Protein 2PUZ (pdb70)

B-factor: mean 18.98, std 8.05, range [6.88, 79.46]

Foldseek 3Di:
DKEKEFQEWEQFCPVVDPFSNIAHRWMFIDDQLFTADTHHPVPDDPVRVDDPYYHYLVHFYKYFFFEFQAAQLFWFDFQVPVVVCVVVVHDPVRCVVVVDDLLNRLVRLQPDALVVRLVSSVVLVVLQVLQRHAEYEHEFQSHLALVSLLSRLVSQVVNVVVDRHHYAYERESQEAHDPVCVVPLPVSCVHGVLVSVVVCVVVVSHQAYEHEDDPRGHHLVSVLVNLVSCVVSPHAYEYAAQQPHHRCNLLSCLVSLHLAYEQQLHPDLVSLLSCLVSQHAYEHELQLCVQVVPDRGHCPVSNVVSVHQYAYHQNCDRPRGVDRYLLQRLLSCCVVVVDDLSSSSLRGAQSSCSSSVNNQAGRGSDGPHRRWMWTFDDPDSSVSNPDHPDRRTDWTARSNRTDD/DKEKEFLEWEQQCPVVDPFSPIAHRWMFIDDQQFTADTHHPVPDDPVRVDTPYYHYLNHFYKWFQFEFQAAQLFWFDFQVVVVVVVVVVADPVRCVVVVHDLLNRLVRLQPDDLVVSLVSSVVLVVLQVLQRYAEYEHEFQSHLALVSLLSRLVSQVVNVVVARHHYAYERESQEAHDDVQPPPLVVSCVHGVLVSVVVCVVVVSHQAYEHEDDPRGHHLVSVLVNLVSCVVVVHAYEYAPCQPHHRCNLLSNLVSLHLAHEQQLHPDLVSLLSCVVSLHAYEHALQLCVQVVPDRAHPPVSNVVSVHQYAYHQNCDRPRGVDRYLLQRLLSCCVVNVDDLSSSSLRGAQSSCSSSPCNQAGRGSRGNHRRWMWTFPDPDSSVSNPDHPDRRTDWTARSNRTRD

Radius of gyration: 27.27 Å; Cα contacts (8 Å, |Δi|>4): 2063; chains: 2; bounding box: 74×59×80 Å

CATH classification: 2.30.40.10 (+1 more: 3.20.20.140)

Secondary structure (DSSP, 8-state):
-EEEEEEEEEE---TTSSTT-EEEEEEEEEETTEEEEEEETTS--GGGS--SEEEE-TT-EEEEPEEE-------SS--HHHHHHHHTT--HHHHHHTT-SHHHHHHHHHHS-HHHHHHHHHHHHHHHHTTTEEEEEEE--S--SHHHHHHHHHHHHHHTTTSS-EEEEEE--TT---GGGTT-HHHHIIIIIHHHHHHHHHTT--SEE--EESTTSB-HHHHHHHHHHHHHTT--BEEEESSSS--SHHHHHHHTT-SEEEE-TT--HHHHHHHHHHT-EEEE-HHHHHHHT------HHHHHHHT--EEE-----SSS--B--HHHHHHHHHHHH---HHHHHHHTTHHHHHHTT-TTTSSS--TTSB--EEEE--SSTTHHHH-BS---EEEEEETTEE--/-EEEEEEEEEE---TTSSTT-EEEEEEEEEETTEEEEEEEGGG--GGGS--SEEEE-TT-EEEEPEEE-------SS--HHHHHHHHTT--HHHHHHTT-SHHHHHHHHHTS-HHHHHHHHHHHHHHHHTTTEEEEEEE--S--SHHHHHHHHHHHHHHHTTSS-EEEEEE--TT---GGGTT-HHHHIIIIIHHHHHHHHHTT--SEE--EESTTSB-HHHHHHHHHHHHHTT--BEEEESSSS--SHHHHHHHTT-SEEEE-TT--HHHHHHHHHHT-EEEE-HHHHHHTT------HHHHHHHTPPEEE-----SSS--B--HHHHHHHHHHHH---HHHHHHHTTHHHHHHHT-TTTSSS--TTSB--EEEE--SSTTHHHH-BS---EEEEEETTEE--

Organism: Agrobacterium fabrum (strain C58 / ATCC 33970) (NCBI:txid176299)

Nearest PDB structures (foldseek):
  2puz-assembly1_A  TM=1.001E+00  e=5.248E-86  Agrobacterium fabrum str. C58
  2oof-assembly1_A  TM=9.740E-01  e=4.813E-53  unidentified
  2g3f-assembly1_A  TM=9.356E-01  e=1.502E-46  Bacillus subtilis
  6ijm-assembly1_A  TM=7.090E-01  e=6.521E-07  Arabidopsis thaliana
  6j4t-assembly1_A  TM=6.399E-01  e=1.906E-06  Arabidopsis thaliana

Solvent-accessible surface area: 28516 Å² total; per-residue (Å²): 98,36,12,4,12,74,61,2,44,0,0,0,2,28,78,97,75,140,37,26,2,62,20,109,91,0,0,0,3,7,124,85,19,80,2,36,34,22,2,51,50,104,93,18,50,125,122,34,54,104,26,113,119,80,44,102,1,55,30,64,20,0,4,0,2,2,1,0,2,0,0,5,0,0,8,0,28,39,23,0,57,6,37,55,41,122,40,96,61,25,75,178,118,88,4,49,176,51,21,3,13,70,55,22,2,9,142,50,0,92,86,41,56,49,113,60,0,7,56,63,0,34,62,27,0,51,34,0,12,53,13,0,0,1,0,0,0,0,2,0,0,9,0,6,43,41,103,10,0,0,25,0,1,76,1,0,66,101,0,71,106,80,76,54,4,22,6,18,1,0,1,0,0,1,17,12,12,10,88,98,28,127,84,101,33,58,60,0,0,66,61,12,0,42,54,0,0,82,94,0,72,87,82,48,11,8,54,4,0,1,0,20,1,5,62,126,16,1,47,50,169,39,0,54,87,0,0,41,22,0,104,146,75,64,21,53,5,4,1,7,0,2,15,70,37,77,80,19,0,0,74,20,0,8,83,44,115,3,35,2,0,2,4,0,4,69,12,58,107,82,1,0,112,25,0,27,194,38,40,3,1,0,0,0,0,0,0,1,16,1,35,80,66,31,169,74,87,6,30,16,98,28,0,83,113,30,54,11,76,12,0,0,0,0,2,2,6,0,30,51,0,17,0,4,10,0,8,5,0,0,1,4,0,0,7,10,6,103,0,25,4,86,41,0,8,8,0,0,2,36,7,0,0,79,1,16,52,35,51,98,49,4,1,3,3,41,71,51,19,2,0,3,0,0,1,0,74,5,122,104,13,3,3,5,0,10,53,2,21,35,64,10,30,75,6,6,0,18,86,13,129,89,55,85,91,46,16,3,17,69,66,1,47,0,0,4,2,33,79,97,79,141,35,30,1,55,16,125,104,0,0,0,3,7,116,91,19,84,2,38,35,24,4,48,66,108,89,27,52,134,117,40,46,113,33,112,123,75,60,104,6,56,27,76,23,0,3,0,3,1,1,0,2,0,0,3,0,0,8,1,28,20,21,0,65,11,31,65,45,113,24,102,59,20,63,196,108,81,14,65,176,50,26,4,27,67,54,21,1,10,138,52,0,93,83,41,52,33,126,61,0,15,58,59,0,31,63,28,0,47,30,0,13,60,14,0,0,1,0,0,0,2,2,0,0,8,0,7,33,45,124,8,0,16,26,1,2,97,1,0,61,127,0,67,92,62,78,48,4,23,6,20,1,1,1,0,0,1,16,16,43,9,94,94,30,159,58,102,35,58,65,0,0,67,69,13,0,39,47,0,1,92,88,0,61,77,85,43,16,7,52,4,0,1,0,21,0,5,63,126,18,0,48,49,171,38,0,56,84,0,0,39,26,0,105,166,92,64,13,53,5,2,0,5,0,3,13,64,36,80,76,19,0,0,79,18,0,7,85,38,108,3,35,1,0,2,5,0,4,72,9,60,110,82,1,0,116,27,0,28,188,30,34,3,0,0,0,0,0,0,0,1,17,1,33,75,68,31,161,76,88,6,30,14,101,28,0,82,112,32,54,13,62,12,0,0,0,0,2,2,6,0,26,50,0,18,0,4,9,0,8,4,0,0,2,4,0,1,14,13,7,150,0,23,5,82,40,0,5,9,0,0,2,46,13,0,0,66,1,16,52,32,49,94,58,4,1,2,2,41,65,51,20,4,0,3,0,0,8,0,80,6,138,75,11,0,6,5,0,9,53,2,22,36,61,12,36,93,4,11,0,16,109,12,130,139,43,115

Sequence (808 aa):
ATALWRNAQLATLNPAMDGIGAVENAVIAVRNGRIAFAGPESDLPDDLSTADETTDCGGRWITPALIDCHTHLVFGGNRAMEFEMRLNGATYEEIAKAGGGIVSSVRDTRALSDEVLVAQALPRLDTLLSEGVSTIEIKSGYGLDIETELKMLRVARRLETLRPVRIVTSYLAAHATPADYKGRNADYITDVVLPGLEKAHAEGLADAVDGFCEGIAFSVKEIDRVFAAAQQRGLPVKLHAEQLSNLGGAELAASYNALSADHLEYLDETGAKALAKAGTVAVLLPGAFYALREKQLPPVQALRDAGAEIALATDCNPGTSPLTSLLLTMNMGATLFRMTVEECLTATTRNAAKALGLLAETGTLEAGKSADFAIWDIERPAELVYRIGFNPLHARIFKGQKVSATALWRNAQLATLNPAMDGIGAVENAVIAVRNGRIAFAGPESDLPDDLSTADETTDCGGRWITPALIDCHTHLVFGGNRAMEFEMRLNGATYEEIAKAGGGIVSSVRDTRALSDEVLVAQALPRLDTLLSEGVSTIEIKSGYGLDIETELKMLRVARRLETLRPVRIVTSYLAAHATPADYKGRNADYITDVVLPGLEKAHAEGLADAVDGFCEGIAFSVKEIDRVFAAAQQRGLPVKLHAEQLSNLGGAELAASYNALSADHLEYLDETGAKALAKAGTVAVLLPGAFYALREKQLPPVQALRDAGAEIALATDCNPGTSPLTSLLLTMNMGATLFRMTVEECLTATTRNAAKALGLLAETGTLEAGKSADFAIWDIERPAELVYRIGFNPLHARIFKGQKVS

Structure (mmCIF, N/CA/C/O backbone):
data_2PUZ
#
_entry.id   2PUZ
#
_cell.length_a   140.913
_cell.length_b   64.371
_cell.length_c   103.876
_cell.angle_alpha   90.00
_cell.angle_beta   112.27
_cell.angle_gamma   90.00
#
_symmetry.space_group_name_H-M   'C 1 2 1'
#
loop_
_entity.id
_entity.type
_entity.pdbx_description
1 polymer Imidazolonepropionase
2 non-polymer 'FE (III) ION'
3 non-polymer 'MAGNESIUM ION'
4 non-polymer 'CHLORIDE ION'
5 non-polymer 'N-(IMINOMETHYL)-L-GLUTAMIC ACID'
6 water water
#
loop_
_atom_site.group_PDB
_atom_site.id
_atom_site.type_symbol
_atom_site.label_atom_id
_atom_site.label_alt_id
_atom_site.label_comp_id
_atom_site.label_asym_id
_atom_site.label_entity_id
_atom_site.label_seq_id
_atom_site.pdbx_PDB_ins_code
_atom_site.Cartn_x
_atom_site.Cartn_y
_atom_site.Cartn_z
_atom_site.occupancy
_atom_site.B_iso_or_equiv
_atom_site.auth_seq_id
_atom_site.auth_comp_id
_atom_site.auth_asym_id
_atom_site.auth_atom_id
_atom_site.pdbx_PDB_model_num
ATOM 1 N N . ALA A 1 15 ? 41.894 -11.865 46.831 1.00 40.73 17 ALA A N 1
ATOM 2 C CA . ALA A 1 15 ? 41.269 -12.157 45.502 1.00 39.79 17 ALA A CA 1
ATOM 3 C C . ALA A 1 15 ? 42.095 -11.571 44.351 1.00 39.19 17 ALA A C 1
ATOM 4 O O . ALA A 1 15 ? 42.542 -10.418 44.418 1.00 38.55 17 ALA A O 1
ATOM 6 N N . THR A 1 16 ? 42.301 -12.370 43.301 1.00 37.86 18 THR A N 1
ATOM 7 C CA . THR A 1 16 ? 43.070 -11.943 42.132 1.00 36.95 18 THR A CA 1
ATOM 8 C C . THR A 1 16 ? 42.291 -12.079 40.824 1.00 35.97 18 THR A C 1
ATOM 9 O O . THR A 1 16 ? 41.279 -12.782 40.758 1.00 35.20 18 THR A O 1
ATOM 13 N N . ALA A 1 17 ? 42.771 -11.393 39.788 1.00 34.77 19 ALA A N 1
ATOM 14 C CA . ALA A 1 17 ? 42.142 -11.431 38.470 1.00 33.41 19 ALA A CA 1
ATOM 15 C C . ALA A 1 17 ? 43.065 -10.810 37.424 1.00 32.68 19 ALA A C 1
ATOM 16 O O . ALA A 1 17 ? 43.829 -9.893 37.720 1.00 32.86 19 ALA A O 1
ATOM 18 N N . LEU A 1 18 ? 42.992 -11.312 36.194 1.00 32.08 20 LEU A N 1
ATOM 19 C CA . LEU A 1 18 ? 43.824 -10.801 35.111 1.00 30.49 20 LEU A CA 1
ATOM 20 C C . LEU A 1 18 ? 42.999 -10.355 33.916 1.00 29.16 20 LEU A C 1
ATOM 21 O O . LEU A 1 18 ? 41.977 -10.959 33.595 1.00 28.94 20 LEU A O 1
ATOM 26 N N . TRP A 1 19 ? 43.446 -9.283 33.270 1.00 28.19 21 TRP A N 1
ATOM 27 C CA . TRP A 1 19 ? 42.795 -8.764 32.069 1.00 28.14 21 TRP A CA 1
ATOM 28 C C . TRP A 1 19 ? 43.864 -8.798 30.984 1.00 28.45 21 TRP A C 1
ATOM 29 O O . TRP A 1 19 ? 44.789 -7.986 30.979 1.00 28.99 21 TRP A O 1
ATOM 40 N N . ARG A 1 20 ? 43.735 -9.761 30.074 1.00 28.93 22 ARG A N 1
ATOM 41 C CA . ARG A 1 20 ? 44.700 -9.949 29.000 1.00 29.09 22 ARG A CA 1
ATOM 42 C C . ARG A 1 20 ? 44.208 -9.487 27.633 1.00 28.46 22 ARG A C 1
ATOM 43 O O . ARG A 1 20 ? 43.023 -9.191 27.444 1.00 27.95 22 ARG A O 1
ATOM 51 N N . ASN A 1 21 ? 45.140 -9.456 26.683 1.00 28.08 23 ASN A N 1
ATOM 52 C CA . ASN A 1 21 ? 44.878 -9.053 25.307 1.00 27.40 23 ASN A CA 1
ATOM 53 C C . ASN A 1 21 ? 44.171 -7.716 25.211 1.00 27.92 23 ASN A C 1
ATOM 54 O O . ASN A 1 21 ? 43.020 -7.635 24.769 1.00 28.16 23 ASN A O 1
ATOM 59 N N . ALA A 1 22 ? 44.864 -6.663 25.618 1.00 27.50 24 ALA A N 1
ATOM 60 C CA . ALA A 1 22 ? 44.287 -5.333 25.559 1.00 27.36 24 ALA A CA 1
ATOM 61 C C . ALA A 1 22 ? 45.352 -4.290 25.284 1.00 26.69 24 ALA A C 1
ATOM 62 O O . ALA A 1 22 ? 46.552 -4.563 25.360 1.00 26.73 24 ALA A O 1
ATOM 64 N N . GLN A 1 23 ? 44.897 -3.096 24.931 1.00 25.42 25 GLN A N 1
ATOM 65 C CA . GLN A 1 23 ? 45.782 -1.978 24.687 1.00 25.44 25 GLN A CA 1
ATOM 66 C C . GLN A 1 23 ? 45.455 -1.060 25.860 1.00 24.01 25 GLN A C 1
ATOM 67 O O . GLN A 1 23 ? 44.279 -0.873 26.194 1.00 21.36 25 GLN A O 1
ATOM 73 N N . LEU A 1 24 ? 46.479 -0.516 26.502 1.00 21.89 26 LEU A N 1
ATOM 74 C CA . LEU A 1 24 ? 46.252 0.349 27.650 1.00 21.98 26 LEU A CA 1
ATOM 75 C C . LEU A 1 24 ? 46.659 1.783 27.416 1.00 20.50 26 LEU A C 1
ATOM 76 O O . LEU A 1 24 ? 47.637 2.064 26.729 1.00 21.27 26 LEU A O 1
ATOM 81 N N . ALA A 1 25 ? 45.877 2.687 27.992 1.00 20.16 27 ALA A N 1
ATOM 82 C CA . ALA A 1 25 ? 46.166 4.111 27.963 1.00 20.65 27 ALA A CA 1
ATOM 83 C C . ALA A 1 25 ? 46.350 4.308 29.465 1.00 19.91 27 ALA A C 1
ATOM 84 O O . ALA A 1 25 ? 45.390 4.570 30.186 1.00 20.90 27 ALA A O 1
ATOM 86 N N . THR A 1 26 ? 47.578 4.131 29.943 1.00 19.85 28 THR A N 1
ATOM 87 C CA . THR A 1 26 ? 47.851 4.239 31.374 1.00 19.34 28 THR A CA 1
ATOM 88 C C . THR A 1 26 ? 47.816 5.647 31.953 1.00 19.22 28 THR A C 1
ATOM 89 O O . THR A 1 26 ? 47.542 5.822 33.136 1.00 20.00 28 THR A O 1
ATOM 93 N N . LEU A 1 27 ? 48.103 6.641 31.121 1.00 19.38 29 LEU A N 1
ATOM 94 C CA . LEU A 1 27 ? 48.157 8.028 31.563 1.00 21.41 29 LEU A CA 1
ATOM 95 C C . LEU A 1 27 ? 49.164 8.189 32.690 1.00 22.88 29 LEU A C 1
ATOM 96 O O . LEU A 1 27 ? 49.063 9.093 33.513 1.00 21.83 29 LEU A O 1
ATOM 101 N N . ASN A 1 28 ? 50.140 7.289 32.709 1.00 23.61 30 ASN A N 1
ATOM 102 C CA . ASN A 1 28 ? 51.204 7.329 33.693 1.00 24.06 30 ASN A CA 1
ATOM 103 C C . ASN A 1 28 ? 51.942 8.616 33.358 1.00 24.48 30 ASN A C 1
ATOM 104 O O . ASN A 1 28 ? 52.462 8.762 32.252 1.00 25.12 30 ASN A O 1
ATOM 109 N N . PRO A 1 29 ? 51.997 9.573 34.301 1.00 25.10 31 PRO A N 1
ATOM 110 C CA . PRO A 1 29 ? 52.688 10.839 34.036 1.00 25.11 31 PRO A CA 1
ATOM 111 C C . PRO A 1 29 ? 54.162 10.701 33.681 1.00 25.90 31 PRO A C 1
ATOM 112 O O . PRO A 1 29 ? 54.755 11.603 33.090 1.00 24.73 31 PRO A O 1
ATOM 116 N N . ALA A 1 30 ? 54.754 9.567 34.035 1.00 26.37 32 ALA A N 1
ATOM 117 C CA . ALA A 1 30 ? 56.159 9.342 33.729 1.00 28.01 32 ALA A CA 1
ATOM 118 C C . ALA A 1 30 ? 56.342 8.935 32.261 1.00 28.46 32 ALA A C 1
ATOM 119 O O . ALA A 1 30 ? 57.467 8.829 31.779 1.00 29.86 32 ALA A O 1
ATOM 121 N N . MET A 1 31 ? 55.238 8.713 31.553 1.00 28.60 33 MET A N 1
ATOM 122 C CA . MET A 1 31 ? 55.294 8.310 30.144 1.00 29.37 33 MET A CA 1
ATOM 123 C C . MET A 1 31 ? 54.870 9.431 29.209 1.00 28.93 33 MET A C 1
ATOM 124 O O . MET A 1 31 ? 54.184 10.360 29.623 1.00 28.76 33 MET A O 1
ATOM 129 N N . ASP A 1 32 ? 55.268 9.340 27.944 1.00 28.48 34 ASP A N 1
ATOM 130 C CA . ASP A 1 32 ? 54.898 10.360 26.969 1.00 28.66 34 ASP A CA 1
ATOM 131 C C . ASP A 1 32 ? 53.423 10.196 26.610 1.00 27.05 34 ASP A C 1
ATOM 132 O O . ASP A 1 32 ? 52.848 9.119 26.783 1.00 26.86 34 ASP A O 1
ATOM 137 N N . GLY A 1 33 ? 52.821 11.269 26.104 1.00 25.84 35 GLY A N 1
ATOM 138 C CA . GLY A 1 33 ? 51.425 11.225 25.703 1.00 24.28 35 GLY A CA 1
ATOM 139 C C . GLY A 1 33 ? 50.486 10.719 26.777 1.00 23.38 35 GLY A C 1
ATOM 140 O O . GLY A 1 33 ? 50.518 11.193 27.909 1.00 24.28 35 GLY A O 1
ATOM 141 N N . ILE A 1 34 ? 49.646 9.752 26.423 1.00 21.91 36 ILE A N 1
ATOM 142 C CA . ILE A 1 34 ? 48.699 9.185 27.369 1.00 21.56 36 ILE A CA 1
ATOM 143 C C . ILE A 1 34 ? 49.189 7.838 27.902 1.00 20.34 36 ILE A C 1
ATOM 144 O O . ILE A 1 34 ? 48.408 7.040 28.423 1.00 18.97 36 ILE A O 1
ATOM 149 N N . GLY A 1 35 ? 50.492 7.599 27.763 1.00 22.12 37 GLY A N 1
ATOM 150 C CA . GLY A 1 35 ? 51.092 6.366 28.246 1.00 21.41 37 GLY A CA 1
ATOM 151 C C . GLY A 1 35 ? 50.478 5.109 27.668 1.00 22.00 37 GLY A C 1
ATOM 152 O O . GLY A 1 35 ? 50.130 4.182 28.403 1.00 22.07 37 GLY A O 1
ATOM 153 N N . ALA A 1 36 ? 50.361 5.068 26.345 1.00 22.72 38 ALA A N 1
ATOM 154 C CA . ALA A 1 36 ? 49.779 3.920 25.662 1.00 23.03 38 ALA A CA 1
ATOM 155 C C . ALA A 1 36 ? 50.707 2.713 25.667 1.00 24.43 38 ALA A C 1
ATOM 156 O O . ALA A 1 36 ? 51.915 2.856 25.500 1.00 24.76 38 ALA A O 1
ATOM 158 N N . VAL A 1 37 ? 50.125 1.532 25.856 1.00 25.99 39 VAL A N 1
ATOM 159 C CA . VAL A 1 37 ? 50.869 0.272 25.872 1.00 27.83 39 VAL A CA 1
ATOM 160 C C . VAL A 1 37 ? 50.146 -0.814 25.058 1.00 29.09 39 VAL A C 1
ATOM 161 O O . VAL A 1 37 ? 49.015 -1.193 25.376 1.00 28.04 39 VAL A O 1
ATOM 165 N N . GLU A 1 38 ? 50.814 -1.320 24.021 1.00 30.79 40 GLU A N 1
ATOM 166 C CA . GLU A 1 38 ? 50.261 -2.364 23.155 1.00 32.36 40 GLU A CA 1
ATOM 167 C C . GLU A 1 38 ? 50.419 -3.749 23.786 1.00 32.44 40 GLU A C 1
ATOM 168 O O . GLU A 1 38 ? 51.358 -3.984 24.553 1.00 32.42 40 GLU A O 1
ATOM 174 N N . ASN A 1 39 ? 49.513 -4.665 23.438 1.00 32.28 41 ASN A N 1
ATOM 175 C CA . ASN A 1 39 ? 49.520 -6.029 23.975 1.00 32.65 41 ASN A CA 1
ATOM 176 C C . ASN A 1 39 ? 49.869 -5.978 25.449 1.00 31.99 41 ASN A C 1
ATOM 177 O O . ASN A 1 39 ? 50.957 -6.392 25.863 1.00 32.15 41 ASN A O 1
ATOM 182 N N . ALA A 1 40 ? 48.939 -5.461 26.237 1.00 30.22 42 ALA A N 1
ATOM 183 C CA . ALA A 1 40 ? 49.142 -5.318 27.662 1.00 28.76 42 ALA A CA 1
ATOM 184 C C . ALA A 1 40 ? 48.212 -6.202 28.456 1.00 27.40 42 ALA A C 1
ATOM 185 O O . ALA A 1 40 ? 47.343 -6.883 27.903 1.00 26.67 42 ALA A O 1
ATOM 187 N N . VAL A 1 41 ? 48.413 -6.179 29.767 1.00 26.19 43 VAL A N 1
ATOM 188 C CA . VAL A 1 41 ? 47.622 -6.955 30.699 1.00 24.38 43 VAL A CA 1
ATOM 189 C C . VAL A 1 41 ? 47.510 -6.137 31.977 1.00 24.29 43 VAL A C 1
ATOM 190 O O . VAL A 1 41 ? 48.363 -5.298 32.265 1.00 24.08 43 VAL A O 1
ATOM 194 N N . ILE A 1 42 ? 46.451 -6.383 32.734 1.00 24.07 44 ILE A N 1
ATOM 195 C CA . ILE A 1 42 ? 46.249 -5.705 33.999 1.00 24.31 44 ILE A CA 1
ATOM 196 C C . ILE A 1 42 ? 46.098 -6.795 35.043 1.00 24.51 44 ILE A C 1
ATOM 197 O O . ILE A 1 42 ? 45.250 -7.684 34.907 1.00 23.95 44 ILE A O 1
ATOM 202 N N . ALA A 1 43 ? 46.941 -6.735 36.068 1.00 24.69 45 ALA A N 1
ATOM 203 C CA . ALA A 1 43 ? 46.892 -7.698 37.156 1.00 25.83 45 ALA A CA 1
ATOM 204 C C . ALA A 1 43 ? 46.231 -7.023 38.356 1.00 26.03 45 ALA A C 1
ATOM 205 O O . ALA A 1 43 ? 46.701 -5.985 38.819 1.00 25.74 45 ALA A O 1
ATOM 207 N N . VAL A 1 44 ? 45.138 -7.599 38.849 1.00 26.24 46 VAL A N 1
ATOM 208 C CA . VAL A 1 44 ? 44.446 -7.034 40.003 1.00 27.13 46 VAL A CA 1
ATOM 209 C C . VAL A 1 44 ? 44.551 -7.924 41.232 1.00 28.05 46 VAL A C 1
ATOM 210 O O . VAL A 1 44 ? 44.342 -9.136 41.160 1.00 28.00 46 VAL A O 1
ATOM 214 N N . ARG A 1 45 ? 44.857 -7.300 42.364 1.00 28.82 47 ARG A N 1
ATOM 215 C CA . ARG A 1 45 ? 44.972 -8.002 43.637 1.00 29.80 47 ARG A CA 1
ATOM 216 C C . ARG A 1 45 ? 44.266 -7.179 44.714 1.00 28.24 47 ARG A C 1
ATOM 217 O O . ARG A 1 45 ? 44.632 -6.033 44.968 1.00 27.84 47 ARG A O 1
ATOM 225 N N . ASN A 1 46 ? 43.259 -7.766 45.343 1.00 27.64 48 ASN A N 1
ATOM 226 C CA . ASN A 1 46 ? 42.504 -7.090 46.395 1.00 28.34 48 ASN A CA 1
ATOM 227 C C . ASN A 1 46 ? 41.989 -5.715 45.946 1.00 27.42 48 ASN A C 1
ATOM 228 O O . ASN A 1 46 ? 42.181 -4.715 46.643 1.00 24.10 48 ASN A O 1
ATOM 233 N N . GLY A 1 47 ? 41.345 -5.671 44.784 1.00 26.61 49 GLY A N 1
ATOM 234 C CA . GLY A 1 47 ? 40.817 -4.417 44.279 1.00 26.33 49 GLY A CA 1
ATOM 235 C C . GLY A 1 47 ? 41.874 -3.384 43.930 1.00 25.81 49 GLY A C 1
ATOM 236 O O . GLY A 1 47 ? 41.542 -2.226 43.679 1.00 26.06 49 GLY A O 1
ATOM 237 N N . ARG A 1 48 ? 43.137 -3.802 43.894 1.00 24.94 50 ARG A N 1
ATOM 238 C CA . ARG A 1 48 ? 44.255 -2.913 43.581 1.00 24.38 50 ARG A CA 1
ATOM 239 C C . ARG A 1 48 ? 44.972 -3.333 42.305 1.00 24.06 50 ARG A C 1
ATOM 240 O O . ARG A 1 48 ? 44.918 -4.492 41.900 1.00 24.53 50 ARG A O 1
ATOM 248 N N . ILE A 1 49 ? 45.657 -2.388 41.677 1.00 23.18 51 ILE A N 1
ATOM 249 C CA . ILE A 1 49 ? 46.412 -2.692 40.476 1.00 24.19 51 ILE A CA 1
ATOM 250 C C . ILE A 1 49 ? 47.785 -3.214 40.902 1.00 24.78 51 ILE A C 1
ATOM 251 O O . ILE A 1 49 ? 48.577 -2.482 41.496 1.00 24.92 51 ILE A O 1
ATOM 256 N N . ALA A 1 50 ? 48.060 -4.482 40.613 1.00 25.36 52 ALA A N 1
ATOM 257 C CA . ALA A 1 50 ? 49.354 -5.074 40.954 1.00 25.62 52 ALA A CA 1
ATOM 258 C C . ALA A 1 50 ? 50.314 -4.828 39.793 1.00 25.59 52 ALA A C 1
ATOM 259 O O . ALA A 1 50 ? 51.492 -4.519 39.994 1.00 26.03 52 ALA A O 1
ATOM 261 N N . PHE A 1 51 ? 49.804 -4.964 38.574 1.00 25.42 53 PHE A N 1
ATOM 262 C CA . PHE A 1 51 ? 50.617 -4.737 37.387 1.00 25.34 53 PHE A CA 1
ATOM 263 C C . PHE A 1 51 ? 49.772 -4.213 36.225 1.00 24.65 53 PHE A C 1
ATOM 264 O O . PHE A 1 51 ? 48.620 -4.616 36.039 1.00 23.98 53 PHE A O 1
ATOM 272 N N . ALA A 1 52 ? 50.365 -3.310 35.453 1.00 24.11 54 ALA A N 1
ATOM 273 C CA . ALA A 1 52 ? 49.723 -2.724 34.287 1.00 25.83 54 ALA A CA 1
ATOM 274 C C . ALA A 1 52 ? 50.810 -2.410 33.271 1.00 26.24 54 ALA A C 1
ATOM 275 O O . ALA A 1 52 ? 51.618 -1.505 33.483 1.00 27.36 54 ALA A O 1
ATOM 277 N N . GLY A 1 53 ? 50.836 -3.169 32.177 1.00 27.76 55 GLY A N 1
ATOM 278 C CA . GLY A 1 53 ? 51.828 -2.955 31.140 1.00 28.46 55 GLY A CA 1
ATOM 279 C C . GLY A 1 53 ? 51.941 -4.113 30.163 1.00 30.02 55 GLY A C 1
ATOM 280 O O . GLY A 1 53 ? 51.021 -4.938 30.051 1.00 28.65 55 GLY A O 1
ATOM 281 N N . PRO A 1 54 ? 53.066 -4.203 29.434 1.00 31.20 56 PRO A N 1
ATOM 282 C CA . PRO A 1 54 ? 53.296 -5.274 28.459 1.00 32.11 56 PRO A CA 1
ATOM 283 C C . PRO A 1 54 ? 53.039 -6.639 29.082 1.00 33.28 56 PRO A C 1
ATOM 284 O O . PRO A 1 54 ? 53.483 -6.913 30.198 1.00 32.97 56 PRO A O 1
ATOM 288 N N . GLU A 1 55 ? 52.319 -7.496 28.371 1.00 34.42 57 GLU A N 1
ATOM 289 C CA . GLU A 1 55 ? 52.015 -8.825 28.895 1.00 37.15 57 GLU A CA 1
ATOM 290 C C . GLU A 1 55 ? 53.288 -9.648 29.067 1.00 37.82 57 GLU A C 1
ATOM 291 O O . GLU A 1 55 ? 53.307 -10.613 29.822 1.00 38.37 57 GLU A O 1
ATOM 297 N N . SER A 1 56 ? 54.353 -9.256 28.379 1.00 38.93 58 SER A N 1
ATOM 298 C CA . SER A 1 56 ? 55.614 -9.979 28.478 1.00 39.96 58 SER A CA 1
ATOM 299 C C . SER A 1 56 ? 56.367 -9.588 29.747 1.00 40.64 58 SER A C 1
ATOM 300 O O . SER A 1 56 ? 57.174 -10.367 30.265 1.00 40.84 58 SER A O 1
ATOM 303 N N . ASP A 1 57 ? 56.104 -8.381 30.244 1.00 40.66 59 ASP A N 1
ATOM 304 C CA . ASP A 1 57 ? 56.754 -7.886 31.457 1.00 40.47 59 ASP A CA 1
ATOM 305 C C . ASP A 1 57 ? 56.015 -8.336 32.714 1.00 39.84 59 ASP A C 1
ATOM 306 O O . ASP A 1 57 ? 56.441 -8.019 33.831 1.00 39.72 59 ASP A O 1
ATOM 311 N N . LEU A 1 58 ? 54.907 -9.057 32.538 1.00 39.20 60 LEU A N 1
ATOM 312 C CA . LEU A 1 58 ? 54.124 -9.556 33.670 1.00 39.11 60 LEU A CA 1
ATOM 313 C C . LEU A 1 58 ? 54.958 -10.515 34.522 1.00 39.65 60 LEU A C 1
ATOM 314 O O . LEU A 1 58 ? 55.499 -11.500 34.010 1.00 38.91 60 LEU A O 1
ATOM 319 N N . PRO A 1 59 ? 55.075 -10.236 35.833 1.00 40.22 61 PRO A N 1
ATOM 320 C CA . PRO A 1 59 ? 55.838 -11.062 36.779 1.00 40.99 61 PRO A CA 1
ATOM 321 C C . PRO A 1 59 ? 55.217 -12.449 36.961 1.00 41.46 61 PRO A C 1
ATOM 322 O O . PRO A 1 59 ? 54.004 -12.575 37.125 1.00 41.28 61 PRO A O 1
ATOM 326 N N . ASP A 1 60 ? 56.056 -13.484 36.961 1.00 42.07 62 ASP A N 1
ATOM 327 C CA . ASP A 1 60 ? 55.581 -14.862 37.111 1.00 42.31 62 ASP A CA 1
ATOM 328 C C . ASP A 1 60 ? 54.631 -15.039 38.283 1.00 42.02 62 ASP A C 1
ATOM 329 O O . ASP A 1 60 ? 53.642 -15.770 38.184 1.00 41.73 62 ASP A O 1
ATOM 334 N N . ASP A 1 61 ? 54.940 -14.387 39.399 1.00 42.21 63 ASP A N 1
ATOM 335 C CA . ASP A 1 61 ? 54.100 -14.485 40.590 1.00 42.72 63 ASP A CA 1
ATOM 336 C C . ASP A 1 61 ? 52.718 -13.881 40.366 1.00 42.29 63 ASP A C 1
ATOM 337 O O . ASP A 1 61 ? 51.868 -13.890 41.262 1.00 42.11 63 ASP A O 1
ATOM 342 N N . LEU A 1 62 ? 52.496 -13.357 39.167 1.00 41.73 64 LEU A N 1
ATOM 343 C CA . LEU A 1 62 ? 51.213 -12.760 38.817 1.00 41.05 64 LEU A CA 1
ATOM 344 C C . LEU A 1 62 ? 50.702 -13.434 37.546 1.00 40.96 64 LEU A C 1
ATOM 345 O O . LEU A 1 62 ? 49.569 -13.198 37.118 1.00 41.20 64 LEU A O 1
ATOM 350 N N . SER A 1 63 ? 51.548 -14.281 36.958 1.00 40.20 65 SER A N 1
ATOM 351 C CA . SER A 1 63 ? 51.207 -15.013 35.741 1.00 39.39 65 SER A CA 1
ATOM 352 C C . SER A 1 63 ? 49.868 -15.718 35.900 1.00 39.05 65 SER A C 1
ATOM 353 O O . SER A 1 63 ? 49.226 -16.063 34.911 1.00 39.19 65 SER A O 1
ATOM 356 N N . THR A 1 64 ? 49.451 -15.940 37.142 1.00 39.13 66 THR A N 1
ATOM 357 C CA . THR A 1 64 ? 48.179 -16.607 37.400 1.00 39.65 66 THR A CA 1
ATOM 358 C C . THR A 1 64 ? 47.286 -15.843 38.380 1.00 39.82 66 THR A C 1
ATOM 359 O O . THR A 1 64 ? 47.762 -14.984 39.129 1.00 40.35 66 THR A O 1
ATOM 363 N N . ALA A 1 65 ? 45.992 -16.163 38.363 1.00 39.50 67 ALA A N 1
ATOM 364 C CA . ALA A 1 65 ? 45.010 -15.523 39.235 1.00 39.81 67 ALA A CA 1
ATOM 365 C C . ALA A 1 65 ? 43.725 -16.349 39.228 1.00 39.59 67 ALA A C 1
ATOM 366 O O . ALA A 1 65 ? 43.601 -17.291 38.442 1.00 40.05 67 ALA A O 1
ATOM 368 N N . ASP A 1 66 ? 42.764 -16.013 40.083 1.00 39.77 68 ASP A N 1
ATOM 369 C CA . ASP A 1 66 ? 41.525 -16.788 40.112 1.00 41.11 68 ASP A CA 1
ATOM 370 C C . ASP A 1 66 ? 40.747 -16.646 38.810 1.00 41.32 68 ASP A C 1
ATOM 371 O O . ASP A 1 66 ? 40.185 -17.618 38.303 1.00 42.08 68 ASP A O 1
ATOM 376 N N . GLU A 1 67 ? 40.710 -15.432 38.268 1.00 40.61 69 GLU A N 1
ATOM 377 C CA . GLU A 1 67 ? 39.990 -15.185 37.023 1.00 39.35 69 GLU A CA 1
ATOM 378 C C . GLU A 1 67 ? 40.901 -14.585 35.964 1.00 38.12 69 GLU A C 1
ATOM 379 O O . GLU A 1 67 ? 41.943 -13.989 36.271 1.00 37.84 69 GLU A O 1
ATOM 385 N N . THR A 1 68 ? 40.490 -14.740 34.711 1.00 35.84 70 THR A N 1
ATOM 386 C CA . THR A 1 68 ? 41.227 -14.201 33.585 1.00 33.85 70 THR A CA 1
ATOM 387 C C . THR A 1 68 ? 40.214 -13.796 32.522 1.00 31.89 70 THR A C 1
ATOM 388 O O . THR A 1 68 ? 39.301 -14.556 32.199 1.00 30.73 70 THR A O 1
ATOM 392 N N . THR A 1 69 ? 40.368 -12.581 32.002 1.00 30.71 71 THR A N 1
ATOM 393 C CA . THR A 1 69 ? 39.468 -12.053 30.986 1.00 28.46 71 THR A CA 1
ATOM 394 C C . THR A 1 69 ? 40.238 -11.656 29.731 1.00 27.67 71 THR A C 1
ATOM 395 O O . THR A 1 69 ? 41.236 -10.932 29.800 1.00 26.98 71 THR A O 1
ATOM 399 N N . ASP A 1 70 ? 39.781 -12.156 28.587 1.00 27.18 72 ASP A N 1
ATOM 400 C CA . ASP A 1 70 ? 40.383 -11.831 27.300 1.00 28.06 72 ASP A CA 1
ATOM 401 C C . ASP A 1 70 ? 39.590 -10.603 26.875 1.00 26.74 72 ASP A C 1
ATOM 402 O O . ASP A 1 70 ? 38.382 -10.687 26.680 1.00 27.33 72 ASP A O 1
ATOM 407 N N . CYS A 1 71 ? 40.256 -9.465 26.744 1.00 26.22 73 CYS A N 1
ATOM 408 C CA . CYS A 1 71 ? 39.555 -8.244 26.370 1.00 25.28 73 CYS A CA 1
ATOM 409 C C . CYS A 1 71 ? 39.310 -8.087 24.874 1.00 25.42 73 CYS A C 1
ATOM 410 O O . CYS A 1 71 ? 38.807 -7.056 24.425 1.00 24.19 73 CYS A O 1
ATOM 413 N N . GLY A 1 72 ? 39.673 -9.115 24.109 1.00 25.88 74 GLY A N 1
ATOM 414 C CA . GLY A 1 72 ? 39.458 -9.083 22.674 1.00 24.49 74 GLY A CA 1
ATOM 415 C C . GLY A 1 72 ? 40.125 -7.923 21.962 1.00 24.54 74 GLY A C 1
ATOM 416 O O . GLY A 1 72 ? 39.615 -7.433 20.960 1.00 24.97 74 GLY A O 1
ATOM 417 N N . GLY A 1 73 ? 41.258 -7.471 22.485 1.00 24.14 75 GLY A N 1
ATOM 418 C CA . GLY A 1 73 ? 41.981 -6.381 21.860 1.00 24.61 75 GLY A CA 1
ATOM 419 C C . GLY A 1 73 ? 41.429 -4.989 22.100 1.00 24.09 75 GLY A C 1
ATOM 420 O O . GLY A 1 73 ? 41.924 -4.018 21.534 1.00 24.94 75 GLY A O 1
ATOM 421 N N . ARG A 1 74 ? 40.404 -4.883 22.932 1.00 24.49 76 ARG A N 1
ATOM 422 C CA . ARG A 1 74 ? 39.806 -3.588 23.213 1.00 24.59 76 ARG A CA 1
ATOM 423 C C . ARG A 1 74 ? 40.741 -2.669 23.995 1.00 23.72 76 ARG A C 1
ATOM 424 O O . ARG A 1 74 ? 41.740 -3.114 24.570 1.00 23.62 76 ARG A O 1
ATOM 432 N N . TRP A 1 75 ? 40.436 -1.377 23.986 1.00 21.97 77 TRP A N 1
ATOM 433 C CA . TRP A 1 75 ? 41.258 -0.409 24.696 1.00 19.86 77 TRP A CA 1
ATOM 434 C C . TRP A 1 75 ? 40.791 -0.250 26.126 1.00 18.57 77 TRP A C 1
ATOM 435 O O . TRP A 1 75 ? 39.601 -0.374 26.418 1.00 18.06 77 TRP A O 1
ATOM 446 N N . ILE A 1 76 ? 41.739 0.011 27.019 1.00 17.28 78 ILE A N 1
ATOM 447 C CA . ILE A 1 76 ? 41.420 0.222 28.421 1.00 16.62 78 ILE A CA 1
ATOM 448 C C . ILE A 1 76 ? 42.030 1.543 28.850 1.00 16.29 78 ILE A C 1
ATOM 449 O O . ILE A 1 76 ? 43.168 1.854 28.511 1.00 17.68 78 ILE A O 1
ATOM 454 N N . THR A 1 77 ? 41.254 2.325 29.590 1.00 15.83 79 THR A N 1
ATOM 455 C CA . THR A 1 77 ? 41.710 3.609 30.094 1.00 15.39 79 THR A CA 1
ATOM 456 C C . THR A 1 77 ? 41.327 3.641 31.560 1.00 15.04 79 THR A C 1
ATOM 457 O O . THR A 1 77 ? 40.515 2.838 32.018 1.00 15.75 79 THR A O 1
ATOM 461 N N . PRO A 1 78 ? 41.935 4.543 32.332 1.00 15.53 80 PRO A N 1
ATOM 462 C CA . PRO A 1 78 ? 41.506 4.544 33.730 1.00 15.76 80 PRO A CA 1
ATOM 463 C C . PRO A 1 78 ? 40.042 4.996 33.701 1.00 15.92 80 PRO A C 1
ATOM 464 O O . PRO A 1 78 ? 39.619 5.652 32.744 1.00 15.65 80 PRO A O 1
ATOM 468 N N . ALA A 1 79 ? 39.261 4.622 34.706 1.00 15.55 81 ALA A N 1
ATOM 469 C CA . ALA A 1 79 ? 37.860 5.026 34.734 1.00 15.88 81 ALA A CA 1
ATOM 470 C C . ALA A 1 79 ? 37.815 6.548 34.665 1.00 15.40 81 ALA A C 1
ATOM 471 O O . ALA A 1 79 ? 38.752 7.214 35.100 1.00 14.54 81 ALA A O 1
ATOM 473 N N . LEU A 1 80 ? 36.741 7.099 34.104 1.00 13.82 82 LEU A N 1
ATOM 474 C CA . LEU A 1 80 ? 36.632 8.547 33.989 1.00 12.70 82 LEU A CA 1
ATOM 475 C C . LEU A 1 80 ? 36.249 9.166 35.330 1.00 11.46 82 LEU A C 1
ATOM 476 O O . LEU A 1 80 ? 35.657 8.509 36.190 1.00 13.02 82 LEU A O 1
ATOM 481 N N . ILE A 1 81 ? 36.595 10.436 35.500 1.00 11.68 83 ILE A N 1
ATOM 482 C CA . ILE A 1 81 ? 36.314 11.151 36.740 1.00 10.96 83 ILE A CA 1
ATOM 483 C C . ILE A 1 81 ? 35.663 12.492 36.439 1.00 9.29 83 ILE A C 1
ATOM 484 O O . ILE A 1 81 ? 36.172 13.250 35.629 1.00 9.65 83 ILE A O 1
ATOM 489 N N . ASP A 1 82 ? 34.528 12.770 37.081 1.00 10.49 84 ASP A N 1
ATOM 490 C CA . ASP A 1 82 ? 33.819 14.042 36.890 1.00 9.77 84 ASP A CA 1
ATOM 491 C C . ASP A 1 82 ? 34.091 14.793 38.192 1.00 9.24 84 ASP A C 1
ATOM 492 O O . ASP A 1 82 ? 33.447 14.538 39.211 1.00 10.78 84 ASP A O 1
ATOM 497 N N . CYS A 1 83 ? 35.056 15.708 38.149 1.00 9.04 85 CYS A N 1
ATOM 498 C CA . CYS A 1 83 ? 35.479 16.451 39.330 1.00 9.94 85 CYS A CA 1
ATOM 499 C C . CYS A 1 83 ? 34.697 17.704 39.686 1.00 9.89 85 CYS A C 1
ATOM 500 O O . CYS A 1 83 ? 35.094 18.431 40.589 1.00 7.78 85 CYS A O 1
ATOM 503 N N . HIS A 1 84 ? 33.596 17.961 38.994 1.00 8.71 86 HIS A N 1
ATOM 504 C CA . HIS A 1 84 ? 32.819 19.159 39.282 1.00 11.03 86 HIS A CA 1
ATOM 505 C C . HIS A 1 84 ? 31.357 19.002 38.893 1.00 10.59 86 HIS A C 1
ATOM 506 O O . HIS A 1 84 ? 31.014 19.152 37.726 1.00 12.06 86 HIS A O 1
ATOM 513 N N . THR A 1 85 ? 30.499 18.704 39.867 1.00 10.48 87 THR A N 1
ATOM 514 C CA . THR A 1 85 ? 29.069 18.566 39.593 1.00 9.69 87 THR A CA 1
ATOM 515 C C . THR A 1 85 ? 28.182 19.075 40.725 1.00 9.95 87 THR A C 1
ATOM 516 O O . THR A 1 85 ? 28.618 19.200 41.872 1.00 9.98 87 THR A O 1
ATOM 520 N N . HIS A 1 86 ? 26.932 19.365 40.377 1.00 9.15 88 HIS A N 1
ATOM 521 C CA . HIS A 1 86 ? 25.916 19.806 41.329 1.00 10.41 88 HIS A CA 1
ATOM 522 C C . HIS A 1 86 ? 24.805 18.793 41.047 1.00 11.19 88 HIS A C 1
ATOM 523 O O . HIS A 1 86 ? 23.633 19.137 40.958 1.00 11.53 88 HIS A O 1
ATOM 530 N N . LEU A 1 87 ? 25.208 17.537 40.898 1.00 10.99 89 LEU A N 1
ATOM 531 C CA . LEU A 1 87 ? 24.309 16.432 40.581 1.00 12.06 89 LEU A CA 1
ATOM 532 C C . LEU A 1 87 ? 23.082 16.295 41.498 1.00 10.83 89 LEU A C 1
ATOM 533 O O . LEU A 1 87 ? 22.041 15.787 41.079 1.00 9.70 89 LEU A O 1
ATOM 538 N N . VAL A 1 88 ? 23.199 16.752 42.739 1.00 9.95 90 VAL A N 1
ATOM 539 C CA . VAL A 1 88 ? 22.091 16.677 43.679 1.00 10.87 90 VAL A CA 1
ATOM 540 C C . VAL A 1 88 ? 21.280 17.969 43.703 1.00 11.45 90 VAL A C 1
ATOM 541 O O . VAL A 1 88 ? 21.817 19.042 43.949 1.00 12.39 90 VAL A O 1
ATOM 545 N N . PHE A 1 89 ? 19.984 17.849 43.432 1.00 11.71 91 PHE A N 1
ATOM 546 C CA . PHE A 1 89 ? 19.081 18.990 43.428 1.00 11.16 91 PHE A CA 1
ATOM 547 C C . PHE A 1 89 ? 17.651 18.524 43.183 1.00 12.16 91 PHE A C 1
ATOM 548 O O . PHE A 1 89 ? 17.423 17.473 42.584 1.00 12.24 91 PHE A O 1
ATOM 556 N N . GLY A 1 90 ? 16.691 19.298 43.673 1.00 11.41 92 GLY A N 1
ATOM 557 C CA . GLY A 1 90 ? 15.300 18.948 43.462 1.00 10.68 92 GLY A CA 1
ATOM 558 C C . GLY A 1 90 ? 14.779 19.629 42.211 1.00 10.93 92 GLY A C 1
ATOM 559 O O . GLY A 1 90 ? 15.258 20.697 41.834 1.00 10.44 92 GLY A O 1
ATOM 560 N N . GLY A 1 91 ? 13.816 18.994 41.553 1.00 10.13 93 GLY A N 1
ATOM 561 C CA . GLY A 1 91 ? 13.211 19.558 40.358 1.00 11.15 93 GLY A CA 1
ATOM 562 C C . GLY A 1 91 ? 14.112 19.740 39.153 1.00 10.40 93 GLY A C 1
ATOM 563 O O . GLY A 1 91 ? 15.137 19.080 39.025 1.00 10.68 93 GLY A O 1
ATOM 564 N N . ASN A 1 92 ? 13.705 20.634 38.257 1.00 11.92 94 ASN A N 1
ATOM 565 C CA . ASN A 1 92 ? 14.473 20.946 37.055 1.00 12.21 94 ASN A CA 1
ATOM 566 C C . ASN A 1 92 ? 14.165 22.376 36.627 1.00 12.25 94 ASN A C 1
ATOM 567 O O . ASN A 1 92 ? 13.301 23.031 37.203 1.00 10.61 94 ASN A O 1
ATOM 572 N N . ARG A 1 93 ? 14.872 22.861 35.615 1.00 12.50 95 ARG A N 1
ATOM 573 C CA . ARG A 1 93 ? 14.678 24.229 35.155 1.00 12.46 95 ARG A CA 1
ATOM 574 C C . ARG A 1 93 ? 14.275 24.285 33.686 1.00 12.35 95 ARG A C 1
ATOM 575 O O . ARG A 1 93 ? 14.707 25.173 32.950 1.00 14.03 95 ARG A O 1
ATOM 583 N N . ALA A 1 94 ? 13.444 23.338 33.263 1.00 12.84 96 ALA A N 1
ATOM 584 C CA . ALA A 1 94 ? 12.998 23.282 31.882 1.00 12.68 96 ALA A CA 1
ATOM 585 C C . ALA A 1 94 ? 12.066 24.444 31.551 1.00 13.45 96 ALA A C 1
ATOM 586 O O . ALA A 1 94 ? 12.089 24.975 30.440 1.00 13.49 96 ALA A O 1
ATOM 588 N N . MET A 1 95 ? 11.252 24.844 32.521 1.00 13.62 97 MET A N 1
ATOM 589 C CA . MET A 1 95 ? 10.310 25.935 32.310 1.00 14.38 97 MET A CA 1
ATOM 590 C C . MET A 1 95 ? 10.964 27.221 31.824 1.00 14.79 97 MET A C 1
ATOM 591 O O . MET A 1 95 ? 10.595 27.744 30.770 1.00 14.15 97 MET A O 1
ATOM 596 N N . GLU A 1 96 ? 11.924 27.737 32.587 1.00 14.40 98 GLU A N 1
ATOM 597 C CA . GLU A 1 96 ? 12.580 28.984 32.205 1.00 14.66 98 GLU A CA 1
ATOM 598 C C . GLU A 1 96 ? 13.357 28.832 30.908 1.00 15.64 98 GLU A C 1
ATOM 599 O O . GLU A 1 96 ? 13.534 29.794 30.162 1.00 16.29 98 GLU A O 1
ATOM 605 N N . PHE A 1 97 ? 13.814 27.615 30.640 1.00 14.57 99 PHE A N 1
ATOM 606 C CA . PHE A 1 97 ? 14.532 27.328 29.409 1.00 13.57 99 PHE A CA 1
ATOM 607 C C . PHE A 1 97 ? 13.575 27.613 28.247 1.00 13.44 99 PHE A C 1
ATOM 608 O O . PHE A 1 97 ? 13.916 28.340 27.307 1.00 13.04 99 PHE A O 1
ATOM 616 N N . GLU A 1 98 ? 12.371 27.048 28.322 1.00 13.76 100 GLU A N 1
ATOM 617 C CA . GLU A 1 98 ? 11.370 27.255 27.279 1.00 14.40 100 GLU A CA 1
ATOM 618 C C . GLU A 1 98 ? 10.979 28.728 27.203 1.00 14.98 100 GLU A C 1
ATOM 619 O O . GLU A 1 98 ? 10.828 29.285 26.109 1.00 12.78 100 GLU A O 1
ATOM 625 N N . MET A 1 99 ? 10.812 29.352 28.368 1.00 14.78 101 MET A N 1
ATOM 626 C CA . MET A 1 99 ? 10.443 30.758 28.435 1.00 15.59 101 MET A CA 1
ATOM 627 C C . MET A 1 99 ? 11.456 31.686 27.773 1.00 17.46 101 MET A C 1
ATOM 628 O O . MET A 1 99 ? 11.071 32.590 27.033 1.00 16.65 101 MET A O 1
ATOM 633 N N . ARG A 1 100 ? 12.743 31.474 28.036 1.00 18.63 102 ARG A N 1
ATOM 634 C CA . ARG A 1 100 ? 13.774 32.325 27.437 1.00 20.39 102 ARG A CA 1
ATOM 635 C C . ARG A 1 100 ? 13.733 32.283 25.927 1.00 20.64 102 ARG A C 1
ATOM 636 O O . ARG A 1 100 ? 13.771 33.326 25.264 1.00 20.31 102 ARG A O 1
ATOM 644 N N . LEU A 1 101 ? 13.672 31.075 25.379 1.00 19.34 103 LEU A N 1
ATOM 645 C CA . LEU A 1 101 ? 13.623 30.921 23.935 1.00 18.26 103 LEU A CA 1
ATOM 646 C C . LEU A 1 101 ? 12.390 31.607 23.334 1.00 18.53 103 LEU A C 1
ATOM 647 O O . LEU A 1 101 ? 12.399 31.972 22.162 1.00 17.09 103 LEU A O 1
ATOM 652 N N . ASN A 1 102 ? 11.334 31.777 24.129 1.00 18.26 104 ASN A N 1
ATOM 653 C CA . ASN A 1 102 ? 10.123 32.440 23.634 1.00 20.82 104 ASN A CA 1
ATOM 654 C C . ASN A 1 102 ? 10.185 33.959 23.775 1.00 22.27 104 ASN A C 1
ATOM 655 O O . ASN A 1 102 ? 9.220 34.658 23.450 1.00 23.32 104 ASN A O 1
ATOM 660 N N . GLY A 1 103 ? 11.312 34.460 24.265 1.00 22.92 105 GLY A N 1
ATOM 661 C CA . GLY A 1 103 ? 11.470 35.892 24.425 1.00 25.12 105 GLY A CA 1
ATOM 662 C C . GLY A 1 103 ? 11.031 36.425 25.774 1.00 26.27 105 GLY A C 1
ATOM 663 O O . GLY A 1 103 ? 10.781 37.623 25.916 1.00 27.10 105 GLY A O 1
ATOM 664 N N . ALA A 1 104 ? 10.932 35.544 26.767 1.00 24.82 106 ALA A N 1
ATOM 665 C CA . ALA A 1 104 ? 10.530 35.955 28.105 1.00 25.88 106 ALA A CA 1
ATOM 666 C C . ALA A 1 104 ? 11.668 36.715 28.771 1.00 25.87 106 ALA A C 1
ATOM 667 O O . ALA A 1 104 ? 12.831 36.343 28.633 1.00 25.20 106 ALA A O 1
ATOM 669 N N . THR A 1 105 ? 11.336 37.785 29.490 1.00 27.23 107 THR A N 1
ATOM 670 C CA . THR A 1 105 ? 12.359 38.575 30.177 1.00 28.05 107 THR A CA 1
ATOM 671 C C . THR A 1 105 ? 12.685 37.980 31.537 1.00 28.79 107 THR A C 1
ATOM 672 O O . THR A 1 105 ? 11.955 37.131 32.052 1.00 27.92 107 THR A O 1
ATOM 676 N N . TYR A 1 106 ? 13.782 38.447 32.123 1.00 30.12 108 TYR A N 1
ATOM 677 C CA . TYR A 1 106 ? 14.205 37.972 33.429 1.00 31.56 108 TYR A CA 1
ATOM 678 C C . TYR A 1 106 ? 13.093 38.177 34.451 1.00 31.56 108 TYR A C 1
ATOM 679 O O . TYR A 1 106 ? 12.831 37.302 35.282 1.00 30.13 108 TYR A O 1
ATOM 688 N N . GLU A 1 107 ? 12.437 39.337 34.380 1.00 31.33 109 GLU A N 1
ATOM 689 C CA . GLU A 1 107 ? 11.355 39.687 35.305 1.00 30.91 109 GLU A CA 1
ATOM 690 C C . GLU A 1 107 ? 10.165 38.733 35.159 1.00 28.55 109 GLU A C 1
ATOM 691 O O . GLU A 1 107 ? 9.563 38.319 36.159 1.00 26.54 109 GLU A O 1
ATOM 697 N N . GLU A 1 108 ? 9.835 38.380 33.917 1.00 26.62 110 GLU A N 1
ATOM 698 C CA . GLU A 1 108 ? 8.723 37.468 33.639 1.00 25.85 110 GLU A CA 1
ATOM 699 C C . GLU A 1 108 ? 9.045 36.040 34.080 1.00 23.86 110 GLU A C 1
ATOM 700 O O . GLU A 1 108 ? 8.175 35.304 34.548 1.00 22.78 110 GLU A O 1
ATOM 706 N N . ILE A 1 109 ? 10.299 35.646 33.916 1.00 23.42 111 ILE A N 1
ATOM 707 C CA . ILE A 1 109 ? 10.712 34.313 34.308 1.00 23.12 111 ILE A CA 1
ATOM 708 C C . ILE A 1 109 ? 10.627 34.214 35.828 1.00 23.56 111 ILE A C 1
ATOM 709 O O . ILE A 1 109 ? 10.195 33.197 36.372 1.00 22.41 111 ILE A O 1
ATOM 714 N N . ALA A 1 110 ? 11.002 35.292 36.509 1.00 24.04 112 ALA A N 1
ATOM 715 C CA . ALA A 1 110 ? 10.965 35.321 37.968 1.00 23.81 112 ALA A CA 1
ATOM 716 C C . ALA A 1 110 ? 9.537 35.212 38.495 1.00 24.25 112 ALA A C 1
ATOM 717 O O . ALA A 1 110 ? 9.279 34.485 39.455 1.00 23.56 112 ALA A O 1
ATOM 719 N N . LYS A 1 111 ? 8.598 35.927 37.879 1.00 24.78 113 LYS A N 1
ATOM 720 C CA . LYS A 1 111 ? 7.222 35.839 38.346 1.00 24.98 113 LYS A CA 1
ATOM 721 C C . LYS A 1 111 ? 6.679 34.434 38.139 1.00 24.38 113 LYS A C 1
ATOM 722 O O . LYS A 1 111 ? 5.766 34.010 38.844 1.00 22.73 113 LYS A O 1
ATOM 728 N N . ALA A 1 112 ? 7.257 33.704 37.186 1.00 23.24 114 ALA A N 1
ATOM 729 C CA . ALA A 1 112 ? 6.819 32.341 36.909 1.00 23.00 114 ALA A CA 1
ATOM 730 C C . ALA A 1 112 ? 7.522 31.342 37.835 1.00 23.44 114 ALA A C 1
ATOM 731 O O . ALA A 1 112 ? 7.248 30.138 37.789 1.00 23.47 114 ALA A O 1
ATOM 733 N N . GLY A 1 113 ? 8.415 31.856 38.682 1.00 23.46 115 GLY A N 1
ATOM 734 C CA . GLY A 1 113 ? 9.144 31.021 39.623 1.00 22.97 115 GLY A CA 1
ATOM 735 C C . GLY A 1 113 ? 10.533 30.604 39.166 1.00 22.48 115 GLY A C 1
ATOM 736 O O . GLY A 1 113 ? 11.179 29.785 39.817 1.00 22.59 115 GLY A O 1
ATOM 737 N N . GLY A 1 114 ? 10.997 31.176 38.059 1.00 22.16 116 GLY A N 1
ATOM 738 C CA . GLY A 1 114 ? 12.304 30.832 37.519 1.00 20.86 116 GLY A CA 1
ATOM 739 C C . GLY A 1 114 ? 13.494 31.406 38.260 1.00 20.11 116 GLY A C 1
ATOM 740 O O . GLY A 1 114 ? 13.337 32.214 39.173 1.00 19.63 116 GLY A O 1
ATOM 741 N N . GLY A 1 115 ? 14.693 30.991 37.862 1.00 18.51 117 GLY A N 1
ATOM 742 C CA . GLY A 1 115 ? 15.891 31.475 38.517 1.00 17.61 117 GLY A CA 1
ATOM 743 C C . GLY A 1 115 ? 16.425 30.441 39.486 1.00 18.25 117 GLY A C 1
ATOM 744 O O . GLY A 1 115 ? 15.749 29.444 39.769 1.00 16.72 117 GLY A O 1
ATOM 745 N N . ILE A 1 116 ? 17.631 30.670 40.001 1.00 16.87 118 ILE A N 1
ATOM 746 C CA . ILE A 1 116 ? 18.242 29.732 40.930 1.00 17.22 118 ILE A CA 1
ATOM 747 C C . ILE A 1 116 ? 17.316 29.449 42.109 1.00 17.45 118 ILE A C 1
ATOM 748 O O . ILE A 1 116 ? 17.372 28.372 42.703 1.00 16.67 118 ILE A O 1
ATOM 753 N N . VAL A 1 117 ? 16.444 30.403 42.425 1.00 15.67 119 VAL A N 1
ATOM 754 C CA . VAL A 1 117 ? 15.512 30.234 43.531 1.00 16.35 119 VAL A CA 1
ATOM 755 C C . VAL A 1 117 ? 14.627 29.010 43.328 1.00 15.35 119 VAL A C 1
ATOM 756 O O . VAL A 1 117 ? 14.157 28.415 44.296 1.00 15.03 119 VAL A O 1
ATOM 760 N N . SER A 1 118 ? 14.402 28.632 42.073 1.00 13.77 120 SER A N 1
ATOM 761 C CA . SER A 1 118 ? 13.562 27.476 41.778 1.00 13.58 120 SER A CA 1
ATOM 762 C C . SER A 1 118 ? 14.229 26.202 42.277 1.00 12.16 120 SER A C 1
ATOM 763 O O . SER A 1 118 ? 13.569 25.319 42.830 1.00 12.20 120 SER A O 1
ATOM 766 N N . SER A 1 119 ? 15.541 26.107 42.082 1.00 11.41 121 SER A N 1
ATOM 767 C CA . SER A 1 119 ? 16.275 24.925 42.525 1.00 10.78 121 SER A CA 1
ATOM 768 C C . SER A 1 119 ? 16.395 24.906 44.040 1.00 11.73 121 SER A C 1
ATOM 769 O O . SER A 1 119 ? 16.317 23.849 44.657 1.00 12.22 121 SER A O 1
ATOM 772 N N . VAL A 1 120 ? 16.594 26.073 44.639 1.00 11.92 122 VAL A N 1
ATOM 773 C CA . VAL A 1 120 ? 16.711 26.138 46.086 1.00 12.95 122 VAL A CA 1
ATOM 774 C C . VAL A 1 120 ? 15.384 25.737 46.727 1.00 13.62 122 VAL A C 1
ATOM 775 O O . VAL A 1 120 ? 15.359 24.937 47.660 1.00 12.40 122 VAL A O 1
ATOM 779 N N . ARG A 1 121 ? 14.284 26.293 46.219 1.00 14.11 123 ARG A N 1
ATOM 780 C CA . ARG A 1 121 ? 12.957 25.977 46.744 1.00 15.16 123 ARG A CA 1
ATOM 781 C C . ARG A 1 121 ? 12.665 24.493 46.617 1.00 14.18 123 ARG A C 1
ATOM 782 O O . ARG A 1 121 ? 12.165 23.874 47.548 1.00 13.93 123 ARG A O 1
ATOM 790 N N . ASP A 1 122 ? 12.974 23.927 45.453 1.00 13.55 124 ASP A N 1
ATOM 791 C CA . ASP A 1 122 ? 12.704 22.516 45.218 1.00 14.00 124 ASP A CA 1
ATOM 792 C C . ASP A 1 122 ? 13.601 21.593 46.028 1.00 13.85 124 ASP A C 1
ATOM 793 O O . ASP A 1 122 ? 13.165 20.523 46.455 1.00 14.02 124 ASP A O 1
ATOM 798 N N . THR A 1 123 ? 14.847 22.003 46.248 1.00 10.57 125 THR A N 1
ATOM 799 C CA . THR A 1 123 ? 15.772 21.173 47.010 1.00 11.53 125 THR A CA 1
ATOM 800 C C . THR A 1 123 ? 15.417 21.207 48.496 1.00 12.06 125 THR A C 1
ATOM 801 O O . THR A 1 123 ? 15.574 20.218 49.211 1.00 11.44 125 THR A O 1
ATOM 805 N N . ARG A 1 124 ? 14.916 22.346 48.959 1.00 11.69 126 ARG A N 1
ATOM 806 C CA . ARG A 1 124 ? 14.527 22.470 50.359 1.00 12.71 126 ARG A CA 1
ATOM 807 C C . ARG A 1 124 ? 13.280 21.651 50.662 1.00 13.15 126 ARG A C 1
ATOM 808 O O . ARG A 1 124 ? 13.166 21.051 51.727 1.00 13.30 126 ARG A O 1
ATOM 816 N N . ALA A 1 125 ? 12.353 21.625 49.711 1.00 13.11 127 ALA A N 1
ATOM 817 C CA . ALA A 1 125 ? 11.088 20.919 49.891 1.00 14.86 127 ALA A CA 1
ATOM 818 C C . ALA A 1 125 ? 11.150 19.395 49.838 1.00 14.17 127 ALA A C 1
ATOM 819 O O . ALA A 1 125 ? 10.302 18.717 50.420 1.00 15.38 127 ALA A O 1
ATOM 821 N N . LEU A 1 126 ? 12.149 18.851 49.158 1.00 13.01 128 LEU A N 1
ATOM 822 C CA . LEU A 1 126 ? 12.264 17.398 49.026 1.00 14.25 128 LEU A CA 1
ATOM 823 C C . LEU A 1 126 ? 13.037 16.705 50.147 1.00 14.35 128 LEU A C 1
ATOM 824 O O . LEU A 1 126 ? 14.062 17.202 50.603 1.00 14.30 128 LEU A O 1
ATOM 829 N N . SER A 1 127 ? 12.543 15.546 50.574 1.00 13.66 129 SER A N 1
ATOM 830 C CA . SER A 1 127 ? 13.187 14.772 51.638 1.00 14.44 129 SER A CA 1
ATOM 831 C C . SER A 1 127 ? 14.497 14.157 51.141 1.00 14.35 129 SER A C 1
ATOM 832 O O . SER A 1 127 ? 14.755 14.122 49.939 1.00 14.09 129 SER A O 1
ATOM 835 N N . ASP A 1 128 ? 15.317 13.667 52.068 1.00 13.98 130 ASP A N 1
ATOM 836 C CA . ASP A 1 128 ? 16.593 13.038 51.714 1.00 15.18 130 ASP A CA 1
ATOM 837 C C . ASP A 1 128 ? 16.369 11.951 50.666 1.00 14.06 130 ASP A C 1
ATOM 838 O O . ASP A 1 128 ? 17.055 11.916 49.646 1.00 11.84 130 ASP A O 1
ATOM 843 N N . GLU A 1 129 ? 15.413 11.061 50.937 1.00 14.19 131 GLU A N 1
ATOM 844 C CA . GLU A 1 129 ? 15.092 9.949 50.034 1.00 15.21 131 GLU A CA 1
ATOM 845 C C . GLU A 1 129 ? 14.753 10.386 48.625 1.00 13.78 131 GLU A C 1
ATOM 846 O O . GLU A 1 129 ? 15.238 9.821 47.650 1.00 14.48 131 GLU A O 1
ATOM 852 N N . VAL A 1 130 ? 13.864 11.362 48.528 1.00 13.06 132 VAL A N 1
ATOM 853 C CA . VAL A 1 130 ? 13.426 11.845 47.232 1.00 11.67 132 VAL A CA 1
ATOM 854 C C . VAL A 1 130 ? 14.554 12.507 46.462 1.00 11.27 132 VAL A C 1
ATOM 855 O O . VAL A 1 130 ? 14.601 12.433 45.231 1.00 10.45 132 VAL A O 1
ATOM 859 N N . LEU A 1 131 ? 15.465 13.163 47.175 1.00 10.82 133 LEU A N 1
ATOM 860 C CA . LEU A 1 131 ? 16.590 13.793 46.500 1.00 10.79 133 LEU A CA 1
ATOM 861 C C . LEU A 1 131 ? 17.506 12.687 45.985 1.00 11.09 133 LEU A C 1
ATOM 862 O O . LEU A 1 131 ? 18.061 12.786 44.889 1.00 10.21 133 LEU A O 1
ATOM 867 N N . VAL A 1 132 ? 17.660 11.629 46.776 1.00 10.57 134 VAL A N 1
ATOM 868 C CA . VAL A 1 132 ? 18.491 10.509 46.360 1.00 10.75 134 VAL A CA 1
ATOM 869 C C . VAL A 1 132 ? 17.907 9.939 45.073 1.00 11.21 134 VAL A C 1
ATOM 870 O O . VAL A 1 132 ? 18.622 9.739 44.093 1.00 11.44 134 VAL A O 1
ATOM 874 N N . ALA A 1 133 ? 16.596 9.709 45.076 1.00 10.47 135 ALA A N 1
ATOM 875 C CA . ALA A 1 133 ? 15.910 9.150 43.913 1.00 11.03 135 ALA A CA 1
ATOM 876 C C . ALA A 1 133 ? 16.010 10.014 42.652 1.00 11.67 135 ALA A C 1
ATOM 877 O O . ALA A 1 133 ? 16.189 9.485 41.555 1.00 10.35 135 ALA A O 1
ATOM 879 N N . GLN A 1 134 ? 15.880 11.332 42.805 1.00 11.08 136 GLN A N 1
ATOM 880 C CA . GLN A 1 134 ? 15.970 12.245 41.663 1.00 11.31 136 GLN A CA 1
ATOM 881 C C . GLN A 1 134 ? 17.394 12.349 41.114 1.00 11.75 136 GLN A C 1
ATOM 882 O O . GLN A 1 134 ? 17.601 12.737 39.968 1.00 11.30 136 GLN A O 1
ATOM 888 N N . ALA A 1 135 ? 18.374 11.987 41.935 1.00 10.63 137 ALA A N 1
ATOM 889 C CA . ALA A 1 135 ? 19.768 12.044 41.520 1.00 9.23 137 ALA A CA 1
ATOM 890 C C . ALA A 1 135 ? 20.232 10.764 40.829 1.00 10.18 137 ALA A C 1
ATOM 891 O O . ALA A 1 135 ? 21.095 10.799 39.953 1.00 9.17 137 ALA A O 1
ATOM 893 N N . LEU A 1 136 ? 19.655 9.633 41.220 1.00 11.11 138 LEU A N 1
ATOM 894 C CA . LEU A 1 136 ? 20.060 8.354 40.649 1.00 10.65 138 LEU A CA 1
ATOM 895 C C . LEU A 1 136 ? 20.147 8.292 39.121 1.00 10.52 138 LEU A C 1
ATOM 896 O O . LEU A 1 136 ? 21.119 7.760 38.584 1.00 11.87 138 LEU A O 1
ATOM 901 N N . PRO A 1 137 ? 19.146 8.833 38.401 1.00 9.85 139 PRO A N 1
ATOM 902 C CA . PRO A 1 137 ? 19.195 8.795 36.931 1.00 9.60 139 PRO A CA 1
ATOM 903 C C . PRO A 1 137 ? 20.392 9.570 36.370 1.00 10.32 139 PRO A C 1
ATOM 904 O O . PRO A 1 137 ? 20.993 9.170 35.377 1.00 10.92 139 PRO A O 1
ATOM 908 N N . ARG A 1 138 ? 20.731 10.686 37.006 1.00 9.50 140 ARG A N 1
ATOM 909 C CA . ARG A 1 138 ? 21.869 11.478 36.549 1.00 10.21 140 ARG A CA 1
ATOM 910 C C . ARG A 1 138 ? 23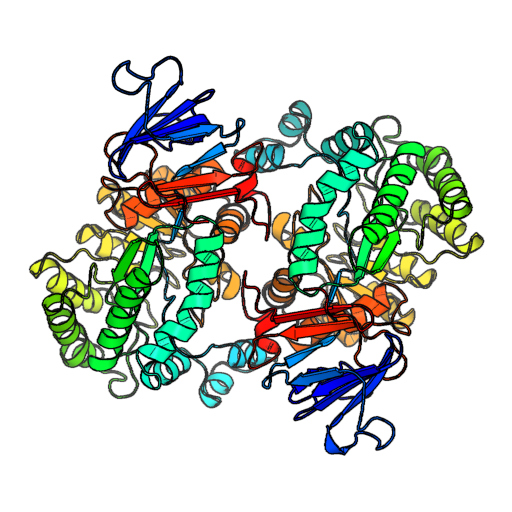.149 10.706 36.850 1.00 10.41 140 ARG A C 1
ATOM 911 O O . ARG A 1 138 ? 24.035 10.592 36.003 1.00 10.31 140 ARG A O 1
ATOM 919 N N . LEU A 1 139 ? 23.239 10.168 38.059 1.00 10.14 141 LEU A N 1
ATOM 920 C CA . LEU A 1 139 ? 24.401 9.375 38.441 1.00 10.54 141 LEU A CA 1
ATOM 921 C C . LEU A 1 139 ? 24.552 8.179 37.491 1.00 10.20 141 LEU A C 1
ATOM 922 O O . LEU A 1 139 ? 25.635 7.923 36.973 1.00 11.98 141 LEU A O 1
ATOM 927 N N . ASP A 1 140 ? 23.462 7.454 37.256 1.00 11.59 142 ASP A N 1
ATOM 928 C CA . ASP A 1 140 ? 23.520 6.285 36.380 1.00 11.50 142 ASP A CA 1
ATOM 929 C C . ASP A 1 140 ? 23.927 6.600 34.947 1.00 12.49 142 ASP A C 1
ATOM 930 O O . ASP A 1 140 ? 24.590 5.788 34.295 1.00 11.21 142 ASP A O 1
ATOM 935 N N . THR A 1 141 ? 23.536 7.769 34.447 1.00 11.60 143 THR A N 1
ATOM 936 C CA . THR A 1 141 ? 23.898 8.135 33.090 1.00 11.42 143 THR A CA 1
ATOM 937 C C . THR A 1 141 ? 25.416 8.282 33.025 1.00 12.40 143 THR A C 1
ATOM 938 O O . THR A 1 141 ? 26.054 7.826 32.078 1.00 13.03 143 THR A O 1
ATOM 942 N N . LEU A 1 142 ? 25.997 8.914 34.040 1.00 11.38 144 LEU A N 1
ATOM 943 C CA . LEU A 1 142 ? 27.443 9.087 34.077 1.00 12.18 144 LEU A CA 1
ATOM 944 C C . LEU A 1 142 ? 28.142 7.739 34.254 1.00 11.50 144 LEU A C 1
ATOM 945 O O . LEU A 1 142 ? 29.126 7.455 33.578 1.00 13.07 144 LEU A O 1
ATOM 950 N N . LEU A 1 143 ? 27.623 6.902 35.144 1.00 11.40 145 LEU A N 1
ATOM 951 C CA . LEU A 1 143 ? 28.229 5.593 35.381 1.00 12.11 145 LEU A CA 1
ATOM 952 C C . LEU A 1 143 ? 28.206 4.743 34.113 1.00 14.03 145 LEU A C 1
ATOM 953 O O . LEU A 1 143 ? 29.113 3.946 33.876 1.00 13.82 145 LEU A O 1
ATOM 958 N N . SER A 1 144 ? 27.170 4.922 33.298 1.00 13.96 146 SER A N 1
ATOM 959 C CA . SER A 1 144 ? 27.047 4.164 32.059 1.00 15.06 146 SER A CA 1
ATOM 960 C C . SER A 1 144 ? 28.150 4.537 31.068 1.00 14.39 146 SER A C 1
ATOM 961 O O . SER A 1 144 ? 28.365 3.835 30.084 1.00 13.76 146 SER A O 1
ATOM 964 N N . GLU A 1 145 ? 28.840 5.645 31.331 1.00 14.85 147 GLU A N 1
ATOM 965 C CA . GLU A 1 145 ? 29.921 6.116 30.467 1.00 14.64 147 GLU A CA 1
ATOM 966 C C . GLU A 1 145 ? 31.310 5.784 30.987 1.00 13.76 147 GLU A C 1
ATOM 967 O O . GLU A 1 145 ? 32.302 6.337 30.508 1.00 15.13 147 GLU A O 1
ATOM 973 N N . GLY A 1 146 ? 31.387 4.909 31.979 1.00 13.13 148 GLY A N 1
ATOM 974 C CA . GLY A 1 146 ? 32.689 4.532 32.503 1.00 14.69 148 GLY A CA 1
ATOM 975 C C . GLY A 1 146 ? 33.181 5.404 33.640 1.00 15.90 148 GLY A C 1
ATOM 976 O O . GLY A 1 146 ? 34.285 5.204 34.149 1.00 15.88 148 GLY A O 1
ATOM 977 N N . VAL A 1 147 ? 32.371 6.381 34.034 1.00 15.50 149 VAL A N 1
ATOM 978 C CA . VAL A 1 147 ? 32.738 7.265 35.134 1.00 15.94 149 VAL A CA 1
ATOM 979 C C . VAL A 1 147 ? 32.640 6.459 36.428 1.00 15.71 149 VAL A C 1
ATOM 980 O O . VAL A 1 147 ? 31.658 5.754 36.639 1.00 17.63 149 VAL A O 1
ATOM 984 N N . SER A 1 148 ? 33.645 6.553 37.292 1.00 15.12 150 SER A N 1
ATOM 985 C CA . SER A 1 148 ? 33.596 5.812 38.548 1.00 15.50 150 SER A CA 1
ATOM 986 C C . SER A 1 148 ? 33.876 6.682 39.781 1.00 14.31 150 SER A C 1
ATOM 987 O O . SER A 1 148 ? 33.729 6.221 40.916 1.00 12.25 150 SER A O 1
ATOM 990 N N . THR A 1 149 ? 34.284 7.930 39.557 1.00 13.07 151 THR A N 1
ATOM 991 C CA . THR A 1 149 ? 34.544 8.867 40.656 1.00 11.93 151 THR A CA 1
ATOM 992 C C . THR A 1 149 ? 33.836 10.168 40.317 1.00 12.57 151 THR A C 1
ATOM 993 O O . THR A 1 149 ? 34.097 10.774 39.280 1.00 11.09 151 THR A O 1
ATOM 997 N N . ILE A 1 150 ? 32.939 10.599 41.192 1.00 11.02 152 ILE A N 1
ATOM 998 C CA . ILE A 1 150 ? 32.196 11.822 40.942 1.00 11.17 152 ILE A CA 1
ATOM 999 C C . ILE A 1 150 ? 32.195 12.727 42.160 1.00 10.61 152 ILE A C 1
ATOM 1000 O O . ILE A 1 150 ? 32.046 12.267 43.289 1.00 10.98 152 ILE A O 1
ATOM 1005 N N . GLU A 1 151 ? 32.383 14.018 41.918 1.00 11.17 153 GLU A N 1
ATOM 1006 C CA . GLU A 1 151 ? 32.376 15.012 42.982 1.00 10.39 153 GLU A CA 1
ATOM 1007 C C . GLU A 1 151 ? 30.977 15.622 42.980 1.00 10.37 153 GLU A C 1
ATOM 1008 O O . GLU A 1 151 ? 30.435 15.914 41.916 1.00 11.22 153 GLU A O 1
ATOM 1014 N N . ILE A 1 152 ? 30.393 15.794 44.164 1.00 9.92 154 ILE A N 1
ATOM 1015 C CA . ILE A 1 152 ? 29.054 16.364 44.295 1.00 10.59 154 ILE A CA 1
ATOM 1016 C C . ILE A 1 152 ? 29.073 17.520 45.298 1.00 11.09 154 ILE A C 1
ATOM 1017 O O . ILE A 1 152 ? 29.557 17.373 46.420 1.00 10.28 154 ILE A O 1
ATOM 1022 N N . LYS A 1 153 ? 28.537 18.664 44.881 1.00 9.86 155 LYS A N 1
ATOM 1023 C CA . LYS A 1 153 ? 28.508 19.860 45.721 1.00 8.88 155 LYS A CA 1
ATOM 1024 C C . LYS A 1 153 ? 27.150 20.081 46.373 1.00 10.14 155 LYS A C 1
ATOM 1025 O O . LYS A 1 153 ? 26.148 19.501 45.958 1.00 10.90 155 LYS A O 1
ATOM 1031 N N . SER A 1 154 ? 27.132 20.894 47.424 1.00 9.84 156 SER A N 1
ATOM 1032 C CA . SER A 1 154 ? 25.871 21.254 48.056 1.00 10.21 156 SER A CA 1
ATOM 1033 C C . SER A 1 154 ? 25.634 22.595 47.360 1.00 10.74 156 SER A C 1
ATOM 1034 O O . SER A 1 154 ? 26.029 22.744 46.195 1.00 12.67 156 SER A O 1
ATOM 1037 N N . GLY A 1 155 ? 25.003 23.563 48.012 1.00 9.46 157 GLY A N 1
ATOM 1038 C CA . GLY A 1 155 ? 24.816 24.833 47.338 1.00 9.95 157 GLY A CA 1
ATOM 1039 C C . GLY A 1 155 ? 23.430 25.186 46.821 1.00 9.64 157 GLY A C 1
ATOM 1040 O O . GLY A 1 155 ? 23.264 26.236 46.194 1.00 9.98 157 GLY A O 1
ATOM 1041 N N . TYR A 1 156 ? 22.445 24.321 47.045 1.00 9.03 158 TYR A N 1
ATOM 1042 C CA . TYR A 1 156 ? 21.075 24.619 46.626 1.00 10.30 158 TYR A CA 1
ATOM 1043 C C . TYR A 1 156 ? 20.158 24.641 47.841 1.00 10.88 158 TYR A C 1
ATOM 1044 O O . TYR A 1 156 ? 18.942 24.495 47.721 1.00 11.99 158 TYR A O 1
ATOM 1053 N N . GLY A 1 157 ? 20.758 24.814 49.015 1.00 9.03 159 GLY A N 1
ATOM 1054 C CA . GLY A 1 157 ? 19.988 24.872 50.243 1.00 9.43 159 GLY A CA 1
ATOM 1055 C C . GLY A 1 157 ? 19.975 26.286 50.799 1.00 10.20 159 GLY A C 1
ATOM 1056 O O . GLY A 1 157 ? 18.922 26.846 51.085 1.00 10.33 159 GLY A O 1
ATOM 1057 N N . LEU A 1 158 ? 21.165 26.857 50.954 1.00 10.99 160 LEU A N 1
ATOM 1058 C CA . LEU A 1 158 ? 21.319 28.215 51.453 1.00 11.79 160 LEU A CA 1
ATOM 1059 C C . LEU A 1 158 ? 20.873 28.429 52.891 1.00 13.16 160 LEU A C 1
ATOM 1060 O O . LEU A 1 158 ? 20.569 29.549 53.306 1.00 11.00 160 LEU A O 1
ATOM 1065 N N . ASP A 1 159 ? 20.809 27.328 53.629 1.00 14.08 161 ASP A N 1
ATOM 1066 C CA . ASP A 1 159 ? 20.514 27.329 55.055 1.00 13.48 161 ASP A CA 1
ATOM 1067 C C . ASP A 1 159 ? 21.216 26.065 55.531 1.00 14.07 161 ASP A C 1
ATOM 1068 O O . ASP A 1 159 ? 21.398 25.125 54.755 1.00 13.73 161 ASP A O 1
ATOM 1073 N N . ILE A 1 160 ? 21.649 26.050 56.784 1.00 13.26 162 ILE A N 1
ATOM 1074 C CA . ILE A 1 160 ? 22.386 24.908 57.304 1.00 12.27 162 ILE A CA 1
ATOM 1075 C C . ILE A 1 160 ? 21.750 23.542 57.073 1.00 13.19 162 ILE A C 1
ATOM 1076 O O . ILE A 1 160 ? 22.388 22.644 56.525 1.00 13.60 162 ILE A O 1
ATOM 1081 N N . GLU A 1 161 ? 20.494 23.386 57.470 1.00 12.79 163 GLU A N 1
ATOM 1082 C CA . GLU A 1 161 ? 19.825 22.098 57.328 1.00 13.82 163 GLU A CA 1
ATOM 1083 C C . GLU A 1 161 ? 19.752 21.531 55.917 1.00 12.97 163 GLU A C 1
ATOM 1084 O O . GLU A 1 161 ? 20.007 20.341 55.715 1.00 12.30 163 GLU A O 1
ATOM 1090 N N . THR A 1 162 ? 19.424 22.362 54.935 1.00 11.60 164 THR A N 1
ATOM 1091 C CA . THR A 1 162 ? 19.337 21.857 53.570 1.00 11.96 164 THR A CA 1
ATOM 1092 C C . THR A 1 162 ? 20.724 21.598 52.978 1.00 11.22 164 THR A C 1
ATOM 1093 O O . THR A 1 162 ? 20.907 20.656 52.205 1.00 13.82 164 THR A O 1
ATOM 1097 N N . GLU A 1 163 ? 21.704 22.419 53.349 1.00 10.94 165 GLU A N 1
ATOM 1098 C CA . GLU A 1 163 ? 23.067 22.232 52.855 1.00 10.43 165 GLU A CA 1
ATOM 1099 C C . GLU A 1 163 ? 23.590 20.883 53.351 1.00 11.43 165 GLU A C 1
ATOM 1100 O O . GLU A 1 163 ? 24.195 20.122 52.591 1.00 11.54 165 GLU A O 1
ATOM 1106 N N . LEU A 1 164 ? 23.353 20.591 54.627 1.00 11.77 166 LEU A N 1
ATOM 1107 C CA . LEU A 1 164 ? 23.792 19.328 55.204 1.00 13.52 166 LEU A CA 1
ATOM 1108 C C . LEU A 1 164 ? 23.015 18.177 54.576 1.00 11.89 166 LEU A C 1
ATOM 1109 O O . LEU A 1 164 ? 23.563 17.104 54.328 1.00 11.62 166 LEU A O 1
ATOM 1114 N N . LYS A 1 165 ? 21.732 18.403 54.318 1.00 13.12 167 LYS A N 1
ATOM 1115 C CA . LYS A 1 165 ? 20.915 17.364 53.710 1.00 13.56 167 LYS A CA 1
ATOM 1116 C C . LYS A 1 165 ? 21.516 16.964 52.367 1.00 12.55 167 LYS A C 1
ATOM 1117 O O . LYS A 1 165 ? 21.566 15.780 52.027 1.00 12.46 167 LYS A O 1
ATOM 1123 N N . MET A 1 166 ? 21.986 17.950 51.609 1.00 10.60 168 MET A N 1
ATOM 1124 C CA . MET A 1 166 ? 22.575 17.667 50.305 1.00 10.37 168 MET A CA 1
ATOM 1125 C C . MET A 1 166 ? 23.812 16.784 50.403 1.00 10.94 168 MET A C 1
ATOM 1126 O O . MET A 1 166 ? 23.997 15.870 49.598 1.00 10.07 168 MET A O 1
ATOM 1131 N N . LEU A 1 167 ? 24.653 17.057 51.393 1.00 10.02 169 LEU A N 1
ATOM 1132 C CA . LEU A 1 167 ? 25.860 16.268 51.586 1.00 11.00 169 LEU A CA 1
ATOM 1133 C C . LEU A 1 167 ? 25.503 14.833 51.992 1.00 12.17 169 LEU A C 1
ATOM 1134 O O . LEU A 1 167 ? 26.135 13.882 51.537 1.00 11.22 169 LEU A O 1
ATOM 1139 N N . ARG A 1 168 ? 24.490 14.677 52.842 1.00 11.91 170 ARG A N 1
ATOM 1140 C CA . ARG A 1 168 ? 24.075 13.342 53.265 1.00 12.91 170 ARG A CA 1
ATOM 1141 C C . ARG A 1 168 ? 23.559 12.569 52.058 1.00 13.25 170 ARG A C 1
ATOM 1142 O O . ARG A 1 168 ? 23.835 11.375 51.901 1.00 12.74 170 ARG A O 1
ATOM 1150 N N . VAL A 1 169 ? 22.804 13.253 51.205 1.00 11.57 171 VAL A N 1
ATOM 1151 C CA . VAL A 1 169 ? 22.279 12.616 50.006 1.00 12.28 171 VAL A CA 1
ATOM 1152 C C . VAL A 1 169 ? 23.441 12.104 49.155 1.00 12.81 171 VAL A C 1
ATOM 1153 O O . VAL A 1 169 ? 23.408 10.978 48.657 1.00 11.45 171 VAL A O 1
ATOM 1157 N N . ALA A 1 170 ? 24.475 12.930 49.009 1.00 12.31 172 ALA A N 1
ATOM 1158 C CA . ALA A 1 170 ? 25.641 12.557 48.218 1.00 12.67 172 ALA A CA 1
ATOM 1159 C C . ALA A 1 170 ? 26.321 11.325 48.805 1.00 14.17 172 ALA A C 1
ATOM 1160 O O . ALA A 1 170 ? 26.709 10.408 48.079 1.00 13.79 172 ALA A O 1
ATOM 1162 N N . ARG A 1 171 ? 26.476 11.308 50.125 1.00 13.04 173 ARG A N 1
ATOM 1163 C CA . ARG A 1 171 ? 27.105 10.170 50.793 1.00 14.63 173 ARG A CA 1
ATOM 1164 C C . ARG A 1 171 ? 26.292 8.902 50.565 1.00 14.91 173 ARG A C 1
ATOM 1165 O O . ARG A 1 171 ? 26.839 7.840 50.285 1.00 15.04 173 ARG A O 1
ATOM 1173 N N . ARG A 1 172 ? 24.977 9.024 50.682 1.00 14.67 174 ARG A N 1
ATOM 1174 C CA . ARG A 1 172 ? 24.095 7.880 50.522 1.00 15.93 174 ARG A CA 1
ATOM 1175 C C . ARG A 1 172 ? 24.152 7.284 49.113 1.00 16.17 174 ARG A C 1
ATOM 1176 O O . ARG A 1 172 ? 24.021 6.076 48.939 1.00 15.39 174 ARG A O 1
ATOM 1184 N N . LEU A 1 173 ? 24.353 8.131 48.109 1.00 15.77 175 LEU A N 1
ATOM 1185 C CA . LEU A 1 173 ? 24.421 7.661 46.731 1.00 15.04 175 LEU A CA 1
ATOM 1186 C C . LEU A 1 173 ? 25.562 6.664 46.560 1.00 16.93 175 LEU A C 1
ATOM 1187 O O . LEU A 1 173 ? 25.468 5.718 45.778 1.00 16.63 175 LEU A O 1
ATOM 1192 N N . GLU A 1 174 ? 26.636 6.872 47.310 1.00 16.28 176 GLU A N 1
ATOM 1193 C CA . GLU A 1 174 ? 27.785 5.995 47.227 1.00 19.84 176 GLU A CA 1
ATOM 1194 C C . GLU A 1 174 ? 27.481 4.608 47.785 1.00 20.02 176 GLU A C 1
ATOM 1195 O O . GLU A 1 174 ? 28.201 3.650 47.504 1.00 22.36 176 GLU A O 1
ATOM 1201 N N . THR A 1 175 ? 26.412 4.494 48.571 1.00 20.70 177 THR A N 1
ATOM 1202 C CA . THR A 1 175 ? 26.044 3.205 49.153 1.00 20.60 177 THR A CA 1
ATOM 1203 C C . THR A 1 175 ? 25.079 2.421 48.266 1.00 20.29 177 THR A C 1
ATOM 1204 O O . THR A 1 175 ? 24.776 1.258 48.548 1.00 20.17 177 THR A O 1
ATOM 1208 N N . LEU A 1 176 ? 24.611 3.051 47.190 1.00 19.26 178 LEU A N 1
ATOM 1209 C CA . LEU A 1 176 ? 23.656 2.413 46.276 1.00 17.75 178 LEU A CA 1
ATOM 1210 C C . LEU A 1 176 ? 24.232 2.018 44.913 1.00 17.11 178 LEU A C 1
ATOM 1211 O O . LEU A 1 176 ? 23.578 1.323 44.133 1.00 17.29 178 LEU A O 1
ATOM 1216 N N . ARG A 1 177 ? 25.450 2.460 44.627 1.00 17.33 179 ARG A N 1
ATOM 1217 C CA . ARG A 1 177 ? 26.095 2.150 43.354 1.00 17.72 179 ARG A CA 1
ATOM 1218 C C . ARG A 1 177 ? 27.599 2.008 43.546 1.00 18.13 179 ARG A C 1
ATOM 1219 O O . ARG A 1 177 ? 28.165 2.554 44.495 1.00 19.41 179 ARG A O 1
ATOM 1227 N N . PRO A 1 178 ? 28.264 1.268 42.643 1.00 18.46 180 PRO A N 1
ATOM 1228 C CA . PRO A 1 178 ? 29.711 1.056 42.697 1.00 18.52 180 PRO A CA 1
ATOM 1229 C C . PRO A 1 178 ? 30.353 2.345 42.188 1.00 17.82 180 PRO A C 1
ATOM 1230 O O . PRO A 1 178 ? 30.649 2.471 40.997 1.00 16.69 180 PRO A O 1
ATOM 1234 N N . VAL A 1 179 ? 30.550 3.307 43.081 1.00 15.04 181 VAL A N 1
ATOM 1235 C CA . VAL A 1 179 ? 31.130 4.583 42.684 1.00 13.88 181 VAL A CA 1
ATOM 1236 C C . VAL A 1 179 ? 31.823 5.253 43.861 1.00 13.15 181 VAL A C 1
ATOM 1237 O O . VAL A 1 179 ? 31.430 5.060 45.013 1.00 13.59 181 VAL A O 1
ATOM 1241 N N . ARG A 1 180 ? 32.866 6.017 43.558 1.00 12.87 182 ARG A N 1
ATOM 1242 C CA . ARG A 1 180 ? 33.614 6.758 44.568 1.00 13.69 182 ARG A CA 1
ATOM 1243 C C . ARG A 1 180 ? 33.101 8.192 44.511 1.00 13.65 182 ARG A C 1
ATOM 1244 O O . ARG A 1 180 ? 33.207 8.853 43.481 1.00 12.92 182 ARG A O 1
ATOM 1252 N N . ILE A 1 181 ? 32.551 8.676 45.616 1.00 13.26 183 ILE A N 1
ATOM 1253 C CA . ILE A 1 181 ? 32.004 10.024 45.644 1.00 12.67 183 ILE A CA 1
ATOM 1254 C C . ILE A 1 181 ? 32.697 10.915 46.660 1.00 13.58 183 ILE A C 1
ATOM 1255 O O . ILE A 1 181 ? 32.925 10.504 47.794 1.00 11.31 183 ILE A O 1
ATOM 1260 N N . VAL A 1 182 ? 33.051 12.125 46.229 1.00 13.00 184 VAL A N 1
ATOM 1261 C CA . VAL A 1 182 ? 33.684 13.106 47.100 1.00 12.68 184 VAL A CA 1
ATOM 1262 C C . VAL A 1 182 ? 32.733 14.297 47.129 1.00 12.14 184 VAL A C 1
ATOM 1263 O O . VAL A 1 182 ? 32.138 14.646 46.111 1.00 11.57 184 VAL A O 1
ATOM 1267 N N . THR A 1 183 ? 32.587 14.902 48.303 1.00 11.24 185 THR A N 1
ATOM 1268 C CA . THR A 1 183 ? 31.672 16.018 48.497 1.00 10.80 185 THR A CA 1
ATOM 1269 C C . THR A 1 183 ? 32.370 17.350 48.707 1.00 9.99 185 THR A C 1
ATOM 1270 O O . THR A 1 183 ? 33.500 17.402 49.186 1.00 9.64 185 THR A O 1
ATOM 1274 N N . SER A 1 184 ? 31.670 18.428 48.364 1.00 9.68 186 SER A N 1
ATOM 1275 C CA . SER A 1 184 ? 32.191 19.775 48.541 1.00 9.89 186 SER A CA 1
ATOM 1276 C C . SER A 1 184 ? 31.103 20.659 49.136 1.00 9.65 186 SER A C 1
ATOM 1277 O O . SER A 1 184 ? 30.007 20.770 48.587 1.00 8.95 186 SER A O 1
ATOM 1280 N N . TYR A 1 185 ? 31.416 21.268 50.274 1.00 8.94 187 TYR A N 1
ATOM 1281 C CA . TYR A 1 185 ? 30.496 22.157 50.973 1.00 9.68 187 TYR A CA 1
ATOM 1282 C C . TYR A 1 185 ? 30.423 23.471 50.202 1.00 10.70 187 TYR A C 1
ATOM 1283 O O . TYR A 1 185 ? 31.390 24.236 50.182 1.00 10.29 187 TYR A O 1
ATOM 1292 N N . LEU A 1 186 ? 29.284 23.738 49.571 1.00 9.21 188 LEU A N 1
ATOM 1293 C CA . LEU A 1 186 ? 29.149 24.959 48.781 1.00 10.11 188 LEU A CA 1
ATOM 1294 C C . LEU A 1 186 ? 28.043 25.888 49.260 1.00 8.88 188 LEU A C 1
ATOM 1295 O O . LEU A 1 186 ? 27.253 26.383 48.460 1.00 10.57 188 LEU A O 1
ATOM 1300 N N . ALA A 1 187 ? 27.983 26.129 50.567 1.00 8.06 189 ALA A N 1
ATOM 1301 C CA . ALA A 1 187 ? 26.960 27.025 51.092 1.00 8.20 189 ALA A CA 1
ATOM 1302 C C . ALA A 1 187 ? 27.217 28.427 50.541 1.00 8.60 189 ALA A C 1
ATOM 1303 O O . ALA A 1 187 ? 26.292 29.226 50.384 1.00 10.18 189 ALA A O 1
ATOM 1305 N N . ALA A 1 188 ? 28.481 28.715 50.242 1.00 9.13 190 ALA A N 1
ATOM 1306 C CA . ALA A 1 188 ? 28.861 30.015 49.698 1.00 8.96 190 ALA A CA 1
ATOM 1307 C C . ALA A 1 188 ? 28.657 30.035 48.177 1.00 9.42 190 ALA A C 1
ATOM 1308 O O . ALA A 1 188 ? 29.573 30.351 47.411 1.00 9.48 190 ALA A O 1
ATOM 1310 N N . HIS A 1 189 ? 27.445 29.689 47.756 1.00 8.12 191 HIS A N 1
ATOM 1311 C CA . HIS A 1 189 ? 27.081 29.646 46.342 1.00 10.29 191 HIS A CA 1
ATOM 1312 C C . HIS A 1 189 ? 26.386 30.950 45.959 1.00 11.50 191 HIS A C 1
ATOM 1313 O O . HIS A 1 189 ? 26.654 31.535 44.911 1.00 12.47 191 HIS A O 1
ATOM 1320 N N . ALA A 1 190 ? 25.471 31.381 46.816 1.00 11.67 192 ALA A N 1
ATOM 1321 C CA . ALA A 1 190 ? 24.739 32.628 46.624 1.00 13.70 192 ALA A CA 1
ATOM 1322 C C . ALA A 1 190 ? 23.953 32.880 47.905 1.00 12.97 192 ALA A C 1
ATOM 1323 O O . ALA A 1 190 ? 23.936 32.038 48.799 1.00 11.51 192 ALA A O 1
ATOM 1325 N N . THR A 1 191 ? 23.322 34.045 48.003 1.00 13.19 193 THR A N 1
ATOM 1326 C CA . THR A 1 191 ? 22.532 34.376 49.183 1.00 13.53 193 THR A CA 1
ATOM 1327 C C . THR A 1 191 ? 21.054 34.143 48.897 1.00 12.69 193 THR A C 1
ATOM 1328 O O . THR A 1 191 ? 20.586 34.396 47.787 1.00 13.71 193 THR A O 1
ATOM 1332 N N . PRO A 1 192 ? 20.304 33.622 49.882 1.00 13.31 194 PRO A N 1
ATOM 1333 C CA . PRO A 1 192 ? 18.871 33.384 49.676 1.00 13.60 194 PRO A CA 1
ATOM 1334 C C . PRO A 1 192 ? 18.126 34.712 49.750 1.00 13.17 194 PRO A C 1
ATOM 1335 O O . PRO A 1 192 ? 18.712 35.740 50.085 1.00 13.73 194 PRO A O 1
ATOM 1339 N N . ALA A 1 193 ? 16.835 34.685 49.450 1.00 13.06 195 ALA A N 1
ATOM 1340 C CA . ALA A 1 193 ? 16.031 35.896 49.460 1.00 14.58 195 ALA A CA 1
ATOM 1341 C C . ALA A 1 193 ? 16.183 36.734 50.724 1.00 14.71 195 ALA A C 1
ATOM 1342 O O . ALA A 1 193 ? 16.330 37.945 50.645 1.00 14.69 195 ALA A O 1
ATOM 1344 N N . ASP A 1 194 ? 16.159 36.107 51.894 1.00 14.27 196 ASP A N 1
ATOM 1345 C CA . ASP A 1 194 ? 16.263 36.895 53.116 1.00 16.53 196 ASP A CA 1
ATOM 1346 C C . ASP A 1 194 ? 17.641 37.429 53.476 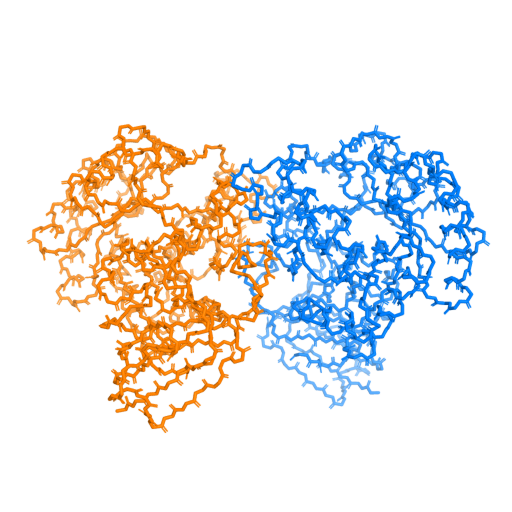1.00 13.71 196 ASP A C 1
ATOM 1347 O O . ASP A 1 194 ? 17.779 38.158 54.457 1.00 13.88 196 ASP A O 1
ATOM 1352 N N . TYR A 1 195 ? 18.653 37.081 52.688 1.00 10.78 197 TYR A N 1
ATOM 1353 C CA . TYR A 1 195 ? 20.006 37.565 52.947 1.00 12.37 197 TYR A CA 1
ATOM 1354 C C . TYR A 1 195 ? 20.562 38.443 51.828 1.00 11.63 197 TYR A C 1
ATOM 1355 O O . TYR A 1 195 ? 21.746 38.767 51.820 1.00 12.49 197 TYR A O 1
ATOM 1364 N N . LYS A 1 196 ? 19.713 38.826 50.880 1.00 13.52 198 LYS A N 1
ATOM 1365 C CA . LYS A 1 196 ? 20.166 39.676 49.782 1.00 14.32 198 LYS A CA 1
ATOM 1366 C C . LYS A 1 196 ? 20.681 41.005 50.339 1.00 14.77 198 LYS A C 1
ATOM 1367 O O . LYS A 1 196 ? 19.993 41.683 51.105 1.00 14.83 198 LYS A O 1
ATOM 1373 N N . GLY A 1 197 ? 21.897 41.367 49.957 1.00 14.30 199 GLY A N 1
ATOM 1374 C CA . GLY A 1 197 ? 22.474 42.602 50.450 1.00 14.75 199 GLY A CA 1
ATOM 1375 C C . GLY A 1 197 ? 23.168 42.369 51.781 1.00 15.07 199 GLY A C 1
ATOM 1376 O O . GLY A 1 197 ? 23.727 43.296 52.367 1.00 14.65 199 GLY A O 1
ATOM 1377 N N . ARG A 1 198 ? 23.129 41.127 52.260 1.00 13.75 200 ARG A N 1
ATOM 1378 C CA . ARG A 1 198 ? 23.765 40.773 53.528 1.00 12.73 200 ARG A CA 1
ATOM 1379 C C . ARG A 1 198 ? 24.734 39.594 53.401 1.00 12.75 200 ARG A C 1
ATOM 1380 O O . ARG A 1 198 ? 24.662 38.646 54.180 1.00 11.37 200 ARG A O 1
ATOM 1388 N N . ASN A 1 199 ? 25.634 39.649 52.425 1.00 12.67 201 ASN A N 1
ATOM 1389 C CA . ASN A 1 199 ? 26.612 38.575 52.241 1.00 12.79 201 ASN A CA 1
ATOM 1390 C C . ASN A 1 199 ? 27.361 38.268 53.541 1.00 12.70 201 ASN A C 1
ATOM 1391 O O . ASN A 1 199 ? 27.614 37.108 53.864 1.00 12.63 201 ASN A O 1
ATOM 1396 N N . ALA A 1 200 ? 27.728 39.312 54.277 1.00 11.87 202 ALA A N 1
ATOM 1397 C CA . ALA A 1 200 ? 28.453 39.130 55.528 1.00 12.82 202 ALA A CA 1
ATOM 1398 C C . ALA A 1 200 ? 27.677 38.266 56.514 1.00 10.89 202 ALA A C 1
ATOM 1399 O O . ALA A 1 200 ? 28.185 37.246 56.981 1.00 10.78 202 ALA A O 1
ATOM 1401 N N . ASP A 1 201 ? 26.454 38.682 56.839 1.00 10.55 203 ASP A N 1
ATOM 1402 C CA . ASP A 1 201 ? 25.627 37.939 57.781 1.00 10.65 203 ASP A CA 1
ATOM 1403 C C . ASP A 1 201 ? 25.343 36.525 57.295 1.00 11.25 203 ASP A C 1
ATOM 1404 O O . ASP A 1 201 ? 25.220 35.605 58.100 1.00 10.81 203 ASP A O 1
ATOM 1409 N N . TYR A 1 202 ? 25.228 36.354 55.982 1.00 9.50 204 TYR A N 1
ATOM 1410 C CA . TYR A 1 202 ? 24.963 35.029 55.430 1.00 10.74 204 TYR A CA 1
ATOM 1411 C C . TYR A 1 202 ? 26.129 34.094 55.765 1.00 9.91 204 TYR A C 1
ATOM 1412 O O . TYR A 1 202 ? 25.933 32.956 56.201 1.00 11.31 204 TYR A O 1
ATOM 1421 N N . ILE A 1 203 ? 27.344 34.586 55.554 1.00 9.76 205 ILE A N 1
ATOM 1422 C CA . ILE A 1 203 ? 28.540 33.810 55.848 1.00 9.60 205 ILE A CA 1
ATOM 1423 C C . ILE A 1 203 ? 28.638 33.575 57.353 1.00 10.31 205 ILE A C 1
ATOM 1424 O O . ILE A 1 203 ? 28.982 32.486 57.802 1.00 10.03 205 ILE A O 1
ATOM 1429 N N . THR A 1 204 ? 28.316 34.609 58.123 1.00 10.27 206 THR A N 1
ATOM 1430 C CA . THR A 1 204 ? 28.351 34.539 59.578 1.00 9.76 206 THR A CA 1
ATOM 1431 C C . THR A 1 204 ? 27.307 33.588 60.163 1.00 9.97 206 THR A C 1
ATOM 1432 O O . THR A 1 204 ? 27.587 32.869 61.120 1.00 10.67 206 THR A O 1
ATOM 1436 N N . ASP A 1 205 ? 26.113 33.582 59.574 1.00 10.74 207 ASP A N 1
ATOM 1437 C CA . ASP A 1 205 ? 25.002 32.774 60.081 1.00 11.36 207 ASP A CA 1
ATOM 1438 C C . ASP A 1 205 ? 24.814 31.384 59.492 1.00 12.13 207 ASP A C 1
ATOM 1439 O O . ASP A 1 205 ? 24.391 30.466 60.196 1.00 11.45 207 ASP A O 1
ATOM 1444 N N . VAL A 1 206 ? 25.118 31.229 58.209 1.00 11.28 208 VAL A N 1
ATOM 1445 C CA . VAL A 1 206 ? 24.905 29.951 57.542 1.00 11.07 208 VAL A CA 1
ATOM 1446 C C . VAL A 1 206 ? 26.167 29.220 57.086 1.00 10.48 208 VAL A C 1
ATOM 1447 O O . VAL A 1 206 ? 26.371 28.060 57.427 1.00 10.99 208 VAL A O 1
ATOM 1451 N N . VAL A 1 207 ? 27.004 29.896 56.311 1.00 10.81 209 VAL A N 1
ATOM 1452 C CA . VAL A 1 207 ? 28.217 29.275 55.794 1.00 9.78 209 VAL A CA 1
ATOM 1453 C C . VAL A 1 207 ? 29.191 28.778 56.857 1.00 9.92 209 VAL A C 1
ATOM 1454 O O . VAL A 1 207 ? 29.537 27.594 56.879 1.00 10.24 209 VAL A O 1
ATOM 1458 N N . LEU A 1 208 ? 29.635 29.671 57.738 1.00 9.58 210 LEU A N 1
ATOM 1459 C CA . LEU A 1 208 ? 30.586 29.282 58.771 1.00 11.02 210 LEU A CA 1
ATOM 1460 C C . LEU A 1 208 ? 30.025 28.283 59.788 1.00 11.87 210 LEU A C 1
ATOM 1461 O O . LEU A 1 208 ? 30.663 27.273 60.083 1.00 12.75 210 LEU A O 1
ATOM 1466 N N . PRO A 1 209 ? 28.831 28.545 60.341 1.00 11.31 211 PRO A N 1
ATOM 1467 C CA . PRO A 1 209 ? 28.319 27.568 61.305 1.00 12.64 211 PRO A CA 1
ATOM 1468 C C . PRO A 1 209 ? 28.036 26.253 60.593 1.00 13.52 211 PRO A C 1
ATOM 1469 O O . PRO A 1 209 ? 28.226 25.174 61.155 1.00 13.37 211 PRO A O 1
ATOM 1473 N N . GLY A 1 210 ? 27.580 26.359 59.349 1.00 12.71 212 GLY A N 1
ATOM 1474 C CA . GLY A 1 210 ? 27.280 25.178 58.563 1.00 12.90 212 GLY A CA 1
ATOM 1475 C C . GLY A 1 210 ? 28.513 24.341 58.287 1.00 12.28 212 GLY A C 1
ATOM 1476 O O . GLY A 1 210 ? 28.451 23.111 58.292 1.00 11.36 212 GLY A O 1
ATOM 1477 N N . LEU A 1 211 ? 29.638 25.007 58.043 1.00 11.72 213 LEU A N 1
ATOM 1478 C CA . LEU A 1 211 ? 30.892 24.313 57.780 1.00 13.35 213 LEU A CA 1
ATOM 1479 C C . LEU A 1 211 ? 31.290 23.522 59.024 1.00 13.94 213 LEU A C 1
ATOM 1480 O O . LEU A 1 211 ? 31.695 22.358 58.945 1.00 14.89 213 LEU A O 1
ATOM 1485 N N . GLU A 1 212 ? 31.165 24.167 60.176 1.00 14.53 214 GLU A N 1
ATOM 1486 C CA . GLU A 1 212 ? 31.499 23.542 61.447 1.00 16.21 214 GLU A CA 1
ATOM 1487 C C . GLU A 1 212 ? 30.700 22.257 61.632 1.00 15.09 214 GLU A C 1
ATOM 1488 O O . GLU A 1 212 ? 31.257 21.207 61.942 1.00 14.86 214 GLU A O 1
ATOM 1494 N N . LYS A 1 213 ? 29.389 22.343 61.435 1.00 14.71 215 LYS A N 1
ATOM 1495 C CA . LYS A 1 213 ? 28.524 21.183 61.604 1.00 16.03 215 LYS A CA 1
ATOM 1496 C C . LYS A 1 213 ? 28.799 20.100 60.556 1.00 14.71 215 LYS A C 1
ATOM 1497 O O . LYS A 1 213 ? 28.783 18.906 60.859 1.00 13.53 215 LYS A O 1
ATOM 1503 N N . ALA A 1 214 ? 29.072 20.522 59.328 1.00 13.61 216 ALA A N 1
ATOM 1504 C CA . ALA A 1 214 ? 29.351 19.585 58.251 1.00 14.62 216 ALA A CA 1
ATOM 1505 C C . ALA A 1 214 ? 30.617 18.789 58.568 1.00 14.93 216 ALA A C 1
ATOM 1506 O O . ALA A 1 214 ? 30.673 17.575 58.373 1.00 15.02 216 ALA A O 1
ATOM 1508 N N . HIS A 1 215 ? 31.632 19.488 59.063 1.00 14.15 217 HIS A N 1
ATOM 1509 C CA . HIS A 1 215 ? 32.903 18.867 59.403 1.00 16.52 217 HIS A CA 1
ATOM 1510 C C . HIS A 1 215 ? 32.733 17.934 60.597 1.00 16.98 217 HIS A C 1
ATOM 1511 O O . HIS A 1 215 ? 33.293 16.837 60.622 1.00 16.35 217 HIS A O 1
ATOM 1518 N N . ALA A 1 216 ? 31.950 18.369 61.580 1.00 16.77 218 ALA A N 1
ATOM 1519 C CA . ALA A 1 216 ? 31.708 17.562 62.769 1.00 18.67 218 ALA A CA 1
ATOM 1520 C C . ALA A 1 216 ? 31.058 16.228 62.407 1.00 18.99 218 ALA A C 1
ATOM 1521 O O . ALA A 1 216 ? 31.279 15.219 63.078 1.00 20.12 218 ALA A O 1
ATOM 1523 N N . GLU A 1 217 ? 30.264 16.224 61.341 1.00 18.34 219 GLU A N 1
ATOM 1524 C CA . GLU A 1 217 ? 29.579 15.015 60.906 1.00 18.12 219 GLU A CA 1
ATOM 1525 C C . GLU A 1 217 ? 30.312 14.294 59.772 1.00 17.29 219 GLU A C 1
ATOM 1526 O O . GLU A 1 217 ? 29.813 13.300 59.232 1.00 17.84 219 GLU A O 1
ATOM 1532 N N . GLY A 1 218 ? 31.493 14.795 59.419 1.00 14.29 220 GLY A N 1
ATOM 1533 C CA . GLY A 1 218 ? 32.280 14.182 58.361 1.00 14.46 220 GLY A CA 1
ATOM 1534 C C . GLY A 1 218 ? 31.590 14.147 57.007 1.00 14.92 220 GLY A C 1
ATOM 1535 O O . GLY A 1 218 ? 31.803 13.226 56.222 1.00 13.24 220 GLY A O 1
ATOM 1536 N N . LEU A 1 219 ? 30.783 15.165 56.725 1.00 13.18 221 LEU A N 1
ATOM 1537 C CA . LEU A 1 219 ? 30.037 15.244 55.472 1.00 13.39 221 LEU A CA 1
ATOM 1538 C C . LEU A 1 219 ? 30.722 15.998 54.334 1.00 13.08 221 LEU A C 1
ATOM 1539 O O . LEU A 1 219 ? 30.288 15.903 53.186 1.00 12.16 221 LEU A O 1
ATOM 1544 N N . ALA A 1 220 ? 31.786 16.734 54.637 1.00 12.56 222 ALA A N 1
ATOM 1545 C CA . ALA A 1 220 ? 32.462 17.526 53.615 1.00 12.51 222 ALA A CA 1
ATOM 1546 C C . ALA A 1 220 ? 33.923 17.169 53.366 1.00 13.45 222 ALA A C 1
ATOM 1547 O O . ALA A 1 220 ? 34.762 17.254 54.266 1.00 15.01 222 ALA A O 1
ATOM 1549 N N . ASP A 1 221 ? 34.234 16.786 52.133 1.00 11.69 223 ASP A N 1
ATOM 1550 C CA . ASP A 1 221 ? 35.607 16.437 51.800 1.00 11.74 223 ASP A CA 1
ATOM 1551 C C . ASP A 1 221 ? 36.396 17.693 51.438 1.00 11.02 223 ASP A C 1
ATOM 1552 O O . ASP A 1 221 ? 37.622 17.710 51.534 1.00 10.55 223 ASP A O 1
ATOM 1557 N N . ALA A 1 222 ? 35.680 18.740 51.030 1.00 10.52 224 ALA A N 1
ATOM 1558 C CA . ALA A 1 222 ? 36.296 20.015 50.656 1.00 10.36 224 ALA A CA 1
ATOM 1559 C C . ALA A 1 222 ? 35.302 21.169 50.795 1.00 10.33 224 ALA A C 1
ATOM 1560 O O . ALA A 1 222 ? 34.116 20.952 51.013 1.00 8.58 224 ALA A O 1
ATOM 1562 N N . VAL A 1 223 ? 35.801 22.395 50.673 1.00 11.29 225 VAL A N 1
ATOM 1563 C CA . VAL A 1 223 ? 34.957 23.580 50.775 1.00 10.95 225 VAL A CA 1
ATOM 1564 C C . VAL A 1 223 ? 35.050 24.365 49.467 1.00 11.69 225 VAL A C 1
ATOM 1565 O O . VAL A 1 223 ? 36.144 24.685 49.001 1.00 12.63 225 VAL A O 1
ATOM 1569 N N . ASP A 1 224 ? 33.886 24.654 48.889 1.00 11.62 226 ASP A N 1
ATOM 1570 C CA . ASP A 1 224 ? 33.760 25.364 47.611 1.00 10.90 226 ASP A CA 1
ATOM 1571 C C . ASP A 1 224 ? 33.284 26.805 47.840 1.00 11.43 226 ASP A C 1
ATOM 1572 O O . ASP A 1 224 ? 33.078 27.237 48.972 1.00 11.85 226 ASP A O 1
ATOM 1577 N N . GLY A 1 225 ? 33.099 27.537 46.750 1.00 11.75 227 GLY A N 1
ATOM 1578 C CA . GLY A 1 225 ? 32.650 28.911 46.845 1.00 9.72 227 GLY A CA 1
ATOM 1579 C C . GLY A 1 225 ? 32.453 29.482 45.457 1.00 11.90 227 GLY A C 1
ATOM 1580 O O . GLY A 1 225 ? 32.948 28.923 44.481 1.00 11.39 227 GLY A O 1
ATOM 1581 N N . PHE A 1 226 ? 31.710 30.580 45.373 1.00 10.61 228 PHE A N 1
ATOM 1582 C CA . PHE A 1 226 ? 31.442 31.241 44.106 1.00 10.26 228 PHE A CA 1
ATOM 1583 C C . PHE A 1 226 ? 31.853 32.698 44.261 1.00 10.72 228 PHE A C 1
ATOM 1584 O O . PHE A 1 226 ? 31.151 33.504 44.877 1.00 12.42 228 PHE A O 1
ATOM 1592 N N . CYS A 1 227 ? 33.020 33.006 43.713 1.00 11.59 229 CYS A N 1
ATOM 1593 C CA . CYS A 1 227 ? 33.588 34.342 43.750 1.00 12.68 229 CYS A CA 1
ATOM 1594 C C . CYS A 1 227 ? 33.185 35.009 42.448 1.00 13.01 229 CYS A C 1
ATOM 1595 O O . CYS A 1 227 ? 33.767 34.748 41.403 1.00 12.10 229 CYS A O 1
ATOM 1598 N N . GLU A 1 228 ? 32.182 35.872 42.511 1.00 13.16 230 GLU A N 1
ATOM 1599 C CA . GLU A 1 228 ? 31.704 36.519 41.307 1.00 14.32 230 GLU A CA 1
ATOM 1600 C C . GLU A 1 228 ? 30.870 37.747 41.657 1.00 16.44 230 GLU A C 1
ATOM 1601 O O . GLU A 1 228 ? 30.428 37.908 42.795 1.00 16.18 230 GLU A O 1
ATOM 1607 N N . GLY A 1 229 ? 30.679 38.617 40.671 1.00 17.17 231 GLY A N 1
ATOM 1608 C CA . GLY A 1 229 ? 29.907 39.824 40.892 1.00 19.12 231 GLY A CA 1
ATOM 1609 C C . GLY A 1 229 ? 28.522 39.539 41.430 1.00 20.14 231 GLY A C 1
ATOM 1610 O O . GLY A 1 229 ? 28.061 40.219 42.345 1.00 22.26 231 GLY A O 1
ATOM 1611 N N . ILE A 1 230 ? 27.859 38.535 40.863 1.00 21.00 232 ILE A N 1
ATOM 1612 C CA . ILE A 1 230 ? 26.514 38.153 41.285 1.00 20.95 232 ILE A CA 1
ATOM 1613 C C . ILE A 1 230 ? 26.535 37.244 42.507 1.00 20.53 232 ILE A C 1
ATOM 1614 O O . ILE A 1 230 ? 25.507 36.686 42.884 1.00 21.69 232 ILE A O 1
ATOM 1619 N N . ALA A 1 231 ? 27.707 37.085 43.116 1.00 18.60 233 ALA A N 1
ATOM 1620 C CA . ALA A 1 231 ? 27.838 36.235 44.290 1.00 17.19 233 ALA A CA 1
ATOM 1621 C C . ALA A 1 231 ? 28.735 36.872 45.345 1.00 15.67 233 ALA A C 1
ATOM 1622 O O . ALA A 1 231 ? 28.491 37.996 45.766 1.00 16.23 233 ALA A O 1
ATOM 1624 N N . PHE A 1 232 ? 29.771 36.153 45.765 1.00 14.27 234 PHE A N 1
ATOM 1625 C CA . PHE A 1 232 ? 30.679 36.641 46.796 1.00 13.28 234 PHE A CA 1
ATOM 1626 C C . PHE A 1 232 ? 31.983 37.239 46.269 1.00 14.01 234 PHE A C 1
ATOM 1627 O O . PHE A 1 232 ? 32.502 36.821 45.240 1.00 13.00 234 PHE A O 1
ATOM 1635 N N . SER A 1 233 ? 32.498 38.226 46.996 1.00 14.24 235 SER A N 1
ATOM 1636 C CA . SER A 1 233 ? 33.735 38.909 46.637 1.00 13.60 235 SER A CA 1
ATOM 1637 C C . SER A 1 233 ? 34.941 38.106 47.110 1.00 14.28 235 SER A C 1
ATOM 1638 O O . SER A 1 233 ? 34.799 37.087 47.781 1.00 13.25 235 SER A O 1
ATOM 1641 N N . VAL A 1 234 ? 36.131 38.588 46.770 1.00 13.94 236 VAL A N 1
ATOM 1642 C CA . VAL A 1 234 ? 37.354 37.921 47.183 1.00 14.80 236 VAL A CA 1
ATOM 1643 C C . VAL A 1 234 ? 37.490 37.963 48.711 1.00 15.19 236 VAL A C 1
ATOM 1644 O O . VAL A 1 234 ? 37.834 36.960 49.346 1.00 14.19 236 VAL A O 1
ATOM 1648 N N . LYS A 1 235 ? 37.202 39.118 49.304 1.00 15.61 237 LYS A N 1
ATOM 1649 C CA . LYS A 1 235 ? 37.306 39.265 50.754 1.00 16.17 237 LYS A CA 1
ATOM 1650 C C . LYS A 1 235 ? 36.338 38.341 51.498 1.00 13.70 237 LYS A C 1
ATOM 1651 O O . LYS A 1 235 ? 36.670 37.786 52.545 1.00 14.42 237 LYS A O 1
ATOM 1657 N N . GLU A 1 236 ? 35.145 38.163 50.949 1.00 12.91 238 GLU A N 1
ATOM 1658 C CA . GLU A 1 236 ? 34.148 37.311 51.589 1.00 12.75 238 GLU A CA 1
ATOM 1659 C C . GLU A 1 236 ? 34.532 35.835 51.487 1.00 12.29 238 GLU A C 1
ATOM 1660 O O . GLU A 1 236 ? 34.452 35.093 52.465 1.00 11.70 238 GLU A O 1
ATOM 1666 N N . ILE A 1 237 ? 34.957 35.408 50.305 1.00 12.33 239 ILE A N 1
ATOM 1667 C CA . ILE A 1 237 ? 35.365 34.021 50.130 1.00 13.30 239 ILE A CA 1
ATOM 1668 C C . ILE A 1 237 ? 36.559 33.732 51.043 1.00 13.54 239 ILE A C 1
ATOM 1669 O O . ILE A 1 237 ? 36.693 32.634 51.578 1.00 12.37 239 ILE A O 1
ATOM 1674 N N . ASP A 1 238 ? 37.421 34.727 51.227 1.00 13.48 240 ASP A N 1
ATOM 1675 C CA . ASP A 1 238 ? 38.588 34.561 52.086 1.00 15.12 240 ASP A CA 1
ATOM 1676 C C . ASP A 1 238 ? 38.171 34.136 53.499 1.00 13.90 240 ASP A C 1
ATOM 1677 O O . ASP A 1 238 ? 38.822 33.290 54.110 1.00 12.71 240 ASP A O 1
ATOM 1682 N N . ARG A 1 239 ? 37.086 34.714 54.013 1.00 12.82 241 ARG A N 1
ATOM 1683 C CA . ARG A 1 239 ? 36.604 34.352 55.352 1.00 14.01 241 ARG A CA 1
ATOM 1684 C C . ARG A 1 239 ? 36.296 32.865 55.390 1.00 12.36 241 ARG A C 1
ATOM 1685 O O . ARG A 1 239 ? 36.618 32.167 56.351 1.00 10.91 241 ARG A O 1
ATOM 1693 N N . VAL A 1 240 ? 35.656 32.390 54.329 1.00 13.20 242 VAL A N 1
ATOM 1694 C CA . VAL A 1 240 ? 35.276 30.991 54.223 1.00 11.56 242 VAL A CA 1
ATOM 1695 C C . VAL A 1 240 ? 36.474 30.065 54.085 1.00 12.44 242 VAL A C 1
ATOM 1696 O O . VAL A 1 240 ? 36.507 29.003 54.696 1.00 13.32 242 VAL A O 1
ATOM 1700 N N . PHE A 1 241 ? 37.449 30.460 53.273 1.00 12.43 243 PHE A N 1
ATOM 1701 C CA . PHE A 1 241 ? 38.644 29.640 53.076 1.00 12.09 243 PHE A CA 1
ATOM 1702 C C . PHE A 1 241 ? 39.485 29.611 54.352 1.00 12.87 243 PHE A C 1
ATOM 1703 O O . PHE A 1 241 ? 40.053 28.580 54.715 1.00 12.23 243 PHE A O 1
ATOM 1711 N N . ALA A 1 242 ? 39.566 30.748 55.034 1.00 12.82 244 ALA A N 1
ATOM 1712 C CA . ALA A 1 242 ? 40.317 30.818 56.284 1.00 12.83 244 ALA A CA 1
ATOM 1713 C C . ALA A 1 242 ? 39.735 29.785 57.253 1.00 13.35 244 ALA A C 1
ATOM 1714 O O . ALA A 1 242 ? 40.468 29.033 57.906 1.00 13.12 244 ALA A O 1
ATOM 1716 N N . ALA A 1 243 ? 38.408 29.747 57.328 1.00 13.10 245 ALA A N 1
ATOM 1717 C CA . ALA A 1 243 ? 37.715 28.810 58.206 1.00 13.93 245 ALA A CA 1
ATOM 1718 C C . ALA A 1 243 ? 37.948 27.366 57.775 1.00 14.68 245 ALA A C 1
ATOM 1719 O O . ALA A 1 243 ? 38.133 26.484 58.616 1.00 14.76 245 ALA A O 1
ATOM 1721 N N . ALA A 1 244 ? 37.940 27.119 56.469 1.00 14.08 246 ALA A N 1
ATOM 1722 C CA . ALA A 1 244 ? 38.161 25.764 55.971 1.00 14.68 246 ALA A CA 1
ATOM 1723 C C . ALA A 1 244 ? 39.554 25.281 56.358 1.00 14.22 246 ALA A C 1
ATOM 1724 O O . ALA A 1 244 ? 39.735 24.133 56.778 1.00 15.56 246 ALA A O 1
ATOM 1726 N N . GLN A 1 245 ? 40.537 26.165 56.219 1.00 14.60 247 GLN A N 1
ATOM 1727 C CA . GLN A 1 245 ? 41.911 25.825 56.550 1.00 16.36 247 GLN A CA 1
ATOM 1728 C C . GLN A 1 245 ? 42.082 25.430 58.017 1.00 16.85 247 GLN A C 1
ATOM 1729 O O . GLN A 1 245 ? 42.791 24.475 58.326 1.00 14.90 247 GLN A O 1
ATOM 1735 N N . GLN A 1 246 ? 41.444 26.166 58.921 1.00 16.78 248 GLN A N 1
ATOM 1736 C CA . GLN A 1 246 ? 41.571 25.850 60.337 1.00 19.28 248 GLN A CA 1
ATOM 1737 C C . GLN A 1 246 ? 40.966 24.502 60.710 1.00 19.81 248 GLN A C 1
ATOM 1738 O O . GLN A 1 246 ? 41.304 23.940 61.748 1.00 19.83 248 GLN A O 1
ATOM 1744 N N . ARG A 1 247 ? 40.072 23.979 59.873 1.00 19.81 249 ARG A N 1
ATOM 1745 C CA . ARG A 1 247 ? 39.465 22.679 60.155 1.00 20.76 249 ARG A CA 1
ATOM 1746 C C . ARG A 1 247 ? 40.145 21.586 59.332 1.00 20.33 249 ARG A C 1
ATOM 1747 O O . ARG A 1 247 ? 39.751 20.418 59.372 1.00 21.74 249 ARG A O 1
ATOM 1755 N N . GLY A 1 248 ? 41.180 21.972 58.595 1.00 19.28 250 GLY A N 1
ATOM 1756 C CA . GLY A 1 248 ? 41.925 21.006 57.806 1.00 18.53 250 GLY A CA 1
ATOM 1757 C C . GLY A 1 248 ? 41.272 20.525 56.524 1.00 17.98 250 GLY A C 1
ATOM 1758 O O . GLY A 1 248 ? 41.647 19.479 55.992 1.00 18.14 250 GLY A O 1
ATOM 1759 N N . LEU A 1 249 ? 40.302 21.276 56.016 1.00 15.40 251 LEU A N 1
ATOM 1760 C CA . LEU A 1 249 ? 39.629 20.884 54.784 1.00 14.15 251 LEU A CA 1
ATOM 1761 C C . LEU A 1 249 ? 40.182 21.637 53.575 1.00 14.18 251 LEU A C 1
ATOM 1762 O O . LEU A 1 249 ? 40.408 22.843 53.637 1.00 12.28 251 LEU A O 1
ATOM 1767 N N . PRO A 1 250 ? 40.413 20.927 52.457 1.00 13.89 252 PRO A N 1
ATOM 1768 C CA . PRO A 1 250 ? 40.937 21.563 51.243 1.00 14.32 252 PRO A CA 1
ATOM 1769 C C . PRO A 1 250 ? 39.851 22.429 50.598 1.00 13.70 252 PRO A C 1
ATOM 1770 O O . PRO A 1 250 ? 38.661 22.202 50.817 1.00 13.33 252 PRO A O 1
ATOM 1774 N N . VAL A 1 251 ? 40.259 23.417 49.809 1.00 12.65 253 VAL A N 1
ATOM 1775 C CA . VAL A 1 251 ? 39.302 24.305 49.162 1.00 11.91 253 VAL A CA 1
ATOM 1776 C C . VAL A 1 251 ? 39.386 24.290 47.641 1.00 11.92 253 VAL A C 1
ATOM 1777 O O . VAL A 1 251 ? 40.357 23.814 47.061 1.00 11.77 253 VAL A O 1
ATOM 1781 N N . LYS A 1 252 ? 38.342 24.818 47.012 1.00 11.68 254 LYS A N 1
ATOM 1782 C CA . LYS A 1 252 ? 38.265 24.922 45.563 1.00 12.13 254 LYS A CA 1
ATOM 1783 C C . LYS A 1 252 ? 37.367 26.122 45.312 1.00 11.66 254 LYS A C 1
ATOM 1784 O O . LYS A 1 252 ? 36.704 26.606 46.237 1.00 12.42 254 LYS A O 1
ATOM 1790 N N . LEU A 1 253 ? 37.324 26.602 44.076 1.00 10.57 255 LEU A N 1
ATOM 1791 C CA . LEU A 1 253 ? 36.529 27.787 43.802 1.00 11.94 255 LEU A CA 1
ATOM 1792 C C . LEU A 1 253 ? 35.986 27.934 42.382 1.00 12.73 255 LEU A C 1
ATOM 1793 O O . LEU A 1 253 ? 36.670 27.612 41.413 1.00 13.89 255 LEU A O 1
ATOM 1798 N N . HIS A 1 254 ? 34.745 28.408 42.280 1.00 12.44 256 HIS A N 1
ATOM 1799 C CA . HIS A 1 254 ? 34.126 28.698 40.986 1.00 12.82 256 HIS A CA 1
ATOM 1800 C C . HIS A 1 254 ? 34.710 30.099 40.790 1.00 13.15 256 HIS A C 1
ATOM 1801 O O . HIS A 1 254 ? 34.275 31.035 41.461 1.00 11.28 256 HIS A O 1
ATOM 1808 N N . ALA A 1 255 ? 35.686 30.247 39.895 1.00 12.36 257 ALA A N 1
ATOM 1809 C CA . ALA A 1 255 ? 36.333 31.546 39.699 1.00 12.23 257 ALA A CA 1
ATOM 1810 C C . ALA A 1 255 ? 36.401 32.069 38.267 1.00 11.29 257 ALA A C 1
ATOM 1811 O O . ALA A 1 255 ? 36.511 31.297 37.316 1.00 9.75 257 ALA A O 1
ATOM 1813 N N . GLU A 1 256 ? 36.345 33.394 38.140 1.00 11.16 258 GLU A N 1
ATOM 1814 C CA . GLU A 1 256 ? 36.426 34.086 36.854 1.00 13.22 258 GLU A CA 1
ATOM 1815 C C . GLU A 1 256 ? 35.440 33.598 35.798 1.00 12.41 258 GLU A C 1
ATOM 1816 O O . GLU A 1 256 ? 35.739 33.625 34.607 1.00 13.18 258 GLU A O 1
ATOM 1822 N N . GLN A 1 257 ? 34.259 33.163 36.211 1.00 13.02 259 GLN A N 1
ATOM 1823 C CA . GLN A 1 257 ? 33.308 32.679 35.224 1.00 12.45 259 GLN A CA 1
ATOM 1824 C C . GLN A 1 257 ? 32.684 33.791 34.383 1.00 12.10 259 GLN A C 1
ATOM 1825 O O . GLN A 1 257 ? 32.569 33.659 33.165 1.00 13.23 259 GLN A O 1
ATOM 1831 N N . LEU A 1 258 ? 32.300 34.888 35.029 1.00 13.70 260 LEU A N 1
ATOM 1832 C CA . LEU A 1 258 ? 31.639 35.987 34.326 1.00 14.52 260 LEU A CA 1
ATOM 1833 C C . LEU A 1 258 ? 32.425 37.290 34.276 1.00 15.34 260 LEU A C 1
ATOM 1834 O O . LEU A 1 258 ? 32.083 38.203 33.523 1.00 14.50 260 LEU A O 1
ATOM 1839 N N . SER A 1 259 ? 33.471 37.373 35.087 1.00 15.38 261 SER A N 1
ATOM 1840 C CA . SER A 1 259 ? 34.294 38.568 35.146 1.00 16.82 261 SER A CA 1
ATOM 1841 C C . SER A 1 259 ? 35.617 38.206 35.796 1.00 17.72 261 SER A C 1
ATOM 1842 O O . SER A 1 259 ? 35.782 37.103 36.314 1.00 16.94 261 SER A O 1
ATOM 1845 N N . ASN A 1 260 ? 36.552 39.143 35.780 1.00 17.81 262 ASN A N 1
ATOM 1846 C CA . ASN A 1 260 ? 37.859 38.916 36.372 1.00 17.04 262 ASN A CA 1
ATOM 1847 C C . ASN A 1 260 ? 37.971 39.650 37.707 1.00 18.99 262 ASN A C 1
ATOM 1848 O O . ASN A 1 260 ? 38.163 40.865 37.742 1.00 17.81 262 ASN A O 1
ATOM 1853 N N . LEU A 1 261 ? 37.838 38.910 38.806 1.00 17.38 263 LEU A N 1
ATOM 1854 C CA . LEU A 1 261 ? 37.925 39.499 40.142 1.00 19.32 263 LEU A CA 1
ATOM 1855 C C . LEU A 1 261 ? 39.162 39.056 40.904 1.00 18.74 263 LEU A C 1
ATOM 1856 O O . LEU A 1 261 ? 39.476 39.614 41.949 1.00 20.32 263 LEU A O 1
ATOM 1861 N N . GLY A 1 262 ? 39.858 38.047 40.398 1.00 18.32 264 GLY A N 1
ATOM 1862 C CA . GLY A 1 262 ? 41.038 37.571 41.094 1.00 17.94 264 GLY A CA 1
ATOM 1863 C C . GLY A 1 262 ? 40.720 36.403 42.006 1.00 16.37 264 GLY A C 1
ATOM 1864 O O . GLY A 1 262 ? 41.455 36.127 42.956 1.00 14.81 264 GLY A O 1
ATOM 1865 N N . GLY A 1 263 ? 39.614 35.720 41.725 1.00 15.79 265 GLY A N 1
ATOM 1866 C CA . GLY A 1 263 ? 39.228 34.574 42.530 1.00 14.06 265 GLY A CA 1
ATOM 1867 C C . GLY A 1 263 ? 40.238 33.452 42.380 1.00 14.28 265 GLY A C 1
ATOM 1868 O O . GLY A 1 263 ? 40.584 32.786 43.356 1.00 14.01 265 GLY A O 1
ATOM 1869 N N . ALA A 1 264 ? 40.719 33.240 41.157 1.00 14.27 266 ALA A N 1
ATOM 1870 C CA . ALA A 1 264 ? 41.701 32.187 40.899 1.00 15.35 266 ALA A CA 1
ATOM 1871 C C . ALA A 1 264 ? 42.965 32.377 41.736 1.00 15.00 266 ALA A C 1
ATOM 1872 O O . ALA A 1 264 ? 43.517 31.412 42.257 1.00 14.76 266 ALA A O 1
ATOM 1874 N N . GLU A 1 265 ? 43.428 33.617 41.858 1.00 15.46 267 GLU A N 1
ATOM 1875 C CA . GLU A 1 265 ? 44.623 33.897 42.653 1.00 16.36 267 GLU A CA 1
ATOM 1876 C C . GLU A 1 265 ? 44.370 33.624 44.131 1.00 15.01 267 GLU A C 1
ATOM 1877 O O . GLU A 1 265 ? 45.240 33.117 44.837 1.00 13.79 267 GLU A O 1
ATOM 1883 N N . LEU A 1 266 ? 43.181 33.979 44.602 1.00 14.91 268 LEU A N 1
ATOM 1884 C CA . LEU A 1 266 ? 42.827 33.743 45.996 1.00 14.76 268 LEU A CA 1
ATOM 1885 C C . LEU A 1 266 ? 42.847 32.238 46.239 1.00 14.16 268 LEU A C 1
ATOM 1886 O O . LEU A 1 266 ? 43.381 31.763 47.242 1.00 13.48 268 LEU A O 1
ATOM 1891 N N . ALA A 1 267 ? 42.269 31.489 45.304 1.00 12.71 269 ALA A N 1
ATOM 1892 C CA . ALA A 1 267 ? 42.218 30.035 45.421 1.00 13.15 269 ALA A CA 1
ATOM 1893 C C . ALA A 1 267 ? 43.630 29.462 45.491 1.00 13.86 269 ALA A C 1
ATOM 1894 O O . ALA A 1 267 ? 43.914 28.587 46.309 1.00 15.18 269 ALA A O 1
ATOM 1896 N N . ALA A 1 268 ? 44.513 29.964 44.635 1.00 13.50 270 ALA A N 1
ATOM 1897 C CA . ALA A 1 268 ? 45.889 29.491 44.598 1.00 14.12 270 ALA A CA 1
ATOM 1898 C C . ALA A 1 268 ? 46.634 29.782 45.900 1.00 13.99 270 ALA A C 1
ATOM 1899 O O . ALA A 1 268 ? 47.455 28.976 46.342 1.00 14.69 270 ALA A O 1
ATOM 1901 N N . SER A 1 269 ? 46.340 30.921 46.521 1.00 14.57 271 SER A N 1
ATOM 1902 C CA . SER A 1 269 ? 47.008 31.301 47.767 1.00 15.44 271 SER A CA 1
ATOM 1903 C C . SER A 1 269 ? 46.688 30.334 48.900 1.00 16.60 271 SER A C 1
ATOM 1904 O O . SER A 1 269 ? 47.405 30.283 49.904 1.00 17.14 271 SER A O 1
ATOM 1907 N N . TYR A 1 270 ? 45.608 29.576 48.733 1.00 15.29 272 TYR A N 1
ATOM 1908 C CA . TYR A 1 270 ? 45.171 28.594 49.720 1.00 14.76 272 TYR A CA 1
ATOM 1909 C C . TYR A 1 270 ? 45.462 27.170 49.256 1.00 14.18 272 TYR A C 1
ATOM 1910 O O . TYR A 1 270 ? 44.929 26.214 49.812 1.00 15.45 272 TYR A O 1
ATOM 1919 N N . ASN A 1 271 ? 46.304 27.036 48.237 1.00 13.55 273 ASN A N 1
ATOM 1920 C CA . ASN A 1 271 ? 46.658 25.726 47.690 1.00 15.47 273 ASN A CA 1
ATOM 1921 C C . ASN A 1 271 ? 45.382 25.002 47.287 1.00 14.24 273 ASN A C 1
ATOM 1922 O O . ASN A 1 271 ? 45.232 23.810 47.541 1.00 13.53 273 ASN A O 1
ATOM 1927 N N . ALA A 1 272 ? 44.458 25.731 46.673 1.00 13.65 274 ALA A N 1
ATOM 1928 C CA . ALA A 1 272 ? 43.196 25.143 46.250 1.00 12.14 274 ALA A CA 1
ATOM 1929 C C . ALA A 1 272 ? 43.414 23.886 45.414 1.00 11.57 274 ALA A C 1
ATOM 1930 O O . ALA A 1 272 ? 44.378 23.784 44.658 1.00 11.39 274 ALA A O 1
ATOM 1932 N N . LEU A 1 273 ? 42.513 22.925 45.568 1.00 11.86 275 LEU A N 1
ATOM 1933 C CA . LEU A 1 273 ? 42.590 21.706 44.785 1.00 12.36 275 LEU A CA 1
ATOM 1934 C C . LEU A 1 273 ? 42.408 22.136 43.336 1.00 11.57 275 LEU A C 1
ATOM 1935 O O . LEU A 1 273 ? 43.122 21.677 42.441 1.00 11.32 275 LEU A O 1
ATOM 1940 N N . SER A 1 274 ? 41.462 23.045 43.119 1.00 11.24 276 SER A N 1
ATOM 1941 C CA . SER A 1 274 ? 41.177 23.541 41.780 1.00 11.49 276 SER A CA 1
ATOM 1942 C C . SER A 1 274 ? 40.462 24.889 41.789 1.00 11.16 276 SER A C 1
ATOM 1943 O O . SER A 1 274 ? 39.930 25.324 42.813 1.00 10.31 276 SER A O 1
ATOM 1946 N N . ALA A 1 275 ? 40.471 25.529 40.622 1.00 10.38 277 ALA A N 1
ATOM 1947 C CA . ALA A 1 275 ? 39.791 26.795 40.368 1.00 10.16 277 ALA A CA 1
ATOM 1948 C C . ALA A 1 275 ? 38.962 26.384 39.145 1.00 10.47 277 ALA A C 1
ATOM 1949 O O . ALA A 1 275 ? 39.511 25.849 38.185 1.00 11.53 277 ALA A O 1
ATOM 1951 N N . ASP A 1 276 ? 37.657 26.635 39.175 1.00 10.80 278 ASP A N 1
ATOM 1952 C CA . ASP A 1 276 ? 36.774 26.183 38.103 1.00 11.93 278 ASP A CA 1
ATOM 1953 C C . ASP A 1 276 ? 36.027 27.269 37.305 1.00 12.33 278 ASP A C 1
ATOM 1954 O O . ASP A 1 276 ? 35.558 28.250 37.876 1.00 13.53 278 ASP A O 1
ATOM 1959 N N . HIS A 1 277 ? 35.916 27.036 35.990 1.00 12.80 279 HIS A N 1
ATOM 1960 C CA . HIS A 1 277 ? 35.282 27.904 34.968 1.00 11.84 279 HIS A CA 1
ATOM 1961 C C . HIS A 1 277 ? 36.384 28.713 34.288 1.00 12.13 279 HIS A C 1
ATOM 1962 O O . HIS A 1 277 ? 36.812 28.387 33.177 1.00 11.10 279 HIS A O 1
ATOM 1969 N N . LEU A 1 278 ? 36.824 29.779 34.946 1.00 11.06 280 LEU A N 1
ATOM 1970 C CA . LEU A 1 278 ? 37.937 30.584 34.453 1.00 12.40 280 LEU A CA 1
ATOM 1971 C C . LEU A 1 278 ? 37.860 31.260 33.083 1.00 12.14 280 LEU A C 1
ATOM 1972 O O . LEU A 1 278 ? 38.899 31.611 32.525 1.00 12.39 280 LEU A O 1
ATOM 1977 N N . GLU A 1 279 ? 36.668 31.461 32.532 1.00 12.66 281 GLU A N 1
ATOM 1978 C CA . GLU A 1 279 ? 36.591 32.113 31.225 1.00 13.12 281 GLU A CA 1
ATOM 1979 C C . GLU A 1 279 ? 37.339 33.450 31.193 1.00 13.63 281 GLU A C 1
ATOM 1980 O O . GLU A 1 279 ? 38.012 33.773 30.209 1.00 12.89 281 GLU A O 1
ATOM 1986 N N . TYR A 1 280 ? 37.218 34.222 32.270 1.00 13.34 282 TYR A N 1
ATOM 1987 C CA . TYR A 1 280 ? 37.851 35.535 32.347 1.00 13.73 282 TYR A CA 1
ATOM 1988 C C . TYR A 1 280 ? 39.209 35.582 33.047 1.00 14.50 282 TYR A C 1
ATOM 1989 O O . TYR A 1 280 ? 39.674 36.649 33.453 1.00 13.84 282 TYR A O 1
ATOM 1998 N N . LEU A 1 281 ? 39.857 34.434 33.171 1.00 13.23 283 LEU A N 1
ATOM 1999 C CA . LEU A 1 281 ? 41.164 34.377 33.815 1.00 14.02 283 LEU A CA 1
ATOM 2000 C C . LEU A 1 281 ? 42.222 35.066 32.951 1.00 15.79 283 LEU A C 1
ATOM 2001 O O . LEU A 1 281 ? 42.247 34.888 31.729 1.00 13.75 283 LEU A O 1
ATOM 2006 N N . ASP A 1 282 ? 43.088 35.856 33.582 1.00 15.78 284 ASP A N 1
ATOM 2007 C CA . ASP A 1 282 ? 44.152 36.525 32.851 1.00 18.56 284 ASP A CA 1
ATOM 2008 C C . ASP A 1 282 ? 45.476 35.794 33.056 1.00 18.82 284 ASP A C 1
ATOM 2009 O O . ASP A 1 282 ? 45.542 34.785 33.769 1.00 16.59 284 ASP A O 1
ATOM 2014 N N . GLU A 1 283 ? 46.527 36.314 32.433 1.00 18.46 285 GLU A N 1
ATOM 2015 C CA . GLU A 1 283 ? 47.846 35.705 32.515 1.00 19.49 285 GLU A CA 1
ATOM 2016 C C . GLU A 1 283 ? 48.340 35.540 33.944 1.00 17.95 285 GLU A C 1
ATOM 2017 O O . GLU A 1 283 ? 48.821 34.468 34.322 1.00 18.26 285 GLU A O 1
ATOM 2023 N N . THR A 1 284 ? 48.221 36.608 34.724 1.00 18.27 286 THR A N 1
ATOM 2024 C CA . THR A 1 284 ? 48.642 36.613 36.118 1.00 17.70 286 THR A CA 1
ATOM 2025 C C . THR A 1 284 ? 47.984 35.442 36.843 1.00 17.78 286 THR A C 1
ATOM 2026 O O . THR A 1 284 ? 48.650 34.676 37.536 1.00 17.16 286 THR A O 1
ATOM 2030 N N . GLY A 1 285 ? 46.673 35.306 36.657 1.00 16.52 287 GLY A N 1
ATOM 2031 C CA . GLY A 1 285 ? 45.930 34.230 37.287 1.00 15.44 287 GLY A CA 1
ATOM 2032 C C . GLY A 1 285 ? 46.365 32.845 36.842 1.00 15.11 287 GLY A C 1
ATOM 2033 O O . GLY A 1 285 ? 46.472 31.933 37.663 1.00 15.67 287 GLY A O 1
ATOM 2034 N N . ALA A 1 286 ? 46.609 32.677 35.545 1.00 14.83 288 ALA A N 1
ATOM 2035 C CA . ALA A 1 286 ? 47.027 31.381 35.016 1.00 15.52 288 ALA A CA 1
ATOM 2036 C C . ALA A 1 286 ? 48.348 30.955 35.653 1.00 16.02 288 ALA A C 1
ATOM 2037 O O . ALA A 1 286 ? 48.506 29.809 36.056 1.00 15.97 288 ALA A O 1
ATOM 2039 N N . LYS A 1 287 ? 49.291 31.888 35.750 1.00 16.33 289 LYS A N 1
ATOM 2040 C CA . LYS A 1 287 ? 50.591 31.608 36.357 1.00 16.81 289 LYS A CA 1
ATOM 2041 C C . LYS A 1 287 ? 50.459 31.311 37.853 1.00 15.39 289 LYS A C 1
ATOM 2042 O O . LYS A 1 287 ? 51.196 30.490 38.395 1.00 15.84 289 LYS A O 1
ATOM 2048 N N . ALA A 1 288 ? 49.516 31.976 38.514 1.00 14.59 290 ALA A N 1
ATOM 2049 C CA . ALA A 1 288 ? 49.286 31.762 39.943 1.00 14.87 290 ALA A CA 1
ATOM 2050 C C . ALA A 1 288 ? 48.783 30.340 40.195 1.00 13.82 290 ALA A C 1
ATOM 2051 O O . ALA A 1 288 ? 49.169 29.702 41.169 1.00 13.77 290 ALA A O 1
ATOM 2053 N N . LEU A 1 289 ? 47.917 29.845 39.315 1.00 14.35 291 LEU A N 1
ATOM 2054 C CA . LEU A 1 289 ? 47.402 28.489 39.466 1.00 13.74 291 LEU A CA 1
ATOM 2055 C C . LEU A 1 289 ? 48.534 27.480 39.281 1.00 14.80 291 LEU A C 1
ATOM 2056 O O . LEU A 1 289 ? 48.678 26.544 40.062 1.00 14.65 291 LEU A O 1
ATOM 2061 N N . ALA A 1 290 ? 49.345 27.690 38.251 1.00 14.19 292 ALA A N 1
ATOM 2062 C CA . ALA A 1 290 ? 50.457 26.796 37.964 1.00 15.90 292 ALA A CA 1
ATOM 2063 C C . ALA A 1 290 ? 51.448 26.748 39.126 1.00 15.65 292 ALA A C 1
ATOM 2064 O O . ALA A 1 290 ? 51.866 25.677 39.556 1.00 16.16 292 ALA A O 1
ATOM 2066 N N . LYS A 1 291 ? 51.819 27.920 39.624 1.00 16.34 293 LYS A N 1
ATOM 2067 C CA . LYS A 1 291 ? 52.762 28.025 40.732 1.00 15.97 293 LYS A CA 1
ATOM 2068 C C . LYS A 1 291 ? 52.250 27.300 41.977 1.00 16.83 293 LYS A C 1
ATOM 2069 O O . LYS A 1 291 ? 53.020 26.651 42.686 1.00 17.18 293 LYS A O 1
ATOM 2075 N N . ALA A 1 292 ? 50.948 27.393 42.232 1.00 15.30 294 ALA A N 1
ATOM 2076 C CA . ALA A 1 292 ? 50.365 26.755 43.411 1.00 15.55 294 ALA A CA 1
ATOM 2077 C C . ALA A 1 292 ? 50.004 25.281 43.215 1.00 15.75 294 ALA A C 1
ATOM 2078 O O . ALA A 1 292 ? 49.734 24.569 44.184 1.00 16.38 294 ALA A O 1
ATOM 2080 N N . GLY A 1 293 ? 49.993 24.817 41.971 1.00 14.02 295 GLY A N 1
ATOM 2081 C CA . GLY A 1 293 ? 49.627 23.433 41.728 1.00 12.73 295 GLY A CA 1
ATOM 2082 C C . GLY A 1 293 ? 48.116 23.238 41.729 1.00 13.67 295 GLY A C 1
ATOM 2083 O O . GLY A 1 293 ? 47.619 22.118 41.869 1.00 13.90 295 GLY A O 1
ATOM 2084 N N . THR A 1 294 ? 47.379 24.332 41.576 1.00 12.67 296 THR A N 1
ATOM 2085 C CA . THR A 1 294 ? 45.925 24.262 41.546 1.00 12.61 296 THR A CA 1
ATOM 2086 C C . THR A 1 294 ? 45.481 23.899 40.129 1.00 11.54 296 THR A C 1
ATOM 2087 O O . THR A 1 294 ? 45.888 24.534 39.156 1.00 12.85 296 THR A O 1
ATOM 2091 N N . VAL A 1 295 ? 44.649 22.872 40.015 1.00 11.41 297 VAL A N 1
ATOM 2092 C CA . VAL A 1 295 ? 44.163 22.429 38.714 1.00 11.25 297 VAL A CA 1
ATOM 2093 C C . VAL A 1 295 ? 43.138 23.404 38.138 1.00 11.90 297 VAL A C 1
ATOM 2094 O O . VAL A 1 295 ? 42.306 23.951 38.866 1.00 10.97 297 VAL A O 1
ATOM 2098 N N . ALA A 1 296 ? 43.214 23.625 36.830 1.00 11.04 298 ALA A N 1
ATOM 2099 C CA . ALA A 1 296 ? 42.282 24.516 36.150 1.00 11.70 298 ALA A CA 1
ATOM 2100 C C . ALA A 1 296 ? 41.172 23.645 35.569 1.00 10.33 298 ALA A C 1
ATOM 2101 O O . ALA A 1 296 ? 41.398 22.892 34.633 1.00 11.39 298 ALA A O 1
ATOM 2103 N N . VAL A 1 297 ? 39.979 23.742 36.142 1.00 12.00 299 VAL A N 1
ATOM 2104 C CA . VAL A 1 297 ? 38.843 22.957 35.678 1.00 11.68 299 VAL A CA 1
ATOM 2105 C C . VAL A 1 297 ? 37.985 23.767 34.710 1.00 11.63 299 VAL A C 1
ATOM 2106 O O . VAL A 1 297 ? 37.341 24.736 35.105 1.00 10.43 299 VAL A O 1
ATOM 2110 N N . LEU A 1 298 ? 37.989 23.377 33.439 1.00 10.54 300 LEU A N 1
ATOM 2111 C CA . LEU A 1 298 ? 37.196 24.079 32.439 1.00 11.34 300 LEU A CA 1
ATOM 2112 C C . LEU A 1 298 ? 35.853 23.367 32.299 1.00 11.46 300 LEU A C 1
ATOM 2113 O O . LEU A 1 298 ? 35.775 22.138 32.341 1.00 9.67 300 LEU A O 1
ATOM 2118 N N . LEU A 1 299 ? 34.791 24.150 32.148 1.00 10.55 301 LEU A N 1
ATOM 2119 C CA . LEU A 1 299 ? 33.452 23.591 32.078 1.00 10.88 301 LEU A CA 1
ATOM 2120 C C . LEU A 1 299 ? 32.705 24.038 30.826 1.00 10.82 301 LEU A C 1
ATOM 2121 O O . LEU A 1 299 ? 31.968 25.018 30.848 1.00 11.39 301 LEU A O 1
ATOM 2126 N N . PRO A 1 300 ? 32.866 23.292 29.723 1.00 11.20 302 PRO A N 1
ATOM 2127 C CA . PRO A 1 300 ? 32.216 23.609 28.447 1.00 10.46 302 PRO A CA 1
ATOM 2128 C C . PRO A 1 300 ? 30.686 23.602 28.442 1.00 10.92 302 PRO A C 1
ATOM 2129 O O . PRO A 1 300 ? 30.070 24.336 27.673 1.00 11.14 302 PRO A O 1
ATOM 2133 N N . GLY A 1 301 ? 30.076 22.783 29.293 1.00 10.82 303 GLY A N 1
ATOM 2134 C CA . GLY A 1 301 ? 28.625 22.724 29.338 1.00 10.05 303 GLY A CA 1
ATOM 2135 C C . GLY A 1 301 ? 27.988 24.071 29.631 1.00 10.26 303 GLY A C 1
ATOM 2136 O O . GLY A 1 301 ? 27.084 24.518 28.919 1.00 8.60 303 GLY A O 1
ATOM 2137 N N . ALA A 1 302 ? 28.465 24.725 30.685 1.00 9.16 304 ALA A N 1
ATOM 2138 C CA . ALA A 1 302 ? 27.940 26.025 31.078 1.00 11.09 304 ALA A CA 1
ATOM 2139 C C . ALA A 1 302 ? 28.281 27.053 30.012 1.00 11.63 304 ALA A C 1
ATOM 2140 O O . ALA A 1 302 ? 27.474 27.921 29.699 1.00 12.39 304 ALA A O 1
ATOM 2142 N N . PHE A 1 303 ? 29.482 26.942 29.458 1.00 11.61 305 PHE A N 1
ATOM 2143 C CA . PHE A 1 303 ? 29.940 27.842 28.402 1.00 11.70 305 PHE A CA 1
ATOM 2144 C C . PHE A 1 303 ? 28.976 27.763 27.214 1.00 11.99 305 PHE A C 1
ATOM 2145 O O . PHE A 1 303 ? 28.504 28.777 26.701 1.00 11.34 305 PHE A O 1
ATOM 2153 N N . TYR A 1 304 ? 28.694 26.536 26.797 1.00 11.51 306 TYR A N 1
ATOM 2154 C CA . TYR A 1 304 ? 27.791 26.247 25.687 1.00 11.37 306 TYR A CA 1
ATOM 2155 C C . TYR A 1 304 ? 26.369 26.738 25.955 1.00 11.96 306 TYR A C 1
ATOM 2156 O O . TYR A 1 304 ? 25.824 27.540 25.196 1.00 10.59 306 TYR A O 1
ATOM 2165 N N . ALA A 1 305 ? 25.779 26.257 27.045 1.00 12.46 307 ALA A N 1
ATOM 2166 C CA . ALA A 1 305 ? 24.413 26.620 27.405 1.00 12.58 307 ALA A CA 1
ATOM 2167 C C . ALA A 1 305 ? 24.182 28.115 27.629 1.00 14.36 307 ALA A C 1
ATOM 2168 O O . ALA A 1 305 ? 23.120 28.635 27.293 1.00 13.34 307 ALA A O 1
ATOM 2170 N N . LEU A 1 306 ? 25.162 28.804 28.204 1.00 13.93 308 LEU A N 1
ATOM 2171 C CA . LEU A 1 306 ? 25.024 30.234 28.457 1.00 15.75 308 LEU A CA 1
ATOM 2172 C C . LEU A 1 306 ? 25.349 31.078 27.222 1.00 16.32 308 LEU A C 1
ATOM 2173 O O . LEU A 1 306 ? 25.121 32.286 27.213 1.00 16.13 308 LEU A O 1
ATOM 2178 N N . ARG A 1 307 ? 25.876 30.447 26.179 1.00 15.03 309 ARG A N 1
ATOM 2179 C CA . ARG A 1 307 ? 26.212 31.177 24.965 1.00 16.90 309 ARG A CA 1
ATOM 2180 C C . ARG A 1 307 ? 27.298 32.187 25.261 1.00 16.49 309 ARG A C 1
ATOM 2181 O O . ARG A 1 307 ? 27.281 33.307 24.753 1.00 15.39 309 ARG A O 1
ATOM 2189 N N . GLU A 1 308 ? 28.243 31.768 26.094 1.00 16.58 310 GLU A N 1
ATOM 2190 C CA . GLU A 1 308 ? 29.360 32.604 26.498 1.00 15.25 310 GLU A CA 1
ATOM 2191 C C . GLU A 1 308 ? 30.245 32.962 25.313 1.00 15.40 310 GLU A C 1
ATOM 2192 O O . GLU A 1 308 ? 30.500 32.135 24.438 1.00 15.79 310 GLU A O 1
ATOM 2198 N N . LYS A 1 309 ? 30.721 34.202 25.293 1.00 16.72 311 LYS A N 1
ATOM 2199 C CA . LYS A 1 309 ? 31.579 34.662 24.212 1.00 18.24 311 LYS A CA 1
ATOM 2200 C C . LYS A 1 309 ? 33.053 34.668 24.622 1.00 18.45 311 LYS A C 1
ATOM 2201 O O . LYS A 1 309 ? 33.943 34.577 23.773 1.00 19.46 311 LYS A O 1
ATOM 2207 N N . GLN A 1 310 ? 33.312 34.767 25.923 1.00 16.64 312 GLN A N 1
ATOM 2208 C CA . GLN A 1 310 ? 34.686 34.790 26.422 1.00 14.79 312 GLN A CA 1
ATOM 2209 C C . GLN A 1 310 ? 35.232 33.387 26.655 1.00 14.45 312 GLN A C 1
ATOM 2210 O O . GLN A 1 310 ? 34.757 32.666 27.528 1.00 14.03 312 GLN A O 1
ATOM 2216 N N . LEU A 1 311 ? 36.225 33.007 25.855 1.00 14.21 313 LEU A N 1
ATOM 2217 C CA . LEU A 1 311 ? 36.862 31.702 25.975 1.00 14.15 313 LEU A CA 1
ATOM 2218 C C . LEU A 1 311 ? 37.906 31.722 27.084 1.00 15.14 313 LEU A C 1
ATOM 2219 O O . LEU A 1 311 ? 38.590 32.722 27.288 1.00 13.37 313 LEU A O 1
ATOM 2224 N N . PRO A 1 312 ? 38.044 30.611 27.821 1.00 14.35 314 PRO A N 1
ATOM 2225 C CA . PRO A 1 312 ? 39.049 30.605 28.880 1.00 14.64 314 PRO A CA 1
ATOM 2226 C C . PRO A 1 312 ? 40.414 30.639 28.182 1.00 14.88 314 PRO A C 1
ATOM 2227 O O . PRO A 1 312 ? 40.540 30.194 27.041 1.00 13.77 314 PRO A O 1
ATOM 2231 N N . PRO A 1 313 ? 41.449 31.172 28.852 1.00 14.74 315 PRO A N 1
ATOM 2232 C CA . PRO A 1 313 ? 42.794 31.260 28.272 1.00 14.39 315 PRO A CA 1
ATOM 2233 C C . PRO A 1 313 ? 43.524 29.924 28.221 1.00 14.06 315 PRO A C 1
ATOM 2234 O O . PRO A 1 313 ? 44.458 29.688 28.993 1.00 14.04 315 PRO A O 1
ATOM 2238 N N . VAL A 1 314 ? 43.104 29.060 27.305 1.00 13.90 316 VAL A N 1
ATOM 2239 C CA . VAL A 1 314 ? 43.707 27.745 27.167 1.00 12.99 316 VAL A CA 1
ATOM 2240 C C . VAL A 1 314 ? 45.208 27.797 26.927 1.00 12.86 316 VAL A C 1
ATOM 2241 O O . VAL A 1 314 ? 45.962 27.065 27.562 1.00 11.63 316 VAL A O 1
ATOM 2245 N N . GLN A 1 315 ? 45.646 28.662 26.019 1.00 13.49 317 GLN A N 1
ATOM 2246 C CA . GLN A 1 315 ? 47.072 28.764 25.728 1.00 15.90 317 GLN A CA 1
ATOM 2247 C C . GLN A 1 315 ? 47.879 29.298 26.915 1.00 16.12 317 GLN A C 1
ATOM 2248 O O . GLN A 1 315 ? 48.966 28.788 27.213 1.00 16.67 317 GLN A O 1
ATOM 2254 N N . ALA A 1 316 ? 47.350 30.316 27.590 1.00 16.36 318 ALA A N 1
ATOM 2255 C CA . ALA A 1 316 ? 48.027 30.893 28.747 1.00 16.07 318 ALA A CA 1
ATOM 2256 C C . ALA A 1 316 ? 48.221 29.807 29.795 1.00 16.01 318 ALA A C 1
ATOM 2257 O O . ALA A 1 316 ? 49.243 29.769 30.478 1.00 14.61 318 ALA A O 1
ATOM 2259 N N . LEU A 1 317 ? 47.231 28.924 29.921 1.00 15.70 319 LEU A N 1
ATOM 2260 C CA . LEU A 1 317 ? 47.317 27.826 30.881 1.00 16.01 319 LEU A CA 1
ATOM 2261 C C . LEU A 1 317 ? 48.418 26.852 30.468 1.00 15.18 319 LEU A C 1
ATOM 2262 O O . LEU A 1 317 ? 49.208 26.406 31.296 1.00 15.22 319 LEU A O 1
ATOM 2267 N N . ARG A 1 318 ? 48.466 26.526 29.180 1.00 16.79 320 ARG A N 1
ATOM 2268 C CA . ARG A 1 318 ? 49.491 25.626 28.670 1.00 17.15 320 ARG A CA 1
ATOM 2269 C C . ARG A 1 318 ? 50.884 26.205 28.907 1.00 17.84 320 ARG A C 1
ATOM 2270 O O . ARG A 1 318 ? 51.778 25.518 29.407 1.00 18.26 320 ARG A O 1
ATOM 2278 N N . ASP A 1 319 ? 51.057 27.472 28.549 1.00 18.74 321 ASP A N 1
ATOM 2279 C CA . ASP A 1 319 ? 52.345 28.149 28.682 1.00 18.90 321 ASP A CA 1
ATOM 2280 C C . ASP A 1 319 ? 52.827 28.298 30.117 1.00 19.74 321 ASP A C 1
ATOM 2281 O O . ASP A 1 319 ? 54.026 28.208 30.388 1.00 19.26 321 ASP A O 1
ATOM 2286 N N . ALA A 1 320 ? 51.889 28.525 31.033 1.00 19.21 322 ALA A N 1
ATOM 2287 C CA . ALA A 1 320 ? 52.215 28.682 32.447 1.00 19.01 322 ALA A CA 1
ATOM 2288 C C . ALA A 1 320 ? 52.466 27.316 33.076 1.00 18.48 322 ALA A C 1
ATOM 2289 O O . ALA A 1 320 ? 53.008 27.212 34.179 1.00 18.18 322 ALA A O 1
ATOM 2291 N N . GLY A 1 321 ? 52.069 26.266 32.367 1.00 17.60 323 GLY A N 1
ATOM 2292 C CA . GLY A 1 321 ? 52.262 24.927 32.880 1.00 18.35 323 GLY A CA 1
ATOM 2293 C C . GLY A 1 321 ? 51.161 24.507 33.834 1.00 18.46 323 GLY A C 1
ATOM 2294 O O . GLY A 1 321 ? 51.382 23.692 34.726 1.00 18.40 323 GLY A O 1
ATOM 2295 N N . ALA A 1 322 ? 49.971 25.070 33.661 1.00 18.64 324 ALA A N 1
ATOM 2296 C CA . ALA A 1 322 ? 48.853 24.715 34.522 1.00 18.78 324 ALA A CA 1
ATOM 2297 C C . ALA A 1 322 ? 48.181 23.470 33.959 1.00 20.11 324 ALA A C 1
ATOM 2298 O O . ALA A 1 322 ? 48.092 23.300 32.743 1.00 22.61 324 ALA A O 1
ATOM 2300 N N . GLU A 1 323 ? 47.715 22.599 34.843 1.00 18.21 325 GLU A N 1
ATOM 2301 C CA . GLU A 1 323 ? 47.058 21.370 34.428 1.00 18.97 325 GLU A CA 1
ATOM 2302 C C . GLU A 1 323 ? 45.574 21.650 34.252 1.00 17.44 325 GLU A C 1
ATOM 2303 O O . GLU A 1 323 ? 44.942 22.281 35.109 1.00 16.23 325 GLU A O 1
ATOM 2309 N N . ILE A 1 324 ? 45.030 21.182 33.136 1.00 15.27 326 ILE A N 1
ATOM 2310 C CA . ILE A 1 324 ? 43.627 21.386 32.808 1.00 13.39 326 ILE A CA 1
ATOM 2311 C C . ILE A 1 324 ? 42.782 20.132 32.982 1.00 13.29 326 ILE A C 1
ATOM 2312 O O . ILE A 1 324 ? 43.180 19.035 32.584 1.00 14.17 326 ILE A O 1
ATOM 2317 N N . ALA A 1 325 ? 41.617 20.309 33.594 1.00 11.51 327 ALA A N 1
ATOM 2318 C CA . ALA A 1 325 ? 40.677 19.222 33.806 1.00 11.42 327 ALA A CA 1
ATOM 2319 C C . ALA A 1 325 ? 39.366 19.634 33.155 1.00 10.72 327 ALA A C 1
ATOM 2320 O O . ALA A 1 325 ? 39.125 20.820 32.935 1.00 11.67 327 ALA A O 1
ATOM 2322 N N . LEU A 1 326 ? 38.533 18.650 32.839 1.00 10.71 328 LEU A N 1
ATOM 2323 C CA . LEU A 1 326 ? 37.232 18.897 32.220 1.00 10.58 328 LEU A CA 1
ATOM 2324 C C . LEU A 1 326 ? 36.149 18.187 33.026 1.00 10.88 328 LEU A C 1
ATOM 2325 O O . LEU A 1 326 ? 36.324 17.039 33.414 1.00 10.54 328 LEU A O 1
ATOM 2330 N N . ALA A 1 327 ? 35.035 18.869 33.279 1.00 8.63 329 ALA A N 1
ATOM 2331 C CA . ALA A 1 327 ? 33.932 18.267 34.028 1.00 8.93 329 ALA A CA 1
ATOM 2332 C C . ALA A 1 327 ? 32.587 18.696 33.431 1.00 9.54 329 ALA A C 1
ATOM 2333 O O . ALA A 1 327 ? 32.514 19.661 32.675 1.00 8.21 329 ALA A O 1
ATOM 2335 N N . THR A 1 328 ? 31.524 17.982 33.785 1.00 9.53 330 THR A N 1
ATOM 2336 C CA . THR A 1 328 ? 30.193 18.291 33.262 1.00 8.82 330 THR A CA 1
ATOM 2337 C C . THR A 1 328 ? 29.517 19.488 33.928 1.00 9.65 330 THR A C 1
ATOM 2338 O O . THR A 1 328 ? 28.672 20.142 33.319 1.00 11.04 330 THR A O 1
ATOM 2342 N N . ASP A 1 329 ? 29.883 19.764 35.176 1.00 8.83 331 ASP A N 1
ATOM 2343 C CA . ASP A 1 329 ? 29.253 20.841 35.934 1.00 9.96 331 ASP A CA 1
ATOM 2344 C C . ASP A 1 329 ? 27.752 20.543 35.956 1.00 11.17 331 ASP A C 1
ATOM 2345 O O . ASP A 1 329 ? 26.921 21.452 35.976 1.00 10.72 331 ASP A O 1
ATOM 2350 N N . CYS A 1 330 ? 27.421 19.254 35.944 1.00 11.15 332 CYS A N 1
ATOM 2351 C CA . CYS A 1 330 ? 26.034 18.804 35.950 1.00 11.22 332 CYS A CA 1
ATOM 2352 C C . CYS A 1 330 ? 25.190 19.558 36.972 1.00 11.69 332 CYS A C 1
ATOM 2353 O O . CYS A 1 330 ? 25.329 19.360 38.173 1.00 10.76 332 CYS A O 1
ATOM 2356 N N . ASN A 1 331 ? 24.319 20.434 36.489 1.00 12.70 333 ASN A N 1
ATOM 2357 C CA . ASN A 1 331 ? 23.456 21.207 37.375 1.00 13.61 333 ASN A CA 1
ATOM 2358 C C . ASN A 1 331 ? 22.156 21.537 36.637 1.00 15.56 333 ASN A C 1
ATOM 2359 O O . ASN A 1 331 ? 22.085 21.431 35.412 1.00 16.62 333 ASN A O 1
ATOM 2364 N N . PRO A 1 332 ? 21.116 21.959 37.370 1.00 14.66 334 PRO A N 1
ATOM 2365 C CA . PRO A 1 332 ? 19.818 22.281 36.764 1.00 15.54 334 PRO A CA 1
ATOM 2366 C C . PRO A 1 332 ? 19.665 23.548 35.935 1.00 15.93 334 PRO A C 1
ATOM 2367 O O . PRO A 1 332 ? 18.842 23.593 35.021 1.00 16.88 334 PRO A O 1
ATOM 2371 N N . GLY A 1 333 ? 20.445 24.575 36.249 1.00 14.86 335 GLY A N 1
ATOM 2372 C CA . GLY A 1 333 ? 20.273 25.833 35.547 1.00 16.84 335 GLY A CA 1
ATOM 2373 C C . GLY A 1 333 ? 21.229 26.306 34.478 1.00 16.29 335 GLY A C 1
ATOM 2374 O O . GLY A 1 333 ? 20.791 26.903 33.499 1.00 20.76 335 GLY A O 1
ATOM 2375 N N . THR A 1 334 ? 22.519 26.053 34.635 1.00 12.66 336 THR A N 1
ATOM 2376 C CA . THR A 1 334 ? 23.468 26.534 33.644 1.00 12.19 336 THR A CA 1
ATOM 2377 C C . THR A 1 334 ? 24.161 25.451 32.837 1.00 10.94 336 THR A C 1
ATOM 2378 O O . THR A 1 334 ? 24.802 25.741 31.831 1.00 11.26 336 THR A O 1
ATOM 2382 N N . SER A 1 335 ? 24.025 24.203 33.261 1.00 10.66 337 SER A N 1
ATOM 2383 C CA . SER A 1 335 ? 24.693 23.116 32.561 1.00 10.01 337 SER A CA 1
ATOM 2384 C C . SER A 1 335 ? 24.058 21.761 32.873 1.00 9.96 337 SER A C 1
ATOM 2385 O O . SER A 1 335 ? 24.656 20.935 33.557 1.00 9.98 337 SER A O 1
ATOM 2388 N N . PRO A 1 336 ? 22.833 21.520 32.377 1.00 8.16 338 PRO A N 1
ATOM 2389 C CA . PRO A 1 336 ? 22.150 20.243 32.626 1.00 8.88 338 PRO A CA 1
ATOM 2390 C C . PRO A 1 336 ? 22.747 19.157 31.731 1.00 9.87 338 PRO A C 1
ATOM 2391 O O . PRO A 1 336 ? 22.057 18.533 30.916 1.00 9.82 338 PRO A O 1
ATOM 2395 N N . LEU A 1 337 ? 24.045 18.940 31.920 1.00 9.56 339 LEU A N 1
ATOM 2396 C CA . LEU A 1 337 ? 24.824 17.987 31.142 1.00 10.70 339 LEU A CA 1
ATOM 2397 C C . LEU A 1 337 ? 25.152 16.728 31.938 1.00 9.92 339 LEU A C 1
ATOM 2398 O O . LEU A 1 337 ? 25.635 16.810 33.060 1.00 9.89 339 LEU A O 1
ATOM 2403 N N . THR A 1 338 ? 24.895 15.566 31.350 1.00 8.99 340 THR A N 1
ATOM 2404 C CA . THR A 1 338 ? 25.155 14.307 32.036 1.00 9.98 340 THR A CA 1
ATOM 2405 C C . THR A 1 338 ? 26.018 13.330 31.242 1.00 10.28 340 THR A C 1
ATOM 2406 O O . THR A 1 338 ? 25.925 12.118 31.419 1.00 12.14 340 THR A O 1
ATOM 2410 N N . SER A 1 339 ? 26.856 13.872 30.367 1.00 10.32 341 SER A N 1
ATOM 2411 C CA . SER A 1 339 ? 27.755 13.054 29.561 1.00 10.72 341 SER A CA 1
ATOM 2412 C C . SER A 1 339 ? 29.162 13.649 29.640 1.00 10.54 341 SER A C 1
ATOM 2413 O O . SER A 1 339 ? 29.389 14.782 29.214 1.00 9.76 341 SER A O 1
ATOM 2416 N N . LEU A 1 340 ? 30.097 12.891 30.210 1.00 9.87 342 LEU A N 1
ATOM 2417 C CA . LEU A 1 340 ? 31.471 13.349 30.330 1.00 11.32 342 LEU A CA 1
ATOM 2418 C C . LEU A 1 340 ? 32.179 13.088 29.003 1.00 9.74 342 LEU A C 1
ATOM 2419 O O . LEU A 1 340 ? 33.167 13.741 28.676 1.00 9.95 342 LEU A O 1
ATOM 2424 N N . LEU A 1 341 ? 31.666 12.123 28.243 1.00 11.36 343 LEU A N 1
ATOM 2425 C CA . LEU A 1 341 ? 32.224 11.808 26.931 1.00 9.99 343 LEU A CA 1
ATOM 2426 C C . LEU A 1 341 ? 31.947 13.009 26.032 1.00 10.00 343 LEU A C 1
ATOM 2427 O O . LEU A 1 341 ? 32.821 13.465 25.295 1.00 10.04 343 LEU A O 1
ATOM 2432 N N . LEU A 1 342 ? 30.718 13.511 26.099 1.00 10.98 344 LEU A N 1
ATOM 2433 C CA . LEU A 1 342 ? 30.327 14.684 25.323 1.00 9.70 344 LEU A CA 1
ATOM 2434 C C . LEU A 1 342 ? 31.161 15.867 25.822 1.00 9.81 344 LEU A C 1
ATOM 2435 O O . LEU A 1 342 ? 31.573 16.734 25.047 1.00 9.37 344 LEU A O 1
ATOM 2440 N N . THR A 1 343 ? 31.411 15.892 27.126 1.00 10.20 345 THR A N 1
ATOM 2441 C CA . THR A 1 343 ? 32.205 16.964 27.722 1.00 10.62 345 THR A CA 1
ATOM 2442 C C . THR A 1 343 ? 33.584 17.023 27.066 1.00 11.02 345 THR A C 1
ATOM 2443 O O . THR A 1 343 ? 34.099 18.109 26.789 1.00 10.39 345 THR A O 1
ATOM 2447 N N . MET A 1 344 ? 34.193 15.865 26.817 1.00 10.15 346 MET A N 1
ATOM 2448 C CA . MET A 1 344 ? 35.502 15.877 26.177 1.00 10.40 346 MET A CA 1
ATOM 2449 C C . MET A 1 344 ? 35.393 16.401 24.746 1.00 10.17 346 MET A C 1
ATOM 2450 O O . MET A 1 344 ? 36.246 17.164 24.291 1.00 10.37 346 MET A O 1
ATOM 2455 N N . ASN A 1 345 ? 34.338 16.006 24.041 1.00 10.49 347 ASN A N 1
ATOM 2456 C CA . ASN A 1 345 ? 34.161 16.467 22.670 1.00 11.31 347 ASN A CA 1
ATOM 2457 C C . ASN A 1 345 ? 33.987 17.982 22.617 1.00 11.24 347 ASN A C 1
ATOM 2458 O O . ASN A 1 345 ? 34.479 18.637 21.695 1.00 11.74 347 ASN A O 1
ATOM 2463 N N . MET A 1 346 ? 33.293 18.534 23.607 1.00 11.20 348 MET A N 1
ATOM 2464 C CA . MET A 1 346 ? 33.092 19.979 23.670 1.00 11.63 348 MET A CA 1
ATOM 2465 C C . MET A 1 346 ? 34.412 20.658 24.033 1.00 11.47 348 MET A C 1
ATOM 2466 O O . MET A 1 346 ? 34.698 21.766 23.581 1.00 11.95 348 MET A O 1
ATOM 2471 N N . GLY A 1 347 ? 35.208 19.990 24.863 1.00 11.03 349 GLY A N 1
ATOM 2472 C CA . GLY A 1 347 ? 36.489 20.548 25.248 1.00 12.19 349 GLY A CA 1
ATOM 2473 C C . GLY A 1 347 ? 37.349 20.737 24.013 1.00 13.14 349 GLY A C 1
ATOM 2474 O O . GLY A 1 347 ? 38.045 21.739 23.868 1.00 13.00 349 GLY A O 1
ATOM 2475 N N . ALA A 1 348 ? 37.291 19.765 23.109 1.00 12.24 350 ALA A N 1
ATOM 2476 C CA . ALA A 1 348 ? 38.061 19.829 21.874 1.00 13.19 350 ALA A CA 1
ATOM 2477 C C . ALA A 1 348 ? 37.415 20.805 20.889 1.00 13.43 350 ALA A C 1
ATOM 2478 O O . ALA A 1 348 ? 38.077 21.690 20.348 1.00 13.41 350 ALA A O 1
ATOM 2480 N N . THR A 1 349 ? 36.111 20.653 20.679 1.00 13.11 351 THR A N 1
ATOM 2481 C CA . THR A 1 349 ? 35.384 21.503 19.741 1.00 14.03 351 THR A CA 1
ATOM 2482 C C . THR A 1 349 ? 35.305 22.982 20.122 1.00 14.27 351 THR A C 1
ATOM 2483 O O . THR A 1 349 ? 35.615 23.860 19.314 1.00 14.05 351 THR A O 1
ATOM 2487 N N . LEU A 1 350 ? 34.889 23.256 21.350 1.00 12.82 352 LEU A N 1
ATOM 2488 C CA . LEU A 1 350 ? 34.731 24.634 21.794 1.00 13.93 352 LEU A CA 1
ATOM 2489 C C . LEU A 1 350 ? 35.996 25.307 22.336 1.00 13.08 352 LEU A C 1
ATOM 2490 O O . LEU A 1 350 ? 36.211 26.501 22.103 1.00 14.06 352 LEU A O 1
ATOM 2495 N N . PHE A 1 351 ? 36.831 24.556 23.050 1.00 12.39 353 PHE A N 1
ATOM 2496 C CA . PHE A 1 351 ? 38.051 25.124 23.624 1.00 12.85 353 PHE A CA 1
ATOM 2497 C C . PHE A 1 351 ? 39.332 24.749 22.880 1.00 13.78 353 PHE A C 1
ATOM 2498 O O . PHE A 1 351 ? 40.422 25.156 23.272 1.00 13.63 353 PHE A O 1
ATOM 2506 N N . ARG A 1 352 ? 39.191 23.985 21.803 1.00 14.57 354 ARG A N 1
ATOM 2507 C CA . ARG A 1 352 ? 40.325 23.542 20.994 1.00 16.15 354 ARG A CA 1
ATOM 2508 C C . ARG A 1 352 ? 41.388 22.795 21.797 1.00 17.40 354 ARG A C 1
ATOM 2509 O O . ARG A 1 352 ? 42.588 22.950 21.550 1.00 16.53 354 ARG A O 1
ATOM 2517 N N . MET A 1 353 ? 40.956 21.990 22.762 1.00 15.17 355 MET A N 1
ATOM 2518 C CA . MET A 1 353 ? 41.901 21.205 23.544 1.00 16.15 355 MET A CA 1
ATOM 2519 C C . MET A 1 353 ? 42.217 19.974 22.702 1.00 15.60 355 MET A C 1
ATOM 2520 O O . MET A 1 353 ? 41.332 19.438 22.037 1.00 15.26 355 MET A O 1
ATOM 2525 N N . THR A 1 354 ? 43.476 19.536 22.721 1.00 15.93 356 THR A N 1
ATOM 2526 C CA . THR A 1 354 ? 43.887 18.372 21.937 1.00 14.58 356 THR A CA 1
ATOM 2527 C C . THR A 1 354 ? 43.300 17.098 22.522 1.00 14.56 356 THR A C 1
ATOM 2528 O O . THR A 1 354 ? 42.834 17.082 23.659 1.00 15.53 356 THR A O 1
ATOM 2532 N N . VAL A 1 355 ? 43.335 16.024 21.744 1.00 13.30 357 VAL A N 1
ATOM 2533 C CA . VAL A 1 355 ? 42.821 14.741 22.202 1.00 13.73 357 VAL A CA 1
ATOM 2534 C C . VAL A 1 355 ? 43.537 14.308 23.483 1.00 13.84 357 VAL A C 1
ATOM 2535 O O . VAL A 1 355 ? 42.903 13.843 24.431 1.00 12.56 357 VAL A O 1
ATOM 2539 N N . GLU A 1 356 ? 44.855 14.473 23.522 1.00 13.72 358 GLU A N 1
ATOM 2540 C CA . GLU A 1 356 ? 45.604 14.078 24.707 1.00 14.94 358 GLU A CA 1
ATOM 2541 C C . GLU A 1 356 ? 45.191 14.907 25.926 1.00 13.30 358 GLU A C 1
ATOM 2542 O O . GLU A 1 356 ? 45.062 14.375 27.025 1.00 14.19 358 GLU A O 1
ATOM 2548 N N . GLU A 1 357 ? 44.971 16.205 25.732 1.00 14.86 359 GLU A N 1
ATOM 2549 C CA . GLU A 1 357 ? 44.564 17.067 26.842 1.00 15.43 359 GLU A CA 1
ATOM 2550 C C . GLU A 1 357 ? 43.180 16.678 27.345 1.00 15.10 359 GLU A C 1
ATOM 2551 O O . GLU A 1 357 ? 42.930 16.683 28.548 1.00 14.99 359 GLU A O 1
ATOM 2557 N N . CYS A 1 358 ? 42.284 16.336 26.421 1.00 14.38 360 CYS A N 1
ATOM 2558 C CA . CYS A 1 358 ? 40.927 15.956 26.794 1.00 14.52 360 CYS A CA 1
ATOM 2559 C C . CYS A 1 358 ? 40.873 14.640 27.556 1.00 13.96 360 CYS A C 1
ATOM 2560 O O . CYS A 1 358 ? 40.124 14.516 28.520 1.00 14.04 360 CYS A O 1
ATOM 2563 N N . LEU A 1 359 ? 41.667 13.659 27.134 1.00 13.11 361 LEU A N 1
ATOM 2564 C CA . LEU A 1 359 ? 41.686 12.365 27.811 1.00 11.18 361 LEU A CA 1
ATOM 2565 C C . LEU A 1 359 ? 42.299 12.502 29.202 1.00 11.79 361 LEU A C 1
ATOM 2566 O O . LEU A 1 359 ? 41.838 11.879 30.164 1.00 11.85 361 LEU A O 1
ATOM 2571 N N . THR A 1 360 ? 43.334 13.328 29.298 1.00 10.66 362 THR A N 1
ATOM 2572 C CA . THR A 1 360 ? 44.030 13.568 30.559 1.00 13.26 362 THR A CA 1
ATOM 2573 C C . THR A 1 360 ? 43.141 14.379 31.500 1.00 12.12 362 THR A C 1
ATOM 2574 O O . THR A 1 360 ? 43.173 14.194 32.718 1.00 12.00 362 THR A O 1
ATOM 2578 N N . ALA A 1 361 ? 42.346 15.268 30.910 1.00 13.18 363 ALA A N 1
ATOM 2579 C CA . ALA A 1 361 ? 41.447 16.148 31.649 1.00 11.12 363 ALA A CA 1
ATOM 2580 C C . ALA A 1 361 ? 40.353 15.440 32.444 1.00 11.81 363 ALA A C 1
ATOM 2581 O O . ALA A 1 361 ? 39.821 16.003 33.398 1.00 11.63 363 ALA A O 1
ATOM 2583 N N . THR A 1 362 ? 40.015 14.216 32.047 1.00 9.97 364 THR A N 1
ATOM 2584 C CA . THR A 1 362 ? 38.974 13.456 32.732 1.00 10.45 364 THR A CA 1
ATOM 2585 C C . THR A 1 362 ? 39.514 12.230 33.462 1.00 11.04 364 THR A C 1
ATOM 2586 O O . THR A 1 362 ? 38.746 11.414 33.965 1.00 11.44 364 THR A O 1
ATOM 2590 N N . THR A 1 363 ? 40.833 12.091 33.509 1.00 11.93 365 THR A N 1
ATOM 2591 C CA . THR A 1 363 ? 41.420 10.960 34.212 1.00 12.60 365 THR A CA 1
ATOM 2592 C C . THR A 1 363 ? 42.437 11.448 35.228 1.00 12.61 365 THR A C 1
ATOM 2593 O O . THR A 1 363 ? 42.085 11.745 36.368 1.00 14.29 365 THR A O 1
ATOM 2597 N N . ARG A 1 364 ? 43.689 11.565 34.810 1.00 13.57 366 ARG A N 1
ATOM 2598 C CA . ARG A 1 364 ? 44.747 11.996 35.716 1.00 13.08 366 ARG A CA 1
ATOM 2599 C C . ARG A 1 364 ? 44.532 13.380 36.325 1.00 13.89 366 ARG A C 1
ATOM 2600 O O . ARG A 1 364 ? 44.594 13.538 37.542 1.00 14.17 366 ARG A O 1
ATOM 2608 N N . ASN A 1 365 ? 44.283 14.387 35.495 1.00 12.37 367 ASN A N 1
ATOM 2609 C CA . ASN A 1 365 ? 44.080 15.727 36.030 1.00 11.85 367 ASN A CA 1
ATOM 2610 C C . ASN A 1 365 ? 42.794 15.880 36.835 1.00 12.64 367 ASN A C 1
ATOM 2611 O O . ASN A 1 365 ? 42.703 16.754 37.692 1.00 12.30 367 ASN A O 1
ATOM 2616 N N . ALA A 1 366 ? 41.805 15.033 36.562 1.00 10.99 368 ALA A N 1
ATOM 2617 C CA . ALA A 1 366 ? 40.543 15.084 37.294 1.00 11.01 368 ALA A CA 1
ATOM 2618 C C . ALA A 1 366 ? 40.776 14.530 38.693 1.00 12.27 368 ALA A C 1
ATOM 2619 O O . ALA A 1 366 ? 40.265 15.062 39.682 1.00 9.78 368 ALA A O 1
ATOM 2621 N N . ALA A 1 367 ? 41.548 13.449 38.767 1.00 9.89 369 ALA A N 1
ATOM 2622 C CA . ALA A 1 367 ? 41.867 12.833 40.051 1.00 12.12 369 ALA A CA 1
ATOM 2623 C C . ALA A 1 367 ? 42.645 13.852 40.879 1.00 12.79 369 ALA A C 1
ATOM 2624 O O . ALA A 1 367 ? 42.402 14.019 42.074 1.00 14.07 369 ALA A O 1
ATOM 2626 N N . LYS A 1 368 ? 43.570 14.547 40.225 1.00 12.97 370 LYS A N 1
ATOM 2627 C CA . LYS A 1 368 ? 44.380 15.548 40.901 1.00 13.70 370 LYS A CA 1
ATOM 2628 C C . LYS A 1 368 ? 43.490 16.681 41.411 1.00 13.45 370 LYS A C 1
ATOM 2629 O O . LYS A 1 368 ? 43.682 17.189 42.520 1.00 12.42 370 LYS A O 1
ATOM 2635 N N . ALA A 1 369 ? 42.509 17.064 40.601 1.00 11.28 371 ALA A N 1
ATOM 2636 C CA . ALA A 1 369 ? 41.589 18.133 40.974 1.00 11.76 371 ALA A CA 1
ATOM 2637 C C . ALA A 1 369 ? 40.841 17.797 42.256 1.00 11.43 371 ALA A C 1
ATOM 2638 O O . ALA A 1 369 ? 40.373 18.689 42.963 1.00 11.86 371 ALA A O 1
ATOM 2640 N N . LEU A 1 370 ? 40.731 16.505 42.548 1.00 10.10 372 LEU A N 1
ATOM 2641 C CA . LEU A 1 370 ? 40.023 16.049 43.736 1.00 11.26 372 LEU A CA 1
ATOM 2642 C C . LEU A 1 370 ? 40.961 15.595 44.855 1.00 12.65 372 LEU A C 1
ATOM 2643 O O . LEU A 1 370 ? 40.496 15.179 45.913 1.00 11.26 372 LEU A O 1
ATOM 2648 N N . GLY A 1 371 ? 42.270 15.682 44.611 1.00 12.23 373 GLY A N 1
ATOM 2649 C CA . GLY A 1 371 ? 43.252 15.263 45.602 1.00 12.98 373 GLY A CA 1
ATOM 2650 C C . GLY A 1 371 ? 43.285 13.749 45.758 1.00 14.83 373 GLY A C 1
ATOM 2651 O O . GLY A 1 371 ? 43.601 13.218 46.824 1.00 13.71 373 GLY A O 1
ATOM 2652 N N . LEU A 1 372 ? 42.978 13.045 44.677 1.00 14.24 374 LEU A N 1
ATOM 2653 C CA . LEU A 1 372 ? 42.931 11.589 44.704 1.00 15.00 374 LEU A CA 1
ATOM 2654 C C . LEU A 1 372 ? 43.901 10.921 43.740 1.00 15.36 374 LEU A C 1
ATOM 2655 O O . LEU A 1 372 ? 43.737 9.747 43.427 1.00 13.98 374 LEU A O 1
ATOM 2660 N N . LEU A 1 373 ? 44.912 11.646 43.275 1.00 15.90 375 LEU A N 1
ATOM 2661 C CA . LEU A 1 373 ? 45.845 11.052 42.325 1.00 16.65 375 LEU A CA 1
ATOM 2662 C C . LEU A 1 373 ? 46.599 9.841 42.870 1.00 17.73 375 LEU A C 1
ATOM 2663 O O . LEU A 1 373 ? 46.884 8.908 42.133 1.00 18.24 375 LEU A O 1
ATOM 2668 N N . ALA A 1 374 ? 46.917 9.847 44.158 1.00 18.45 376 ALA A N 1
ATOM 2669 C CA . ALA A 1 374 ? 47.643 8.722 44.746 1.00 19.27 376 ALA A CA 1
ATOM 2670 C C . ALA A 1 374 ? 46.733 7.510 44.884 1.00 19.12 376 ALA A C 1
ATOM 2671 O O . ALA A 1 374 ? 47.192 6.394 45.109 1.00 18.93 376 ALA A O 1
ATOM 2673 N N . GLU A 1 375 ? 45.437 7.735 44.725 1.00 17.28 377 GLU A N 1
ATOM 2674 C CA . GLU A 1 375 ? 44.456 6.677 44.875 1.00 17.80 377 GLU A CA 1
ATOM 2675 C C . GLU A 1 375 ? 43.884 6.120 43.575 1.00 17.46 377 GLU A C 1
ATOM 2676 O O . GLU A 1 375 ? 43.599 4.928 43.485 1.00 16.51 377 GLU A O 1
ATOM 2682 N N . THR A 1 376 ? 43.717 6.977 42.571 1.00 16.14 378 THR A N 1
ATOM 2683 C CA . THR A 1 376 ? 43.126 6.539 41.314 1.00 16.60 378 THR A CA 1
ATOM 2684 C C . THR A 1 376 ? 43.443 7.530 40.195 1.00 16.23 378 THR A C 1
ATOM 2685 O O . THR A 1 376 ? 44.219 8.469 40.390 1.00 17.84 378 THR A O 1
ATOM 2689 N N . GLY A 1 377 ? 42.862 7.308 39.016 1.00 17.63 379 GLY A N 1
ATOM 2690 C CA . GLY A 1 377 ? 43.091 8.217 37.905 1.00 16.06 379 GLY A CA 1
ATOM 2691 C C . GLY A 1 377 ? 44.081 7.780 36.846 1.00 16.98 379 GLY A C 1
ATOM 2692 O O . GLY A 1 377 ? 44.160 8.397 35.784 1.00 16.62 379 GLY A O 1
ATOM 2693 N N . THR A 1 378 ? 44.861 6.744 37.137 1.00 17.45 380 THR A N 1
ATOM 2694 C CA . THR A 1 378 ? 45.829 6.225 36.172 1.00 17.24 380 THR A CA 1
ATOM 2695 C C . THR A 1 378 ? 45.998 4.736 36.424 1.00 17.52 380 THR A C 1
ATOM 2696 O O . THR A 1 378 ? 45.734 4.251 37.521 1.00 16.87 380 THR A O 1
ATOM 2700 N N . LEU A 1 379 ? 46.423 4.009 35.399 1.00 18.75 381 LEU A N 1
ATOM 2701 C CA . LEU A 1 379 ? 46.630 2.580 35.546 1.00 19.48 381 LEU A CA 1
ATOM 2702 C C . LEU A 1 379 ? 48.077 2.392 35.972 1.00 21.68 381 LEU A C 1
ATOM 2703 O O . LEU A 1 379 ? 48.966 2.164 35.148 1.00 21.82 381 LEU A O 1
ATOM 2708 N N . GLU A 1 380 ? 48.299 2.537 37.274 1.00 22.89 382 GLU A N 1
ATOM 2709 C CA . GLU A 1 380 ? 49.623 2.390 37.865 1.00 22.87 382 GLU A CA 1
ATOM 2710 C C . GLU A 1 380 ? 49.539 1.456 39.062 1.00 22.08 382 GLU A C 1
ATOM 2711 O O . GLU A 1 380 ? 48.526 1.409 39.760 1.00 20.86 382 GLU A O 1
ATOM 2717 N N . ALA A 1 381 ? 50.615 0.710 39.290 1.00 22.62 383 ALA A N 1
ATOM 2718 C CA . ALA A 1 381 ? 50.673 -0.234 40.395 1.00 22.14 383 ALA A CA 1
ATOM 2719 C C . ALA A 1 381 ? 50.449 0.464 41.727 1.00 21.20 383 ALA A C 1
ATOM 2720 O O . ALA A 1 381 ? 50.945 1.564 41.956 1.00 22.35 383 ALA A O 1
ATOM 2722 N N . GLY A 1 382 ? 49.695 -0.185 42.602 1.00 20.03 384 GLY A N 1
ATOM 2723 C CA . GLY A 1 382 ? 49.429 0.391 43.903 1.00 21.24 384 GLY A CA 1
ATOM 2724 C C . GLY A 1 382 ? 48.108 1.131 43.988 1.00 20.66 384 GLY A C 1
ATOM 2725 O O . GLY A 1 382 ? 47.542 1.248 45.070 1.00 21.22 384 GLY A O 1
ATOM 2726 N N . LYS A 1 383 ? 47.606 1.619 42.857 1.00 20.54 385 LYS A N 1
ATOM 2727 C CA . LYS A 1 383 ? 46.349 2.362 42.852 1.00 20.68 385 LYS A CA 1
ATOM 2728 C C . LYS A 1 383 ? 45.113 1.476 42.826 1.00 20.61 385 LYS A C 1
ATOM 2729 O O . LYS A 1 383 ? 45.206 0.254 42.682 1.00 20.48 385 LYS A O 1
ATOM 2735 N N . SER A 1 384 ? 43.951 2.104 42.983 1.00 19.54 386 SER A N 1
ATOM 2736 C CA . SER A 1 384 ? 42.685 1.381 42.954 1.00 18.49 386 SER A CA 1
ATOM 2737 C C . SER A 1 384 ? 42.472 0.877 41.531 1.00 18.56 386 SER A C 1
ATOM 2738 O O . SER A 1 384 ? 42.761 1.584 40.564 1.00 17.16 386 SER A O 1
ATOM 2741 N N . ALA A 1 385 ? 41.965 -0.344 41.407 1.00 17.91 387 ALA A N 1
ATOM 2742 C CA . ALA A 1 385 ? 41.734 -0.943 40.096 1.00 18.84 387 ALA A CA 1
ATOM 2743 C C . ALA A 1 385 ? 40.449 -0.410 39.482 1.00 17.70 387 ALA A C 1
ATOM 2744 O O . ALA A 1 385 ? 39.455 -1.126 39.384 1.00 19.19 387 ALA A O 1
ATOM 2746 N N . ASP A 1 386 ? 40.484 0.853 39.068 1.00 17.83 388 ASP A N 1
ATOM 2747 C CA . ASP A 1 386 ? 39.324 1.504 38.463 1.00 17.73 388 ASP A CA 1
ATOM 2748 C C . ASP A 1 386 ? 39.607 1.761 36.987 1.00 15.19 388 ASP A C 1
ATOM 2749 O O . ASP A 1 386 ? 40.407 2.633 36.647 1.00 16.62 388 ASP A O 1
ATOM 2754 N N . PHE A 1 387 ? 38.961 1.012 36.100 1.00 16.35 389 PHE A N 1
ATOM 2755 C CA . PHE A 1 387 ? 39.209 1.225 34.683 1.00 15.83 389 PHE A CA 1
ATOM 2756 C C . PHE A 1 387 ? 38.017 0.944 33.772 1.00 15.86 389 PHE A C 1
ATOM 2757 O O . PHE A 1 387 ? 37.077 0.238 34.144 1.00 16.03 389 PHE A O 1
ATOM 2765 N N . ALA A 1 388 ? 38.058 1.529 32.582 1.00 14.25 390 ALA A N 1
ATOM 2766 C CA . ALA A 1 388 ? 36.996 1.355 31.606 1.00 15.22 390 ALA A CA 1
ATOM 2767 C C . ALA A 1 388 ? 37.536 0.673 30.355 1.00 14.10 390 ALA A C 1
ATOM 2768 O O . ALA A 1 388 ? 38.602 1.027 29.856 1.00 14.48 390 ALA A O 1
ATOM 2770 N N . ILE A 1 389 ? 36.794 -0.315 29.865 1.00 15.75 391 ILE A N 1
ATOM 2771 C CA . ILE A 1 389 ? 37.167 -1.049 28.666 1.00 15.94 391 ILE A CA 1
ATOM 2772 C C . ILE A 1 389 ? 36.256 -0.510 27.568 1.00 15.39 391 ILE A C 1
ATOM 2773 O O . ILE A 1 389 ? 35.038 -0.470 27.745 1.00 15.49 391 ILE A O 1
ATOM 2778 N N . TRP A 1 390 ? 36.845 -0.088 26.449 1.00 15.44 392 TRP A N 1
ATOM 2779 C CA . TRP A 1 390 ? 36.074 0.495 25.350 1.00 16.83 392 TRP A CA 1
ATOM 2780 C C . TRP A 1 390 ? 36.097 -0.264 24.024 1.00 19.08 392 TRP A C 1
ATOM 2781 O O . TRP A 1 390 ? 37.041 -0.996 23.720 1.00 19.37 392 TRP A O 1
ATOM 2792 N N . ASP A 1 391 ? 35.049 -0.050 23.233 1.00 18.15 393 ASP A N 1
ATOM 2793 C CA . ASP A 1 391 ? 34.929 -0.647 21.907 1.00 18.87 393 ASP A CA 1
ATOM 2794 C C . ASP A 1 391 ? 35.364 0.405 20.904 1.00 18.24 393 ASP A C 1
ATOM 2795 O O . ASP A 1 391 ? 34.544 0.949 20.166 1.00 18.48 393 ASP A O 1
ATOM 2800 N N . ILE A 1 392 ? 36.657 0.709 20.901 1.00 18.11 394 ILE A N 1
ATOM 2801 C CA . ILE A 1 392 ? 37.214 1.698 19.989 1.00 19.16 394 ILE A CA 1
ATOM 2802 C C . ILE A 1 392 ? 38.491 1.133 19.375 1.00 20.31 394 ILE A C 1
ATOM 2803 O O . ILE A 1 392 ? 39.013 0.123 19.841 1.00 19.86 394 ILE A O 1
ATOM 2808 N N . GLU A 1 393 ? 38.986 1.780 18.326 1.00 22.78 395 GLU A N 1
ATOM 2809 C CA . GLU A 1 393 ? 40.209 1.335 17.663 1.00 25.94 395 GLU A CA 1
ATOM 2810 C C . GLU A 1 393 ? 41.338 2.290 18.058 1.00 24.93 395 GLU A C 1
ATOM 2811 O O . GLU A 1 393 ? 42.521 1.964 17.940 1.00 24.68 395 GLU A O 1
ATOM 2817 N N . ARG A 1 394 ? 40.950 3.471 18.536 1.00 24.00 396 ARG A N 1
ATOM 2818 C CA . ARG A 1 394 ? 41.888 4.508 18.962 1.00 22.65 396 ARG A CA 1
ATOM 2819 C C . ARG A 1 394 ? 41.259 5.372 20.056 1.00 21.13 396 ARG A C 1
ATOM 2820 O O . ARG A 1 394 ? 40.063 5.655 20.021 1.00 19.04 396 ARG A O 1
ATOM 2828 N N . PRO A 1 395 ? 42.061 5.792 21.048 1.00 19.98 397 PRO A N 1
ATOM 2829 C CA . PRO A 1 395 ? 41.541 6.630 22.133 1.00 19.03 397 PRO A CA 1
ATOM 2830 C C . PRO A 1 395 ? 40.858 7.898 21.622 1.00 17.96 397 PRO A C 1
ATOM 2831 O O . PRO A 1 395 ? 39.872 8.355 22.197 1.00 18.09 397 PRO A O 1
ATOM 2835 N N . ALA A 1 396 ? 41.388 8.460 20.540 1.00 16.59 398 ALA A N 1
ATOM 2836 C CA . ALA A 1 396 ? 40.834 9.673 19.962 1.00 16.23 398 ALA A CA 1
ATOM 2837 C C . ALA A 1 396 ? 39.321 9.563 19.740 1.00 16.54 398 ALA A C 1
ATOM 2838 O O . ALA A 1 396 ? 38.608 10.567 19.793 1.00 15.59 398 ALA A O 1
ATOM 2840 N N . GLU A 1 397 ? 38.836 8.346 19.501 1.00 16.10 399 GLU A N 1
ATOM 2841 C CA . GLU A 1 397 ? 37.410 8.131 19.267 1.00 15.27 399 GLU A CA 1
ATOM 2842 C C . GLU A 1 397 ? 36.537 8.609 20.422 1.00 14.52 399 GLU A C 1
ATOM 2843 O O . GLU A 1 397 ? 35.410 9.043 20.211 1.00 12.63 399 GLU A O 1
ATOM 2849 N N . LEU A 1 398 ? 37.058 8.529 21.641 1.00 13.03 400 LEU A N 1
ATOM 2850 C CA . LEU A 1 398 ? 36.300 8.958 22.815 1.00 12.57 400 LEU A CA 1
ATOM 2851 C C . LEU A 1 398 ? 36.080 10.468 22.852 1.00 12.96 400 LEU A C 1
ATOM 2852 O O . LEU A 1 398 ? 35.201 10.952 23.557 1.00 13.46 400 LEU A O 1
ATOM 2857 N N . VAL A 1 399 ? 36.882 11.209 22.096 1.00 12.58 401 VAL A N 1
ATOM 2858 C CA . VAL A 1 399 ? 36.767 12.665 22.060 1.00 13.31 401 VAL A CA 1
ATOM 2859 C C . VAL A 1 399 ? 36.094 13.114 20.764 1.00 13.89 401 VAL A C 1
ATOM 2860 O O . VAL A 1 399 ? 35.356 14.101 20.734 1.00 13.54 401 VAL A O 1
ATOM 2864 N N . TYR A 1 400 ? 36.369 12.357 19.708 1.00 12.08 402 TYR A N 1
ATOM 2865 C CA . TYR A 1 400 ? 35.867 12.588 18.356 1.00 13.28 402 TYR A CA 1
ATOM 2866 C C . TYR A 1 400 ? 34.349 12.484 18.152 1.00 13.18 402 TYR A C 1
ATOM 2867 O O . TYR A 1 400 ? 33.754 13.342 17.502 1.00 12.83 402 TYR A O 1
ATOM 2876 N N . ARG A 1 401 ? 33.719 11.449 18.701 1.00 12.75 403 ARG A N 1
ATOM 2877 C CA . ARG A 1 401 ? 32.278 11.284 18.524 1.00 13.13 403 ARG A CA 1
ATOM 2878 C C . ARG A 1 401 ? 31.416 12.222 19.364 1.00 13.33 403 ARG A C 1
ATOM 2879 O O . ARG A 1 401 ? 31.832 12.708 20.423 1.00 12.04 403 ARG A O 1
ATOM 2887 N N . ILE A 1 402 ? 30.204 12.462 18.871 1.00 12.40 404 ILE A N 1
ATOM 2888 C CA . ILE A 1 402 ? 29.251 13.342 19.527 1.00 12.32 404 ILE A CA 1
ATOM 2889 C C . ILE A 1 402 ? 27.986 12.569 19.861 1.00 11.44 404 ILE A C 1
ATOM 2890 O O . ILE A 1 402 ? 27.240 12.166 18.965 1.00 12.71 404 ILE A O 1
ATOM 2895 N N . GLY A 1 403 ? 27.754 12.361 21.150 1.00 11.84 405 GLY A N 1
ATOM 2896 C CA . GLY A 1 403 ? 26.566 11.651 21.580 1.00 13.17 405 GLY A CA 1
ATOM 2897 C C . GLY A 1 403 ? 26.584 10.162 21.302 1.00 14.17 405 GLY A C 1
ATOM 2898 O O . GLY A 1 403 ? 25.601 9.605 20.808 1.00 12.44 405 GLY A O 1
ATOM 2899 N N . PHE A 1 404 ? 27.703 9.516 21.618 1.00 12.96 406 PHE A N 1
ATOM 2900 C CA . PHE A 1 404 ? 27.848 8.076 21.418 1.00 14.59 406 PHE A CA 1
ATOM 2901 C C . PHE A 1 404 ? 28.507 7.487 22.665 1.00 14.23 406 PHE A C 1
ATOM 2902 O O . PHE A 1 404 ? 29.268 8.169 23.346 1.00 13.41 406 PHE A O 1
ATOM 2910 N N . ASN A 1 405 ? 28.218 6.226 22.961 1.00 13.52 407 ASN A N 1
ATOM 2911 C CA . ASN A 1 405 ? 28.797 5.570 24.129 1.00 12.67 407 ASN A CA 1
ATOM 2912 C C . ASN A 1 405 ? 29.370 4.214 23.750 1.00 14.14 407 ASN A C 1
ATOM 2913 O O . ASN A 1 405 ? 28.647 3.219 23.685 1.00 15.01 407 ASN A O 1
ATOM 2918 N N . PRO A 1 406 ? 30.685 4.153 23.520 1.00 13.82 408 PRO A N 1
ATOM 2919 C CA . PRO A 1 406 ? 31.341 2.901 23.143 1.00 14.22 408 PRO A CA 1
ATOM 2920 C C . PRO A 1 406 ? 31.832 2.052 24.316 1.00 13.61 408 PRO A C 1
ATOM 2921 O O . PRO A 1 406 ? 32.674 1.176 24.129 1.00 14.18 408 PRO A O 1
ATOM 2925 N N . LEU A 1 407 ? 31.312 2.299 25.515 1.00 13.62 409 LEU A N 1
ATOM 2926 C CA . LEU A 1 407 ? 31.749 1.533 26.685 1.00 15.17 409 LEU A CA 1
ATOM 2927 C C . LEU A 1 407 ? 31.444 0.046 26.567 1.00 16.16 409 LEU A C 1
ATOM 2928 O O . LEU A 1 407 ? 30.335 -0.349 26.211 1.00 15.30 409 LEU A O 1
ATOM 2933 N N . HIS A 1 408 ? 32.441 -0.777 26.873 1.00 16.26 410 HIS A N 1
ATOM 2934 C CA . HIS A 1 408 ? 32.276 -2.220 26.826 1.00 17.97 410 HIS A CA 1
ATOM 2935 C C . HIS A 1 408 ? 32.039 -2.725 28.242 1.00 17.21 410 HIS A C 1
ATOM 2936 O O . HIS A 1 408 ? 31.125 -3.509 28.491 1.00 16.41 410 HIS A O 1
ATOM 2943 N N . ALA A 1 409 ? 32.867 -2.269 29.174 1.00 16.70 411 ALA A N 1
ATOM 2944 C CA . ALA A 1 409 ? 32.720 -2.688 30.561 1.00 17.66 411 ALA A CA 1
ATOM 2945 C C . ALA A 1 409 ? 33.390 -1.714 31.516 1.00 17.08 411 ALA A C 1
ATOM 2946 O O . ALA A 1 409 ? 34.380 -1.070 31.165 1.00 18.37 411 ALA A O 1
ATOM 2948 N N . ARG A 1 410 ? 32.832 -1.601 32.718 1.00 17.90 412 ARG A N 1
ATOM 2949 C CA . ARG A 1 410 ? 33.392 -0.727 33.746 1.00 17.92 412 ARG A CA 1
ATOM 2950 C C . ARG A 1 410 ? 33.844 -1.565 34.943 1.00 16.92 412 ARG A C 1
ATOM 2951 O O . ARG A 1 410 ? 33.081 -2.380 35.460 1.00 18.18 412 ARG A O 1
ATOM 2959 N N . ILE A 1 411 ? 35.093 -1.378 35.363 1.00 16.40 413 ILE A N 1
ATOM 2960 C CA . ILE A 1 411 ? 35.651 -2.104 36.506 1.00 17.93 413 ILE A CA 1
ATOM 2961 C C . ILE A 1 411 ? 35.879 -1.102 37.631 1.00 16.98 413 ILE A C 1
ATOM 2962 O O . ILE A 1 411 ? 36.575 -0.111 37.443 1.00 16.64 413 ILE A O 1
ATOM 2967 N N . PHE A 1 412 ? 35.290 -1.360 38.793 1.00 17.10 414 PHE A N 1
ATOM 2968 C CA . PHE A 1 412 ? 35.446 -0.466 39.937 1.00 17.47 414 PHE A CA 1
ATOM 2969 C C . PHE A 1 412 ? 36.050 -1.206 41.123 1.00 18.09 414 PHE A C 1
ATOM 2970 O O . PHE A 1 412 ? 35.438 -2.121 41.663 1.00 18.12 414 PHE A O 1
ATOM 2978 N N . LYS A 1 413 ? 37.245 -0.794 41.532 1.00 19.27 415 LYS A N 1
ATOM 2979 C CA . LYS A 1 413 ? 37.934 -1.438 42.641 1.00 22.17 415 LYS A CA 1
ATOM 2980 C C . LYS A 1 413 ? 38.158 -2.917 42.351 1.00 23.06 415 LYS A C 1
ATOM 2981 O O . LYS A 1 413 ? 37.961 -3.768 43.220 1.00 23.74 415 LYS A O 1
ATOM 2987 N N . GLY A 1 414 ? 38.563 -3.206 41.117 1.00 24.32 416 GLY A N 1
ATOM 2988 C CA . GLY A 1 414 ? 38.833 -4.574 40.708 1.00 26.02 416 GLY A CA 1
ATOM 2989 C C . GLY A 1 414 ? 37.631 -5.449 40.392 1.00 27.01 416 GLY A C 1
ATOM 2990 O O . GLY A 1 414 ? 37.796 -6.590 39.956 1.00 26.27 416 GLY A O 1
ATOM 2991 N N . GLN A 1 415 ? 36.426 -4.927 40.592 1.00 27.56 417 GLN A N 1
ATOM 2992 C CA . GLN A 1 415 ? 35.207 -5.689 40.334 1.00 29.42 417 GLN A CA 1
ATOM 2993 C C . GLN A 1 415 ? 34.470 -5.237 39.079 1.00 30.38 417 GLN A C 1
ATOM 2994 O O . GLN A 1 415 ? 34.221 -4.043 38.889 1.00 29.24 417 GLN A O 1
ATOM 3000 N N . LYS A 1 416 ? 34.116 -6.186 38.218 1.00 30.97 418 LYS A N 1
ATOM 3001 C CA . LYS A 1 416 ? 33.378 -5.833 37.010 1.00 32.33 418 LYS A CA 1
ATOM 3002 C C . LYS A 1 416 ? 31.961 -5.492 37.458 1.00 32.72 418 LYS A C 1
ATOM 3003 O O . LYS A 1 416 ? 31.281 -6.310 38.082 1.00 31.70 418 LYS A O 1
ATOM 3009 N N . VAL A 1 417 ? 31.511 -4.281 37.161 1.00 33.70 419 VAL A N 1
ATOM 3010 C CA . VAL A 1 417 ? 30.168 -3.888 37.563 1.00 36.88 419 VAL A CA 1
ATOM 3011 C C . VAL A 1 417 ? 29.239 -3.903 36.362 1.00 39.29 419 VAL A C 1
ATOM 3012 O O . VAL A 1 417 ? 28.255 -4.653 36.325 1.00 39.97 419 VAL A O 1
ATOM 3016 N N . SER A 1 418 ? 29.568 -3.072 35.378 1.00 41.79 420 SER A N 1
ATOM 3017 C CA . SER A 1 418 ? 28.800 -2.958 34.147 1.00 43.98 420 SER A CA 1
ATOM 3018 C C . SER A 1 418 ? 29.497 -3.799 33.084 1.00 44.61 420 SER A C 1
ATOM 3019 O O . SER A 1 418 ? 28.845 -4.717 32.523 1.00 45.98 420 SER A O 1
ATOM 3022 N N . ALA B 1 15 ? -6.110 -7.098 15.591 1.00 25.05 17 ALA B N 1
ATOM 3023 C CA . ALA B 1 15 ? -5.242 -6.720 16.744 1.00 25.00 17 ALA B CA 1
ATOM 3024 C C . ALA B 1 15 ? -5.528 -5.294 17.212 1.00 24.00 17 ALA B C 1
ATOM 3025 O O . ALA B 1 15 ? -5.284 -4.332 16.485 1.00 24.70 17 ALA B O 1
ATOM 3027 N N . THR B 1 16 ? -6.046 -5.158 18.429 1.00 22.54 18 THR B N 1
ATOM 3028 C CA . THR B 1 16 ? -6.352 -3.837 18.974 1.00 21.09 18 THR B CA 1
ATOM 3029 C C . THR B 1 16 ? -5.671 -3.624 20.317 1.00 19.58 18 THR B C 1
ATOM 3030 O O . THR B 1 16 ? -5.436 -4.569 21.062 1.00 18.51 18 THR B O 1
ATOM 3034 N N . ALA B 1 17 ? -5.361 -2.372 20.626 1.00 17.83 19 ALA B N 1
ATOM 3035 C CA . ALA B 1 17 ? -4.703 -2.049 21.882 1.00 17.34 19 ALA B CA 1
ATOM 3036 C C . ALA B 1 17 ? -4.965 -0.601 22.253 1.00 17.37 19 ALA B C 1
ATOM 3037 O O . ALA B 1 17 ? -5.101 0.260 21.380 1.00 17.63 19 ALA B O 1
ATOM 3039 N N . LEU B 1 18 ? -5.037 -0.345 23.553 1.00 16.05 20 LEU B N 1
ATOM 3040 C CA . LEU B 1 18 ? -5.281 0.994 24.064 1.00 15.69 20 LEU B CA 1
ATOM 3041 C C . LEU B 1 18 ? -4.159 1.453 24.993 1.00 15.88 20 LEU B C 1
ATOM 3042 O O . LEU B 1 18 ? -3.652 0.683 25.805 1.00 15.22 20 LEU B O 1
ATOM 3047 N N . TRP B 1 19 ? -3.762 2.711 24.844 1.00 15.02 21 TRP B N 1
ATOM 3048 C CA . TRP B 1 19 ? -2.746 3.304 25.702 1.00 14.97 21 TRP B CA 1
ATOM 3049 C C . TRP B 1 19 ? -3.476 4.461 26.342 1.00 15.66 21 TRP B C 1
ATOM 3050 O O . TRP B 1 19 ? -3.611 5.521 25.734 1.00 17.10 21 TRP B O 1
ATOM 3061 N N . ARG B 1 20 ? -3.965 4.260 27.561 1.00 14.97 22 ARG B N 1
ATOM 3062 C CA . ARG B 1 20 ? -4.708 5.312 28.239 1.00 15.62 22 ARG B CA 1
ATOM 3063 C C . ARG B 1 20 ? -3.970 5.994 29.374 1.00 13.75 22 ARG B C 1
ATOM 3064 O O . ARG B 1 20 ? -2.858 5.610 29.728 1.00 12.46 22 ARG B O 1
ATOM 3072 N N . ASN B 1 21 ? -4.616 7.005 29.946 1.00 13.30 23 ASN B N 1
ATOM 3073 C CA . ASN B 1 21 ? -4.044 7.783 31.035 1.00 13.53 23 ASN B CA 1
ATOM 3074 C C . ASN B 1 21 ? -2.705 8.366 30.595 1.00 12.72 23 ASN B C 1
ATOM 3075 O O . ASN B 1 21 ? -1.674 8.177 31.243 1.00 12.92 23 ASN B O 1
ATOM 3080 N N . ALA B 1 22 ? -2.735 9.081 29.478 1.00 12.78 24 ALA B N 1
ATOM 3081 C CA . ALA B 1 22 ? -1.532 9.694 28.944 1.00 12.65 24 ALA B CA 1
ATOM 3082 C C . ALA B 1 22 ? -1.769 11.140 28.561 1.00 11.68 24 ALA B C 1
ATOM 3083 O O . ALA B 1 22 ? -2.907 11.578 28.424 1.00 11.84 24 ALA B O 1
ATOM 3085 N N . GLN B 1 23 ? -0.672 11.874 28.406 1.00 12.93 25 GLN B N 1
ATOM 3086 C CA . GLN B 1 23 ? -0.707 13.269 27.978 1.00 12.51 25 GLN B CA 1
ATOM 3087 C C . GLN B 1 23 ? -0.128 13.197 26.575 1.00 12.36 25 GLN B C 1
ATOM 3088 O O . GLN B 1 23 ? 0.981 12.701 26.390 1.00 11.46 25 GLN B O 1
ATOM 3094 N N . LEU B 1 24 ? -0.864 13.688 25.586 1.00 11.03 26 LEU B N 1
ATOM 3095 C CA . LEU B 1 24 ? -0.375 13.619 24.218 1.00 12.46 26 LEU B CA 1
ATOM 3096 C C . LEU B 1 24 ? 0.115 14.921 23.630 1.00 11.37 26 LEU B C 1
ATOM 3097 O O . LEU B 1 24 ? -0.490 15.966 23.825 1.00 12.55 26 LEU B O 1
ATOM 3102 N N . ALA B 1 25 ? 1.232 14.838 22.920 1.00 12.38 27 ALA B N 1
ATOM 3103 C CA . ALA B 1 25 ? 1.776 15.972 22.187 1.00 12.03 27 ALA B CA 1
ATOM 3104 C C . ALA B 1 25 ? 1.518 15.410 20.786 1.00 12.01 27 ALA B C 1
ATOM 3105 O O . ALA B 1 25 ? 2.379 14.753 20.204 1.00 10.78 27 ALA B O 1
ATOM 3107 N N . THR B 1 26 ? 0.312 15.631 20.267 1.00 12.23 28 THR B N 1
ATOM 3108 C CA . THR B 1 26 ? -0.055 15.082 18.960 1.00 11.49 28 THR B CA 1
ATOM 3109 C C . THR B 1 26 ? 0.661 15.701 17.779 1.00 12.36 28 THR B C 1
ATOM 3110 O O . THR B 1 26 ? 0.862 15.046 16.756 1.00 12.32 28 THR B O 1
ATOM 3114 N N . LEU B 1 27 ? 1.043 16.963 17.929 1.00 12.28 29 LEU B N 1
ATOM 3115 C CA . LEU B 1 27 ? 1.684 17.719 16.859 1.00 13.82 29 LEU B CA 1
ATOM 3116 C C . LEU B 1 27 ? 0.766 17.805 15.648 1.00 14.76 29 LEU B C 1
ATOM 3117 O O . LEU B 1 27 ? 1.203 18.062 14.531 1.00 16.06 29 LEU B O 1
ATOM 3122 N N . ASN B 1 28 ? -0.521 17.587 15.887 1.00 15.87 30 ASN B N 1
ATOM 3123 C CA . ASN B 1 28 ? -1.527 17.676 14.831 1.00 16.80 30 ASN B CA 1
ATOM 3124 C C . ASN B 1 28 ? -1.494 19.130 14.338 1.00 16.09 30 ASN B C 1
ATOM 3125 O O . ASN B 1 28 ? -1.774 20.052 15.099 1.00 16.73 30 ASN B O 1
ATOM 3130 N N . PRO B 1 29 ? -1.145 19.349 13.059 1.00 17.44 31 PRO B N 1
ATOM 3131 C CA . PRO B 1 29 ? -1.065 20.689 12.464 1.00 18.47 31 PRO B CA 1
ATOM 3132 C C . PRO B 1 29 ? -2.344 21.525 12.510 1.00 19.96 31 PRO B C 1
ATOM 3133 O O . PRO B 1 29 ? -2.303 22.744 12.311 1.00 19.16 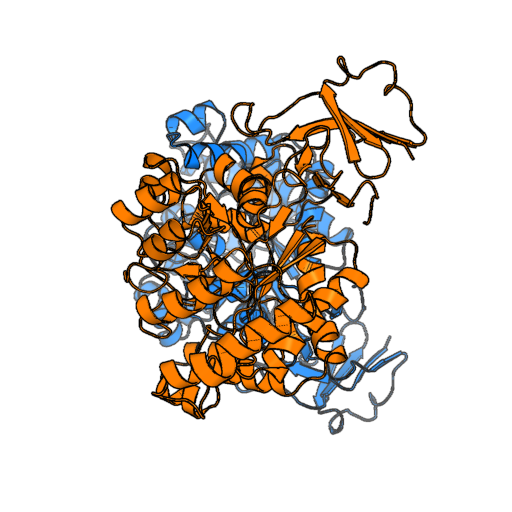31 PRO B O 1
ATOM 3137 N N . ALA B 1 30 ? -3.473 20.879 12.773 1.00 20.55 32 ALA B N 1
ATOM 3138 C CA . ALA B 1 30 ? -4.743 21.589 12.849 1.00 22.71 32 ALA B CA 1
ATOM 3139 C C . ALA B 1 30 ? -4.918 22.214 14.230 1.00 23.61 32 ALA B C 1
ATOM 3140 O O . ALA B 1 30 ? -5.825 23.017 14.442 1.00 24.92 32 ALA B O 1
ATOM 3142 N N . MET B 1 31 ? -4.046 21.840 15.166 1.00 22.71 33 MET B N 1
ATOM 3143 C CA . MET B 1 31 ? -4.092 22.365 16.533 1.00 21.90 33 MET B CA 1
ATOM 3144 C C . MET B 1 31 ? -2.975 23.381 16.764 1.00 22.66 33 MET B C 1
ATOM 3145 O O . MET B 1 31 ? -1.972 23.371 16.054 1.00 21.90 33 MET B O 1
ATOM 3150 N N . ASP B 1 32 ? -3.148 24.257 17.754 1.00 22.75 34 ASP B N 1
ATOM 3151 C CA . ASP B 1 32 ? -2.134 25.261 18.078 1.00 22.65 34 ASP B CA 1
ATOM 3152 C C . ASP B 1 32 ? -0.958 24.588 18.779 1.00 21.95 34 ASP B C 1
ATOM 3153 O O . ASP B 1 32 ? -1.081 23.467 19.271 1.00 20.42 34 ASP B O 1
ATOM 3158 N N . GLY B 1 33 ? 0.173 25.286 18.834 1.00 20.76 35 GLY B N 1
ATOM 3159 C CA . GLY B 1 33 ? 1.353 24.751 19.493 1.00 19.42 35 GLY B CA 1
ATOM 3160 C C . GLY B 1 33 ? 1.721 23.335 19.089 1.00 17.79 35 GLY B C 1
ATOM 3161 O O . GLY B 1 33 ? 1.761 23.005 17.905 1.00 17.49 35 GLY B O 1
ATOM 3162 N N . ILE B 1 34 ? 1.979 22.486 20.076 1.00 16.52 36 ILE B N 1
ATOM 3163 C CA . ILE B 1 34 ? 2.353 21.111 19.787 1.00 15.35 36 ILE B CA 1
ATOM 3164 C C . ILE B 1 34 ? 1.159 20.157 19.836 1.00 15.07 36 ILE B C 1
ATOM 3165 O O . ILE B 1 34 ? 1.325 18.938 19.908 1.00 14.33 36 ILE B O 1
ATOM 3170 N N . GLY B 1 35 ? -0.045 20.722 19.777 1.00 15.22 37 GLY B N 1
ATOM 3171 C CA . GLY B 1 35 ? -1.253 19.913 19.799 1.00 13.69 37 GLY B CA 1
ATOM 3172 C C . GLY B 1 35 ? -1.373 19.011 21.018 1.00 14.71 37 GLY B C 1
ATOM 3173 O O . GLY B 1 35 ? -1.680 17.823 20.902 1.00 13.66 37 GLY B O 1
ATOM 3174 N N . ALA B 1 36 ? -1.153 19.586 22.193 1.00 13.86 38 ALA B N 1
ATOM 3175 C CA . ALA B 1 36 ? -1.227 18.833 23.441 1.00 14.26 38 ALA B CA 1
ATOM 3176 C C . ALA B 1 36 ? -2.657 18.452 23.802 1.00 14.70 38 ALA B C 1
ATOM 3177 O O . ALA B 1 36 ? -3.583 19.247 23.646 1.00 13.32 38 ALA B O 1
ATOM 3179 N N . VAL B 1 37 ? -2.828 17.228 24.282 1.00 13.51 39 VAL B N 1
ATOM 3180 C CA . VAL B 1 37 ? -4.135 16.746 24.705 1.00 15.28 39 VAL B CA 1
ATOM 3181 C C . VAL B 1 37 ? -3.948 16.101 26.065 1.00 16.73 39 VAL B C 1
ATOM 3182 O O . VAL B 1 37 ? -3.185 15.148 26.221 1.00 16.42 39 VAL B O 1
ATOM 3186 N N . GLU B 1 38 ? -4.659 16.629 27.050 1.00 18.03 40 GLU B N 1
ATOM 3187 C CA . GLU B 1 38 ? -4.563 16.144 28.417 1.00 19.65 40 GLU B CA 1
ATOM 3188 C C . GLU B 1 38 ? -5.530 14.985 28.655 1.00 18.88 40 GLU B C 1
ATOM 3189 O O . GLU B 1 38 ? -6.524 14.858 27.941 1.00 18.59 40 GLU B O 1
ATOM 3195 N N . ASN B 1 39 ? -5.235 14.140 29.643 1.00 18.78 41 ASN B N 1
ATOM 3196 C CA . ASN B 1 39 ? -6.097 12.996 29.964 1.00 18.80 41 ASN B CA 1
ATOM 3197 C C . ASN B 1 39 ? -6.540 12.330 28.680 1.00 17.82 41 ASN B C 1
ATOM 3198 O O . ASN B 1 39 ? -7.734 12.274 28.377 1.00 17.47 41 ASN B O 1
ATOM 3203 N N . ALA B 1 40 ? -5.574 11.805 27.937 1.00 16.32 42 ALA B N 1
ATOM 3204 C CA . ALA B 1 40 ? -5.873 11.196 26.655 1.00 16.13 42 ALA B CA 1
ATOM 3205 C C . ALA B 1 40 ? -5.606 9.707 26.525 1.00 14.83 42 ALA B C 1
ATOM 3206 O O . ALA B 1 40 ? -5.127 9.040 27.445 1.00 14.66 42 ALA B O 1
ATOM 3208 N N . VAL B 1 41 ? -5.915 9.203 25.340 1.00 14.72 43 VAL B N 1
ATOM 3209 C CA . VAL B 1 41 ? -5.741 7.801 25.027 1.00 14.35 43 VAL B CA 1
ATOM 3210 C C . VAL B 1 41 ? -5.451 7.635 23.542 1.00 13.83 43 VAL B C 1
ATOM 3211 O O . VAL B 1 41 ? -5.866 8.452 22.721 1.00 13.33 43 VAL B O 1
ATOM 3215 N N . ILE B 1 42 ? -4.709 6.583 23.215 1.00 11.80 44 ILE B N 1
ATOM 3216 C CA . ILE B 1 42 ? -4.386 6.250 21.837 1.00 11.80 44 ILE B CA 1
ATOM 3217 C C . ILE B 1 42 ? -4.946 4.851 21.608 1.00 13.14 44 ILE B C 1
ATOM 3218 O O . ILE B 1 42 ? -4.583 3.912 22.315 1.00 13.16 44 ILE B O 1
ATOM 3223 N N . ALA B 1 43 ? -5.854 4.719 20.648 1.00 12.68 45 ALA B N 1
ATOM 3224 C CA . ALA B 1 43 ? -6.431 3.419 20.331 1.00 13.01 45 ALA B CA 1
ATOM 3225 C C . ALA B 1 43 ? -5.685 2.927 19.102 1.00 14.08 45 ALA B C 1
ATOM 3226 O O . ALA B 1 43 ? -5.489 3.682 18.151 1.00 13.81 45 ALA B O 1
ATOM 3228 N N . VAL B 1 44 ? -5.251 1.670 19.125 1.00 14.18 46 VAL B N 1
ATOM 3229 C CA . VAL B 1 44 ? -4.511 1.118 18.000 1.00 16.04 46 VAL B CA 1
ATOM 3230 C C . VAL B 1 44 ? -5.171 -0.111 17.395 1.00 17.81 46 VAL B C 1
ATOM 3231 O O . VAL B 1 44 ? -5.751 -0.929 18.102 1.00 17.76 46 VAL B O 1
ATOM 3235 N N . ARG B 1 45 ? -5.077 -0.222 16.075 1.00 18.51 47 ARG B N 1
ATOM 3236 C CA . ARG B 1 45 ? -5.624 -1.360 15.351 1.00 20.40 47 ARG B CA 1
ATOM 3237 C C . ARG B 1 45 ? -4.723 -1.710 14.186 1.00 19.59 47 ARG B C 1
ATOM 3238 O O . ARG B 1 45 ? -4.396 -0.857 13.364 1.00 18.64 47 ARG B O 1
ATOM 3246 N N . ASN B 1 46 ? -4.332 -2.975 14.119 1.00 20.99 48 ASN B N 1
ATOM 3247 C CA . ASN B 1 46 ? -3.477 -3.451 13.053 1.00 20.71 48 ASN B CA 1
ATOM 3248 C C . ASN B 1 46 ? -2.318 -2.501 12.770 1.00 20.51 48 ASN B C 1
ATOM 3249 O O . ASN B 1 46 ? -2.042 -2.197 11.614 1.00 20.08 48 ASN B O 1
ATOM 3254 N N . GLY B 1 47 ? -1.654 -2.042 13.829 1.00 19.61 49 GLY B N 1
ATOM 3255 C CA . GLY B 1 47 ? -0.517 -1.146 13.680 1.00 18.68 49 GLY B CA 1
ATOM 3256 C C . GLY B 1 47 ? -0.829 0.295 13.312 1.00 16.84 49 GLY B C 1
ATOM 3257 O O . GLY B 1 47 ? 0.092 1.077 13.078 1.00 17.96 49 GLY B O 1
ATOM 3258 N N . ARG B 1 48 ? -2.111 0.652 13.277 1.00 16.16 50 ARG B N 1
ATOM 3259 C CA . ARG B 1 48 ? -2.544 2.005 12.916 1.00 16.14 50 ARG B CA 1
ATOM 3260 C C . ARG B 1 48 ? -3.240 2.714 14.069 1.00 15.25 50 ARG B C 1
ATOM 3261 O O . ARG B 1 48 ? -3.833 2.077 14.930 1.00 14.97 50 ARG B O 1
ATOM 3269 N N . ILE B 1 49 ? -3.188 4.041 14.062 1.00 14.13 51 ILE B N 1
ATOM 3270 C CA . ILE B 1 49 ? -3.848 4.835 15.094 1.00 13.59 51 ILE B CA 1
ATOM 3271 C C . ILE B 1 49 ? -5.329 4.926 14.736 1.00 15.38 51 ILE B C 1
ATOM 3272 O O . ILE B 1 49 ? -5.689 5.482 13.703 1.00 15.71 51 ILE B O 1
ATOM 3277 N N . ALA B 1 50 ? -6.184 4.364 15.585 1.00 15.04 52 ALA B N 1
ATOM 3278 C CA . ALA B 1 50 ? -7.618 4.391 15.343 1.00 15.13 52 ALA B CA 1
ATOM 3279 C C . ALA B 1 50 ? -8.234 5.606 16.010 1.00 15.59 52 ALA B C 1
ATOM 3280 O O . ALA B 1 50 ? -9.300 6.075 15.613 1.00 15.96 52 ALA B O 1
ATOM 3282 N N . PHE B 1 51 ? -7.554 6.112 17.032 1.00 13.66 53 PHE B N 1
ATOM 3283 C CA . PHE B 1 51 ? -8.023 7.276 17.767 1.00 13.99 53 PHE B CA 1
ATOM 3284 C C . PHE B 1 51 ? -6.912 7.837 18.642 1.00 14.17 53 PHE B C 1
ATOM 3285 O O . PHE B 1 51 ? -6.100 7.092 19.180 1.00 13.69 53 PHE B O 1
ATOM 3293 N N . ALA B 1 52 ? -6.885 9.156 18.782 1.00 14.49 54 ALA B N 1
ATOM 3294 C CA . ALA B 1 52 ? -5.890 9.808 19.620 1.00 15.69 54 ALA B CA 1
ATOM 3295 C C . ALA B 1 52 ? -6.467 11.129 20.099 1.00 16.48 54 ALA B C 1
ATOM 3296 O O . ALA B 1 52 ? -6.496 12.110 19.356 1.00 17.57 54 ALA B O 1
ATOM 3298 N N . GLY B 1 53 ? -6.942 11.136 21.338 1.00 15.80 55 GLY B N 1
ATOM 3299 C CA . GLY B 1 53 ? -7.523 12.336 21.909 1.00 16.09 55 GLY B CA 1
ATOM 3300 C C . GLY B 1 53 ? -8.012 12.107 23.328 1.00 16.71 55 GLY B C 1
ATOM 3301 O O . GLY B 1 53 ? -7.642 11.116 23.960 1.00 16.03 55 GLY B O 1
ATOM 3302 N N . PRO B 1 54 ? -8.850 13.011 23.858 1.00 17.18 56 PRO B N 1
ATOM 3303 C CA . PRO B 1 54 ? -9.407 12.928 25.212 1.00 17.99 56 PRO B CA 1
ATOM 3304 C C . PRO B 1 54 ? -10.029 11.566 25.470 1.00 18.23 56 PRO B C 1
ATOM 3305 O O . PRO B 1 54 ? -10.779 11.051 24.640 1.00 18.93 56 PRO B O 1
ATOM 3309 N N . GLU B 1 55 ? -9.732 10.985 26.624 1.00 19.77 57 GLU B N 1
ATOM 3310 C CA . GLU B 1 55 ? -10.283 9.681 26.944 1.00 22.85 57 GLU B CA 1
ATOM 3311 C C . GLU B 1 55 ? -11.810 9.798 26.997 1.00 23.38 57 GLU B C 1
ATOM 3312 O O . GLU B 1 55 ? -12.528 8.846 26.708 1.00 23.93 57 GLU B O 1
ATOM 3318 N N . SER B 1 56 ? -12.296 10.985 27.337 1.00 25.02 58 SER B N 1
ATOM 3319 C CA . SER B 1 56 ? -13.732 11.243 27.420 1.00 27.20 58 SER B CA 1
ATOM 3320 C C . SER B 1 56 ? -14.411 11.306 26.044 1.00 27.91 58 SER B C 1
ATOM 3321 O O . SER B 1 56 ? -15.639 11.400 25.956 1.00 29.77 58 SER B O 1
ATOM 3324 N N . ASP B 1 57 ? -13.624 11.259 24.972 1.00 26.86 59 ASP B N 1
ATOM 3325 C CA . ASP B 1 57 ? -14.181 11.322 23.620 1.00 26.67 59 ASP B CA 1
ATOM 3326 C C . ASP B 1 57 ? -13.940 10.042 22.825 1.00 25.43 59 ASP B C 1
ATOM 3327 O O . ASP B 1 57 ? -14.290 9.956 21.647 1.00 25.44 59 ASP B O 1
ATOM 3332 N N . LEU B 1 58 ? -13.345 9.046 23.470 1.00 23.77 60 LEU B N 1
ATOM 3333 C CA . LEU B 1 58 ? -13.076 7.774 22.811 1.00 22.49 60 LEU B CA 1
ATOM 3334 C C . LEU B 1 58 ? -14.402 7.134 22.392 1.00 23.58 60 LEU B C 1
ATOM 3335 O O . LEU B 1 58 ? -15.299 6.956 23.218 1.00 22.21 60 LEU B O 1
ATOM 3340 N N . PRO B 1 59 ? -14.546 6.788 21.103 1.00 24.90 61 PRO B N 1
ATOM 3341 C CA . PRO B 1 59 ? -15.774 6.165 20.595 1.00 26.51 61 PRO B CA 1
ATOM 3342 C C . PRO B 1 59 ? -16.070 4.811 21.244 1.00 27.90 61 PRO B C 1
ATOM 3343 O O . PRO B 1 59 ? -15.153 4.090 21.650 1.00 26.75 61 PRO B O 1
ATOM 3347 N N . ASP B 1 60 ? -17.353 4.465 21.337 1.00 29.29 62 ASP B N 1
ATOM 3348 C CA . ASP B 1 60 ? -17.759 3.191 21.936 1.00 30.86 62 ASP B CA 1
ATOM 3349 C C . ASP B 1 60 ? -17.122 1.977 21.270 1.00 30.41 62 ASP B C 1
ATOM 3350 O O . ASP B 1 60 ? -16.653 1.069 21.953 1.00 31.01 62 ASP B O 1
ATOM 3355 N N . ASP B 1 61 ? -17.111 1.949 19.942 1.00 30.44 63 ASP B N 1
ATOM 3356 C CA . ASP B 1 61 ? -16.534 0.811 19.243 1.00 30.37 63 ASP B CA 1
ATOM 3357 C C . ASP B 1 61 ? -15.034 0.677 19.489 1.00 30.12 63 ASP B C 1
ATOM 3358 O O . ASP B 1 61 ? -14.437 -0.336 19.116 1.00 29.89 63 ASP B O 1
ATOM 3363 N N . LEU B 1 62 ? -14.426 1.686 20.116 1.00 29.55 64 LEU B N 1
ATOM 3364 C CA . LEU B 1 62 ? -12.994 1.645 20.410 1.00 29.76 64 LEU B CA 1
ATOM 3365 C C . LEU B 1 62 ? -12.697 1.620 21.907 1.00 29.30 64 LEU B C 1
ATOM 3366 O O . LEU B 1 62 ? -11.532 1.643 22.306 1.00 30.14 64 LEU B O 1
ATOM 3371 N N . SER B 1 63 ? -13.736 1.565 22.735 1.00 28.77 65 SER B N 1
ATOM 3372 C CA . SER B 1 63 ? -13.556 1.576 24.186 1.00 28.79 65 SER B CA 1
ATOM 3373 C C . SER B 1 63 ? -12.981 0.308 24.814 1.00 27.18 65 SER B C 1
ATOM 3374 O O . SER B 1 63 ? -12.594 0.315 25.980 1.00 26.91 65 SER B O 1
ATOM 3377 N N . THR B 1 64 ? -12.932 -0.778 24.051 1.00 26.48 66 THR B N 1
ATOM 3378 C CA . THR B 1 64 ? -12.369 -2.027 24.540 1.00 25.39 66 THR B CA 1
ATOM 3379 C C . THR B 1 64 ? -11.363 -2.492 23.502 1.00 24.73 66 THR B C 1
ATOM 3380 O O . THR B 1 64 ? -11.477 -2.149 22.322 1.00 25.28 66 THR B O 1
ATOM 3384 N N . ALA B 1 65 ? -10.371 -3.260 23.938 1.00 23.77 67 ALA B N 1
ATOM 3385 C CA . ALA B 1 65 ? -9.335 -3.759 23.039 1.00 23.16 67 ALA B CA 1
ATOM 3386 C C . ALA B 1 65 ? -8.719 -5.032 23.608 1.00 22.09 67 ALA B C 1
ATOM 3387 O O . ALA B 1 65 ? -8.971 -5.381 24.756 1.00 22.85 67 ALA B O 1
ATOM 3389 N N . ASP B 1 66 ? -7.905 -5.715 22.808 1.00 23.48 68 ASP B N 1
ATOM 3390 C CA . ASP B 1 66 ? -7.260 -6.944 23.262 1.00 24.24 68 ASP B CA 1
ATOM 3391 C C . ASP B 1 66 ? -6.320 -6.673 24.428 1.00 24.83 68 ASP B C 1
ATOM 3392 O O . ASP B 1 66 ? -6.207 -7.488 25.344 1.00 24.41 68 ASP B O 1
ATOM 3397 N N . GLU B 1 67 ? -5.646 -5.525 24.384 1.00 23.54 69 GLU B N 1
ATOM 3398 C CA . GLU B 1 67 ? -4.694 -5.134 25.417 1.00 23.02 69 GLU B CA 1
ATOM 3399 C C . GLU B 1 67 ? -4.886 -3.670 25.809 1.00 21.39 69 GLU B C 1
ATOM 3400 O O . GLU B 1 67 ? -5.352 -2.855 25.007 1.00 19.62 69 GLU B O 1
ATOM 3406 N N . THR B 1 68 ? -4.535 -3.343 27.046 1.00 19.42 70 THR B N 1
ATOM 3407 C CA . THR B 1 68 ? -4.636 -1.969 27.525 1.00 19.96 70 THR B CA 1
ATOM 3408 C C . THR B 1 68 ? -3.420 -1.665 28.398 1.00 19.18 70 THR B C 1
ATOM 3409 O O . THR B 1 68 ? -3.087 -2.439 29.305 1.00 19.15 70 THR B O 1
ATOM 3413 N N . THR B 1 69 ? -2.751 -0.550 28.110 1.00 16.85 71 THR B N 1
ATOM 3414 C CA . THR B 1 69 ? -1.571 -0.135 28.872 1.00 15.30 71 THR B CA 1
ATOM 3415 C C . THR B 1 69 ? -1.857 1.176 29.596 1.00 14.32 71 THR B C 1
ATOM 3416 O O . THR B 1 69 ? -2.300 2.138 28.981 1.00 13.03 71 THR B O 1
ATOM 3420 N N . ASP B 1 70 ? -1.600 1.204 30.901 1.00 12.93 72 ASP B N 1
ATOM 3421 C CA . ASP B 1 70 ? -1.806 2.400 31.714 1.00 13.25 72 ASP B CA 1
ATOM 3422 C C . ASP B 1 70 ? -0.513 3.200 31.614 1.00 12.47 72 ASP B C 1
ATOM 3423 O O . ASP B 1 70 ? 0.517 2.781 32.138 1.00 12.50 72 ASP B O 1
ATOM 3428 N N . CYS B 1 71 ? -0.562 4.345 30.942 1.00 12.14 73 CYS B N 1
ATOM 3429 C CA . CYS B 1 71 ? 0.635 5.165 30.765 1.00 11.28 73 CYS B CA 1
ATOM 3430 C C . CYS B 1 71 ? 1.022 6.026 31.967 1.00 12.18 73 CYS B C 1
ATOM 3431 O O . CYS B 1 71 ? 2.023 6.754 31.926 1.00 12.44 73 CYS B O 1
ATOM 3434 N N . GLY B 1 72 ? 0.222 5.945 33.026 1.00 11.12 74 GLY B N 1
ATOM 3435 C CA . GLY B 1 72 ? 0.508 6.680 34.247 1.00 12.72 74 GLY B CA 1
ATOM 3436 C C . GLY B 1 72 ? 0.680 8.184 34.118 1.00 12.52 74 GLY B C 1
ATOM 3437 O O . GLY B 1 72 ? 1.388 8.803 34.916 1.00 9.88 74 GLY B O 1
ATOM 3438 N N . GLY B 1 73 ? 0.034 8.769 33.115 1.00 12.91 75 GLY B N 1
ATOM 3439 C CA . GLY B 1 73 ? 0.118 10.204 32.918 1.00 13.66 75 GLY B CA 1
ATOM 3440 C C . GLY B 1 73 ? 1.388 10.697 32.246 1.00 13.53 75 GLY B C 1
ATOM 3441 O O . GLY B 1 73 ? 1.626 11.907 32.183 1.00 13.82 75 GLY B O 1
ATOM 3442 N N . ARG B 1 74 ? 2.212 9.782 31.746 1.00 11.40 76 ARG B N 1
ATOM 3443 C CA . ARG B 1 74 ? 3.442 10.198 31.083 1.00 11.53 76 ARG B CA 1
ATOM 3444 C C . ARG B 1 74 ? 3.133 10.870 29.749 1.00 11.49 76 ARG B C 1
ATOM 3445 O O . ARG B 1 74 ? 2.038 10.712 29.209 1.00 11.60 76 ARG B O 1
ATOM 3453 N N . TRP B 1 75 ? 4.091 11.633 29.234 1.00 10.97 77 TRP B N 1
ATOM 3454 C CA . TRP B 1 75 ? 3.909 12.304 27.956 1.00 10.03 77 TRP B CA 1
ATOM 3455 C C . TRP B 1 75 ? 4.242 11.365 26.814 1.00 10.61 77 TRP B C 1
ATOM 3456 O O . TRP B 1 75 ? 5.172 10.566 26.906 1.00 10.02 77 TRP B O 1
ATOM 3467 N N . ILE B 1 76 ? 3.468 11.473 25.738 1.00 10.77 78 ILE B N 1
ATOM 3468 C CA . ILE B 1 76 ? 3.678 10.668 24.545 1.00 9.92 78 ILE B CA 1
ATOM 3469 C C . ILE B 1 76 ? 3.769 11.607 23.341 1.00 11.47 78 ILE B C 1
ATOM 3470 O O . ILE B 1 76 ? 2.943 12.503 23.175 1.00 11.91 78 ILE B O 1
ATOM 3475 N N . THR B 1 77 ? 4.789 11.412 22.517 1.00 10.12 79 THR B N 1
ATOM 3476 C CA . THR B 1 77 ? 4.963 12.228 21.325 1.00 10.87 79 THR B CA 1
ATOM 3477 C C . THR B 1 77 ? 5.048 11.271 20.145 1.00 9.38 79 THR B C 1
ATOM 3478 O O . THR B 1 77 ? 5.108 10.055 20.325 1.00 11.20 79 THR B O 1
ATOM 3482 N N . PRO B 1 78 ? 5.019 11.804 18.918 1.00 11.55 80 PRO B N 1
ATOM 3483 C CA . PRO B 1 78 ? 5.127 10.873 17.796 1.00 10.32 80 PRO B CA 1
ATOM 3484 C C . PRO B 1 78 ? 6.566 10.380 17.914 1.00 10.42 80 PRO B C 1
ATOM 3485 O O . PRO B 1 78 ? 7.392 11.062 18.522 1.00 9.99 80 PRO B O 1
ATOM 3489 N N . ALA B 1 79 ? 6.876 9.213 17.364 1.00 10.23 81 ALA B N 1
ATOM 3490 C CA . ALA B 1 79 ? 8.249 8.725 17.424 1.00 10.36 81 ALA B CA 1
ATOM 3491 C C . ALA B 1 79 ? 9.101 9.763 16.705 1.00 11.43 81 ALA B C 1
ATOM 3492 O O . ALA B 1 79 ? 8.620 10.427 15.789 1.00 11.21 81 ALA B O 1
ATOM 3494 N N . LEU B 1 80 ? 10.357 9.914 17.114 1.00 8.55 82 LEU B N 1
ATOM 3495 C CA . LEU B 1 80 ? 11.223 10.891 16.466 1.00 9.98 82 LEU B CA 1
ATOM 3496 C C . LEU B 1 80 ? 11.657 10.399 15.086 1.00 10.43 82 LEU B C 1
ATOM 3497 O O . LEU B 1 80 ? 11.660 9.198 14.809 1.00 10.87 82 LEU B O 1
ATOM 3502 N N . ILE B 1 81 ? 12.027 11.340 14.227 1.00 10.42 83 ILE B N 1
ATOM 3503 C CA . ILE B 1 81 ? 12.446 11.029 12.867 1.00 10.85 83 ILE B CA 1
ATOM 3504 C C . ILE B 1 81 ? 13.719 11.795 12.542 1.00 11.22 83 ILE B C 1
ATOM 3505 O O . ILE B 1 81 ? 13.801 12.997 12.792 1.00 11.10 83 ILE B O 1
ATOM 3510 N N . ASP B 1 82 ? 14.709 11.094 11.994 1.00 11.35 84 ASP B N 1
ATOM 3511 C CA . ASP B 1 82 ? 15.985 11.704 11.614 1.00 11.24 84 ASP B CA 1
ATOM 3512 C C . ASP B 1 82 ? 15.965 11.703 10.085 1.00 12.14 84 ASP B C 1
ATOM 3513 O O . ASP B 1 82 ? 16.266 10.688 9.452 1.00 11.82 84 ASP B O 1
ATOM 3518 N N . CYS B 1 83 ? 15.605 12.843 9.499 1.00 12.26 85 CYS B N 1
ATOM 3519 C CA . CYS B 1 83 ? 15.468 12.959 8.051 1.00 11.79 85 CYS B CA 1
ATOM 3520 C C . CYS B 1 83 ? 16.729 13.207 7.231 1.00 12.42 85 CYS B C 1
ATOM 3521 O O . CYS B 1 83 ? 16.648 13.371 6.017 1.00 11.72 85 CYS B O 1
ATOM 3524 N N . HIS B 1 84 ? 17.889 13.228 7.875 1.00 10.75 86 HIS B N 1
ATOM 3525 C CA . HIS B 1 84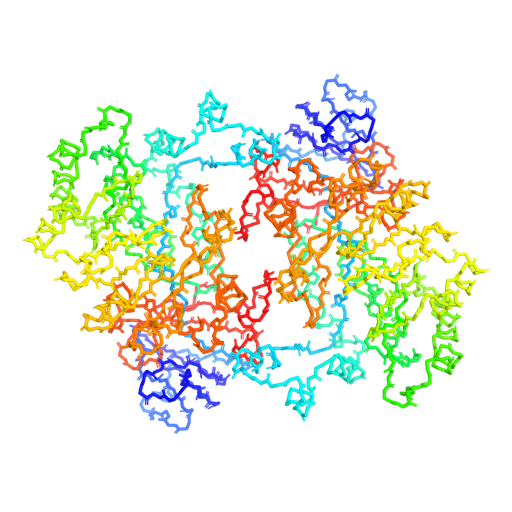 ? 19.118 13.468 7.137 1.00 13.16 86 HIS B CA 1
ATOM 3526 C C . HIS B 1 84 ? 20.337 12.831 7.811 1.00 12.85 86 HIS B C 1
ATOM 3527 O O . HIS B 1 84 ? 20.861 13.378 8.776 1.00 12.92 86 HIS B O 1
ATOM 3534 N N . THR B 1 85 ? 20.775 11.675 7.311 1.00 13.40 87 THR B N 1
ATOM 3535 C CA . THR B 1 85 ? 21.959 11.009 7.864 1.00 13.75 87 THR B CA 1
ATOM 3536 C C . THR B 1 85 ? 22.789 10.302 6.788 1.00 15.12 87 THR B C 1
ATOM 3537 O O . THR B 1 85 ? 22.328 10.064 5.669 1.00 13.60 87 THR B O 1
ATOM 3541 N N . HIS B 1 86 ? 24.027 9.988 7.153 1.00 14.14 88 HIS B N 1
ATOM 3542 C CA . HIS B 1 86 ? 24.973 9.281 6.299 1.00 16.22 88 HIS B CA 1
ATOM 3543 C C . HIS B 1 86 ? 25.434 8.146 7.208 1.00 16.66 88 HIS B C 1
ATOM 3544 O O . HIS B 1 86 ? 26.612 7.795 7.248 1.00 17.93 88 HIS B O 1
ATOM 3551 N N . LEU B 1 87 ? 24.475 7.608 7.953 1.00 17.66 89 LEU B N 1
ATOM 3552 C CA . LEU B 1 87 ? 24.672 6.535 8.920 1.00 17.55 89 LEU B CA 1
ATOM 3553 C C . LEU B 1 87 ? 25.539 5.375 8.417 1.00 16.57 89 LEU B C 1
ATOM 3554 O O . LEU B 1 87 ? 26.310 4.796 9.181 1.00 16.40 89 LEU B O 1
ATOM 3559 N N . VAL B 1 88 ? 25.411 5.040 7.135 1.00 15.17 90 VAL B N 1
ATOM 3560 C CA . VAL B 1 88 ? 26.187 3.953 6.550 1.00 13.31 90 VAL B CA 1
ATOM 3561 C C . VAL B 1 88 ? 27.531 4.432 5.995 1.00 13.64 90 VAL B C 1
ATOM 3562 O O . VAL B 1 88 ? 27.594 5.335 5.158 1.00 13.94 90 VAL B O 1
ATOM 3566 N N . PHE B 1 89 ? 28.607 3.821 6.482 1.00 14.45 91 PHE B N 1
ATOM 3567 C CA . PHE B 1 89 ? 29.958 4.148 6.045 1.00 15.48 91 PHE B CA 1
ATOM 3568 C C . PHE B 1 89 ? 30.943 3.242 6.762 1.00 16.31 91 PHE B C 1
ATOM 3569 O O . PHE B 1 89 ? 30.642 2.702 7.828 1.00 16.49 91 PHE B O 1
ATOM 3577 N N . GLY B 1 90 ? 32.117 3.069 6.173 1.00 16.74 92 GLY B N 1
ATOM 3578 C CA . GLY B 1 90 ? 33.119 2.226 6.792 1.00 16.69 92 GLY B CA 1
ATOM 3579 C C . GLY B 1 90 ? 34.108 3.058 7.577 1.00 17.48 92 GLY B C 1
ATOM 3580 O O . GLY B 1 90 ? 34.319 4.234 7.266 1.00 16.86 92 GLY B O 1
ATOM 3581 N N . GLY B 1 91 ? 34.709 2.453 8.598 1.00 16.97 93 GLY B N 1
ATOM 3582 C CA . GLY B 1 91 ? 35.695 3.151 9.406 1.00 18.70 93 GLY B CA 1
ATOM 3583 C C . GLY B 1 91 ? 35.204 4.410 10.099 1.00 17.77 93 GLY B C 1
ATOM 3584 O O . GLY B 1 91 ? 34.002 4.619 10.271 1.00 18.32 93 GLY B O 1
ATOM 3585 N N . ASN B 1 92 ? 36.146 5.249 10.514 1.00 17.21 94 ASN B N 1
ATOM 3586 C CA . ASN B 1 92 ? 35.814 6.504 11.178 1.00 17.62 94 ASN B CA 1
ATOM 3587 C C . ASN B 1 92 ? 36.845 7.553 10.783 1.00 17.47 94 ASN B C 1
ATOM 3588 O O . ASN B 1 92 ? 37.807 7.248 10.077 1.00 18.08 94 ASN B O 1
ATOM 3593 N N . ARG B 1 93 ? 36.651 8.786 11.228 1.00 15.46 95 ARG B N 1
ATOM 3594 C CA . ARG B 1 93 ? 37.568 9.857 10.875 1.00 16.08 95 ARG B CA 1
ATOM 3595 C C . ARG B 1 93 ? 38.232 10.491 12.099 1.00 15.59 95 ARG B C 1
ATOM 3596 O O . ARG B 1 93 ? 38.526 11.686 12.118 1.00 15.71 95 ARG B O 1
ATOM 3604 N N . ALA B 1 94 ? 38.478 9.675 13.118 1.00 15.79 96 ALA B N 1
ATOM 3605 C CA . ALA B 1 94 ? 39.105 10.161 14.339 1.00 17.07 96 ALA B CA 1
ATOM 3606 C C . ALA B 1 94 ? 40.520 10.669 14.089 1.00 18.98 96 ALA B C 1
ATOM 3607 O O . ALA B 1 94 ? 40.952 11.638 14.723 1.00 18.15 96 ALA B O 1
ATOM 3609 N N . MET B 1 95 ? 41.237 10.022 13.169 1.00 18.96 97 MET B N 1
ATOM 3610 C CA . MET B 1 95 ? 42.612 10.413 12.862 1.00 19.99 97 MET B CA 1
ATOM 3611 C C . MET B 1 95 ? 42.806 11.894 12.564 1.00 20.01 97 MET B C 1
ATOM 3612 O O . MET B 1 95 ? 43.550 12.578 13.264 1.00 20.63 97 MET B O 1
ATOM 3617 N N . GLU B 1 96 ? 42.150 12.391 11.520 1.00 19.62 98 GLU B N 1
ATOM 3618 C CA . GLU B 1 96 ? 42.298 13.797 11.153 1.00 19.95 98 GLU B CA 1
ATOM 3619 C C . GLU B 1 96 ? 41.760 14.734 12.228 1.00 19.07 98 GLU B C 1
ATOM 3620 O O . GLU B 1 96 ? 42.226 15.864 12.361 1.00 18.84 98 GLU B O 1
ATOM 3626 N N . PHE B 1 97 ? 40.772 14.261 12.982 1.00 18.96 99 PHE B N 1
ATOM 3627 C CA . PHE B 1 97 ? 40.186 15.039 14.074 1.00 18.51 99 PHE B CA 1
ATOM 3628 C C . PHE B 1 97 ? 41.327 15.397 15.019 1.00 18.13 99 PHE B C 1
ATOM 3629 O O . PHE B 1 97 ? 41.532 16.562 15.370 1.00 19.13 99 PHE B O 1
ATOM 3637 N N . GLU B 1 98 ? 42.067 14.369 15.416 1.00 18.39 100 GLU B N 1
ATOM 3638 C CA . GLU B 1 98 ? 43.202 14.513 16.314 1.00 19.59 100 GLU B CA 1
ATOM 3639 C C . GLU B 1 98 ? 44.323 15.338 15.694 1.00 18.03 100 GLU B C 1
ATOM 3640 O O . GLU B 1 98 ? 44.910 16.197 16.355 1.00 17.40 100 GLU B O 1
ATOM 3646 N N . MET B 1 99 ? 44.620 15.075 14.425 1.00 19.23 101 MET B N 1
ATOM 3647 C CA . MET B 1 99 ? 45.673 15.802 13.735 1.00 20.44 101 MET B CA 1
ATOM 3648 C C . MET B 1 99 ? 45.373 17.285 13.692 1.00 20.97 101 MET B C 1
ATOM 3649 O O . MET B 1 99 ? 46.217 18.107 14.036 1.00 21.03 101 MET B O 1
ATOM 3654 N N . ARG B 1 100 ? 44.163 17.621 13.262 1.00 21.04 102 ARG B N 1
ATOM 3655 C CA . ARG B 1 100 ? 43.765 19.010 13.151 1.00 22.26 102 ARG B CA 1
ATOM 3656 C C . ARG B 1 100 ? 43.900 19.728 14.490 1.00 22.70 102 ARG B C 1
ATOM 3657 O O . ARG B 1 100 ? 44.313 20.892 14.541 1.00 21.84 102 ARG B O 1
ATOM 3665 N N . LEU B 1 101 ? 43.561 19.033 15.573 1.00 22.30 103 LEU B N 1
ATOM 3666 C CA . LEU B 1 101 ? 43.665 19.618 16.907 1.00 22.48 103 LEU B CA 1
ATOM 3667 C C . LEU B 1 101 ? 45.131 19.827 17.293 1.00 23.44 103 LEU B C 1
ATOM 3668 O O . LEU B 1 101 ? 45.437 20.642 18.163 1.00 23.49 103 LEU B O 1
ATOM 3673 N N . ASN B 1 102 ? 46.033 19.097 16.639 1.00 24.17 104 ASN B N 1
ATOM 3674 C CA . ASN B 1 102 ? 47.466 19.241 16.891 1.00 24.87 104 ASN B CA 1
ATOM 3675 C C . ASN B 1 102 ? 48.094 20.287 15.972 1.00 25.97 104 ASN B C 1
ATOM 3676 O O . ASN B 1 102 ? 49.312 20.481 15.979 1.00 28.03 104 ASN B O 1
ATOM 3681 N N . GLY B 1 103 ? 47.270 20.956 15.173 1.00 25.77 105 GLY B N 1
ATOM 3682 C CA . GLY B 1 103 ? 47.789 21.985 14.289 1.00 26.22 105 GLY B CA 1
ATOM 3683 C C . GLY B 1 103 ? 48.115 21.568 12.867 1.00 27.17 105 GLY B C 1
ATOM 3684 O O . GLY B 1 103 ? 48.669 22.359 12.098 1.00 26.97 105 GLY B O 1
ATOM 3685 N N . ALA B 1 104 ? 47.770 20.340 12.496 1.00 28.33 106 ALA B N 1
ATOM 3686 C CA . ALA B 1 104 ? 48.051 19.863 11.144 1.00 29.55 106 ALA B CA 1
ATOM 3687 C C . ALA B 1 104 ? 47.409 20.752 10.085 1.00 31.27 106 ALA B C 1
ATOM 3688 O O . ALA B 1 104 ? 46.293 21.261 10.264 1.00 31.41 106 ALA B O 1
ATOM 3690 N N . THR B 1 105 ? 48.130 20.946 8.984 1.00 32.64 107 THR B N 1
ATOM 3691 C CA . THR B 1 105 ? 47.650 21.762 7.880 1.00 33.74 107 THR B CA 1
ATOM 3692 C C . THR B 1 105 ? 46.715 20.928 7.018 1.00 34.85 107 THR B C 1
ATOM 3693 O O . THR B 1 105 ? 46.772 19.696 7.029 1.00 34.00 107 THR B O 1
ATOM 3697 N N . TYR B 1 106 ? 45.849 21.602 6.274 1.00 36.65 108 TYR B N 1
ATOM 3698 C CA . TYR B 1 106 ? 44.912 20.900 5.417 1.00 38.41 108 TYR B CA 1
ATOM 3699 C C . TYR B 1 106 ? 45.707 19.987 4.492 1.00 37.72 108 TYR B C 1
ATOM 3700 O O . TYR B 1 106 ? 45.266 18.885 4.164 1.00 37.53 108 TYR B O 1
ATOM 3709 N N . GLU B 1 107 ? 46.893 20.442 4.094 1.00 37.23 109 GLU B N 1
ATOM 3710 C CA . GLU B 1 107 ? 47.758 19.666 3.211 1.00 37.04 109 GLU B CA 1
ATOM 3711 C C . GLU B 1 107 ? 48.344 18.467 3.953 1.00 35.64 109 GLU B C 1
ATOM 3712 O O . GLU B 1 107 ? 48.454 17.369 3.399 1.00 35.02 109 GLU B O 1
ATOM 3718 N N . GLU B 1 108 ? 48.711 18.679 5.214 1.00 34.31 110 GLU B N 1
ATOM 3719 C CA . GLU B 1 108 ? 49.287 17.623 6.040 1.00 33.50 110 GLU B CA 1
ATOM 3720 C C . GLU B 1 108 ? 48.301 16.488 6.302 1.00 32.16 110 GLU B C 1
ATOM 3721 O O . GLU B 1 108 ? 48.670 15.313 6.286 1.00 31.30 110 GLU B O 1
ATOM 3727 N N . ILE B 1 109 ? 47.046 16.843 6.554 1.00 30.29 111 ILE B N 1
ATOM 3728 C CA . ILE B 1 109 ? 46.024 15.842 6.797 1.00 28.12 111 ILE B CA 1
ATOM 3729 C C . ILE B 1 109 ? 45.795 15.041 5.518 1.00 28.36 111 ILE B C 1
ATOM 3730 O O . ILE B 1 109 ? 45.770 13.809 5.545 1.00 26.87 111 ILE B O 1
ATOM 3735 N N . ALA B 1 110 ? 45.647 15.744 4.397 1.00 28.51 112 ALA B N 1
ATOM 3736 C CA . ALA B 1 110 ? 45.441 15.092 3.101 1.00 29.03 112 ALA B CA 1
ATOM 3737 C C . ALA B 1 110 ? 46.574 14.102 2.882 1.00 29.27 112 ALA B C 1
ATOM 3738 O O . ALA B 1 110 ? 46.354 12.932 2.556 1.00 28.78 112 ALA B O 1
ATOM 3740 N N . LYS B 1 111 ? 47.793 14.590 3.079 1.00 29.91 113 LYS B N 1
ATOM 3741 C CA . LYS B 1 111 ? 49.000 13.793 2.921 1.00 30.52 113 LYS B CA 1
ATOM 3742 C C . LYS B 1 111 ? 48.930 12.543 3.798 1.00 29.32 113 LYS B C 1
ATOM 3743 O O . LYS B 1 111 ? 49.457 11.483 3.440 1.00 27.42 113 LYS B O 1
ATOM 3749 N N . ALA B 1 112 ? 48.273 12.669 4.948 1.00 27.94 114 ALA B N 1
ATOM 3750 C CA . ALA B 1 112 ? 48.149 11.555 5.874 1.00 27.05 114 ALA B CA 1
ATOM 3751 C C . ALA B 1 112 ? 46.985 10.626 5.538 1.00 26.97 114 ALA B C 1
ATOM 3752 O O . ALA B 1 112 ? 46.770 9.621 6.221 1.00 27.25 114 ALA B O 1
ATOM 3754 N N . GLY B 1 113 ? 46.230 10.959 4.494 1.00 25.72 115 GLY B N 1
ATOM 3755 C CA . GLY B 1 113 ? 45.119 10.105 4.097 1.00 25.76 115 GLY B CA 1
ATOM 3756 C C . GLY B 1 113 ? 43.751 10.530 4.597 1.00 24.82 115 GLY B C 1
ATOM 3757 O O . GLY B 1 113 ? 42.782 9.779 4.474 1.00 24.71 115 GLY B O 1
ATOM 3758 N N . GLY B 1 114 ? 43.673 11.734 5.155 1.00 25.38 116 GLY B N 1
ATOM 3759 C CA . GLY B 1 114 ? 42.414 12.243 5.669 1.00 23.58 116 GLY B CA 1
ATOM 3760 C C . GLY B 1 114 ? 41.556 12.849 4.578 1.00 23.89 116 GLY B C 1
ATOM 3761 O O . GLY B 1 114 ? 41.924 12.822 3.404 1.00 24.31 116 GLY B O 1
ATOM 3762 N N . GLY B 1 115 ? 40.413 13.406 4.964 1.00 22.66 117 GLY B N 1
ATOM 3763 C CA . GLY B 1 115 ? 39.517 14.000 3.989 1.00 20.88 117 GLY B CA 1
ATOM 3764 C C . GLY B 1 115 ? 38.417 13.018 3.635 1.00 20.55 117 GLY B C 1
ATOM 3765 O O . GLY B 1 115 ? 38.435 11.870 4.085 1.00 18.77 117 GLY B O 1
ATOM 3766 N N . ILE B 1 116 ? 37.462 13.457 2.823 1.00 20.88 118 ILE B N 1
ATOM 3767 C CA . ILE B 1 116 ? 36.358 12.596 2.443 1.00 20.85 118 ILE B CA 1
ATOM 3768 C C . ILE B 1 116 ? 36.834 11.319 1.750 1.00 21.01 118 ILE B C 1
ATOM 3769 O O . ILE B 1 116 ? 36.158 10.292 1.801 1.00 19.39 118 ILE B O 1
ATOM 3774 N N . VAL B 1 117 ? 38.005 11.374 1.118 1.00 21.10 119 VAL B N 1
ATOM 3775 C CA . VAL B 1 117 ? 38.542 10.191 0.452 1.00 20.19 119 VAL B CA 1
ATOM 3776 C C . VAL B 1 117 ? 38.727 9.039 1.448 1.00 19.04 119 VAL B C 1
ATOM 3777 O O . VAL B 1 117 ? 38.650 7.871 1.073 1.00 17.86 119 VAL B O 1
ATOM 3781 N N . SER B 1 118 ? 38.961 9.362 2.719 1.00 18.24 120 SER B N 1
ATOM 3782 C CA . SER B 1 118 ? 39.135 8.321 3.725 1.00 16.28 120 SER B CA 1
ATOM 3783 C C . SER B 1 118 ? 37.863 7.493 3.889 1.00 16.70 120 SER B C 1
ATOM 3784 O O . SER B 1 118 ? 37.920 6.269 3.937 1.00 15.53 120 SER B O 1
ATOM 3787 N N . SER B 1 119 ? 36.712 8.157 3.970 1.00 16.02 121 SER B N 1
ATOM 3788 C CA . SER B 1 119 ? 35.447 7.447 4.125 1.00 16.15 121 SER B CA 1
ATOM 3789 C C . SER B 1 119 ? 35.107 6.646 2.868 1.00 16.62 121 SER B C 1
ATOM 3790 O O . SER B 1 119 ? 34.532 5.562 2.950 1.00 17.43 121 SER B O 1
ATOM 3793 N N . VAL B 1 120 ? 35.460 7.184 1.706 1.00 17.17 122 VAL B N 1
ATOM 3794 C CA . VAL B 1 120 ? 35.196 6.489 0.447 1.00 18.70 122 VAL B CA 1
ATOM 3795 C C . VAL B 1 120 ? 36.003 5.191 0.414 1.00 18.04 122 VAL B C 1
ATOM 3796 O O . VAL B 1 120 ? 35.462 4.116 0.153 1.00 19.53 122 VAL B O 1
ATOM 3800 N N . ARG B 1 121 ? 37.297 5.285 0.699 1.00 19.22 123 ARG B N 1
ATOM 3801 C CA . ARG B 1 121 ? 38.135 4.091 0.706 1.00 19.18 123 ARG B CA 1
ATOM 3802 C C . ARG B 1 121 ? 37.651 3.034 1.688 1.00 19.01 123 ARG B C 1
ATOM 3803 O O . ARG B 1 121 ? 37.530 1.858 1.331 1.00 17.86 123 ARG B O 1
ATOM 3811 N N . ASP B 1 122 ? 37.366 3.446 2.922 1.00 18.90 124 ASP B N 1
ATOM 3812 C CA . ASP B 1 122 ? 36.922 2.498 3.931 1.00 19.00 124 ASP B CA 1
ATOM 3813 C C . ASP B 1 122 ? 35.558 1.901 3.614 1.00 17.91 124 ASP B C 1
ATOM 3814 O O . ASP B 1 122 ? 35.283 0.764 3.986 1.00 18.96 124 ASP B O 1
ATOM 3819 N N . THR B 1 123 ? 34.708 2.660 2.926 1.00 17.68 125 THR B N 1
ATOM 3820 C CA . THR B 1 123 ? 33.386 2.161 2.558 1.00 17.35 125 THR B CA 1
ATOM 3821 C C . THR B 1 123 ? 33.540 1.185 1.388 1.00 17.61 125 THR B C 1
ATOM 3822 O O . THR B 1 123 ? 32.927 0.120 1.375 1.00 16.99 125 THR B O 1
ATOM 3826 N N . ARG B 1 124 ? 34.366 1.553 0.412 1.00 17.68 126 ARG B N 1
ATOM 3827 C CA . ARG B 1 124 ? 34.609 0.688 -0.738 1.00 19.04 126 ARG B CA 1
ATOM 3828 C C . ARG B 1 124 ? 35.241 -0.639 -0.318 1.00 20.00 126 ARG B C 1
ATOM 3829 O O . ARG B 1 124 ? 34.948 -1.685 -0.894 1.00 20.28 126 ARG B O 1
ATOM 3837 N N . ALA B 1 125 ? 36.094 -0.592 0.701 1.00 20.71 127 ALA B N 1
ATOM 3838 C CA . ALA B 1 125 ? 36.808 -1.778 1.177 1.00 20.95 127 ALA B CA 1
ATOM 3839 C C . ALA B 1 125 ? 36.028 -2.805 1.997 1.00 21.81 127 ALA B C 1
ATOM 3840 O O . ALA B 1 125 ? 36.520 -3.912 2.233 1.00 22.51 127 ALA B O 1
ATOM 3842 N N . LEU B 1 126 ? 34.817 -2.468 2.425 1.00 21.32 128 LEU B N 1
ATOM 3843 C CA . LEU B 1 126 ? 34.043 -3.396 3.248 1.00 21.56 128 LEU B CA 1
ATOM 3844 C C . LEU B 1 126 ? 32.871 -4.081 2.561 1.00 22.80 128 LEU B C 1
ATOM 3845 O O . LEU B 1 126 ? 32.242 -3.519 1.667 1.00 23.53 128 LEU B O 1
ATOM 3850 N N . SER B 1 127 ? 32.580 -5.302 3.002 1.00 22.54 129 SER B N 1
ATOM 3851 C CA . SER B 1 127 ? 31.470 -6.081 2.469 1.00 24.01 129 SER B CA 1
ATOM 3852 C C . SER B 1 127 ? 30.152 -5.520 2.997 1.00 24.59 129 SER B C 1
ATOM 3853 O O . SER B 1 127 ? 30.145 -4.659 3.875 1.00 23.78 129 SER B O 1
ATOM 3856 N N . ASP B 1 128 ? 29.043 -6.021 2.462 1.00 24.23 130 ASP B N 1
ATOM 3857 C CA . ASP B 1 128 ? 27.719 -5.597 2.898 1.00 25.55 130 ASP B CA 1
ATOM 3858 C C . ASP B 1 128 ? 27.591 -5.922 4.383 1.00 26.58 130 ASP B C 1
ATOM 3859 O O . ASP B 1 128 ? 27.206 -5.080 5.203 1.00 26.21 130 ASP B O 1
ATOM 3864 N N . GLU B 1 129 ? 27.919 -7.167 4.705 1.00 26.06 131 GLU B N 1
ATOM 3865 C CA . GLU B 1 129 ? 27.842 -7.690 6.055 1.00 26.92 131 GLU B CA 1
ATOM 3866 C C . GLU B 1 129 ? 28.580 -6.850 7.093 1.00 25.27 131 GLU B C 1
ATOM 3867 O O . GLU B 1 129 ? 28.072 -6.642 8.197 1.00 25.78 131 GLU B O 1
ATOM 3873 N N . VAL B 1 130 ? 29.764 -6.356 6.745 1.00 24.05 132 VAL B N 1
ATOM 3874 C CA . VAL B 1 130 ? 30.550 -5.558 7.683 1.00 22.53 132 VAL B CA 1
ATOM 3875 C C . VAL B 1 130 ? 30.027 -4.131 7.804 1.00 21.09 132 VAL B C 1
ATOM 3876 O O . VAL B 1 130 ? 30.111 -3.522 8.876 1.00 19.71 132 VAL B O 1
ATOM 3880 N N . LEU B 1 131 ? 29.492 -3.599 6.707 1.00 20.14 133 LEU B N 1
ATOM 3881 C CA . LEU B 1 131 ? 28.927 -2.254 6.723 1.00 19.47 133 LEU B CA 1
ATOM 3882 C C . LEU B 1 131 ? 27.695 -2.286 7.622 1.00 19.85 133 LEU B C 1
ATOM 3883 O O . LEU B 1 131 ? 27.445 -1.353 8.380 1.00 19.48 133 LEU B O 1
ATOM 3888 N N . VAL B 1 132 ? 26.927 -3.369 7.531 1.00 19.48 134 VAL B N 1
ATOM 3889 C CA . VAL B 1 132 ? 25.745 -3.533 8.368 1.00 18.82 134 VAL B CA 1
ATOM 3890 C C . VAL B 1 132 ? 26.214 -3.588 9.825 1.00 19.09 134 VAL B C 1
ATOM 3891 O O . VAL B 1 132 ? 25.645 -2.939 10.706 1.00 18.59 134 VAL B O 1
ATOM 3895 N N . ALA B 1 133 ? 27.260 -4.372 10.068 1.00 17.24 135 ALA B N 1
ATOM 3896 C CA . ALA B 1 133 ? 27.805 -4.534 11.411 1.00 18.60 135 ALA B CA 1
ATOM 3897 C C . ALA B 1 133 ? 28.262 -3.213 12.022 1.00 16.44 135 ALA B C 1
ATOM 3898 O O . ALA B 1 133 ? 28.020 -2.948 13.203 1.00 18.61 135 ALA B O 1
ATOM 3900 N N . GLN B 1 134 ? 28.919 -2.386 11.218 1.00 16.85 136 GLN B N 1
ATOM 3901 C CA . GLN B 1 134 ? 29.418 -1.103 11.695 1.00 17.08 136 GLN B CA 1
ATOM 3902 C C . GLN B 1 134 ? 28.330 -0.046 11.862 1.00 17.00 136 GLN B C 1
ATOM 3903 O O . GLN B 1 134 ? 28.449 0.846 12.703 1.00 16.16 136 GLN B O 1
ATOM 3909 N N . ALA B 1 135 ? 27.268 -0.153 11.070 1.00 15.56 137 ALA B N 1
ATOM 3910 C CA . ALA B 1 135 ? 26.173 0.808 11.133 1.00 15.21 137 ALA B CA 1
ATOM 3911 C C . ALA B 1 135 ? 25.214 0.564 12.290 1.00 15.62 137 ALA B C 1
ATOM 3912 O O . ALA B 1 135 ? 24.668 1.510 12.856 1.00 15.18 137 ALA B O 1
ATOM 3914 N N . LEU B 1 136 ? 25.017 -0.702 12.648 1.00 15.24 138 LEU B N 1
ATOM 3915 C CA . LEU B 1 136 ? 24.089 -1.047 13.716 1.00 16.15 138 LEU B CA 1
ATOM 3916 C C . LEU B 1 136 ? 24.258 -0.290 15.032 1.00 15.50 138 LEU B C 1
ATOM 3917 O O . LEU B 1 136 ? 23.274 0.161 15.611 1.00 15.00 138 LEU B O 1
ATOM 3922 N N . PRO B 1 137 ? 25.498 -0.136 15.523 1.00 15.78 139 PRO B N 1
ATOM 3923 C CA . PRO B 1 137 ? 25.670 0.596 16.787 1.00 15.76 139 PRO B CA 1
ATOM 3924 C C . PRO B 1 137 ? 25.153 2.039 16.695 1.00 16.08 139 PRO B C 1
ATOM 3925 O O . PRO B 1 137 ? 24.641 2.592 17.670 1.00 15.68 139 PRO B O 1
ATOM 3929 N N . ARG B 1 138 ? 25.295 2.648 15.522 1.00 15.30 140 ARG B N 1
ATOM 3930 C CA . ARG B 1 138 ? 24.821 4.012 15.326 1.00 14.80 140 ARG B CA 1
ATOM 3931 C C . ARG B 1 138 ? 23.296 4.007 15.255 1.00 15.26 140 ARG B C 1
ATOM 3932 O O . ARG B 1 138 ? 22.629 4.829 15.890 1.00 14.50 140 ARG B O 1
ATOM 3940 N N . LEU B 1 139 ? 22.748 3.070 14.489 1.00 15.46 141 LEU B N 1
ATOM 3941 C CA . LEU B 1 139 ? 21.303 2.936 14.352 1.00 14.74 141 LEU B CA 1
ATOM 3942 C C . LEU B 1 139 ? 20.678 2.664 15.721 1.00 14.90 141 LEU B C 1
ATOM 3943 O O . LEU B 1 139 ? 19.694 3.298 16.097 1.00 14.94 141 LEU B O 1
ATOM 3948 N N . ASP B 1 140 ? 21.253 1.729 16.474 1.00 15.28 142 ASP B N 1
ATOM 3949 C CA . ASP B 1 140 ? 20.705 1.413 17.788 1.00 14.54 142 ASP B CA 1
ATOM 3950 C C . ASP B 1 140 ? 20.750 2.606 18.733 1.00 13.10 142 ASP B C 1
ATOM 3951 O O . ASP B 1 140 ? 19.852 2.787 19.543 1.00 14.12 142 ASP B O 1
ATOM 3956 N N . THR B 1 141 ? 21.785 3.432 18.626 1.00 12.49 143 THR B N 1
ATOM 3957 C CA . THR B 1 141 ? 21.875 4.602 19.490 1.00 12.51 143 THR B CA 1
ATOM 3958 C C . THR B 1 141 ? 20.668 5.501 19.232 1.00 10.84 143 THR B C 1
ATOM 3959 O O . THR B 1 141 ? 20.047 5.998 20.170 1.00 11.69 143 THR B O 1
ATOM 3963 N N . LEU B 1 142 ? 20.332 5.705 17.962 1.00 11.37 144 LEU B N 1
ATOM 3964 C CA . LEU B 1 142 ? 19.181 6.541 17.616 1.00 12.16 144 LEU B CA 1
ATOM 3965 C C . LEU B 1 142 ? 17.882 5.881 18.076 1.00 11.83 144 LEU B C 1
ATOM 3966 O O . LEU B 1 142 ? 17.007 6.531 18.644 1.00 11.90 144 LEU B O 1
ATOM 3971 N N . LEU B 1 143 ? 17.762 4.583 17.826 1.00 13.58 145 LEU B N 1
ATOM 3972 C CA . LEU B 1 143 ? 16.571 3.839 18.222 1.00 13.29 145 LEU B CA 1
ATOM 3973 C C . LEU B 1 143 ? 16.338 3.962 19.726 1.00 12.80 145 LEU B C 1
ATOM 3974 O O . LEU B 1 143 ? 15.204 4.105 20.168 1.00 12.10 145 LEU B O 1
ATOM 3979 N N . SER B 1 144 ? 17.421 3.918 20.502 1.00 13.15 146 SER B N 1
ATOM 3980 C CA . SER B 1 144 ? 17.319 4.009 21.958 1.00 13.15 146 SER B CA 1
ATOM 3981 C C . SER B 1 144 ? 16.718 5.330 22.420 1.00 13.20 146 SER B C 1
ATOM 3982 O O . SER B 1 144 ? 16.263 5.445 23.559 1.00 12.74 146 SER B O 1
ATOM 3985 N N . GLU B 1 145 ? 16.724 6.329 21.545 1.00 12.60 147 GLU B N 1
ATOM 3986 C CA . GLU B 1 145 ? 16.166 7.627 21.896 1.00 14.57 147 GLU B CA 1
ATOM 3987 C C . GLU B 1 145 ? 14.744 7.800 21.391 1.00 15.08 147 GLU B C 1
ATOM 3988 O O . GLU B 1 145 ? 14.205 8.902 21.425 1.00 16.72 147 GLU B O 1
ATOM 3994 N N . GLY B 1 146 ? 14.143 6.719 20.907 1.00 14.64 148 GLY B N 1
ATOM 3995 C CA . GLY B 1 146 ? 12.778 6.803 20.428 1.00 13.67 148 GLY B CA 1
ATOM 3996 C C . GLY B 1 146 ? 12.641 7.140 18.957 1.00 14.70 148 GLY B C 1
ATOM 3997 O O . GLY B 1 146 ? 11.541 7.436 18.487 1.00 14.98 148 GLY B O 1
ATOM 3998 N N . VAL B 1 147 ? 13.753 7.113 18.234 1.00 13.83 149 VAL B N 1
ATOM 3999 C CA . VAL B 1 147 ? 13.738 7.392 16.800 1.00 16.59 149 VAL B CA 1
ATOM 4000 C C . VAL B 1 147 ? 13.217 6.141 16.088 1.00 17.82 149 VAL B C 1
ATOM 4001 O O . VAL B 1 147 ? 13.745 5.045 16.302 1.00 19.11 149 VAL B O 1
ATOM 4005 N N . SER B 1 148 ? 12.187 6.287 15.256 1.00 16.50 150 SER B N 1
ATOM 4006 C CA . SER B 1 148 ? 11.638 5.126 14.556 1.00 18.10 150 SER B CA 1
ATOM 4007 C C . SER B 1 148 ? 11.649 5.236 13.027 1.00 16.38 150 SER B C 1
ATOM 4008 O O . SER B 1 148 ? 11.295 4.280 12.330 1.00 16.41 150 SER B O 1
ATOM 4011 N N . THR B 1 149 ? 12.038 6.398 12.510 1.00 13.86 151 THR B N 1
ATOM 4012 C CA . THR B 1 149 ? 12.132 6.596 11.065 1.00 14.00 151 THR B CA 1
ATOM 4013 C C . THR B 1 149 ? 13.463 7.294 10.798 1.00 14.01 151 THR B C 1
ATOM 4014 O O . THR B 1 149 ? 13.743 8.339 11.376 1.00 13.80 151 THR B O 1
ATOM 4018 N N . ILE B 1 150 ? 14.289 6.703 9.937 1.00 13.68 152 ILE B N 1
ATOM 4019 C CA . ILE B 1 150 ? 15.600 7.267 9.628 1.00 14.20 152 ILE B CA 1
ATOM 4020 C C . ILE B 1 150 ? 15.916 7.258 8.136 1.00 13.70 152 ILE B C 1
ATOM 4021 O O . ILE B 1 150 ? 15.687 6.263 7.455 1.00 14.56 152 ILE B O 1
ATOM 4026 N N . GLU B 1 151 ? 16.442 8.377 7.645 1.00 13.54 153 GLU B N 1
ATOM 4027 C CA . GLU B 1 151 ? 16.822 8.513 6.243 1.00 12.84 153 GLU B CA 1
ATOM 4028 C C . GLU B 1 151 ? 18.322 8.228 6.146 1.00 13.13 153 GLU B C 1
ATOM 4029 O O . GLU B 1 151 ? 19.105 8.732 6.949 1.00 10.80 153 GLU B O 1
ATOM 4035 N N . ILE B 1 152 ? 18.711 7.408 5.175 1.00 12.99 154 ILE B N 1
ATOM 4036 C CA . ILE B 1 152 ? 20.114 7.065 4.985 1.00 14.06 154 ILE B CA 1
ATOM 4037 C C . ILE B 1 152 ? 20.515 7.329 3.536 1.00 14.59 154 ILE B C 1
ATOM 4038 O O . ILE B 1 152 ? 19.840 6.886 2.606 1.00 14.31 154 ILE B O 1
ATOM 4043 N N . LYS B 1 153 ? 21.624 8.044 3.361 1.00 14.22 155 LYS B N 1
ATOM 4044 C CA . LYS B 1 153 ? 22.130 8.408 2.039 1.00 14.35 155 LYS B CA 1
ATOM 4045 C C . LYS B 1 153 ? 23.294 7.524 1.594 1.00 15.80 155 LYS B C 1
ATOM 4046 O O . LYS B 1 153 ? 23.863 6.783 2.393 1.00 14.51 155 LYS B O 1
ATOM 4052 N N . SER B 1 154 ? 23.624 7.589 0.307 1.00 16.82 156 SER B N 1
ATOM 4053 C CA . SER B 1 154 ? 24.778 6.857 -0.210 1.00 16.77 156 SER B CA 1
ATOM 4054 C C . SER B 1 154 ? 25.820 7.979 -0.252 1.00 17.34 156 SER B C 1
ATOM 4055 O O . SER B 1 154 ? 25.841 8.816 0.658 1.00 17.26 156 SER B O 1
ATOM 4058 N N . GLY B 1 155 ? 26.683 8.023 -1.260 1.00 16.45 157 GLY B N 1
ATOM 4059 C CA . GLY B 1 155 ? 27.644 9.116 -1.309 1.00 16.11 157 GLY B CA 1
ATOM 4060 C C . GLY B 1 155 ? 29.058 8.896 -0.790 1.00 15.22 157 GLY B C 1
ATOM 4061 O O . GLY B 1 155 ? 29.854 9.840 -0.759 1.00 15.38 157 GLY B O 1
ATOM 4062 N N . TYR B 1 156 ? 29.374 7.684 -0.349 1.00 16.07 158 TYR B N 1
ATOM 4063 C CA . TYR B 1 156 ? 30.734 7.386 0.106 1.00 16.64 158 TYR B CA 1
ATOM 4064 C C . TYR B 1 156 ? 31.282 6.262 -0.763 1.00 17.95 158 TYR B C 1
ATOM 4065 O O . TYR B 1 156 ? 32.113 5.461 -0.325 1.00 17.70 158 TYR B O 1
ATOM 4074 N N . GLY B 1 157 ? 30.792 6.211 -1.999 1.00 18.49 159 GLY B N 1
ATOM 4075 C CA . GLY B 1 157 ? 31.226 5.201 -2.947 1.00 19.69 159 GLY B CA 1
ATOM 4076 C C . GLY B 1 157 ? 31.869 5.857 -4.150 1.00 20.00 159 GLY B C 1
ATOM 4077 O O . GLY B 1 157 ? 32.992 5.533 -4.526 1.00 20.53 159 GLY B O 1
ATOM 4078 N N . LEU B 1 158 ? 31.138 6.779 -4.764 1.00 19.50 160 LEU B N 1
ATOM 4079 C CA . LEU B 1 158 ? 31.628 7.524 -5.914 1.00 20.07 160 LEU B CA 1
ATOM 4080 C C . LEU B 1 158 ? 31.875 6.691 -7.163 1.00 20.95 160 LEU B C 1
ATOM 4081 O O . LEU B 1 158 ? 32.562 7.122 -8.087 1.00 19.09 160 LEU B O 1
ATOM 4086 N N . ASP B 1 159 ? 31.332 5.482 -7.155 1.00 21.66 161 ASP B N 1
ATOM 4087 C CA . ASP B 1 159 ? 31.380 4.583 -8.304 1.00 24.18 161 ASP B CA 1
ATOM 4088 C C . ASP B 1 159 ? 30.064 3.825 -8.178 1.00 23.43 161 ASP B C 1
ATOM 4089 O O . ASP B 1 159 ? 29.538 3.683 -7.075 1.00 24.53 161 ASP B O 1
ATOM 4094 N N . ILE B 1 160 ? 29.499 3.386 -9.297 1.00 23.53 162 ILE B N 1
ATOM 4095 C CA . ILE B 1 160 ? 28.210 2.705 -9.257 1.00 22.52 162 ILE B CA 1
ATOM 4096 C C . ILE B 1 160 ? 28.098 1.564 -8.250 1.00 21.88 162 ILE B C 1
ATOM 4097 O O . ILE B 1 160 ? 27.172 1.530 -7.442 1.00 20.57 162 ILE B O 1
ATOM 4102 N N . GLU B 1 161 ? 29.043 0.636 -8.287 1.00 21.57 163 GLU B N 1
ATOM 4103 C CA . GLU B 1 161 ? 29.014 -0.508 -7.380 1.00 21.72 163 GLU B CA 1
ATOM 4104 C C . GLU B 1 161 ? 28.928 -0.153 -5.889 1.00 20.46 163 GLU B C 1
ATOM 4105 O O . GLU B 1 161 ? 28.101 -0.703 -5.158 1.00 20.42 163 GLU B O 1
ATOM 4111 N N . THR B 1 162 ? 29.768 0.769 -5.436 1.00 20.08 164 THR B N 1
ATOM 4112 C CA . THR B 1 162 ? 29.771 1.141 -4.027 1.00 19.32 164 THR B CA 1
ATOM 4113 C C . THR B 1 162 ? 28.561 1.994 -3.654 1.00 18.83 164 THR B C 1
ATOM 4114 O O . THR B 1 162 ? 28.013 1.855 -2.565 1.00 16.90 164 THR B O 1
ATOM 4118 N N . GLU B 1 163 ? 28.148 2.878 -4.555 1.00 18.72 165 GLU B N 1
ATOM 4119 C CA . GLU B 1 163 ? 26.975 3.704 -4.292 1.00 18.61 165 GLU B CA 1
ATOM 4120 C C . GLU B 1 163 ? 25.797 2.768 -4.088 1.00 18.66 165 GLU B C 1
ATOM 4121 O O . GLU B 1 163 ? 25.004 2.954 -3.163 1.00 18.63 165 GLU B O 1
ATOM 4127 N N . LEU B 1 164 ? 25.700 1.742 -4.936 1.00 19.72 166 LEU B N 1
ATOM 4128 C CA . LEU B 1 164 ? 24.617 0.762 -4.834 1.00 19.42 166 LEU B CA 1
ATOM 4129 C C . LEU B 1 164 ? 24.713 -0.080 -3.561 1.00 18.28 166 LEU B C 1
ATOM 4130 O O . LEU B 1 164 ? 23.701 -0.371 -2.930 1.00 17.10 166 LEU B O 1
ATOM 4135 N N . LYS B 1 165 ? 25.927 -0.474 -3.184 1.00 17.99 167 LYS B N 1
ATOM 4136 C CA . LYS B 1 165 ? 26.114 -1.290 -1.986 1.00 17.62 167 LYS B CA 1
ATOM 4137 C C . LYS B 1 165 ? 25.614 -0.565 -0.737 1.00 16.60 167 LYS B C 1
ATOM 4138 O O . LYS B 1 165 ? 25.029 -1.180 0.150 1.00 17.06 167 LYS B O 1
ATOM 4144 N N . MET B 1 166 ? 25.845 0.741 -0.672 1.00 17.45 168 MET B N 1
ATOM 4145 C CA . MET B 1 166 ? 25.392 1.523 0.471 1.00 17.22 168 MET B CA 1
ATOM 4146 C C . MET B 1 166 ? 23.868 1.448 0.608 1.00 17.48 168 MET B C 1
ATOM 4147 O O . MET B 1 166 ? 23.353 1.161 1.690 1.00 17.13 168 MET B O 1
ATOM 4152 N N . LEU B 1 167 ? 23.149 1.688 -0.487 1.00 16.80 169 LEU B N 1
ATOM 4153 C CA . LEU B 1 167 ? 21.690 1.629 -0.453 1.00 17.36 169 LEU B CA 1
ATOM 4154 C C . LEU B 1 167 ? 21.236 0.236 -0.018 1.00 16.80 169 LEU B C 1
ATOM 4155 O O . LEU B 1 167 ? 20.284 0.091 0.747 1.00 15.95 169 LEU B O 1
ATOM 4160 N N . ARG B 1 168 ? 21.927 -0.787 -0.517 1.00 18.46 170 ARG B N 1
ATOM 4161 C CA . ARG B 1 168 ? 21.615 -2.171 -0.180 1.00 17.74 170 ARG B CA 1
ATOM 4162 C C . ARG B 1 168 ? 21.715 -2.403 1.319 1.00 16.93 170 ARG B C 1
ATOM 4163 O O . ARG B 1 168 ? 20.843 -3.035 1.916 1.00 16.26 170 ARG B O 1
ATOM 4171 N N . VAL B 1 169 ? 22.789 -1.895 1.919 1.00 16.32 171 VAL B N 1
ATOM 4172 C CA . VAL B 1 169 ? 23.011 -2.043 3.354 1.00 16.48 171 VAL B CA 1
ATOM 4173 C C . VAL B 1 169 ? 21.900 -1.346 4.135 1.00 15.64 171 VAL B C 1
ATOM 4174 O O . VAL B 1 169 ? 21.409 -1.873 5.130 1.00 16.69 171 VAL B O 1
ATOM 4178 N N . ALA B 1 170 ? 21.502 -0.168 3.670 1.00 15.88 172 ALA B N 1
ATOM 4179 C CA . ALA B 1 170 ? 20.444 0.595 4.325 1.00 15.68 172 ALA B CA 1
ATOM 4180 C C . ALA B 1 170 ? 19.154 -0.223 4.351 1.00 14.91 172 ALA B C 1
ATOM 4181 O O . ALA B 1 170 ? 18.491 -0.322 5.379 1.00 15.72 172 ALA B O 1
ATOM 4183 N N . ARG B 1 171 ? 18.805 -0.818 3.215 1.00 16.70 173 ARG B N 1
ATOM 4184 C CA . ARG B 1 171 ? 17.600 -1.632 3.131 1.00 15.77 173 ARG B CA 1
ATOM 4185 C C . ARG B 1 171 ? 17.671 -2.790 4.115 1.00 16.92 173 ARG B C 1
ATOM 4186 O O . ARG B 1 171 ? 16.697 -3.087 4.812 1.00 18.21 173 ARG B O 1
ATOM 4194 N N . ARG B 1 172 ? 18.835 -3.434 4.168 1.00 18.02 174 ARG B N 1
ATOM 4195 C CA . ARG B 1 172 ? 19.067 -4.574 5.049 1.00 19.09 174 ARG B CA 1
ATOM 4196 C C . ARG B 1 172 ? 18.916 -4.229 6.529 1.00 18.01 174 ARG B C 1
ATOM 4197 O O . ARG B 1 172 ? 18.445 -5.049 7.311 1.00 18.01 174 ARG B O 1
ATOM 4205 N N . LEU B 1 173 ? 19.318 -3.022 6.917 1.00 18.24 175 LEU B N 1
ATOM 4206 C CA . LEU B 1 173 ? 19.199 -2.616 8.314 1.00 17.44 175 LEU B CA 1
ATOM 4207 C C . LEU B 1 173 ? 17.742 -2.624 8.749 1.00 17.69 175 LEU B C 1
ATOM 4208 O O . LEU B 1 173 ? 17.426 -2.987 9.878 1.00 18.46 175 LEU B O 1
ATOM 4213 N N . GLU B 1 174 ? 16.853 -2.218 7.847 1.00 18.80 176 GLU B N 1
ATOM 4214 C CA . GLU B 1 174 ? 15.423 -2.172 8.139 1.00 19.17 176 GLU B CA 1
ATOM 4215 C C . GLU B 1 174 ? 14.852 -3.557 8.459 1.00 19.08 176 GLU B C 1
ATOM 4216 O O . GLU B 1 174 ? 13.828 -3.675 9.125 1.00 18.58 176 GLU B O 1
ATOM 4222 N N . THR B 1 175 ? 15.523 -4.605 7.995 1.00 20.06 177 THR B N 1
ATOM 4223 C CA . THR B 1 175 ? 15.063 -5.973 8.240 1.00 20.21 177 THR B CA 1
ATOM 4224 C C . THR B 1 175 ? 15.591 -6.533 9.557 1.00 20.05 177 THR B C 1
ATOM 4225 O O . THR B 1 175 ? 15.183 -7.614 9.988 1.00 20.06 177 THR B O 1
ATOM 4229 N N . LEU B 1 176 ? 16.485 -5.790 10.201 1.00 19.39 178 LEU B N 1
ATOM 4230 C CA . LEU B 1 176 ? 17.105 -6.241 11.441 1.00 19.00 178 LEU B CA 1
ATOM 4231 C C . LEU B 1 176 ? 16.628 -5.535 12.705 1.00 19.53 178 LEU B C 1
ATOM 4232 O O . LEU B 1 176 ? 16.969 -5.942 13.820 1.00 18.81 178 LEU B O 1
ATOM 4237 N N . ARG B 1 177 ? 15.844 -4.481 12.526 1.00 18.06 179 ARG B N 1
ATOM 4238 C CA . ARG B 1 177 ? 15.329 -3.713 13.650 1.00 19.04 179 ARG B CA 1
ATOM 4239 C C . ARG B 1 177 ? 13.957 -3.161 13.310 1.00 18.60 179 ARG B C 1
ATOM 4240 O O . ARG B 1 177 ? 13.616 -3.011 12.137 1.00 19.26 179 ARG B O 1
ATOM 4248 N N . PRO B 1 178 ? 13.147 -2.859 14.337 1.00 18.07 180 PRO B N 1
ATOM 4249 C CA . PRO B 1 178 ? 11.811 -2.305 14.094 1.00 17.55 180 PRO B CA 1
ATOM 4250 C C . PRO B 1 178 ? 11.992 -0.811 13.819 1.00 16.71 180 PRO B C 1
ATOM 4251 O O . PRO B 1 178 ? 11.929 0.014 14.734 1.00 16.58 180 PRO B O 1
ATOM 4255 N N . VAL B 1 179 ? 12.241 -0.481 12.553 1.00 15.28 181 VAL B N 1
ATOM 4256 C CA . VAL B 1 179 ? 12.467 0.895 12.133 1.00 15.64 181 VAL B CA 1
ATOM 4257 C C . VAL B 1 179 ? 12.073 1.118 10.675 1.00 15.65 181 VAL B C 1
ATOM 4258 O O . VAL B 1 179 ? 12.121 0.196 9.857 1.00 16.98 181 VAL B O 1
ATOM 4262 N N . ARG B 1 180 ? 11.687 2.349 10.358 1.00 15.20 182 ARG B N 1
ATOM 4263 C CA . ARG B 1 180 ? 11.322 2.716 8.998 1.00 13.33 182 ARG B CA 1
ATOM 4264 C C . ARG B 1 180 ? 12.524 3.420 8.381 1.00 15.02 182 ARG B C 1
ATOM 4265 O O . ARG B 1 180 ? 12.941 4.482 8.846 1.00 13.14 182 ARG B O 1
ATOM 4273 N N . ILE B 1 181 ? 13.087 2.826 7.337 1.00 13.27 183 ILE B N 1
ATOM 4274 C CA . ILE B 1 181 ? 14.240 3.414 6.683 1.00 15.21 183 ILE B CA 1
ATOM 4275 C C . ILE B 1 181 ? 13.949 3.828 5.246 1.00 15.67 183 ILE B C 1
ATOM 4276 O O . ILE B 1 181 ? 13.402 3.049 4.464 1.00 16.16 183 ILE B O 1
ATOM 4281 N N . VAL B 1 182 ? 14.292 5.070 4.915 1.00 15.61 184 VAL B N 1
ATOM 4282 C CA . VAL B 1 182 ? 14.126 5.565 3.555 1.00 15.63 184 VAL B CA 1
ATOM 4283 C C . VAL B 1 182 ? 15.531 5.904 3.086 1.00 15.09 184 VAL B C 1
ATOM 4284 O O . VAL B 1 182 ? 16.383 6.291 3.888 1.00 12.51 184 VAL B O 1
ATOM 4288 N N . THR B 1 183 ? 15.778 5.746 1.795 1.00 15.20 185 THR B N 1
ATOM 4289 C CA . THR B 1 183 ? 17.106 5.998 1.241 1.00 14.83 185 THR B CA 1
ATOM 4290 C C . THR B 1 183 ? 17.182 7.142 0.235 1.00 14.80 185 THR B C 1
ATOM 4291 O O . THR B 1 183 ? 16.189 7.507 -0.396 1.00 14.67 185 THR B O 1
ATOM 4295 N N . SER B 1 184 ? 18.388 7.684 0.085 1.00 14.81 186 SER B N 1
ATOM 4296 C CA . SER B 1 184 ? 18.653 8.779 -0.844 1.00 15.95 186 SER B CA 1
ATOM 4297 C C . SER B 1 184 ? 19.947 8.528 -1.604 1.00 17.28 186 SER B C 1
ATOM 4298 O O . SER B 1 184 ? 21.014 8.404 -1.008 1.00 16.97 186 SER B O 1
ATOM 4301 N N . TYR B 1 185 ? 19.838 8.463 -2.925 1.00 17.48 187 TYR B N 1
ATOM 4302 C CA . TYR B 1 185 ? 20.979 8.236 -3.800 1.00 18.19 187 TYR B CA 1
ATOM 4303 C C . TYR B 1 185 ? 21.820 9.512 -3.827 1.00 16.81 187 TYR B C 1
ATOM 4304 O O . TYR B 1 185 ? 21.358 10.562 -4.274 1.00 16.65 187 TYR B O 1
ATOM 4313 N N . LEU B 1 186 ? 23.057 9.423 -3.351 1.00 16.88 188 LEU B N 1
ATOM 4314 C CA . LEU B 1 186 ? 23.920 10.599 -3.293 1.00 17.34 188 LEU B CA 1
ATOM 4315 C C . LEU B 1 186 ? 25.278 10.460 -3.986 1.00 17.69 188 LEU B C 1
ATOM 4316 O O . LEU B 1 186 ? 26.316 10.794 -3.415 1.00 16.10 188 LEU B O 1
ATOM 4321 N N . ALA B 1 187 ? 25.274 9.981 -5.226 1.00 17.53 189 ALA B N 1
ATOM 4322 C CA . ALA B 1 187 ? 26.520 9.833 -5.970 1.00 17.72 189 ALA B CA 1
ATOM 4323 C C . ALA B 1 187 ? 27.101 11.217 -6.216 1.00 17.92 189 ALA B C 1
ATOM 4324 O O . ALA B 1 187 ? 28.319 11.402 -6.219 1.00 18.74 189 ALA B O 1
ATOM 4326 N N . ALA B 1 188 ? 26.221 12.190 -6.423 1.00 17.87 190 ALA B N 1
ATOM 4327 C CA . ALA B 1 188 ? 26.641 13.564 -6.662 1.00 17.56 190 ALA B CA 1
ATOM 4328 C C . ALA B 1 188 ? 27.013 14.219 -5.328 1.00 17.46 190 ALA B C 1
ATOM 4329 O O . ALA B 1 188 ? 26.485 15.272 -4.969 1.00 16.74 190 ALA B O 1
ATOM 4331 N N . HIS B 1 189 ? 27.936 13.584 -4.609 1.00 16.51 191 HIS B N 1
ATOM 4332 C CA . HIS B 1 189 ? 28.387 14.075 -3.310 1.00 18.18 191 HIS B CA 1
ATOM 4333 C C . HIS B 1 189 ? 29.752 14.736 -3.445 1.00 19.41 191 HIS B C 1
ATOM 4334 O O . HIS B 1 189 ? 30.021 15.780 -2.849 1.00 19.06 191 HIS B O 1
ATOM 4341 N N . ALA B 1 190 ? 30.614 14.101 -4.232 1.00 19.59 192 ALA B N 1
ATOM 4342 C CA . ALA B 1 190 ? 31.962 14.587 -4.469 1.00 19.70 192 ALA B CA 1
ATOM 4343 C C . ALA B 1 190 ? 32.476 13.925 -5.735 1.00 20.25 192 ALA B C 1
ATOM 4344 O O . ALA B 1 190 ? 31.867 12.985 -6.246 1.00 20.28 192 ALA B O 1
ATOM 4346 N N . THR B 1 191 ? 33.599 14.417 -6.242 1.00 21.81 193 THR B N 1
ATOM 4347 C CA . THR B 1 191 ? 34.181 13.854 -7.451 1.00 23.80 193 THR B CA 1
ATOM 4348 C C . THR B 1 191 ? 35.346 12.954 -7.061 1.00 24.80 193 THR B C 1
ATOM 4349 O O . THR B 1 191 ? 36.311 13.412 -6.448 1.00 25.63 193 THR B O 1
ATOM 4353 N N . PRO B 1 192 ? 35.268 11.657 -7.394 1.00 25.14 194 PRO B N 1
ATOM 4354 C CA . PRO B 1 192 ? 36.360 10.744 -7.046 1.00 26.04 194 PRO B CA 1
ATOM 4355 C C . PRO B 1 192 ? 37.660 11.096 -7.773 1.00 26.61 194 PRO B C 1
ATOM 4356 O O . PRO B 1 192 ? 37.653 11.872 -8.726 1.00 26.41 194 PRO B O 1
ATOM 4360 N N . ALA B 1 193 ? 38.765 10.517 -7.316 1.00 27.34 195 ALA B N 1
ATOM 4361 C CA . ALA B 1 193 ? 40.081 10.780 -7.888 1.00 28.38 195 ALA B CA 1
ATOM 4362 C C . ALA B 1 193 ? 40.195 10.597 -9.404 1.00 28.70 195 ALA B C 1
ATOM 4363 O O . ALA B 1 193 ? 40.669 11.493 -10.111 1.00 28.42 195 ALA B O 1
ATOM 4365 N N . ASP B 1 194 ? 39.765 9.444 -9.901 1.00 29.33 196 ASP B N 1
ATOM 4366 C CA . ASP B 1 194 ? 39.859 9.159 -11.327 1.00 31.41 196 ASP B CA 1
ATOM 4367 C C . ASP B 1 194 ? 38.964 10.017 -12.221 1.00 31.16 196 ASP B C 1
ATOM 4368 O O . ASP B 1 194 ? 38.911 9.806 -13.437 1.00 31.05 196 ASP B O 1
ATOM 4373 N N . TYR B 1 195 ? 38.273 10.989 -11.627 1.00 29.38 197 TYR B N 1
ATOM 4374 C CA . TYR B 1 195 ? 37.399 11.885 -12.382 1.00 28.55 197 TYR B CA 1
ATOM 4375 C C . TYR B 1 195 ? 37.666 13.340 -12.038 1.00 28.73 197 TYR B C 1
ATOM 4376 O O . TYR B 1 195 ? 36.875 14.221 -12.371 1.00 28.39 197 TYR B O 1
ATOM 4385 N N . LYS B 1 196 ? 38.784 13.599 -11.379 1.00 29.52 198 LYS B N 1
ATOM 4386 C CA . LYS B 1 196 ? 39.123 14.954 -10.975 1.00 30.77 198 LYS B CA 1
ATOM 4387 C C . LYS B 1 196 ? 39.092 15.906 -12.164 1.00 30.84 198 LYS B C 1
ATOM 4388 O O . LYS B 1 196 ? 39.645 15.638 -13.231 1.00 31.45 198 LYS B O 1
ATOM 4394 N N . GLY B 1 197 ? 38.433 17.050 -11.950 1.00 30.62 199 GLY B N 1
ATOM 4395 C CA . GLY B 1 197 ? 38.331 18.060 -12.985 1.00 30.34 199 GLY B CA 1
ATOM 4396 C C . GLY B 1 197 ? 37.378 17.673 -14.100 1.00 30.12 199 GLY B C 1
ATOM 4397 O O . GLY B 1 197 ? 37.221 18.421 -15.065 1.00 31.29 199 GLY B O 1
ATOM 4398 N N . ARG B 1 198 ? 36.745 16.511 -13.978 1.00 29.43 200 ARG B N 1
ATOM 4399 C CA . ARG B 1 198 ? 35.806 16.051 -15.001 1.00 28.38 200 ARG B CA 1
ATOM 4400 C C . ARG B 1 198 ? 34.454 15.764 -14.349 1.00 27.37 200 ARG B C 1
ATOM 4401 O O . ARG B 1 198 ? 33.964 14.637 -14.390 1.00 27.10 200 ARG B O 1
ATOM 4409 N N . ASN B 1 199 ? 33.860 16.784 -13.737 1.00 26.03 201 ASN B N 1
ATOM 4410 C CA . ASN B 1 199 ? 32.571 16.622 -13.077 1.00 26.42 201 ASN B CA 1
ATOM 4411 C C . ASN B 1 199 ? 31.494 16.181 -14.056 1.00 25.91 201 ASN B C 1
ATOM 4412 O O . ASN B 1 199 ? 30.707 15.281 -13.757 1.00 26.80 201 ASN B O 1
ATOM 4417 N N . ALA B 1 200 ? 31.454 16.814 -15.224 1.00 26.18 202 ALA B N 1
ATOM 4418 C CA . ALA B 1 200 ? 30.463 16.454 -16.227 1.00 25.61 202 ALA B CA 1
ATOM 4419 C C . ALA B 1 200 ? 30.594 14.985 -16.619 1.00 25.87 202 ALA B C 1
ATOM 4420 O O . ALA B 1 200 ? 29.590 14.286 -16.750 1.00 25.90 202 ALA B O 1
ATOM 4422 N N . ASP B 1 201 ? 31.826 14.515 -16.807 1.00 25.68 203 ASP B N 1
ATOM 4423 C CA . ASP B 1 201 ? 32.043 13.121 -17.174 1.00 25.78 203 ASP B CA 1
ATOM 4424 C C . ASP B 1 201 ? 31.667 12.223 -16.008 1.00 25.25 203 ASP B C 1
ATOM 4425 O O . ASP B 1 201 ? 31.199 11.103 -16.205 1.00 25.42 203 ASP B O 1
ATOM 4430 N N . TYR B 1 202 ? 31.875 12.719 -14.791 1.00 24.30 204 TYR B N 1
ATOM 4431 C CA . TYR B 1 202 ? 31.552 11.942 -13.604 1.00 22.93 204 TYR B CA 1
ATOM 4432 C C . TYR B 1 202 ? 30.048 11.714 -13.523 1.00 22.06 204 TYR B C 1
ATOM 4433 O O . TYR B 1 202 ? 29.585 10.601 -13.249 1.00 21.99 204 TYR B O 1
ATOM 4442 N N . ILE B 1 203 ? 29.294 12.779 -13.755 1.00 22.47 205 ILE B N 1
ATOM 4443 C CA . ILE B 1 203 ? 27.841 12.705 -13.724 1.00 23.13 205 ILE B CA 1
ATOM 4444 C C . ILE B 1 203 ? 27.361 11.828 -14.879 1.00 23.39 205 ILE B C 1
ATOM 4445 O O . ILE B 1 203 ? 26.422 11.043 -14.730 1.00 23.29 205 ILE B O 1
ATOM 4450 N N . THR B 1 204 ? 28.023 11.949 -16.026 1.00 23.79 206 THR B N 1
ATOM 4451 C CA . THR B 1 204 ? 27.663 11.161 -17.198 1.00 23.79 206 THR B CA 1
ATOM 4452 C C . THR B 1 204 ? 27.937 9.669 -17.038 1.00 24.32 206 THR B C 1
ATOM 4453 O O . THR B 1 204 ? 27.082 8.839 -17.340 1.00 24.37 206 THR B O 1
ATOM 4457 N N . ASP B 1 205 ? 29.126 9.330 -16.555 1.00 24.53 207 ASP B N 1
ATOM 4458 C CA . ASP B 1 205 ? 29.509 7.931 -16.408 1.00 24.25 207 ASP B CA 1
ATOM 4459 C C . ASP B 1 205 ? 29.057 7.234 -15.137 1.00 23.72 207 ASP B C 1
ATOM 4460 O O . ASP B 1 205 ? 28.720 6.051 -15.170 1.00 23.36 207 ASP B O 1
ATOM 4465 N N . VAL B 1 206 ? 29.040 7.955 -14.017 1.00 22.62 208 VAL B N 1
ATOM 4466 C CA . VAL B 1 206 ? 28.657 7.339 -12.752 1.00 21.34 208 VAL B CA 1
ATOM 4467 C C . VAL B 1 206 ? 27.329 7.784 -12.134 1.00 19.72 208 VAL B C 1
ATOM 4468 O O . VAL B 1 206 ? 26.470 6.950 -11.852 1.00 20.47 208 VAL B O 1
ATOM 4472 N N . VAL B 1 207 ? 27.143 9.084 -11.933 1.00 20.96 209 VAL B N 1
ATOM 4473 C CA . VAL B 1 207 ? 25.914 9.558 -11.297 1.00 20.15 209 VAL B CA 1
ATOM 4474 C C . VAL B 1 207 ? 24.619 9.117 -11.973 1.00 21.59 209 VAL B C 1
ATOM 4475 O O . VAL B 1 207 ? 23.832 8.369 -11.387 1.00 22.17 209 VAL B O 1
ATOM 4479 N N . LEU B 1 208 ? 24.395 9.576 -13.201 1.00 21.08 210 LEU B N 1
ATOM 4480 C CA . LEU B 1 208 ? 23.174 9.230 -13.923 1.00 21.95 210 LEU B CA 1
ATOM 4481 C C . LEU B 1 208 ? 22.969 7.725 -14.134 1.00 21.79 210 LEU B C 1
ATOM 4482 O O . LEU B 1 208 ? 21.897 7.197 -13.843 1.00 22.73 210 LEU B O 1
ATOM 4487 N N . PRO B 1 209 ? 23.987 7.011 -14.642 1.00 21.78 211 PRO B N 1
ATOM 4488 C CA . PRO B 1 209 ? 23.809 5.567 -14.844 1.00 21.44 211 PRO B CA 1
ATOM 4489 C C . PRO B 1 209 ? 23.568 4.854 -13.519 1.00 21.00 211 PRO B C 1
ATOM 4490 O O . PRO B 1 209 ? 22.853 3.846 -13.453 1.00 21.20 211 PRO B O 1
ATOM 4494 N N . GLY B 1 210 ? 24.189 5.379 -12.465 1.00 20.66 212 GLY B N 1
ATOM 4495 C CA . GLY B 1 210 ? 24.039 4.798 -11.147 1.00 19.11 212 GLY B CA 1
ATOM 4496 C C . GLY B 1 210 ? 22.616 4.982 -10.663 1.00 20.40 212 GLY B C 1
ATOM 4497 O O . GLY B 1 210 ? 22.043 4.091 -10.038 1.00 19.18 212 GLY B O 1
ATOM 4498 N N . LEU B 1 211 ? 22.045 6.144 -10.962 1.00 21.55 213 LEU B N 1
ATOM 4499 C CA . LEU B 1 211 ? 20.674 6.446 -10.564 1.00 22.61 213 LEU B CA 1
ATOM 4500 C C . LEU B 1 211 ? 19.701 5.490 -11.238 1.00 23.16 213 LEU B C 1
ATOM 4501 O O . LEU B 1 211 ? 18.800 4.951 -10.595 1.00 22.45 213 LEU B O 1
ATOM 4506 N N . GLU B 1 212 ? 19.877 5.289 -12.540 1.00 24.20 214 GLU B N 1
ATOM 4507 C CA . GLU B 1 212 ? 19.008 4.385 -13.276 1.00 24.95 214 GLU B CA 1
ATOM 4508 C C . GLU B 1 212 ? 19.077 3.012 -12.627 1.00 24.80 214 GLU B C 1
ATOM 4509 O O . GLU B 1 212 ? 18.053 2.380 -12.363 1.00 23.64 214 GLU B O 1
ATOM 4515 N N . LYS B 1 213 ? 20.296 2.560 -12.351 1.00 23.92 215 LYS B N 1
ATOM 4516 C CA . LYS B 1 213 ? 20.487 1.251 -11.754 1.00 24.08 215 LYS B CA 1
ATOM 4517 C C . LYS B 1 213 ? 19.891 1.150 -10.359 1.00 22.91 215 LYS B C 1
ATOM 4518 O O . LYS B 1 213 ? 19.241 0.161 -10.042 1.00 22.81 215 LYS B O 1
ATOM 4524 N N . ALA B 1 214 ? 20.088 2.173 -9.532 1.00 21.95 216 ALA B N 1
ATOM 4525 C CA . ALA B 1 214 ? 19.556 2.136 -8.171 1.00 22.59 216 ALA B CA 1
ATOM 4526 C C . ALA B 1 214 ? 18.035 2.058 -8.192 1.00 24.19 216 ALA B C 1
ATOM 4527 O O . ALA B 1 214 ? 17.425 1.253 -7.476 1.00 23.71 216 ALA B O 1
ATOM 4529 N N . HIS B 1 215 ? 17.424 2.888 -9.024 1.00 25.20 217 HIS B N 1
ATOM 4530 C CA . HIS B 1 215 ? 15.978 2.895 -9.116 1.00 26.10 217 HIS B CA 1
ATOM 4531 C C . HIS B 1 215 ? 15.435 1.570 -9.634 1.00 26.58 217 HIS B C 1
ATOM 4532 O O . HIS B 1 215 ? 14.447 1.051 -9.114 1.00 26.22 217 HIS B O 1
ATOM 4539 N N . ALA B 1 216 ? 16.083 1.020 -10.655 1.00 27.01 218 ALA B N 1
ATOM 4540 C CA . ALA B 1 216 ? 15.647 -0.243 -11.229 1.00 27.79 218 ALA B CA 1
ATOM 4541 C C . ALA B 1 216 ? 15.610 -1.347 -10.176 1.00 28.07 218 ALA B C 1
ATOM 4542 O O . ALA B 1 216 ? 14.806 -2.275 -10.266 1.00 27.57 218 ALA B O 1
ATOM 4544 N N . GLU B 1 217 ? 16.474 -1.239 -9.171 1.00 28.54 219 GLU B N 1
ATOM 4545 C CA . GLU B 1 217 ? 16.528 -2.236 -8.105 1.00 29.10 219 GLU B CA 1
ATOM 4546 C C . GLU B 1 217 ? 15.665 -1.872 -6.906 1.00 27.66 219 GLU B C 1
ATOM 4547 O O . GLU B 1 217 ? 15.572 -2.639 -5.944 1.00 28.38 219 GLU B O 1
ATOM 4553 N N . GLY B 1 218 ? 15.034 -0.703 -6.973 1.00 26.58 220 GLY B N 1
ATOM 4554 C CA . GLY B 1 218 ? 14.178 -0.248 -5.891 1.00 24.96 220 GLY B CA 1
ATOM 4555 C C . GLY B 1 218 ? 14.967 0.109 -4.649 1.00 24.06 220 GLY B C 1
ATOM 4556 O O . GLY B 1 218 ? 14.457 0.014 -3.529 1.00 24.60 220 GLY B O 1
ATOM 4557 N N . LEU B 1 219 ? 16.210 0.534 -4.851 1.00 22.33 221 LEU B N 1
ATOM 4558 C CA . LEU B 1 219 ? 17.104 0.885 -3.753 1.00 20.84 221 LEU B CA 1
ATOM 4559 C C . LEU B 1 219 ? 17.121 2.367 -3.396 1.00 20.67 221 LEU B C 1
ATOM 4560 O O . LEU B 1 219 ? 17.679 2.744 -2.369 1.00 20.66 221 LEU B O 1
ATOM 4565 N N . ALA B 1 220 ? 16.517 3.203 -4.233 1.00 18.98 222 ALA B N 1
ATOM 4566 C CA . ALA B 1 220 ? 16.509 4.643 -3.994 1.00 19.27 222 ALA B CA 1
ATOM 4567 C C . ALA B 1 220 ? 15.117 5.228 -3.806 1.00 19.44 222 ALA B C 1
ATOM 4568 O O . ALA B 1 220 ? 14.274 5.125 -4.692 1.00 19.42 222 ALA B O 1
ATOM 4570 N N . ASP B 1 221 ? 14.878 5.849 -2.655 1.00 18.23 223 ASP B N 1
ATOM 4571 C CA . ASP B 1 221 ? 13.583 6.467 -2.397 1.00 17.72 223 ASP B CA 1
ATOM 4572 C C . ASP B 1 221 ? 13.612 7.907 -2.886 1.00 17.76 223 ASP B C 1
ATOM 4573 O O . ASP B 1 221 ? 12.596 8.452 -3.315 1.00 17.87 223 ASP B O 1
ATOM 4578 N N . ALA B 1 222 ? 14.788 8.519 -2.821 1.00 17.03 224 ALA B N 1
ATOM 4579 C CA . ALA B 1 222 ? 14.963 9.891 -3.272 1.00 16.63 224 ALA B CA 1
ATOM 4580 C C . ALA B 1 222 ? 16.379 10.072 -3.816 1.00 15.79 224 ALA B C 1
ATOM 4581 O O . ALA B 1 222 ? 17.234 9.210 -3.629 1.00 16.60 224 ALA B O 1
ATOM 4583 N N . VAL B 1 223 ? 16.603 11.188 -4.500 1.00 16.03 225 VAL B N 1
ATOM 4584 C CA . VAL B 1 223 ? 17.906 11.520 -5.063 1.00 16.90 225 VAL B CA 1
ATOM 4585 C C . VAL B 1 223 ? 18.378 12.781 -4.351 1.00 17.38 225 VAL B C 1
ATOM 4586 O O . VAL B 1 223 ? 17.637 13.757 -4.254 1.00 17.72 225 VAL B O 1
ATOM 4590 N N . ASP B 1 224 ? 19.613 12.748 -3.855 1.00 16.85 226 ASP B N 1
ATOM 4591 C CA . ASP B 1 224 ? 20.202 13.862 -3.109 1.00 16.18 226 ASP B CA 1
ATOM 4592 C C . ASP B 1 224 ? 21.348 14.465 -3.934 1.00 17.26 226 ASP B C 1
ATOM 4593 O O . ASP B 1 224 ? 21.627 14.014 -5.045 1.00 17.44 226 ASP B O 1
ATOM 4598 N N . GLY B 1 225 ? 22.009 15.477 -3.383 1.00 16.63 227 GLY B N 1
ATOM 4599 C CA . GLY B 1 225 ? 23.114 16.111 -4.074 1.00 17.26 227 GLY B CA 1
ATOM 4600 C C . GLY B 1 225 ? 23.834 17.108 -3.185 1.00 18.36 227 GLY B C 1
ATOM 4601 O O . GLY B 1 225 ? 23.296 17.547 -2.164 1.00 17.59 227 GLY B O 1
ATOM 4602 N N . PHE B 1 226 ? 25.056 17.464 -3.565 1.00 18.02 228 PHE B N 1
ATOM 4603 C CA . PHE B 1 226 ? 25.839 18.424 -2.799 1.00 17.45 228 PHE B CA 1
ATOM 4604 C C . PHE B 1 226 ? 26.176 19.606 -3.700 1.00 17.74 228 PHE B C 1
ATOM 4605 O O . PHE B 1 226 ? 27.115 19.555 -4.495 1.00 18.08 228 PHE B O 1
ATOM 4613 N N . CYS B 1 227 ? 25.378 20.662 -3.586 1.00 17.50 229 CYS B N 1
ATOM 4614 C CA . CYS B 1 227 ? 25.569 21.869 -4.384 1.00 18.56 229 CYS B CA 1
ATOM 4615 C C . CYS B 1 227 ? 26.401 22.877 -3.604 1.00 19.53 229 CYS B C 1
ATOM 4616 O O . CYS B 1 227 ? 25.869 23.655 -2.806 1.00 18.52 229 CYS B O 1
ATOM 4619 N N . GLU B 1 228 ? 27.709 22.865 -3.841 1.00 20.56 230 GLU B N 1
ATOM 4620 C CA . GLU B 1 228 ? 28.616 23.764 -3.135 1.00 22.48 230 GLU B CA 1
ATOM 4621 C C . GLU B 1 228 ? 29.875 24.024 -3.946 1.00 25.56 230 GLU B C 1
ATOM 4622 O O . GLU B 1 228 ? 30.248 23.229 -4.812 1.00 25.69 230 GLU B O 1
ATOM 4628 N N . GLY B 1 229 ? 30.526 25.145 -3.654 1.00 27.54 231 GLY B N 1
ATOM 4629 C CA . GLY B 1 229 ? 31.743 25.500 -4.351 1.00 29.60 231 GLY B CA 1
ATOM 4630 C C . GLY B 1 229 ? 32.800 24.415 -4.288 1.00 30.93 231 GLY B C 1
ATOM 4631 O O . GLY B 1 229 ? 33.668 24.369 -5.147 1.00 32.92 231 GLY B O 1
ATOM 4632 N N . ILE B 1 230 ? 32.738 23.546 -3.282 1.00 31.33 232 ILE B N 1
ATOM 4633 C CA . ILE B 1 230 ? 33.707 22.463 -3.137 1.00 31.17 232 ILE B CA 1
ATOM 4634 C C . ILE B 1 230 ? 33.157 21.172 -3.717 1.00 30.91 232 ILE B C 1
ATOM 4635 O O . ILE B 1 230 ? 33.800 20.130 -3.634 1.00 31.46 232 ILE B O 1
ATOM 4640 N N . ALA B 1 231 ? 31.954 21.230 -4.273 1.00 29.60 233 ALA B N 1
ATOM 4641 C CA . ALA B 1 231 ? 31.336 20.038 -4.835 1.00 27.48 233 ALA B CA 1
ATOM 4642 C C . ALA B 1 231 ? 30.773 20.303 -6.226 1.00 26.80 233 ALA B C 1
ATOM 4643 O O . ALA B 1 231 ? 31.523 20.577 -7.165 1.00 25.29 233 ALA B O 1
ATOM 4645 N N . PHE B 1 232 ? 29.450 20.235 -6.355 1.00 24.34 234 PHE B N 1
ATOM 4646 C CA . PHE B 1 232 ? 28.808 20.453 -7.643 1.00 22.78 234 PHE B CA 1
ATOM 4647 C C . PHE B 1 232 ? 28.085 21.787 -7.756 1.00 22.83 234 PHE B C 1
ATOM 4648 O O . PHE B 1 232 ? 27.598 22.342 -6.766 1.00 23.01 234 PHE B O 1
ATOM 4656 N N . SER B 1 233 ? 28.036 22.295 -8.983 1.00 20.45 235 SER B N 1
ATOM 4657 C CA . SER B 1 233 ? 27.405 23.567 -9.296 1.00 20.03 235 SER B CA 1
ATOM 4658 C C . SER B 1 233 ? 25.905 23.399 -9.486 1.00 19.62 235 SER B C 1
ATOM 4659 O O . SER B 1 233 ? 25.406 22.277 -9.602 1.00 18.88 235 SER B O 1
ATOM 4662 N N . VAL B 1 234 ? 25.196 24.521 -9.527 1.00 17.74 236 VAL B N 1
ATOM 4663 C CA . VAL B 1 234 ? 23.753 24.508 -9.729 1.00 19.53 236 VAL B CA 1
ATOM 4664 C C . VAL B 1 234 ? 23.433 23.774 -11.028 1.00 19.58 236 VAL B C 1
ATOM 4665 O O . VAL B 1 234 ? 22.607 22.859 -11.049 1.00 21.03 236 VAL B O 1
ATOM 4669 N N . LYS B 1 235 ? 24.108 24.156 -12.108 1.00 20.84 237 LYS B N 1
ATOM 4670 C CA . LYS B 1 235 ? 23.883 23.518 -13.403 1.00 21.58 237 LYS B CA 1
ATOM 4671 C C . LYS B 1 235 ? 24.149 22.019 -13.386 1.00 20.06 237 LYS B C 1
ATOM 4672 O O . LYS B 1 235 ? 23.413 21.254 -14.001 1.00 19.04 237 LYS B O 1
ATOM 4678 N N . GLU B 1 236 ? 25.190 21.590 -12.677 1.00 19.86 238 GLU B N 1
ATOM 4679 C CA . GLU B 1 236 ? 25.501 20.169 -12.627 1.00 19.92 238 GLU B CA 1
ATOM 4680 C C . GLU B 1 236 ? 24.454 19.408 -11.823 1.00 19.26 238 GLU B C 1
ATOM 4681 O O . GLU B 1 236 ? 24.071 18.295 -12.185 1.00 18.65 238 GLU B O 1
ATOM 4687 N N . ILE B 1 237 ? 23.986 20.002 -10.732 1.00 18.24 239 ILE B N 1
ATOM 4688 C CA . ILE B 1 237 ? 22.968 19.342 -9.928 1.00 18.70 239 ILE B CA 1
ATOM 4689 C C . ILE B 1 237 ? 21.673 19.310 -10.735 1.00 18.28 239 ILE B C 1
ATOM 4690 O O . ILE B 1 237 ? 20.881 18.374 -10.608 1.00 19.42 239 ILE B O 1
ATOM 4695 N N . ASP B 1 238 ? 21.466 20.326 -11.573 1.00 19.59 240 ASP B N 1
ATOM 4696 C CA . ASP B 1 238 ? 20.261 20.401 -12.403 1.00 20.68 240 ASP B CA 1
ATOM 4697 C C . ASP B 1 238 ? 20.157 19.165 -13.293 1.00 19.53 240 ASP B C 1
ATOM 4698 O O . ASP B 1 238 ? 19.064 18.618 -13.484 1.00 20.08 240 ASP B O 1
ATOM 4703 N N . ARG B 1 239 ? 21.291 18.723 -13.833 1.00 19.43 241 ARG B N 1
ATOM 4704 C CA . ARG B 1 239 ? 21.315 17.540 -14.690 1.00 19.70 241 ARG B CA 1
ATOM 4705 C C . ARG B 1 239 ? 20.781 16.340 -13.934 1.00 18.92 241 ARG B C 1
ATOM 4706 O O . ARG B 1 239 ? 20.002 15.547 -14.470 1.00 18.17 241 ARG B O 1
ATOM 4714 N N . VAL B 1 240 ? 21.215 16.213 -12.683 1.00 17.31 242 VAL B N 1
ATOM 4715 C CA . VAL B 1 240 ? 20.809 15.111 -11.825 1.00 16.44 242 VAL B CA 1
ATOM 4716 C C . VAL B 1 240 ? 19.326 15.170 -11.470 1.00 15.93 242 VAL B C 1
ATOM 4717 O O . VAL B 1 240 ? 18.624 14.169 -11.572 1.00 18.07 242 VAL B O 1
ATOM 4721 N N . PHE B 1 241 ? 18.850 16.340 -11.054 1.00 15.90 243 PHE B N 1
ATOM 4722 C CA . PHE B 1 241 ? 17.446 16.487 -10.683 1.00 15.59 243 PHE B CA 1
ATOM 4723 C C . PHE B 1 241 ? 16.526 16.245 -11.876 1.00 16.72 243 PHE B C 1
ATOM 4724 O O . PHE B 1 241 ? 15.434 15.699 -11.727 1.00 16.13 243 PHE B O 1
ATOM 4732 N N . ALA B 1 242 ? 16.973 16.644 -13.062 1.00 16.95 244 ALA B N 1
ATOM 4733 C CA . ALA B 1 242 ? 16.178 16.446 -14.267 1.00 16.83 244 ALA B CA 1
ATOM 4734 C C . ALA B 1 242 ? 16.008 14.954 -14.508 1.00 17.04 244 ALA B C 1
ATOM 4735 O O . ALA B 1 242 ? 14.915 14.481 -14.824 1.00 16.76 244 ALA B O 1
ATOM 4737 N N . ALA B 1 243 ? 17.099 14.213 -14.350 1.00 17.05 245 ALA B N 1
ATOM 4738 C CA . ALA B 1 243 ? 17.070 12.775 -14.548 1.00 17.26 245 ALA B CA 1
ATOM 4739 C C . ALA B 1 243 ? 16.167 12.100 -13.526 1.00 18.17 245 ALA B C 1
ATOM 4740 O O . ALA B 1 243 ? 15.434 11.170 -13.857 1.00 18.75 245 ALA B O 1
ATOM 4742 N N . ALA B 1 244 ? 16.219 12.562 -12.281 1.00 16.86 246 ALA B N 1
ATOM 4743 C CA . ALA B 1 244 ? 15.393 11.974 -11.232 1.00 17.81 246 ALA B CA 1
ATOM 4744 C C . ALA B 1 244 ? 13.922 12.293 -11.472 1.00 16.68 246 ALA B C 1
ATOM 4745 O O . ALA B 1 244 ? 13.064 11.417 -11.385 1.00 16.44 246 ALA B O 1
ATOM 4747 N N . GLN B 1 245 ? 13.641 13.554 -11.782 1.00 18.90 247 GLN B N 1
ATOM 4748 C CA . GLN B 1 245 ? 12.274 13.988 -12.028 1.00 20.05 247 GLN B CA 1
ATOM 4749 C C . GLN B 1 245 ? 11.598 13.149 -13.111 1.00 21.17 247 GLN B C 1
ATOM 4750 O O . GLN B 1 245 ? 10.427 12.783 -12.981 1.00 20.24 247 GLN B O 1
ATOM 4756 N N . GLN B 1 246 ? 12.332 12.831 -14.173 1.00 20.96 248 GLN B N 1
ATOM 4757 C CA . GLN B 1 246 ? 11.767 12.034 -15.258 1.00 22.18 248 GLN B CA 1
ATOM 4758 C C . GLN B 1 246 ? 11.345 10.641 -14.835 1.00 21.42 248 GLN B C 1
ATOM 4759 O O . GLN B 1 246 ? 10.493 10.024 -15.481 1.00 20.50 248 GLN B O 1
ATOM 4765 N N . ARG B 1 247 ? 11.946 10.139 -13.762 1.00 20.67 249 ARG B N 1
ATOM 4766 C CA . ARG B 1 247 ? 11.629 8.807 -13.267 1.00 20.98 249 ARG B CA 1
ATOM 4767 C C . ARG B 1 247 ? 10.662 8.827 -12.093 1.00 18.93 249 ARG B C 1
ATOM 4768 O O . ARG B 1 247 ? 10.350 7.785 -11.526 1.00 19.52 249 ARG B O 1
ATOM 4776 N N . GLY B 1 248 ? 10.194 10.016 -11.728 1.00 18.38 250 GLY B N 1
ATOM 4777 C CA . GLY B 1 248 ? 9.252 10.135 -10.630 1.00 18.13 250 GLY B CA 1
ATOM 4778 C C . GLY B 1 248 ? 9.892 10.141 -9.253 1.00 19.26 250 GLY B C 1
ATOM 4779 O O . GLY B 1 248 ? 9.194 10.053 -8.247 1.00 18.36 250 GLY B O 1
ATOM 4780 N N . LEU B 1 249 ? 11.218 10.246 -9.202 1.00 17.83 251 LEU B N 1
ATOM 4781 C CA . LEU B 1 249 ? 11.923 10.254 -7.925 1.00 18.12 251 LEU B CA 1
ATOM 4782 C C . LEU B 1 249 ? 12.013 11.638 -7.304 1.00 17.57 251 LEU B C 1
ATOM 4783 O O . LEU B 1 249 ? 12.432 12.594 -7.955 1.00 17.90 251 LEU B O 1
ATOM 4788 N N . PRO B 1 250 ? 11.605 11.766 -6.033 1.00 15.79 252 PRO B N 1
ATOM 4789 C CA . PRO B 1 250 ? 11.682 13.071 -5.384 1.00 15.18 252 PRO B CA 1
ATOM 4790 C C . PRO B 1 250 ? 13.151 13.429 -5.182 1.00 14.03 252 PRO B C 1
ATOM 4791 O O . PRO B 1 250 ? 14.017 12.549 -5.173 1.00 14.48 252 PRO B O 1
ATOM 4795 N N . VAL B 1 251 ? 13.428 14.716 -5.026 1.00 14.62 253 VAL B N 1
ATOM 4796 C CA . VAL B 1 251 ? 14.795 15.180 -4.846 1.00 13.66 253 VAL B CA 1
ATOM 4797 C C . VAL B 1 251 ? 14.967 16.010 -3.582 1.00 14.16 253 VAL B C 1
ATOM 4798 O O . VAL B 1 251 ? 14.003 16.534 -3.037 1.00 13.68 253 VAL B O 1
ATOM 4802 N N . LYS B 1 252 ? 16.212 16.108 -3.127 1.00 13.37 254 LYS B N 1
ATOM 4803 C CA . LYS B 1 252 ? 16.570 16.886 -1.945 1.00 14.38 254 LYS B CA 1
ATOM 4804 C C . LYS B 1 252 ? 17.974 17.397 -2.213 1.00 14.47 254 LYS B C 1
ATOM 4805 O O . LYS B 1 252 ? 18.612 16.967 -3.181 1.00 15.67 254 LYS B O 1
ATOM 4811 N N . LEU B 1 253 ? 18.476 18.293 -1.372 1.00 15.37 255 LEU B N 1
ATOM 4812 C CA . LEU B 1 253 ? 19.805 18.830 -1.635 1.00 14.62 255 LEU B CA 1
ATOM 4813 C C . LEU B 1 253 ? 20.531 19.456 -0.449 1.00 15.09 255 LEU B C 1
ATOM 4814 O O . LEU B 1 253 ? 19.918 20.122 0.381 1.00 15.22 255 LEU B O 1
ATOM 4819 N N . HIS B 1 254 ? 21.839 19.216 -0.377 1.00 14.41 256 HIS B N 1
ATOM 4820 C CA . HIS B 1 254 ? 22.683 19.836 0.641 1.00 14.19 256 HIS B CA 1
ATOM 4821 C C . HIS B 1 254 ? 22.915 21.214 0.009 1.00 14.87 256 HIS B C 1
ATOM 4822 O O . HIS B 1 254 ? 23.668 21.335 -0.957 1.00 14.80 256 HIS B O 1
ATOM 4829 N N . ALA B 1 255 ? 22.271 22.248 0.529 1.00 13.44 257 ALA B N 1
ATOM 4830 C CA . ALA B 1 255 ? 22.419 23.567 -0.067 1.00 14.68 257 ALA B CA 1
ATOM 4831 C C . ALA B 1 255 ? 22.855 24.684 0.859 1.0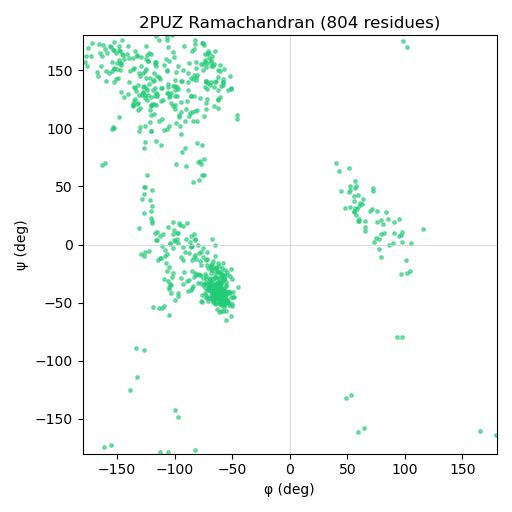0 15.53 257 ALA B C 1
ATOM 4832 O O . ALA B 1 255 ? 22.541 24.694 2.053 1.00 13.40 257 ALA B O 1
ATOM 4834 N N . GLU B 1 256 ? 23.570 25.638 0.267 1.00 15.50 258 GLU B N 1
ATOM 4835 C CA . GLU B 1 256 ? 24.055 26.826 0.957 1.00 16.88 258 GLU B CA 1
ATOM 4836 C C . GLU B 1 256 ? 24.746 26.539 2.288 1.00 15.36 258 GLU B C 1
ATOM 4837 O O . GLU B 1 256 ? 24.688 27.356 3.210 1.00 14.53 258 GLU B O 1
ATOM 4843 N N . GLN B 1 257 ? 25.406 25.392 2.398 1.00 15.14 259 GLN B N 1
ATOM 4844 C CA . GLN B 1 257 ? 26.086 25.075 3.653 1.00 16.61 259 GLN B CA 1
ATOM 4845 C C . GLN B 1 257 ? 27.326 25.941 3.884 1.00 17.64 259 GLN B C 1
ATOM 4846 O O . GLN B 1 257 ? 27.497 26.513 4.965 1.00 16.79 259 GLN B O 1
ATOM 4852 N N . LEU B 1 258 ? 28.177 26.050 2.865 1.00 16.94 260 LEU B N 1
ATOM 4853 C CA . LEU B 1 258 ? 29.418 26.811 2.993 1.00 17.66 260 LEU B CA 1
ATOM 4854 C C . LEU B 1 258 ? 29.506 28.121 2.198 1.00 18.58 260 LEU B C 1
ATOM 4855 O O . LEU B 1 258 ? 30.505 28.838 2.285 1.00 18.35 260 LEU B O 1
ATOM 4860 N N . SER B 1 259 ? 28.459 28.439 1.445 1.00 18.64 261 SER B N 1
ATOM 4861 C CA . SER B 1 259 ? 28.420 29.663 0.648 1.00 19.55 261 SER B CA 1
ATOM 4862 C C . SER B 1 259 ? 27.050 29.777 -0.001 1.00 20.16 261 SER B C 1
ATOM 4863 O O . SER B 1 259 ? 26.270 28.829 0.018 1.00 20.59 261 SER B O 1
ATOM 4866 N N . ASN B 1 260 ? 26.756 30.935 -0.580 1.00 20.50 262 ASN B N 1
ATOM 4867 C CA . ASN B 1 260 ? 25.467 31.134 -1.221 1.00 20.49 262 ASN B CA 1
ATOM 4868 C C . ASN B 1 260 ? 25.596 30.940 -2.734 1.00 21.73 262 ASN B C 1
ATOM 4869 O O . ASN B 1 260 ? 26.144 31.794 -3.436 1.00 20.48 262 ASN B O 1
ATOM 4874 N N . LEU B 1 261 ? 25.117 29.800 -3.232 1.00 20.03 263 LEU B N 1
ATOM 4875 C CA . LEU B 1 261 ? 25.191 29.513 -4.660 1.00 21.61 263 LEU B CA 1
ATOM 4876 C C . LEU B 1 261 ? 23.841 29.550 -5.367 1.00 22.07 263 LEU B C 1
ATOM 4877 O O . LEU B 1 261 ? 23.768 29.867 -6.549 1.00 24.13 263 LEU B O 1
ATOM 4882 N N . GLY B 1 262 ? 22.772 29.224 -4.653 1.00 20.70 264 GLY B N 1
ATOM 4883 C CA . GLY B 1 262 ? 21.460 29.220 -5.274 1.00 19.89 264 GLY B CA 1
ATOM 4884 C C . GLY B 1 262 ? 20.887 27.822 -5.291 1.00 18.73 264 GLY B C 1
ATOM 4885 O O . GLY B 1 262 ? 19.911 27.539 -5.991 1.00 17.59 264 GLY B O 1
ATOM 4886 N N . GLY B 1 263 ? 21.511 26.943 -4.515 1.00 16.98 265 GLY B N 1
ATOM 4887 C CA . GLY B 1 263 ? 21.057 25.570 -4.437 1.00 16.89 265 GLY B CA 1
ATOM 4888 C C . GLY B 1 263 ? 19.652 25.469 -3.877 1.00 16.46 265 GLY B C 1
ATOM 4889 O O . GLY B 1 263 ? 18.838 24.698 -4.378 1.00 16.12 265 GLY B O 1
ATOM 4890 N N . ALA B 1 264 ? 19.361 26.245 -2.837 1.00 15.99 266 ALA B N 1
ATOM 4891 C CA . ALA B 1 264 ? 18.028 26.225 -2.238 1.00 17.14 266 ALA B CA 1
ATOM 4892 C C . ALA B 1 264 ? 16.978 26.540 -3.300 1.00 16.77 266 ALA B C 1
ATOM 4893 O O . ALA B 1 264 ? 15.953 25.864 -3.406 1.00 15.69 266 ALA B O 1
ATOM 4895 N N . GLU B 1 265 ? 17.237 27.573 -4.091 1.00 16.72 267 GLU B N 1
ATOM 4896 C CA . GLU B 1 265 ? 16.307 27.955 -5.141 1.00 16.34 267 GLU B CA 1
ATOM 4897 C C . GLU B 1 265 ? 16.149 26.871 -6.200 1.00 16.96 267 GLU B C 1
ATOM 4898 O O . GLU B 1 265 ? 15.061 26.688 -6.741 1.00 16.57 267 GLU B O 1
ATOM 4904 N N . LEU B 1 266 ? 17.228 26.153 -6.497 1.00 15.00 268 LEU B N 1
ATOM 4905 C CA . LEU B 1 266 ? 17.163 25.088 -7.489 1.00 15.96 268 LEU B CA 1
ATOM 4906 C C . LEU B 1 266 ? 16.274 23.967 -6.966 1.00 15.52 268 LEU B C 1
ATOM 4907 O O . LEU B 1 266 ? 15.448 23.411 -7.694 1.00 16.42 268 LEU B O 1
ATOM 4912 N N . ALA B 1 267 ? 16.442 23.641 -5.692 1.00 15.10 269 ALA B N 1
ATOM 4913 C CA . ALA B 1 267 ? 15.648 22.586 -5.087 1.00 14.96 269 ALA B CA 1
ATOM 4914 C C . ALA B 1 267 ? 14.169 22.948 -5.120 1.00 14.95 269 ALA B C 1
ATOM 4915 O O . ALA B 1 267 ? 13.329 22.132 -5.498 1.00 16.34 269 ALA B O 1
ATOM 4917 N N . ALA B 1 268 ? 13.855 24.180 -4.741 1.00 16.24 270 ALA B N 1
ATOM 4918 C CA . ALA B 1 268 ? 12.473 24.637 -4.730 1.00 16.44 270 ALA B CA 1
ATOM 4919 C C . ALA B 1 268 ? 11.823 24.483 -6.103 1.00 18.06 270 ALA B C 1
ATOM 4920 O O . ALA B 1 268 ? 10.724 23.921 -6.223 1.00 18.10 270 ALA B O 1
ATOM 4922 N N . SER B 1 269 ? 12.507 24.976 -7.134 1.00 18.06 271 SER B N 1
ATOM 4923 C CA . SER B 1 269 ? 11.987 24.910 -8.500 1.00 19.79 271 SER B CA 1
ATOM 4924 C C . SER B 1 269 ? 11.653 23.482 -8.926 1.00 19.81 271 SER B C 1
ATOM 4925 O O . SER B 1 269 ? 10.859 23.269 -9.847 1.00 20.83 271 SER B O 1
ATOM 4928 N N . TYR B 1 270 ? 12.260 22.506 -8.258 1.00 19.41 272 TYR B N 1
ATOM 4929 C CA . TYR B 1 270 ? 12.012 21.094 -8.554 1.00 17.29 272 TYR B CA 1
ATOM 4930 C C . TYR B 1 270 ? 11.055 20.503 -7.514 1.00 17.56 272 TYR B C 1
ATOM 4931 O O . TYR B 1 270 ? 10.831 19.291 -7.476 1.00 17.39 272 TYR B O 1
ATOM 4940 N N . ASN B 1 271 ? 10.488 21.372 -6.682 1.00 16.98 273 ASN B N 1
ATOM 4941 C CA . ASN B 1 271 ? 9.579 20.958 -5.613 1.00 17.82 273 ASN B CA 1
ATOM 4942 C C . ASN B 1 271 ? 10.220 19.854 -4.777 1.00 16.82 273 ASN B C 1
ATOM 4943 O O . ASN B 1 271 ? 9.593 18.847 -4.447 1.00 16.45 273 ASN B O 1
ATOM 4948 N N . ALA B 1 272 ? 11.482 20.062 -4.432 1.00 15.88 274 ALA B N 1
ATOM 4949 C CA . ALA B 1 272 ? 12.229 19.101 -3.635 1.00 14.25 274 ALA B CA 1
ATOM 4950 C C . ALA B 1 272 ? 11.606 18.872 -2.265 1.00 13.52 274 ALA B C 1
ATOM 4951 O O . ALA B 1 272 ? 10.906 19.732 -1.721 1.00 12.34 274 ALA B O 1
ATOM 4953 N N . LEU B 1 273 ? 11.870 17.698 -1.709 1.00 13.90 275 LEU B N 1
ATOM 4954 C CA . LEU B 1 273 ? 11.367 17.365 -0.386 1.00 13.65 275 LEU B CA 1
ATOM 4955 C C . LEU B 1 273 ? 11.983 18.323 0.628 1.00 13.55 275 LEU B C 1
ATOM 4956 O O . LEU B 1 273 ? 11.317 18.760 1.568 1.00 11.02 275 LEU B O 1
ATOM 4961 N N . SER B 1 274 ? 13.257 18.654 0.427 1.00 12.77 276 SER B N 1
ATOM 4962 C CA . SER B 1 274 ? 13.947 19.537 1.353 1.00 12.76 276 SER B CA 1
ATOM 4963 C C . SER B 1 274 ? 15.254 20.114 0.818 1.00 12.56 276 SER B C 1
ATOM 4964 O O . SER B 1 274 ? 15.798 19.643 -0.179 1.00 12.76 276 SER B O 1
ATOM 4967 N N . ALA B 1 275 ? 15.733 21.148 1.506 1.00 13.07 277 ALA B N 1
ATOM 4968 C CA . ALA B 1 275 ? 17.004 21.820 1.218 1.00 12.14 277 ALA B CA 1
ATOM 4969 C C . ALA B 1 275 ? 17.643 21.711 2.594 1.00 11.50 277 ALA B C 1
ATOM 4970 O O . ALA B 1 275 ? 17.044 22.130 3.577 1.00 10.95 277 ALA B O 1
ATOM 4972 N N . ASP B 1 276 ? 18.851 21.167 2.663 1.00 12.94 278 ASP B N 1
ATOM 4973 C CA . ASP B 1 276 ? 19.504 20.933 3.947 1.00 13.47 278 ASP B CA 1
ATOM 4974 C C . ASP B 1 276 ? 20.793 21.733 4.207 1.00 13.91 278 ASP B C 1
ATOM 4975 O O . ASP B 1 276 ? 21.576 21.973 3.291 1.00 16.23 278 ASP B O 1
ATOM 4980 N N . HIS B 1 277 ? 20.991 22.110 5.474 1.00 14.13 279 HIS B N 1
ATOM 4981 C CA . HIS B 1 277 ? 22.127 22.907 5.967 1.00 13.89 279 HIS B CA 1
ATOM 4982 C C . HIS B 1 277 ? 21.690 24.369 5.952 1.00 13.47 279 HIS B C 1
ATOM 4983 O O . HIS B 1 277 ? 21.330 24.921 6.985 1.00 13.63 279 HIS B O 1
ATOM 4990 N N . LEU B 1 278 ? 21.730 24.990 4.779 1.00 13.58 280 LEU B N 1
ATOM 4991 C CA . LEU B 1 278 ? 21.263 26.365 4.603 1.00 13.42 280 LEU B CA 1
ATOM 4992 C C . LEU B 1 278 ? 21.913 27.500 5.393 1.00 12.81 280 LEU B C 1
ATOM 4993 O O . LEU B 1 278 ? 21.298 28.552 5.556 1.00 13.64 280 LEU B O 1
ATOM 4998 N N . GLU B 1 279 ? 23.139 27.321 5.874 1.00 13.18 281 GLU B N 1
ATOM 4999 C CA . GLU B 1 279 ? 23.778 28.401 6.621 1.00 13.19 281 GLU B CA 1
ATOM 5000 C C . GLU B 1 279 ? 23.776 29.734 5.868 1.00 14.15 281 GLU B C 1
ATOM 5001 O O . GLU B 1 279 ? 23.506 30.784 6.451 1.00 14.22 281 GLU B O 1
ATOM 5007 N N . TYR B 1 280 ? 24.055 29.686 4.570 1.00 14.73 282 TYR B N 1
ATOM 5008 C CA . TYR B 1 280 ? 24.132 30.900 3.766 1.00 16.01 282 TYR B CA 1
ATOM 5009 C C . TYR B 1 280 ? 22.881 31.276 2.982 1.00 17.23 282 TYR B C 1
ATOM 5010 O O . TYR B 1 280 ? 22.914 32.175 2.142 1.00 18.12 282 TYR B O 1
ATOM 5019 N N . LEU B 1 281 ? 21.777 30.593 3.261 1.00 17.06 283 LEU B N 1
ATOM 5020 C CA . LEU B 1 281 ? 20.518 30.877 2.582 1.00 17.50 283 LEU B CA 1
ATOM 5021 C C . LEU B 1 281 ? 20.125 32.338 2.794 1.00 18.66 283 LEU B C 1
ATOM 5022 O O . LEU B 1 281 ? 20.298 32.877 3.888 1.00 18.61 283 LEU B O 1
ATOM 5027 N N . ASP B 1 282 ? 19.608 32.982 1.749 1.00 19.49 284 ASP B N 1
ATOM 5028 C CA . ASP B 1 282 ? 19.175 34.368 1.874 1.00 20.79 284 ASP B CA 1
ATOM 5029 C C . ASP B 1 282 ? 17.657 34.446 1.882 1.00 21.02 284 ASP B C 1
ATOM 5030 O O . ASP B 1 282 ? 16.976 33.431 1.757 1.00 20.60 284 ASP B O 1
ATOM 5035 N N . GLU B 1 283 ? 17.133 35.658 2.028 1.00 22.29 285 GLU B N 1
ATOM 5036 C CA . GLU B 1 283 ? 15.694 35.896 2.079 1.00 23.49 285 GLU B CA 1
ATOM 5037 C C . GLU B 1 283 ? 14.926 35.395 0.851 1.00 23.58 285 GLU B C 1
ATOM 5038 O O . GLU B 1 283 ? 13.812 34.877 0.973 1.00 21.86 285 GLU B O 1
ATOM 5044 N N . THR B 1 284 ? 15.515 35.556 -0.330 1.00 23.11 286 THR B N 1
ATOM 5045 C CA . THR B 1 284 ? 14.868 35.109 -1.560 1.00 22.52 286 THR B CA 1
ATOM 5046 C C . THR B 1 284 ? 14.748 33.592 -1.569 1.00 21.75 286 THR B C 1
ATOM 5047 O O . THR B 1 284 ? 13.723 33.042 -1.974 1.00 21.02 286 THR B O 1
ATOM 5051 N N . GLY B 1 285 ? 15.803 32.922 -1.119 1.00 20.50 287 GLY B N 1
ATOM 5052 C CA . GLY B 1 285 ? 15.790 31.476 -1.069 1.00 19.76 287 GLY B CA 1
ATOM 5053 C C . GLY B 1 285 ? 14.789 30.970 -0.050 1.00 19.94 287 GLY B C 1
ATOM 5054 O O . GLY B 1 285 ? 14.097 29.978 -0.285 1.00 18.29 287 GLY B O 1
ATOM 5055 N N . ALA B 1 286 ? 14.707 31.653 1.089 1.00 19.13 288 ALA B N 1
ATOM 5056 C CA . ALA B 1 286 ? 13.776 31.257 2.139 1.00 18.73 288 ALA B CA 1
ATOM 5057 C C . ALA B 1 286 ? 12.341 31.303 1.612 1.00 18.37 288 ALA B C 1
ATOM 5058 O O . ALA B 1 286 ? 11.559 30.367 1.820 1.00 15.61 288 ALA B O 1
ATOM 5060 N N . LYS B 1 287 ? 12.001 32.396 0.931 1.00 17.87 289 LYS B N 1
ATOM 5061 C CA . LYS B 1 287 ? 10.662 32.557 0.369 1.00 18.78 289 LYS B CA 1
ATOM 5062 C C . LYS B 1 287 ? 10.374 31.486 -0.680 1.00 18.03 289 LYS B C 1
ATOM 5063 O O . LYS B 1 287 ? 9.264 30.965 -0.752 1.00 19.08 289 LYS B O 1
ATOM 5069 N N . ALA B 1 288 ? 11.382 31.152 -1.479 1.00 16.98 290 ALA B N 1
ATOM 5070 C CA . ALA B 1 288 ? 11.237 30.140 -2.522 1.00 16.81 290 ALA B CA 1
ATOM 5071 C C . ALA B 1 288 ? 10.955 28.757 -1.933 1.00 16.18 290 ALA B C 1
ATOM 5072 O O . ALA B 1 288 ? 10.140 28.005 -2.459 1.00 16.38 290 ALA B O 1
ATOM 5074 N N . LEU B 1 289 ? 11.643 28.421 -0.848 1.00 15.54 291 LEU B N 1
ATOM 5075 C CA . LEU B 1 289 ? 11.446 27.129 -0.206 1.00 15.12 291 LEU B CA 1
ATOM 5076 C C . LEU B 1 289 ? 10.025 27.018 0.326 1.00 13.82 291 LEU B C 1
ATOM 5077 O O . LEU B 1 289 ? 9.352 26.004 0.123 1.00 15.13 291 LEU B O 1
ATOM 5082 N N . ALA B 1 290 ? 9.575 28.064 1.013 1.00 15.53 292 ALA B N 1
ATOM 5083 C CA . ALA B 1 290 ? 8.233 28.082 1.583 1.00 15.27 292 ALA B CA 1
ATOM 5084 C C . ALA B 1 290 ? 7.183 27.980 0.487 1.00 16.50 292 ALA B C 1
ATOM 5085 O O . ALA B 1 290 ? 6.221 27.219 0.603 1.00 15.14 292 ALA B O 1
ATOM 5087 N N . LYS B 1 291 ? 7.374 28.756 -0.574 1.00 16.69 293 LYS B N 1
ATOM 5088 C CA . LYS B 1 291 ? 6.438 28.769 -1.690 1.00 18.20 293 LYS B CA 1
ATOM 5089 C C . LYS B 1 291 ? 6.258 27.374 -2.273 1.00 17.93 293 LYS B C 1
ATOM 5090 O O . LYS B 1 291 ? 5.138 26.953 -2.564 1.00 18.42 293 LYS B O 1
ATOM 5096 N N . ALA B 1 292 ? 7.370 26.660 -2.424 1.00 16.58 294 ALA B N 1
ATOM 5097 C CA . ALA B 1 292 ? 7.371 25.317 -2.993 1.00 16.56 294 ALA B CA 1
ATOM 5098 C C . ALA B 1 292 ? 6.994 24.214 -2.002 1.00 15.85 294 ALA B C 1
ATOM 5099 O O . ALA B 1 292 ? 6.738 23.081 -2.402 1.00 16.36 294 ALA B O 1
ATOM 5101 N N . GLY B 1 293 ? 6.962 24.541 -0.716 1.00 15.22 295 GLY B N 1
ATOM 5102 C CA . GLY B 1 293 ? 6.613 23.541 0.281 1.00 16.08 295 GLY B CA 1
ATOM 5103 C C . GLY B 1 293 ? 7.793 22.642 0.591 1.00 15.88 295 GLY B C 1
ATOM 5104 O O . GLY B 1 293 ? 7.631 21.528 1.084 1.00 16.25 295 GLY B O 1
ATOM 5105 N N . THR B 1 294 ? 8.990 23.136 0.292 1.00 15.23 296 THR B N 1
ATOM 5106 C CA . THR B 1 294 ? 10.217 22.394 0.532 1.00 13.41 296 THR B CA 1
ATOM 5107 C C . THR B 1 294 ? 10.674 22.633 1.968 1.00 12.16 296 THR B C 1
ATOM 5108 O O . THR B 1 294 ? 10.806 23.775 2.404 1.00 11.61 296 THR B O 1
ATOM 5112 N N . VAL B 1 295 ? 10.926 21.551 2.696 1.00 11.50 297 VAL B N 1
ATOM 5113 C CA . VAL B 1 295 ? 11.348 21.676 4.081 1.00 10.56 297 VAL B CA 1
ATOM 5114 C C . VAL B 1 295 ? 12.785 22.156 4.252 1.00 10.65 297 VAL B C 1
ATOM 5115 O O . VAL B 1 295 ? 13.691 21.694 3.565 1.00 10.86 297 VAL B O 1
ATOM 5119 N N . ALA B 1 296 ? 12.977 23.092 5.174 1.00 10.32 298 ALA B N 1
ATOM 5120 C CA . ALA B 1 296 ? 14.300 23.626 5.468 1.00 10.73 298 ALA B CA 1
ATOM 5121 C C . ALA B 1 296 ? 14.877 22.773 6.588 1.00 10.50 298 ALA B C 1
ATOM 5122 O O . ALA B 1 296 ? 14.452 22.879 7.734 1.00 10.52 298 ALA B O 1
ATOM 5124 N N . VAL B 1 297 ? 15.836 21.920 6.253 1.00 10.79 299 VAL B N 1
ATOM 5125 C CA . VAL B 1 297 ? 16.447 21.058 7.254 1.00 11.74 299 VAL B CA 1
ATOM 5126 C C . VAL B 1 297 ? 17.718 21.673 7.814 1.00 10.76 299 VAL B C 1
ATOM 5127 O O . VAL B 1 297 ? 18.704 21.845 7.100 1.00 11.05 299 VAL B O 1
ATOM 5131 N N . LEU B 1 298 ? 17.685 22.017 9.096 1.00 10.61 300 LEU B N 1
ATOM 5132 C CA . LEU B 1 298 ? 18.852 22.597 9.742 1.00 10.30 300 LEU B CA 1
ATOM 5133 C C . LEU B 1 298 ? 19.648 21.460 10.396 1.00 10.54 300 LEU B C 1
ATOM 5134 O O . LEU B 1 298 ? 19.066 20.529 10.951 1.00 10.56 300 LEU B O 1
ATOM 5139 N N . LEU B 1 299 ? 20.974 21.533 10.316 1.00 11.05 301 LEU B N 1
ATOM 5140 C CA . LEU B 1 299 ? 21.845 20.487 10.852 1.00 10.83 301 LEU B CA 1
ATOM 5141 C C . LEU B 1 299 ? 22.897 21.067 11.804 1.00 10.40 301 LEU B C 1
ATOM 5142 O O . LEU B 1 299 ? 24.038 21.313 11.411 1.00 10.91 301 LEU B O 1
ATOM 5147 N N . PRO B 1 300 ? 22.518 21.280 13.076 1.00 11.04 302 PRO B N 1
ATOM 5148 C CA . PRO B 1 300 ? 23.382 21.835 14.122 1.00 11.23 302 PRO B CA 1
ATOM 5149 C C . PRO B 1 300 ? 24.674 21.073 14.415 1.00 12.68 302 PRO B C 1
ATOM 5150 O O . PRO B 1 300 ? 25.651 21.661 14.877 1.00 13.89 302 PRO B O 1
ATOM 5154 N N . GLY B 1 301 ? 24.680 19.772 14.147 1.00 12.67 303 GLY B N 1
ATOM 5155 C CA . GLY B 1 301 ? 25.867 18.970 14.400 1.00 13.36 303 GLY B CA 1
ATOM 5156 C C . GLY B 1 301 ? 27.072 19.433 13.601 1.00 13.79 303 GLY B C 1
ATOM 5157 O O . GLY B 1 301 ? 28.151 19.659 14.152 1.00 13.04 303 GLY B O 1
ATOM 5158 N N . ALA B 1 302 ? 26.887 19.578 12.294 1.00 13.12 304 ALA B N 1
ATOM 5159 C CA . ALA B 1 302 ? 27.962 20.011 11.410 1.00 14.40 304 ALA B CA 1
ATOM 5160 C C . ALA B 1 302 ? 28.354 21.451 11.721 1.00 14.10 304 ALA B C 1
ATOM 5161 O O . ALA B 1 302 ? 29.533 21.794 11.705 1.00 13.65 304 ALA B O 1
ATOM 5163 N N . PHE B 1 303 ? 27.355 22.287 11.993 1.00 12.30 305 PHE B N 1
ATOM 5164 C CA . PHE B 1 303 ? 27.580 23.688 12.334 1.00 13.84 305 PHE B CA 1
ATOM 5165 C C . PHE B 1 303 ? 28.527 23.734 13.537 1.00 14.24 305 PHE B C 1
ATOM 5166 O O . PHE B 1 303 ? 29.505 24.483 13.560 1.00 12.33 305 PHE B O 1
ATOM 5174 N N . TYR B 1 304 ? 28.206 22.914 14.532 1.00 12.85 306 TYR B N 1
ATOM 5175 C CA . TYR B 1 304 ? 28.979 22.801 15.767 1.00 12.12 306 TYR B CA 1
ATOM 5176 C C . TYR B 1 304 ? 30.398 22.289 15.532 1.00 13.49 306 TYR B C 1
ATOM 5177 O O . TYR B 1 304 ? 31.374 22.926 15.928 1.00 13.33 306 TYR B O 1
ATOM 5186 N N . ALA B 1 305 ? 30.511 21.136 14.885 1.00 12.40 307 ALA B N 1
ATOM 5187 C CA . ALA B 1 305 ? 31.816 20.531 14.645 1.00 14.77 307 ALA B CA 1
ATOM 5188 C C . ALA B 1 305 ? 32.746 21.345 13.753 1.00 16.13 307 ALA B C 1
ATOM 5189 O O . ALA B 1 305 ? 33.947 21.425 14.013 1.00 17.54 307 ALA B O 1
ATOM 5191 N N . LEU B 1 306 ? 32.200 21.947 12.702 1.00 16.89 308 LEU B N 1
ATOM 5192 C CA . LEU B 1 306 ? 33.017 22.729 11.783 1.00 18.43 308 LEU B CA 1
ATOM 5193 C C . LEU B 1 306 ? 33.385 24.096 12.338 1.00 18.92 308 LEU B C 1
ATOM 5194 O O . LEU B 1 306 ? 34.162 24.830 11.724 1.00 19.13 308 LEU B O 1
ATOM 5199 N N . ARG B 1 307 ? 32.825 24.443 13.492 1.00 18.41 309 ARG B N 1
ATOM 5200 C CA . ARG B 1 307 ? 33.104 25.739 14.094 1.00 20.05 309 ARG B CA 1
ATOM 5201 C C . ARG B 1 307 ? 32.610 26.847 13.170 1.00 20.02 309 ARG B C 1
ATOM 5202 O O . ARG B 1 307 ? 33.212 27.915 13.081 1.00 19.15 309 ARG B O 1
ATOM 5210 N N . GLU B 1 308 ? 31.504 26.581 12.482 1.00 19.52 310 GLU B N 1
ATOM 5211 C CA . GLU B 1 308 ? 30.922 27.543 11.555 1.00 19.00 310 GLU B CA 1
ATOM 5212 C C . GLU B 1 308 ? 30.490 28.823 12.276 1.00 19.44 310 GLU B C 1
ATOM 5213 O O . GLU B 1 308 ? 30.024 28.784 13.415 1.00 19.57 310 GLU B O 1
ATOM 5219 N N . LYS B 1 309 ? 30.657 29.958 11.603 1.00 19.76 311 LYS B N 1
ATOM 5220 C CA . LYS B 1 309 ? 30.287 31.257 12.161 1.00 20.30 311 LYS B CA 1
ATOM 5221 C C . LYS B 1 309 ? 28.971 31.792 11.595 1.00 19.35 311 LYS B C 1
ATOM 5222 O O . LYS B 1 309 ? 28.268 32.556 12.257 1.00 19.27 311 LYS B O 1
ATOM 5228 N N . GLN B 1 310 ? 28.644 31.395 10.370 1.00 18.87 312 GLN B N 1
ATOM 5229 C CA . GLN B 1 310 ? 27.414 31.847 9.732 1.00 17.56 312 GLN B CA 1
ATOM 5230 C C . GLN B 1 310 ? 26.218 31.018 10.183 1.00 17.27 312 GLN B C 1
ATOM 5231 O O . GLN B 1 310 ? 26.146 29.822 9.918 1.00 16.40 312 GLN B O 1
ATOM 5237 N N . LEU B 1 311 ? 25.290 31.669 10.877 1.00 16.99 313 LEU B N 1
ATOM 5238 C CA . LEU B 1 311 ? 24.077 31.016 11.359 1.00 16.88 313 LEU B CA 1
ATOM 5239 C C . LEU B 1 311 ? 23.025 30.985 10.256 1.00 16.74 313 LEU B C 1
ATOM 5240 O O . LEU B 1 311 ? 22.933 31.912 9.451 1.00 15.74 313 LEU B O 1
ATOM 5245 N N . PRO B 1 312 ? 22.216 29.917 10.205 1.00 15.95 314 PRO B N 1
ATOM 5246 C CA . PRO B 1 312 ? 21.175 29.842 9.177 1.00 15.01 314 PRO B CA 1
ATOM 5247 C C . PRO B 1 312 ? 20.167 30.944 9.489 1.00 15.11 314 PRO B C 1
ATOM 5248 O O . PRO B 1 312 ? 20.029 31.348 10.643 1.00 15.16 314 PRO B O 1
ATOM 5252 N N . PRO B 1 313 ? 19.445 31.440 8.473 1.00 15.24 315 PRO B N 1
ATOM 5253 C CA . PRO B 1 313 ? 18.458 32.508 8.677 1.00 15.15 315 PRO B CA 1
ATOM 5254 C C . PRO B 1 313 ? 17.141 32.044 9.288 1.00 14.87 315 PRO B C 1
ATOM 5255 O O . PRO B 1 313 ? 16.105 32.056 8.631 1.00 15.31 315 PRO B O 1
ATOM 5259 N N . VAL B 1 314 ? 17.183 31.655 10.556 1.00 15.92 316 VAL B N 1
ATOM 5260 C CA . VAL B 1 314 ? 15.991 31.177 11.241 1.00 14.55 316 VAL B CA 1
ATOM 5261 C C . VAL B 1 314 ? 14.820 32.153 11.183 1.00 15.68 316 VAL B C 1
ATOM 5262 O O . VAL B 1 314 ? 13.698 31.757 10.878 1.00 15.12 316 VAL B O 1
ATOM 5266 N N . GLN B 1 315 ? 15.070 33.425 11.471 1.00 14.83 317 GLN B N 1
ATOM 5267 C CA . GLN B 1 315 ? 13.985 34.399 11.453 1.00 15.57 317 GLN B CA 1
ATOM 5268 C C . GLN B 1 315 ? 13.412 34.595 10.058 1.00 16.42 317 GLN B C 1
ATOM 5269 O O . GLN B 1 315 ? 12.211 34.788 9.905 1.00 15.52 317 GLN B O 1
ATOM 5275 N N . ALA B 1 316 ? 14.272 34.545 9.043 1.00 17.66 318 ALA B N 1
ATOM 5276 C CA . ALA B 1 316 ? 13.826 34.708 7.661 1.00 16.68 318 ALA B CA 1
ATOM 5277 C C . ALA B 1 316 ? 12.925 33.537 7.283 1.00 16.08 318 ALA B C 1
ATOM 5278 O O . ALA B 1 316 ? 11.920 33.707 6.590 1.00 14.92 318 ALA B O 1
ATOM 5280 N N . LEU B 1 317 ? 13.305 32.346 7.734 1.00 15.32 319 LEU B N 1
ATOM 5281 C CA . LEU B 1 317 ? 12.525 31.148 7.467 1.00 14.89 319 LEU B CA 1
ATOM 5282 C C . LEU B 1 317 ? 11.159 31.284 8.132 1.00 15.07 319 LEU B C 1
ATOM 5283 O O . LEU B 1 317 ? 10.129 30.995 7.516 1.00 15.79 319 LEU B O 1
ATOM 5288 N N . ARG B 1 318 ? 11.158 31.729 9.386 1.00 15.16 320 ARG B N 1
ATOM 5289 C CA . ARG B 1 318 ? 9.926 31.935 10.141 1.00 15.37 320 ARG B CA 1
ATOM 5290 C C . ARG B 1 318 ? 9.022 32.912 9.409 1.00 17.40 320 ARG B C 1
ATOM 5291 O O . ARG B 1 318 ? 7.844 32.651 9.199 1.00 15.37 320 ARG B O 1
ATOM 5299 N N . ASP B 1 319 ? 9.594 34.050 9.037 1.00 17.67 321 ASP B N 1
ATOM 5300 C CA . ASP B 1 319 ? 8.855 35.096 8.341 1.00 19.74 321 ASP B CA 1
ATOM 5301 C C . ASP B 1 319 ? 8.284 34.649 7.002 1.00 19.81 321 ASP B C 1
ATOM 5302 O O . ASP B 1 319 ? 7.182 35.063 6.622 1.00 21.65 321 ASP B O 1
ATOM 5307 N N . ALA B 1 320 ? 9.022 33.805 6.289 1.00 19.29 322 ALA B N 1
ATOM 5308 C CA . ALA B 1 320 ? 8.576 33.303 4.993 1.00 18.85 322 ALA B CA 1
ATOM 5309 C C . ALA B 1 320 ? 7.516 32.219 5.154 1.00 18.80 322 ALA B C 1
ATOM 5310 O O . ALA B 1 320 ? 6.789 31.900 4.206 1.00 19.12 322 ALA B O 1
ATOM 5312 N N . GLY B 1 321 ? 7.430 31.662 6.357 1.00 18.02 323 GLY B N 1
ATOM 5313 C CA . GLY B 1 321 ? 6.470 30.607 6.623 1.00 17.35 323 GLY B CA 1
ATOM 5314 C C . GLY B 1 321 ? 7.031 29.255 6.224 1.00 17.70 323 GLY B C 1
ATOM 5315 O O . GLY B 1 321 ? 6.285 28.306 5.974 1.00 17.76 323 GLY B O 1
ATOM 5316 N N . ALA B 1 322 ? 8.355 29.167 6.150 1.00 16.87 324 ALA B N 1
ATOM 5317 C CA . ALA B 1 322 ? 9.008 27.918 5.784 1.00 15.78 324 ALA B CA 1
ATOM 5318 C C . ALA B 1 322 ? 8.938 26.989 6.987 1.00 16.88 324 ALA B C 1
ATOM 5319 O O . ALA B 1 322 ? 8.905 27.454 8.129 1.00 17.36 324 ALA B O 1
ATOM 5321 N N . GLU B 1 323 ? 8.900 25.684 6.738 1.00 15.72 325 GLU B N 1
ATOM 5322 C CA . GLU B 1 323 ? 8.845 24.721 7.836 1.00 14.86 325 GLU B CA 1
ATOM 5323 C C . GLU B 1 323 ? 10.257 24.211 8.100 1.00 14.40 325 GLU B C 1
ATOM 5324 O O . GLU B 1 323 ? 10.958 23.771 7.182 1.00 13.59 325 GLU B O 1
ATOM 5330 N N . ILE B 1 324 ? 10.674 24.282 9.359 1.00 13.19 326 ILE B N 1
ATOM 5331 C CA . ILE B 1 324 ? 12.013 23.859 9.746 1.00 12.11 326 ILE B CA 1
ATOM 5332 C C . ILE B 1 324 ? 12.086 22.489 10.405 1.00 10.94 326 ILE B C 1
ATOM 5333 O O . ILE B 1 324 ? 11.272 22.147 11.254 1.00 10.55 326 ILE B O 1
ATOM 5338 N N . ALA B 1 325 ? 13.082 21.711 9.996 1.00 12.03 327 ALA B N 1
ATOM 5339 C CA . ALA B 1 325 ? 13.310 20.395 10.563 1.00 12.09 327 ALA B CA 1
ATOM 5340 C C . ALA B 1 325 ? 14.718 20.364 11.135 1.00 11.73 327 ALA B C 1
ATOM 5341 O O . ALA B 1 325 ? 15.542 21.226 10.827 1.00 12.43 327 ALA B O 1
ATOM 5343 N N . LEU B 1 326 ? 14.985 19.360 11.960 1.00 10.97 328 LEU B N 1
ATOM 5344 C CA . LEU B 1 326 ? 16.292 19.191 12.572 1.00 10.12 328 LEU B CA 1
ATOM 5345 C C . LEU B 1 326 ? 16.700 17.738 12.459 1.00 9.48 328 LEU B C 1
ATOM 5346 O O . LEU B 1 326 ? 15.899 16.849 12.723 1.00 9.28 328 LEU B O 1
ATOM 5351 N N . ALA B 1 327 ? 17.943 17.501 12.060 1.00 9.23 329 ALA B N 1
ATOM 5352 C CA . ALA B 1 327 ? 18.446 16.139 11.946 1.00 10.30 329 ALA B CA 1
ATOM 5353 C C . ALA B 1 327 ? 19.885 16.084 12.436 1.00 10.85 329 ALA B C 1
ATOM 5354 O O . ALA B 1 327 ? 20.510 17.119 12.674 1.00 11.43 329 ALA B O 1
ATOM 5356 N N . THR B 1 328 ? 20.404 14.869 12.566 1.00 10.62 330 THR B N 1
ATOM 5357 C CA . THR B 1 328 ? 21.761 14.650 13.061 1.00 10.92 330 THR B CA 1
ATOM 5358 C C . THR B 1 328 ? 22.846 14.783 12.012 1.00 12.15 330 THR B C 1
ATOM 5359 O O . THR B 1 328 ? 23.982 15.113 12.338 1.00 13.43 330 THR B O 1
ATOM 5363 N N . ASP B 1 329 ? 22.503 14.515 10.756 1.00 11.72 331 ASP B N 1
ATOM 5364 C CA . ASP B 1 329 ? 23.484 14.550 9.676 1.00 12.55 331 ASP B CA 1
ATOM 5365 C C . ASP B 1 329 ? 24.608 13.599 10.072 1.00 13.32 331 ASP B C 1
ATOM 5366 O O . ASP B 1 329 ? 25.767 13.781 9.700 1.00 13.42 331 ASP B O 1
ATOM 5371 N N . CYS B 1 330 ? 24.243 12.582 10.843 1.00 12.70 332 CYS B N 1
ATOM 5372 C CA . CYS B 1 330 ? 25.193 11.586 11.310 1.00 13.67 332 CYS B CA 1
ATOM 5373 C C . CYS B 1 330 ? 26.094 11.113 10.174 1.00 14.91 332 CYS B C 1
ATOM 5374 O O . CYS B 1 330 ? 25.639 10.459 9.236 1.00 12.31 332 CYS B O 1
ATOM 5377 N N . ASN B 1 331 ? 27.371 11.472 10.256 1.00 14.74 333 ASN B N 1
ATOM 5378 C CA . ASN B 1 331 ? 28.349 11.076 9.254 1.00 17.53 333 ASN B CA 1
ATOM 5379 C C . ASN B 1 331 ? 29.733 11.038 9.902 1.00 18.34 333 ASN B C 1
ATOM 5380 O O . ASN B 1 331 ? 29.927 11.540 11.009 1.00 19.01 333 ASN B O 1
ATOM 5385 N N . PRO B 1 332 ? 30.719 10.447 9.220 1.00 18.96 334 PRO B N 1
ATOM 5386 C CA . PRO B 1 332 ? 32.062 10.365 9.799 1.00 19.71 334 PRO B CA 1
ATOM 5387 C C . PRO B 1 332 ? 32.981 11.585 9.788 1.00 20.44 334 PRO B C 1
ATOM 5388 O O . PRO B 1 332 ? 33.854 11.699 10.649 1.00 22.60 334 PRO B O 1
ATOM 5392 N N . GLY B 1 333 ? 32.802 12.496 8.839 1.00 19.85 335 GLY B N 1
ATOM 5393 C CA . GLY B 1 333 ? 33.715 13.625 8.761 1.00 20.91 335 GLY B CA 1
ATOM 5394 C C . GLY B 1 333 ? 33.318 15.024 9.187 1.00 20.64 335 GLY B C 1
ATOM 5395 O O . GLY B 1 333 ? 34.195 15.840 9.492 1.00 23.12 335 GLY B O 1
ATOM 5396 N N . THR B 1 334 ? 32.028 15.332 9.209 1.00 18.31 336 THR B N 1
ATOM 5397 C CA . THR B 1 334 ? 31.625 16.677 9.596 1.00 16.29 336 THR B CA 1
ATOM 5398 C C . THR B 1 334 ? 30.601 16.724 10.717 1.00 15.67 336 THR B C 1
ATOM 5399 O O . THR B 1 334 ? 30.327 17.790 11.252 1.00 15.93 336 THR B O 1
ATOM 5403 N N . SER B 1 335 ? 30.044 15.572 11.080 1.00 13.71 337 SER B N 1
ATOM 5404 C CA . SER B 1 335 ? 29.039 15.529 12.131 1.00 13.36 337 SER B CA 1
ATOM 5405 C C . SER B 1 335 ? 28.820 14.120 12.682 1.00 13.12 337 SER B C 1
ATOM 5406 O O . SER B 1 335 ? 27.765 13.530 12.470 1.00 11.82 337 SER B O 1
ATOM 5409 N N . PRO B 1 336 ? 29.819 13.561 13.395 1.00 11.71 338 PRO B N 1
ATOM 5410 C CA . PRO B 1 336 ? 29.684 12.211 13.959 1.00 12.06 338 PRO B CA 1
ATOM 5411 C C . PRO B 1 336 ? 28.763 12.246 15.174 1.00 11.93 338 PRO B C 1
ATOM 5412 O O . PRO B 1 336 ? 29.156 11.894 16.288 1.00 12.18 338 PRO B O 1
ATOM 5416 N N . LEU B 1 337 ? 27.529 12.674 14.923 1.00 12.23 339 LEU B N 1
ATOM 5417 C CA . LEU B 1 337 ? 26.493 12.827 15.936 1.00 11.72 339 LEU B CA 1
ATOM 5418 C C . LEU B 1 337 ? 25.451 11.709 15.874 1.00 11.75 339 LEU B C 1
ATOM 5419 O O . LEU B 1 337 ? 24.868 11.454 14.823 1.00 11.48 339 LEU B O 1
ATOM 5424 N N . THR B 1 338 ? 25.210 11.050 17.005 1.00 11.82 340 THR B N 1
ATOM 5425 C CA . THR B 1 338 ? 24.234 9.966 17.041 1.00 11.77 340 THR B CA 1
ATOM 5426 C C . THR B 1 338 ? 23.089 10.191 18.022 1.00 11.67 340 THR B C 1
ATOM 5427 O O . THR B 1 338 ? 22.448 9.244 18.464 1.00 13.38 340 THR B O 1
ATOM 5431 N N . SER B 1 339 ? 22.822 11.447 18.358 1.00 10.25 341 SER B N 1
ATOM 5432 C CA . SER B 1 339 ? 21.742 11.748 19.285 1.00 10.48 341 SER B CA 1
ATOM 5433 C C . SER B 1 339 ? 20.831 12.826 18.716 1.00 10.89 341 SER B C 1
ATOM 5434 O O . SER B 1 339 ? 21.270 13.952 18.478 1.00 10.82 341 SER B O 1
ATOM 5437 N N . LEU B 1 340 ? 19.566 12.480 18.488 1.00 10.33 342 LEU B N 1
ATOM 5438 C CA . LEU B 1 340 ? 18.612 13.441 17.948 1.00 11.28 342 LEU B CA 1
ATOM 5439 C C . LEU B 1 340 ? 18.100 14.319 19.089 1.00 10.74 342 LEU B C 1
ATOM 5440 O O . LEU B 1 340 ? 17.692 15.460 18.870 1.00 9.30 342 LEU B O 1
ATOM 5445 N N . LEU B 1 341 ? 18.119 13.787 20.310 1.00 10.04 343 LEU B N 1
ATOM 5446 C CA . LEU B 1 341 ? 17.691 14.574 21.459 1.00 9.31 343 LEU B CA 1
ATOM 5447 C C . LEU B 1 341 ? 18.701 15.703 21.629 1.00 10.24 343 LEU B C 1
ATOM 5448 O O . LEU B 1 341 ? 18.331 16.848 21.872 1.00 9.86 343 LEU B O 1
ATOM 5453 N N . LEU B 1 342 ? 19.983 15.371 21.498 1.00 9.52 344 LEU B N 1
ATOM 5454 C CA . LEU B 1 342 ? 21.034 16.377 21.613 1.00 8.37 344 LEU B CA 1
ATOM 5455 C C . LEU B 1 342 ? 20.880 17.367 20.463 1.00 10.01 344 LEU B C 1
ATOM 5456 O O . LEU B 1 342 ? 21.097 18.567 20.627 1.00 9.35 344 LEU B O 1
ATOM 5461 N N . THR B 1 343 ? 20.508 16.851 19.295 1.00 9.77 345 THR B N 1
ATOM 5462 C CA . THR B 1 343 ? 20.307 17.686 18.122 1.00 9.05 345 THR B CA 1
ATOM 5463 C C . THR B 1 343 ? 19.282 18.777 18.434 1.00 9.31 345 THR B C 1
ATOM 5464 O O . THR B 1 343 ? 19.472 19.931 18.062 1.00 8.25 345 THR B O 1
ATOM 5468 N N . MET B 1 344 ? 18.201 18.415 19.121 1.00 8.45 346 MET B N 1
ATOM 5469 C CA . MET B 1 344 ? 17.188 19.400 19.474 1.00 8.62 346 MET B CA 1
ATOM 5470 C C . MET B 1 344 ? 17.763 20.436 20.436 1.00 8.74 346 MET B C 1
ATOM 5471 O O . MET B 1 344 ? 17.509 21.631 20.294 1.00 9.45 346 MET B O 1
ATOM 5476 N N . ASN B 1 345 ? 18.543 19.985 21.412 1.00 8.18 347 ASN B N 1
ATOM 5477 C CA . ASN B 1 345 ? 19.134 20.922 22.356 1.00 8.90 347 ASN B CA 1
ATOM 5478 C C . ASN B 1 345 ? 20.064 21.896 21.634 1.00 9.70 347 ASN B C 1
ATOM 5479 O O . ASN B 1 345 ? 20.191 23.052 22.038 1.00 10.34 347 ASN B O 1
ATOM 5484 N N . MET B 1 346 ? 20.713 21.435 20.568 1.00 9.39 348 MET B N 1
ATOM 5485 C CA . MET B 1 346 ? 21.616 22.307 19.806 1.00 9.65 348 MET B CA 1
ATOM 5486 C C . M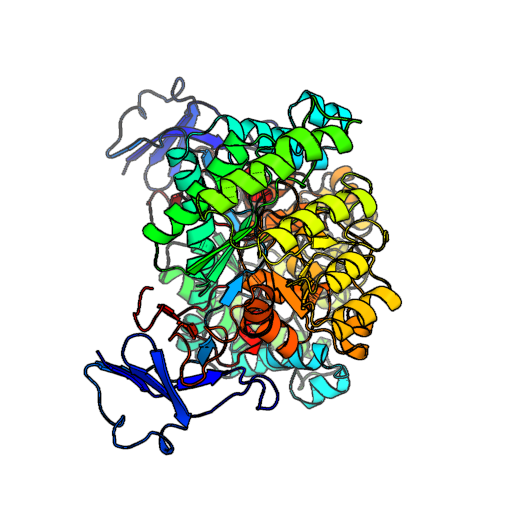ET B 1 346 ? 20.807 23.268 18.944 1.00 11.18 348 MET B C 1
ATOM 5487 O O . MET B 1 346 ? 21.206 24.419 18.724 1.00 9.45 348 MET B O 1
ATOM 5492 N N . GLY B 1 347 ? 19.676 22.783 18.441 1.00 10.40 349 GLY B N 1
ATOM 5493 C CA . GLY B 1 347 ? 18.826 23.622 17.628 1.00 11.48 349 GLY B CA 1
ATOM 5494 C C . GLY B 1 347 ? 18.388 24.813 18.458 1.00 12.33 349 GLY B C 1
ATOM 5495 O O . GLY B 1 347 ? 18.356 25.945 17.981 1.00 11.63 349 GLY B O 1
ATOM 5496 N N . ALA B 1 348 ? 18.063 24.565 19.720 1.00 11.11 350 ALA B N 1
ATOM 5497 C CA . ALA B 1 348 ? 17.634 25.647 20.583 1.00 11.20 350 ALA B CA 1
ATOM 5498 C C . ALA B 1 348 ? 18.826 26.485 21.044 1.00 11.92 350 ALA B C 1
ATOM 5499 O O . ALA B 1 348 ? 18.804 27.713 20.942 1.00 10.18 350 ALA B O 1
ATOM 5501 N N . THR B 1 349 ? 19.872 25.820 21.522 1.00 10.33 351 THR B N 1
ATOM 5502 C CA . THR B 1 349 ? 21.054 26.513 22.026 1.00 11.05 351 THR B CA 1
ATOM 5503 C C . THR B 1 349 ? 21.843 27.282 20.973 1.00 12.02 351 THR B C 1
ATOM 5504 O O . THR B 1 349 ? 22.174 28.451 21.165 1.00 12.93 351 THR B O 1
ATOM 5508 N N . LEU B 1 350 ? 22.142 26.625 19.861 1.00 11.49 352 LEU B N 1
ATOM 5509 C CA . LEU B 1 350 ? 22.921 27.253 18.804 1.00 13.24 352 LEU B CA 1
ATOM 5510 C C . LEU B 1 350 ? 22.130 28.080 17.790 1.00 14.21 352 LEU B C 1
ATOM 5511 O O . LEU B 1 350 ? 22.585 29.147 17.367 1.00 14.25 352 LEU B O 1
ATOM 5516 N N . PHE B 1 351 ? 20.951 27.601 17.402 1.00 13.54 353 PHE B N 1
ATOM 5517 C CA . PHE B 1 351 ? 20.138 28.316 16.418 1.00 12.68 353 PHE B CA 1
ATOM 5518 C C . PHE B 1 351 ? 18.985 29.119 17.012 1.00 13.24 353 PHE B C 1
ATOM 5519 O O . PHE B 1 351 ? 18.252 29.805 16.299 1.00 12.11 353 PHE B O 1
ATOM 5527 N N . ARG B 1 352 ? 18.825 29.021 18.324 1.00 12.90 354 ARG B N 1
ATOM 5528 C CA . ARG B 1 352 ? 17.794 29.754 19.037 1.00 13.30 354 ARG B CA 1
ATOM 5529 C C . ARG B 1 352 ? 16.373 29.410 18.605 1.00 14.14 354 ARG B C 1
ATOM 5530 O O . ARG B 1 352 ? 15.494 30.274 18.576 1.00 15.05 354 ARG B O 1
ATOM 5538 N N . MET B 1 353 ? 16.146 28.147 18.269 1.00 12.55 355 MET B N 1
ATOM 5539 C CA . MET B 1 353 ? 14.814 27.703 17.895 1.00 13.02 355 MET B CA 1
ATOM 5540 C C . MET B 1 353 ? 14.054 27.468 19.200 1.00 11.77 355 MET B C 1
ATOM 5541 O O . MET B 1 353 ? 14.648 27.069 20.205 1.00 10.92 355 MET B O 1
ATOM 5546 N N . THR B 1 354 ? 12.752 27.742 19.195 1.00 11.23 356 THR B N 1
ATOM 5547 C CA . THR B 1 354 ? 11.929 27.552 20.387 1.00 11.46 356 THR B CA 1
ATOM 5548 C C . THR B 1 354 ? 11.707 26.068 20.675 1.00 11.45 356 THR B C 1
ATOM 5549 O O . THR B 1 354 ? 11.928 25.226 19.812 1.00 9.17 356 THR B O 1
ATOM 5553 N N . VAL B 1 355 ? 11.259 25.755 21.885 1.00 12.36 357 VAL B N 1
ATOM 5554 C CA . VAL B 1 355 ? 10.984 24.367 22.229 1.00 12.36 357 VAL B CA 1
ATOM 5555 C C . VAL B 1 355 ? 9.957 23.806 21.245 1.00 12.56 357 VAL B C 1
ATOM 5556 O O . VAL B 1 355 ? 10.101 22.692 20.746 1.00 10.69 357 VAL B O 1
ATOM 5560 N N . GLU B 1 356 ? 8.922 24.587 20.950 1.00 10.85 358 GLU B N 1
ATOM 5561 C CA . GLU B 1 356 ? 7.903 24.134 20.010 1.00 11.73 358 GLU B CA 1
ATOM 5562 C C . GLU B 1 356 ? 8.511 23.810 18.644 1.00 12.08 358 GLU B C 1
ATOM 5563 O O . GLU B 1 356 ? 8.207 22.775 18.048 1.00 9.51 358 GLU B O 1
ATOM 5569 N N . GLU B 1 357 ? 9.379 24.688 18.149 1.00 10.90 359 GLU B N 1
ATOM 5570 C CA . GLU B 1 357 ? 10.011 24.451 16.857 1.00 11.11 359 GLU B CA 1
ATOM 5571 C C . GLU B 1 357 ? 10.883 23.197 16.868 1.00 10.56 359 GLU B C 1
ATOM 5572 O O . GLU B 1 357 ? 10.862 22.415 15.924 1.00 8.98 359 GLU B O 1
ATOM 5578 N N . CYS B 1 358 ? 11.640 22.997 17.941 1.00 10.45 360 CYS B N 1
ATOM 5579 C CA . CYS B 1 358 ? 12.506 21.826 18.022 1.00 9.98 360 CYS B CA 1
ATOM 5580 C C . CYS B 1 358 ? 11.731 20.511 18.016 1.00 9.51 360 CYS B C 1
ATOM 5581 O O . CYS B 1 358 ? 12.138 19.557 17.359 1.00 9.49 360 CYS B O 1
ATOM 5584 N N . LEU B 1 359 ? 10.623 20.460 18.748 1.00 9.18 361 LEU B N 1
ATOM 5585 C CA . LEU B 1 359 ? 9.810 19.247 18.801 1.00 9.42 361 LEU B CA 1
ATOM 5586 C C . LEU B 1 359 ? 9.143 18.992 17.455 1.00 10.42 361 LEU B C 1
ATOM 5587 O O . LEU B 1 359 ? 9.050 17.856 16.998 1.00 10.89 361 LEU B O 1
ATOM 5592 N N . THR B 1 360 ? 8.682 20.060 16.816 1.00 9.32 362 THR B N 1
ATOM 5593 C CA . THR B 1 360 ? 8.037 19.921 15.522 1.00 9.74 362 THR B CA 1
ATOM 5594 C C . THR B 1 360 ? 9.059 19.535 14.458 1.00 9.25 362 THR B C 1
ATOM 5595 O O . THR B 1 360 ? 8.735 18.822 13.510 1.00 9.89 362 THR B O 1
ATOM 5599 N N . ALA B 1 361 ? 10.296 19.994 14.639 1.00 7.97 363 ALA B N 1
ATOM 5600 C CA . ALA B 1 361 ? 11.377 19.732 13.693 1.00 10.88 363 ALA B CA 1
ATOM 5601 C C . ALA B 1 361 ? 11.828 18.274 13.605 1.00 9.99 363 ALA B C 1
ATOM 5602 O O . ALA B 1 361 ? 12.410 17.869 12.602 1.00 11.41 363 ALA B O 1
ATOM 5604 N N . THR B 1 362 ? 11.568 17.488 14.646 1.00 9.62 364 THR B N 1
ATOM 5605 C CA . THR B 1 362 ? 11.989 16.090 14.642 1.00 9.41 364 THR B CA 1
ATOM 5606 C C . THR B 1 362 ? 10.823 15.116 14.539 1.00 9.73 364 THR B C 1
ATOM 5607 O O . THR B 1 362 ? 10.995 13.903 14.688 1.00 9.97 364 THR B O 1
ATOM 5611 N N . THR B 1 363 ? 9.635 15.650 14.276 1.00 9.53 365 THR B N 1
ATOM 5612 C CA . THR B 1 363 ? 8.459 14.813 14.139 1.00 10.38 365 THR B CA 1
ATOM 5613 C C . THR B 1 363 ? 7.655 15.201 12.905 1.00 10.11 365 THR B C 1
ATOM 5614 O O . THR B 1 363 ? 7.889 14.667 11.829 1.00 10.97 365 THR B O 1
ATOM 5618 N N . ARG B 1 364 ? 6.728 16.142 13.044 1.00 9.29 366 ARG B N 1
ATOM 5619 C CA . ARG B 1 364 ? 5.914 16.536 11.900 1.00 11.01 366 ARG B CA 1
ATOM 5620 C C . ARG B 1 364 ? 6.713 17.020 10.698 1.00 10.43 366 ARG B C 1
ATOM 5621 O O . ARG B 1 364 ? 6.540 16.513 9.593 1.00 10.65 366 ARG B O 1
ATOM 5629 N N . ASN B 1 365 ? 7.583 18.002 10.902 1.00 10.06 367 ASN B N 1
ATOM 5630 C CA . ASN B 1 365 ? 8.360 18.520 9.784 1.00 11.08 367 ASN B CA 1
ATOM 5631 C C . ASN B 1 365 ? 9.394 17.540 9.259 1.00 10.40 367 ASN B C 1
ATOM 5632 O O . ASN B 1 365 ? 9.712 17.561 8.080 1.00 11.32 367 ASN B O 1
ATOM 5637 N N . ALA B 1 366 ? 9.909 16.675 10.125 1.00 10.54 368 ALA B N 1
ATOM 5638 C CA . ALA B 1 366 ? 10.887 15.684 9.692 1.00 11.24 368 ALA B CA 1
ATOM 5639 C C . ALA B 1 366 ? 10.187 14.684 8.770 1.00 11.19 368 ALA B C 1
ATOM 5640 O O . ALA B 1 366 ? 10.753 14.252 7.771 1.00 10.86 368 ALA B O 1
ATOM 5642 N N . ALA B 1 367 ? 8.948 14.328 9.100 1.00 9.79 369 ALA B N 1
ATOM 5643 C CA . ALA B 1 367 ? 8.199 13.397 8.264 1.00 9.65 369 ALA B CA 1
ATOM 5644 C C . ALA B 1 367 ? 7.922 14.046 6.910 1.00 10.34 369 ALA B C 1
ATOM 5645 O O . ALA B 1 367 ? 8.069 13.411 5.868 1.00 10.77 369 ALA B O 1
ATOM 5647 N N . LYS B 1 368 ? 7.531 15.313 6.919 1.00 11.05 370 LYS B N 1
ATOM 5648 C CA . LYS B 1 368 ? 7.260 15.996 5.656 1.00 13.34 370 LYS B CA 1
ATOM 5649 C C . LYS B 1 368 ? 8.512 16.066 4.781 1.00 12.38 370 LYS B C 1
ATOM 5650 O O . LYS B 1 368 ? 8.428 15.912 3.559 1.00 11.81 370 LYS B O 1
ATOM 5656 N N . ALA B 1 369 ? 9.669 16.292 5.404 1.00 11.13 371 ALA B N 1
ATOM 5657 C CA . ALA B 1 369 ? 10.923 16.385 4.659 1.00 11.81 371 ALA B CA 1
ATOM 5658 C C . ALA B 1 369 ? 11.246 15.089 3.943 1.00 11.67 371 ALA B C 1
ATOM 5659 O O . ALA B 1 369 ? 12.091 15.067 3.052 1.00 13.92 371 ALA B O 1
ATOM 5661 N N . LEU B 1 370 ? 10.578 14.012 4.347 1.00 11.49 372 LEU B N 1
ATOM 5662 C CA . LEU B 1 370 ? 10.790 12.702 3.744 1.00 12.48 372 LEU B CA 1
ATOM 5663 C C . LEU B 1 370 ? 9.604 12.295 2.884 1.00 12.37 372 LEU B C 1
ATOM 5664 O O . LEU B 1 370 ? 9.643 11.259 2.225 1.00 12.95 372 LEU B O 1
ATOM 5669 N N . GLY B 1 371 ? 8.558 13.119 2.905 1.00 12.22 373 GLY B N 1
ATOM 5670 C CA . GLY B 1 371 ? 7.358 12.843 2.134 1.00 13.69 373 GLY B CA 1
ATOM 5671 C C . GLY B 1 371 ? 6.520 11.749 2.768 1.00 14.14 373 GLY B C 1
ATOM 5672 O O . GLY B 1 371 ? 5.795 11.034 2.077 1.00 15.00 373 GLY B O 1
ATOM 5673 N N . LEU B 1 372 ? 6.609 11.636 4.090 1.00 13.47 374 LEU B N 1
ATOM 5674 C CA . LEU B 1 372 ? 5.894 10.607 4.841 1.00 13.66 374 LEU B CA 1
ATOM 5675 C C . LEU B 1 372 ? 4.837 11.134 5.807 1.00 13.28 374 LEU B C 1
ATOM 5676 O O . LEU B 1 372 ? 4.309 10.375 6.616 1.00 14.89 374 LEU B O 1
ATOM 5681 N N . LEU B 1 373 ? 4.515 12.418 5.722 1.00 14.72 375 LEU B N 1
ATOM 5682 C CA . LEU B 1 373 ? 3.544 12.995 6.643 1.00 14.42 375 LEU B CA 1
ATOM 5683 C C . LEU B 1 373 ? 2.188 12.284 6.699 1.00 15.53 375 LEU B C 1
ATOM 5684 O O . LEU B 1 373 ? 1.634 12.097 7.781 1.00 15.38 375 LEU B O 1
ATOM 5689 N N . ALA B 1 374 ? 1.648 11.876 5.556 1.00 15.31 376 ALA B N 1
ATOM 5690 C CA . ALA B 1 374 ? 0.350 11.195 5.575 1.00 16.97 376 ALA B CA 1
ATOM 5691 C C . ALA B 1 374 ? 0.470 9.828 6.242 1.00 17.25 376 ALA B C 1
ATOM 5692 O O . ALA B 1 374 ? -0.525 9.233 6.650 1.00 17.73 376 ALA B O 1
ATOM 5694 N N . GLU B 1 375 ? 1.703 9.352 6.364 1.00 15.85 377 GLU B N 1
ATOM 5695 C CA . GLU B 1 375 ? 1.988 8.049 6.934 1.00 17.09 377 GLU B CA 1
ATOM 5696 C C . GLU B 1 375 ? 2.385 8.025 8.412 1.00 16.66 377 GLU B C 1
ATOM 5697 O O . GLU B 1 375 ? 1.940 7.158 9.163 1.00 15.48 377 GLU B O 1
ATOM 5703 N N . THR B 1 376 ? 3.213 8.975 8.830 1.00 15.37 378 THR B N 1
ATOM 5704 C CA . THR B 1 376 ? 3.676 8.998 10.211 1.00 14.61 378 THR B CA 1
ATOM 5705 C C . THR B 1 376 ? 4.066 10.425 10.578 1.00 14.95 378 THR B C 1
ATOM 5706 O O . THR B 1 376 ? 3.825 11.341 9.800 1.00 16.33 378 THR B O 1
ATOM 5710 N N . GLY B 1 377 ? 4.655 10.618 11.757 1.00 12.95 379 GLY B N 1
ATOM 5711 C CA . GLY B 1 377 ? 5.074 11.952 12.154 1.00 10.60 379 GLY B CA 1
ATOM 5712 C C . GLY B 1 377 ? 4.181 12.681 13.143 1.00 11.28 379 GLY B C 1
ATOM 5713 O O . GLY B 1 377 ? 4.642 13.583 13.840 1.00 12.28 379 GLY B O 1
ATOM 5714 N N . THR B 1 378 ? 2.902 12.319 13.198 1.00 10.92 380 THR B N 1
ATOM 5715 C CA . THR B 1 378 ? 1.982 12.948 14.142 1.00 11.53 380 THR B CA 1
ATOM 5716 C C . THR B 1 378 ? 1.054 11.894 14.731 1.00 11.42 380 THR B C 1
ATOM 5717 O O . THR B 1 378 ? 0.894 10.817 14.167 1.00 12.16 380 THR B O 1
ATOM 5721 N N . LEU B 1 379 ? 0.451 12.209 15.871 1.00 10.93 381 LEU B N 1
ATOM 5722 C CA . LEU B 1 379 ? -0.467 11.284 16.513 1.00 10.79 381 LEU B CA 1
ATOM 5723 C C . LEU B 1 379 ? -1.876 11.614 16.055 1.00 12.63 381 LEU B C 1
ATOM 5724 O O . LEU B 1 379 ? -2.627 12.285 16.756 1.00 12.55 381 LEU B O 1
ATOM 5729 N N . GLU B 1 380 ? -2.208 11.156 14.852 1.00 13.53 382 GLU B N 1
ATOM 5730 C CA . GLU B 1 380 ? -3.522 11.382 14.260 1.00 14.38 382 GLU B CA 1
ATOM 5731 C C . GLU B 1 380 ? -4.091 10.067 13.752 1.00 13.89 382 GLU B C 1
ATOM 5732 O O . GLU B 1 380 ? -3.352 9.214 13.255 1.00 13.47 382 GLU B O 1
ATOM 5738 N N . ALA B 1 381 ? -5.406 9.919 13.868 1.00 14.79 383 ALA B N 1
ATOM 5739 C CA . ALA B 1 381 ? -6.082 8.714 13.420 1.00 14.73 383 ALA B CA 1
ATOM 5740 C C . ALA B 1 381 ? -5.807 8.497 11.939 1.00 15.76 383 ALA B C 1
ATOM 5741 O O . ALA B 1 381 ? -5.834 9.442 11.155 1.00 16.05 383 ALA B O 1
ATOM 5743 N N . GLY B 1 382 ? -5.530 7.253 11.566 1.00 16.24 384 GLY B N 1
ATOM 5744 C CA . GLY B 1 382 ? -5.260 6.941 10.176 1.00 16.85 384 GLY B CA 1
ATOM 5745 C C . GLY B 1 382 ? -3.792 6.712 9.873 1.00 17.84 384 GLY B C 1
ATOM 5746 O O . GLY B 1 382 ? -3.453 6.047 8.895 1.00 19.66 384 GLY B O 1
ATOM 5747 N N . LYS B 1 383 ? -2.917 7.256 10.713 1.00 15.63 385 LYS B N 1
ATOM 5748 C CA . LYS B 1 383 ? -1.475 7.114 10.516 1.00 15.31 385 LYS B CA 1
ATOM 5749 C C . LYS B 1 383 ? -0.893 5.908 11.248 1.00 14.95 385 LYS B C 1
ATOM 5750 O O . LYS B 1 383 ? -1.569 5.266 12.050 1.00 16.19 385 LYS B O 1
ATOM 5756 N N . SER B 1 384 ? 0.370 5.609 10.965 1.00 15.78 386 SER B N 1
ATOM 5757 C CA . SER B 1 384 ? 1.045 4.484 11.603 1.00 15.16 386 SER B CA 1
ATOM 5758 C C . SER B 1 384 ? 1.178 4.754 13.096 1.00 15.05 386 SER B C 1
ATOM 5759 O O . SER B 1 384 ? 1.467 5.876 13.511 1.00 15.06 386 SER B O 1
ATOM 5762 N N . ALA B 1 385 ? 0.964 3.723 13.902 1.00 13.93 387 ALA B N 1
ATOM 5763 C CA . ALA B 1 385 ? 1.053 3.866 15.345 1.00 13.77 387 ALA B CA 1
ATOM 5764 C C . ALA B 1 385 ? 2.510 3.878 15.799 1.00 13.94 387 ALA B C 1
ATOM 5765 O O . ALA B 1 385 ? 2.996 2.921 16.399 1.00 13.62 387 ALA B O 1
ATOM 5767 N N . ASP B 1 386 ? 3.202 4.972 15.503 1.00 13.03 388 ASP B N 1
ATOM 5768 C CA . ASP B 1 386 ? 4.599 5.112 15.881 1.00 12.38 388 ASP B CA 1
ATOM 5769 C C . ASP B 1 386 ? 4.726 6.215 16.922 1.00 11.66 388 ASP B C 1
ATOM 5770 O O . ASP B 1 386 ? 4.607 7.397 16.600 1.00 11.88 388 ASP B O 1
ATOM 5775 N N . PHE B 1 387 ? 4.964 5.842 18.171 1.00 11.47 389 PHE B N 1
ATOM 5776 C CA . PHE B 1 387 ? 5.108 6.859 19.195 1.00 11.61 389 PHE B CA 1
ATOM 5777 C C . PHE B 1 387 ? 6.113 6.508 20.283 1.00 12.40 389 PHE B C 1
ATOM 5778 O O . PHE B 1 387 ? 6.537 5.360 20.413 1.00 12.76 389 PHE B O 1
ATOM 5786 N N . ALA B 1 388 ? 6.511 7.524 21.037 1.00 11.49 390 ALA B N 1
ATOM 5787 C CA . ALA B 1 388 ? 7.478 7.365 22.115 1.00 11.15 390 ALA B CA 1
ATOM 5788 C C . ALA B 1 388 ? 6.885 7.880 23.419 1.00 9.55 390 ALA B C 1
ATOM 5789 O O . ALA B 1 388 ? 6.304 8.962 23.453 1.00 8.32 390 ALA B O 1
ATOM 5791 N N . ILE B 1 389 ? 7.019 7.094 24.482 1.00 8.59 391 ILE B N 1
ATOM 5792 C CA . ILE B 1 389 ? 6.511 7.485 25.792 1.00 9.41 391 ILE B CA 1
ATOM 5793 C C . ILE B 1 389 ? 7.709 8.008 26.568 1.00 8.61 391 ILE B C 1
ATOM 5794 O O . ILE B 1 389 ? 8.731 7.332 26.656 1.00 8.01 391 ILE B O 1
ATOM 5799 N N . TRP B 1 390 ? 7.581 9.211 27.125 1.00 9.31 392 TRP B N 1
ATOM 5800 C CA . TRP B 1 390 ? 8.683 9.831 27.852 1.00 9.68 392 TRP B CA 1
ATOM 5801 C C . TRP B 1 390 ? 8.458 9.977 29.355 1.00 8.78 392 TRP B C 1
ATOM 5802 O O . TRP B 1 390 ? 7.354 10.266 29.801 1.00 11.30 392 TRP B O 1
ATOM 5813 N N . ASP B 1 391 ? 9.522 9.779 30.130 1.00 10.70 393 ASP B N 1
ATOM 5814 C CA . ASP B 1 391 ? 9.448 9.917 31.582 1.00 12.18 393 ASP B CA 1
ATOM 5815 C C . ASP B 1 391 ? 9.786 11.367 31.892 1.00 13.24 393 ASP B C 1
ATOM 5816 O O . ASP B 1 391 ? 10.828 11.659 32.475 1.00 13.80 393 ASP B O 1
ATOM 5821 N N . ILE B 1 392 ? 8.899 12.270 31.492 1.00 11.89 394 ILE B N 1
ATOM 5822 C CA . ILE B 1 392 ? 9.111 13.695 31.713 1.00 11.34 394 ILE B CA 1
ATOM 5823 C C . ILE B 1 392 ? 7.834 14.351 32.210 1.00 11.36 394 ILE B C 1
ATOM 5824 O O . ILE B 1 392 ? 6.744 13.808 32.039 1.00 11.47 394 ILE B O 1
ATOM 5829 N N . GLU B 1 393 ? 7.973 15.523 32.822 1.00 13.74 395 GLU B N 1
ATOM 5830 C CA . GLU B 1 393 ? 6.822 16.253 33.336 1.00 15.41 395 GLU B CA 1
ATOM 5831 C C . GLU B 1 393 ? 6.361 17.268 32.289 1.00 15.41 395 GLU B C 1
ATOM 5832 O O . GLU B 1 393 ? 5.183 17.623 32.213 1.00 14.17 395 GLU B O 1
ATOM 5838 N N . ARG B 1 394 ? 7.312 17.719 31.480 1.00 15.47 396 ARG B N 1
ATOM 5839 C CA . ARG B 1 394 ? 7.063 18.710 30.442 1.00 16.23 396 ARG B CA 1
ATOM 5840 C C . ARG B 1 394 ? 7.837 18.365 29.173 1.00 13.48 396 ARG B C 1
ATOM 5841 O O . ARG B 1 394 ? 8.989 17.943 29.242 1.00 11.42 396 ARG B O 1
ATOM 5849 N N . PRO B 1 395 ? 7.212 18.548 27.994 1.00 13.19 397 PRO B N 1
ATOM 5850 C CA . PRO B 1 395 ? 7.879 18.249 26.720 1.00 11.43 397 PRO B CA 1
ATOM 5851 C C . PRO B 1 395 ? 9.183 19.030 26.554 1.00 10.80 397 PRO B C 1
ATOM 5852 O O . PRO B 1 395 ? 10.123 18.569 25.897 1.00 10.59 397 PRO B O 1
ATOM 5856 N N . ALA B 1 396 ? 9.239 20.214 27.153 1.00 8.68 398 ALA B N 1
ATOM 5857 C CA . ALA B 1 396 ? 10.429 21.048 27.063 1.00 9.10 398 ALA B CA 1
ATOM 5858 C C . ALA B 1 396 ? 11.666 20.312 27.567 1.00 9.05 398 ALA B C 1
ATOM 5859 O O . ALA B 1 396 ? 12.784 20.605 27.147 1.00 8.80 398 ALA B O 1
ATOM 5861 N N . GLU B 1 397 ? 11.464 19.352 28.465 1.00 9.64 399 GLU B N 1
ATOM 5862 C CA . GLU B 1 397 ? 12.574 18.575 29.014 1.00 10.30 399 GLU B CA 1
ATOM 5863 C C . GLU B 1 397 ? 13.393 17.864 27.932 1.00 9.71 399 GLU B C 1
ATOM 5864 O O . GLU B 1 397 ? 14.591 17.636 28.094 1.00 9.99 399 GLU B O 1
ATOM 5870 N N . LEU B 1 398 ? 12.746 17.527 26.822 1.00 9.95 400 LEU B N 1
ATOM 5871 C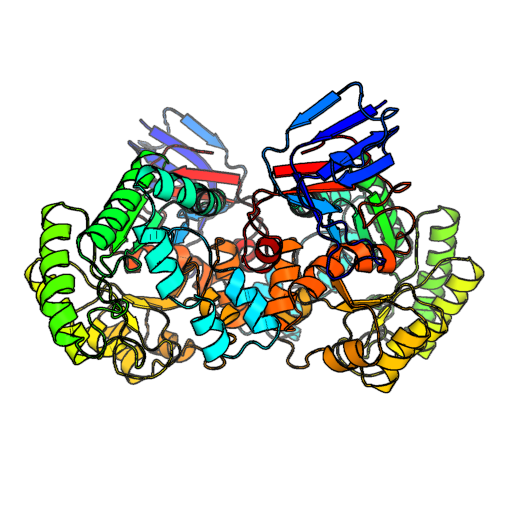 CA . LEU B 1 398 ? 13.423 16.843 25.727 1.00 8.72 400 LEU B CA 1
ATOM 5872 C C . LEU B 1 398 ? 14.391 17.748 24.964 1.00 9.35 400 LEU B C 1
ATOM 5873 O O . LEU B 1 398 ? 15.256 17.262 24.234 1.00 9.43 400 LEU B O 1
ATOM 5878 N N . VAL B 1 399 ? 14.235 19.059 25.125 1.00 8.19 401 VAL B N 1
ATOM 5879 C CA . VAL B 1 399 ? 15.099 20.022 24.450 1.00 6.88 401 VAL B CA 1
ATOM 5880 C C . VAL B 1 399 ? 16.087 20.639 25.442 1.00 8.59 401 VAL B C 1
ATOM 5881 O O . VAL B 1 399 ? 17.217 20.979 25.084 1.00 9.22 401 VAL B O 1
ATOM 5885 N N . TYR B 1 400 ? 15.642 20.753 26.690 1.00 8.40 402 TYR B N 1
ATOM 5886 C CA . TYR B 1 400 ? 16.412 21.337 27.789 1.00 9.11 402 TYR B CA 1
ATOM 5887 C C . TYR B 1 400 ? 17.664 20.583 28.247 1.00 9.69 402 TYR B C 1
ATOM 5888 O O . TYR B 1 400 ? 18.729 21.181 28.386 1.00 10.37 402 TYR B O 1
ATOM 5897 N N . ARG B 1 401 ? 17.549 19.281 28.487 1.00 9.12 403 ARG B N 1
ATOM 5898 C CA . ARG B 1 401 ? 18.705 18.517 28.946 1.00 8.61 403 ARG B CA 1
ATOM 5899 C C . ARG B 1 401 ? 19.759 18.275 27.874 1.00 8.87 403 ARG B C 1
ATOM 5900 O O . ARG B 1 401 ? 19.461 18.236 26.681 1.00 8.17 403 ARG B O 1
ATOM 5908 N N . ILE B 1 402 ? 21.002 18.118 28.319 1.00 8.56 404 ILE B N 1
ATOM 5909 C CA . ILE B 1 402 ? 22.116 17.886 27.415 1.00 9.44 404 ILE B CA 1
ATOM 5910 C C . ILE B 1 402 ? 22.736 16.526 27.712 1.00 10.37 404 ILE B C 1
ATOM 5911 O O . ILE B 1 402 ? 23.319 16.326 28.776 1.00 10.23 404 ILE B O 1
ATOM 5916 N N . GLY B 1 403 ? 22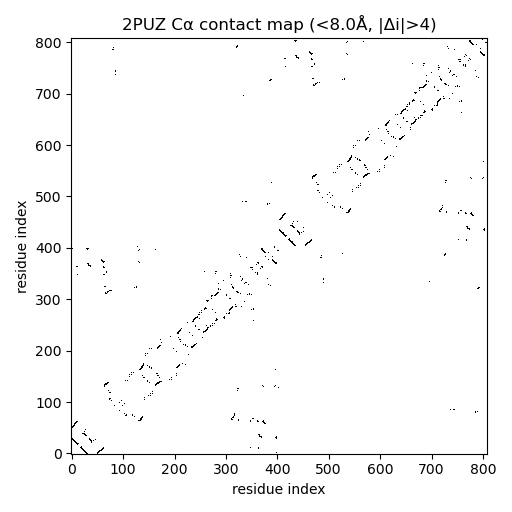.598 15.593 26.777 1.00 10.11 405 GLY B N 1
ATOM 5917 C CA . GLY B 1 403 ? 23.165 14.270 26.970 1.00 11.78 405 GLY B CA 1
ATOM 5918 C C . GLY B 1 403 ? 22.422 13.429 27.990 1.00 11.09 405 GLY B C 1
ATOM 5919 O O . GLY B 1 403 ? 23.032 12.842 28.886 1.00 11.82 405 GLY B O 1
ATOM 5920 N N . PHE B 1 404 ? 21.099 13.376 27.851 1.00 11.13 406 PHE B N 1
ATOM 5921 C CA . PHE B 1 404 ? 20.251 12.599 28.744 1.00 10.68 406 PHE B CA 1
ATOM 5922 C C . PHE B 1 404 ? 19.192 11.916 27.888 1.00 11.45 406 PHE B C 1
ATOM 5923 O O . PHE B 1 404 ? 18.795 12.444 26.850 1.00 11.50 406 PHE B O 1
ATOM 5931 N N . ASN B 1 405 ? 18.740 10.744 28.317 1.00 10.27 407 ASN B N 1
ATOM 5932 C CA . ASN B 1 405 ? 17.719 10.011 27.574 1.00 11.16 407 ASN B CA 1
ATOM 5933 C C . ASN B 1 405 ? 16.615 9.600 28.532 1.00 11.14 407 ASN B C 1
ATOM 5934 O O . ASN B 1 405 ? 16.760 8.636 29.280 1.00 11.21 407 ASN B O 1
ATOM 5939 N N . PRO B 1 406 ? 15.497 10.337 28.528 1.00 9.89 408 PRO B N 1
ATOM 5940 C CA . PRO B 1 406 ? 14.379 10.023 29.418 1.00 11.28 408 PRO B CA 1
ATOM 5941 C C . PRO B 1 406 ? 13.317 9.117 28.793 1.00 10.38 408 PRO B C 1
ATOM 5942 O O . PRO B 1 406 ? 12.211 9.011 29.312 1.00 10.49 408 PRO B O 1
ATOM 5946 N N . LEU B 1 407 ? 13.655 8.463 27.685 1.00 10.60 409 LEU B N 1
ATOM 5947 C CA . LEU B 1 407 ? 12.702 7.587 27.017 1.00 10.94 409 LEU B CA 1
ATOM 5948 C C . LEU B 1 407 ? 12.234 6.473 27.934 1.00 12.10 409 LEU B C 1
ATOM 5949 O O . LEU B 1 407 ? 13.040 5.858 28.632 1.00 11.23 409 LEU B O 1
ATOM 5954 N N . HIS B 1 408 ? 10.930 6.208 27.927 1.00 12.15 410 HIS B N 1
ATOM 5955 C CA . HIS B 1 408 ? 10.377 5.143 28.752 1.00 12.09 410 HIS B CA 1
ATOM 5956 C C . HIS B 1 408 ? 10.032 3.928 27.888 1.00 13.09 410 HIS B C 1
ATOM 5957 O O . HIS B 1 408 ? 10.219 2.781 28.300 1.00 12.96 410 HIS B O 1
ATOM 5964 N N . ALA B 1 409 ? 9.524 4.189 26.690 1.00 11.96 411 ALA B N 1
ATOM 5965 C CA . ALA B 1 409 ? 9.161 3.117 25.779 1.00 11.51 411 ALA B CA 1
ATOM 5966 C C . ALA B 1 409 ? 8.975 3.648 24.367 1.00 13.40 411 ALA B C 1
ATOM 5967 O O . ALA B 1 409 ? 8.655 4.816 24.176 1.00 12.49 411 ALA B O 1
ATOM 5969 N N . ARG B 1 410 ? 9.178 2.773 23.388 1.00 12.67 412 ARG B N 1
ATOM 5970 C CA . ARG B 1 410 ? 9.024 3.117 21.984 1.00 14.49 412 ARG B CA 1
ATOM 5971 C C . ARG B 1 410 ? 8.035 2.131 21.362 1.00 15.29 412 ARG B C 1
ATOM 5972 O O . ARG B 1 410 ? 8.109 0.921 21.603 1.00 16.54 412 ARG B O 1
ATOM 5980 N N . ILE B 1 411 ? 7.101 2.657 20.579 1.00 14.53 413 ILE B N 1
ATOM 5981 C CA . ILE B 1 411 ? 6.088 1.840 19.923 1.00 15.50 413 ILE B CA 1
ATOM 5982 C C . ILE B 1 411 ? 6.226 2.043 18.421 1.00 15.43 413 ILE B C 1
ATOM 5983 O O . ILE B 1 411 ? 6.100 3.163 17.932 1.00 14.16 413 ILE B O 1
ATOM 5988 N N . PHE B 1 412 ? 6.504 0.963 17.698 1.00 15.66 414 PHE B N 1
ATOM 5989 C CA . PHE B 1 412 ? 6.660 1.037 16.252 1.00 14.22 414 PHE B CA 1
ATOM 5990 C C . PHE B 1 412 ? 5.572 0.213 15.585 1.00 14.21 414 PHE B C 1
ATOM 5991 O O . PHE B 1 412 ? 5.474 -0.993 15.804 1.00 12.81 414 PHE B O 1
ATOM 5999 N N . LYS B 1 413 ? 4.754 0.876 14.773 1.00 14.50 415 LYS B N 1
ATOM 6000 C CA . LYS B 1 413 ? 3.656 0.218 14.090 1.00 15.01 415 LYS B CA 1
ATOM 6001 C C . LYS B 1 413 ? 2.787 -0.552 15.077 1.00 15.87 415 LYS B C 1
ATOM 6002 O O . LYS B 1 413 ? 2.447 -1.711 14.847 1.00 15.85 415 LYS B O 1
ATOM 6008 N N . GLY B 1 414 ? 2.446 0.099 16.186 1.00 15.57 416 GLY B N 1
ATOM 6009 C CA . GLY B 1 414 ? 1.591 -0.520 17.181 1.00 17.87 416 GLY B CA 1
ATOM 6010 C C . GLY B 1 414 ? 2.236 -1.512 18.129 1.00 19.24 416 GLY B C 1
ATOM 6011 O O . GLY B 1 414 ? 1.614 -1.902 19.115 1.00 19.44 416 GLY B O 1
ATOM 6012 N N . GLN B 1 415 ? 3.470 -1.922 17.855 1.00 18.88 417 GLN B N 1
ATOM 6013 C CA . GLN B 1 415 ? 4.143 -2.883 18.724 1.00 21.28 417 GLN B CA 1
ATOM 6014 C C . GLN B 1 415 ? 5.181 -2.237 19.641 1.00 20.65 417 GLN B C 1
ATOM 6015 O O . GLN B 1 415 ? 6.021 -1.455 19.190 1.00 18.67 417 GLN B O 1
ATOM 6021 N N . LYS B 1 416 ? 5.107 -2.546 20.934 1.00 21.28 418 LYS B N 1
ATOM 6022 C CA . LYS B 1 416 ? 6.079 -2.017 21.883 1.00 22.92 418 LYS B CA 1
ATOM 6023 C C . LYS B 1 416 ? 7.347 -2.791 21.551 1.00 23.34 418 LYS B C 1
ATOM 6024 O O . LYS B 1 416 ? 7.338 -4.017 21.534 1.00 20.94 418 LYS B O 1
ATOM 6030 N N . VAL B 1 417 ? 8.441 -2.098 21.279 1.00 24.56 419 VAL B N 1
ATOM 6031 C CA . VAL B 1 417 ? 9.646 -2.818 20.897 1.00 27.67 419 VAL B CA 1
ATOM 6032 C C . VAL B 1 417 ? 10.772 -2.867 21.915 1.00 30.08 419 VAL B C 1
ATOM 6033 O O . VAL B 1 417 ? 11.669 -3.700 21.809 1.00 30.40 419 VAL B O 1
ATOM 6037 N N . SER B 1 418 ? 10.698 -1.989 22.907 1.00 31.43 420 SER B N 1
ATOM 6038 C CA . SER B 1 418 ? 11.693 -1.867 23.974 1.00 34.19 420 SER B CA 1
ATOM 6039 C C . SER B 1 418 ? 11.831 -0.372 24.254 1.00 34.69 420 SER B C 1
ATOM 6040 O O . SER B 1 418 ? 12.987 0.127 24.238 1.00 35.19 420 SER B O 1
#

InterPro domains:
  IPR005920 Imidazolonepropionase [MF_00372] (16-417)
  IPR005920 Imidazolonepropionase [PTHR42752] (26-417)
  IPR005920 Imidazolonepropionase [TIGR01224] (38-415)
  IPR005920 Imidazolonepropionase [cd01296] (42-414)
  IPR006680 Amidohydrolase-related [PF01979] (75-394)
  IPR011059 Metal-dependent hydrolase, composite domain superfamily [G3DSA:2.30.40.10] (21-414)
  IPR011059 Metal-dependent hydrolase, composite domain superfamily [SSF51338] (16-417)
  IPR032466 Metal-dependent hydrolase [SSF51556] (78-378)